Protein AF-A0A352MUI1-F1 (afdb_monomer_lite)

Radius of gyration: 42.66 Å; chains: 1; bounding box: 84×117×115 Å

Sequence (975 aa):
MEYLKHSPKGRHPKQQELLILWANEIKKDPIASTFITQFQQDLDLTISQDIKNIVTSISNDQQNIQTEIQKIQQLVNPFRGDGIKTINEYWNYWATGDNFILHSDLVLAERTEQISNVVKSAFIPGVYNVQASSTSEAIAFVCASLLLRDNDSFINAYVITKESTYERIMATEPSGLIIITDLNVNHNVASHKGNIIFHCELKRGNGLPELSPDAFAKSIEKSLSKNVEAYHLARQGGYDVVSLRRILKIERKNPSWLTHQNVDAITNMCLLGGWNENSSGDKEIIESFTNQKYDDFIGQIYPLLKVDNAPIVKIGPEWKVKSPIDLFSLILNHITDKHIEKLQQQISYLSVDNDPEAIVKLEETIMRFYSNNQMISNALKRGIYSNLAILSNIFDHEDLAKSEKIKKIVADELSSYDLKQYLSNRHFIIYFAAANPKAFLGFIINDIHEGGVLLDALFKGRKKELSLTGWEINYTELIYALECIALDKRFLYEVTYILFYAMKFPKVGNYVDSVRELLGKIYQLGYPQTEASLPERLDILNQLKNTHPKEVFWVLCHMIDSITEHHTFFFSQGFPTQIYRCKKGDETICVGDLNHILSFIPEVYSSTEDDYLKCLNISLRRKLINLTSPLVDFLIKESIKFKKNIKIIDEVEKEIYHHERYKNADWALSETELIPFKDIAKTLCSEDVLMLNRKFFRHESPIQPDSYSHEKFAECQIQSRELRGLKIQEIIESLGIETVWAFAKTVENTRSVFEGLSTLTNPNCPNEIYVALITNKIETSNAEVYFSLLHYRIGETEYLKVIDRLLNLDNSMISVPLYAPSWTHALANKASEVGPEVYVDYWKNVHIWQRPEQSQLESIVLNLLESKREWDILSLIQDEEYIKEIPVELKIRILRGAIFNIHENSAHRDFYNFNKILLSIEDEEIRGTEFEKEVLEIEGLLFHTLNEHLNKGEELHIVRALKWNAYLMIDLVKS

pLDDT: mean 84.72, std 10.84, range [40.75, 98.19]

Structure (mmCIF, N/CA/C/O backbone):
data_AF-A0A352MUI1-F1
#
_entry.id   AF-A0A352MUI1-F1
#
loop_
_atom_site.group_PDB
_atom_site.id
_atom_site.type_symbol
_atom_site.label_atom_id
_atom_site.label_alt_id
_atom_site.label_comp_id
_atom_site.label_asym_id
_atom_site.label_entity_id
_atom_site.label_seq_id
_atom_site.pdbx_PDB_ins_code
_atom_site.Cartn_x
_atom_site.Cartn_y
_atom_site.Cartn_z
_atom_site.occupancy
_atom_site.B_iso_or_equiv
_atom_site.auth_seq_id
_atom_site.auth_comp_id
_atom_site.auth_asym_id
_atom_site.auth_atom_id
_atom_site.pdbx_PDB_model_num
ATOM 1 N N . MET A 1 1 ? -28.007 80.003 11.282 1.00 53.69 1 MET A N 1
ATOM 2 C CA . MET A 1 1 ? -27.949 78.678 11.937 1.00 53.69 1 MET A CA 1
ATOM 3 C C . MET A 1 1 ? -28.007 77.535 10.924 1.00 53.69 1 MET A C 1
ATOM 5 O O . MET A 1 1 ? -27.034 76.801 10.864 1.00 53.69 1 MET A O 1
ATOM 9 N N . GLU A 1 2 ? -29.018 77.423 10.049 1.00 48.84 2 GLU A N 1
ATOM 10 C CA . GLU A 1 2 ? -28.966 76.453 8.924 1.00 48.84 2 GLU A CA 1
ATOM 11 C C . GLU A 1 2 ? -27.830 76.741 7.922 1.00 48.84 2 GLU A C 1
ATOM 13 O O . GLU A 1 2 ? -27.176 75.820 7.440 1.00 48.84 2 GLU A O 1
ATOM 18 N N . TYR A 1 3 ? -27.498 78.019 7.700 1.00 48.56 3 TYR A N 1
ATOM 19 C CA . TYR A 1 3 ? -26.408 78.445 6.807 1.00 48.56 3 TYR A CA 1
ATOM 20 C C . TYR A 1 3 ? -24.988 78.008 7.225 1.00 48.56 3 TYR A C 1
ATOM 22 O O . TYR A 1 3 ? -24.081 78.062 6.404 1.00 48.56 3 TYR A O 1
ATOM 30 N N . LEU A 1 4 ? -24.778 77.590 8.481 1.00 54.19 4 LEU A N 1
ATOM 31 C CA . LEU A 1 4 ? -23.477 77.111 8.981 1.00 54.19 4 LEU A CA 1
ATOM 32 C C . LEU A 1 4 ? -23.374 75.577 9.009 1.00 54.19 4 LEU A C 1
ATOM 34 O O . LEU A 1 4 ? -22.278 75.053 9.187 1.00 54.19 4 LEU A O 1
ATOM 38 N N . LYS A 1 5 ? -24.494 74.860 8.824 1.00 56.47 5 LYS A N 1
ATOM 39 C CA . LYS A 1 5 ? -24.530 73.390 8.736 1.00 56.47 5 LYS A CA 1
ATOM 40 C C . LYS A 1 5 ? -24.660 72.868 7.295 1.00 56.47 5 LYS A C 1
ATOM 42 O O . LYS A 1 5 ? -24.343 71.709 7.056 1.00 56.47 5 LYS A O 1
ATOM 47 N N . HIS A 1 6 ? -25.043 73.702 6.324 1.00 53.00 6 HIS A N 1
ATOM 48 C CA . HIS A 1 6 ? -25.045 73.357 4.896 1.00 53.00 6 HIS A CA 1
ATOM 49 C C . HIS A 1 6 ? -23.899 74.045 4.139 1.00 53.00 6 HIS A C 1
ATOM 51 O O . HIS A 1 6 ? -23.671 75.239 4.315 1.00 53.00 6 HIS A O 1
ATOM 57 N N . SER A 1 7 ? -23.198 73.321 3.255 1.00 54.06 7 SER A N 1
ATOM 58 C CA . SER A 1 7 ? -22.251 73.940 2.315 1.00 54.06 7 SER A CA 1
ATOM 59 C C . SER A 1 7 ? -22.996 74.971 1.456 1.00 54.06 7 SER A C 1
ATOM 61 O O . SER A 1 7 ? -23.956 74.585 0.781 1.00 54.06 7 SER A O 1
ATOM 63 N N . PRO A 1 8 ? -22.606 76.260 1.444 1.00 54.53 8 PRO A N 1
ATOM 64 C CA . PRO A 1 8 ? -23.306 77.249 0.634 1.00 54.53 8 PRO A CA 1
ATOM 65 C C . PRO A 1 8 ? -23.182 76.839 -0.839 1.00 54.53 8 PRO A C 1
ATOM 67 O O . PRO A 1 8 ? -22.085 76.537 -1.290 1.00 54.53 8 PRO A O 1
ATOM 70 N N . LYS A 1 9 ? -24.286 76.758 -1.587 1.00 57.44 9 LYS A N 1
ATOM 71 C CA . LYS A 1 9 ? -24.289 76.544 -3.046 1.00 57.44 9 LYS A CA 1
ATOM 72 C C . LYS A 1 9 ? -25.061 77.688 -3.701 1.00 57.44 9 LYS A C 1
ATOM 74 O O . LYS A 1 9 ? -26.278 77.622 -3.844 1.00 57.44 9 LYS A O 1
ATOM 79 N N . GLY A 1 10 ? -24.361 78.753 -4.072 1.00 56.25 10 GLY A N 1
ATOM 80 C CA . GLY A 1 10 ? -24.882 79.803 -4.942 1.00 56.25 10 GLY A CA 1
ATOM 81 C C . GLY A 1 10 ? -24.825 79.357 -6.404 1.00 56.25 10 GLY A C 1
ATOM 82 O O . GLY A 1 10 ? -23.897 78.663 -6.810 1.00 56.25 10 GLY A O 1
ATOM 83 N N . ARG A 1 11 ? -25.796 79.764 -7.230 1.00 57.66 11 ARG A N 1
ATOM 84 C CA . ARG A 1 11 ? -25.800 79.421 -8.669 1.00 57.66 11 ARG A CA 1
ATOM 85 C C . ARG A 1 11 ? -24.722 80.165 -9.475 1.00 57.66 11 ARG A C 1
ATOM 87 O O . ARG A 1 11 ? -24.507 79.825 -10.632 1.00 57.66 11 ARG A O 1
ATOM 94 N N . HIS A 1 12 ? -24.050 81.160 -8.886 1.00 55.44 12 HIS A N 1
ATOM 95 C CA . HIS A 1 12 ? -23.033 81.978 -9.550 1.00 55.44 12 HIS A CA 1
ATOM 96 C C . HIS A 1 12 ? -21.782 82.155 -8.659 1.00 55.44 12 HIS A C 1
ATOM 98 O O . HIS A 1 12 ? -21.944 82.402 -7.460 1.00 55.44 12 HIS A O 1
ATOM 104 N N . PRO A 1 13 ? -20.548 82.120 -9.209 1.00 62.50 13 PRO A N 1
ATOM 105 C CA . PRO A 1 13 ? -19.305 82.182 -8.424 1.00 62.50 13 PRO A CA 1
ATOM 106 C C . PRO A 1 13 ? -19.216 83.352 -7.429 1.00 62.50 13 PRO A C 1
ATOM 108 O O . PRO A 1 13 ? -18.835 83.157 -6.280 1.00 62.50 13 PRO A O 1
ATOM 111 N N . LYS A 1 14 ? -19.676 84.550 -7.817 1.00 63.56 14 LYS A N 1
ATOM 112 C CA . LYS A 1 14 ? -19.664 85.736 -6.940 1.00 63.56 14 LYS A CA 1
ATOM 113 C C . LYS A 1 14 ? -20.598 85.630 -5.723 1.00 63.56 14 LYS A C 1
ATOM 115 O O . LYS A 1 14 ? -20.320 86.237 -4.696 1.00 63.56 14 LYS A O 1
ATOM 120 N N . GLN A 1 15 ? -21.691 84.864 -5.806 1.00 63.69 15 GLN A N 1
ATOM 121 C CA . GLN A 1 15 ? -22.569 84.612 -4.651 1.00 63.69 15 GLN A CA 1
ATOM 122 C C . GLN A 1 15 ? -21.935 83.628 -3.664 1.00 63.69 15 GLN A C 1
ATOM 124 O O . GLN A 1 15 ? -22.086 83.790 -2.457 1.00 63.69 15 GLN A O 1
ATOM 129 N N . GLN A 1 16 ? -21.213 82.627 -4.173 1.00 66.81 16 GLN A N 1
ATOM 130 C CA . GLN A 1 16 ? -20.483 81.664 -3.351 1.00 66.81 16 GLN A CA 1
ATOM 131 C C . GLN A 1 16 ? -19.387 82.365 -2.535 1.00 66.81 16 GLN A C 1
ATOM 133 O O . GLN A 1 16 ? -19.279 82.137 -1.332 1.00 66.81 16 GLN A O 1
ATOM 138 N N . GLU A 1 17 ? -18.624 83.261 -3.170 1.00 65.69 17 GLU A N 1
ATOM 139 C CA . GLU A 1 17 ? -17.614 84.080 -2.490 1.00 65.69 17 GLU A CA 1
ATOM 140 C C . GLU A 1 17 ? -18.233 84.968 -1.408 1.00 65.69 17 GLU A C 1
ATOM 142 O O . GLU A 1 17 ? -17.717 85.009 -0.296 1.00 65.69 17 GLU A O 1
ATOM 147 N N . LEU A 1 18 ? -19.374 85.612 -1.684 1.00 68.00 18 LEU A N 1
ATOM 148 C CA . LEU A 1 18 ? -20.100 86.425 -0.700 1.00 68.00 18 LEU A CA 1
ATOM 149 C C . LEU A 1 18 ? -20.590 85.608 0.503 1.00 68.00 18 LEU A C 1
ATOM 151 O O . LEU A 1 18 ? -20.469 86.064 1.636 1.00 68.00 18 LEU A O 1
ATOM 155 N N . LEU A 1 19 ? -21.093 84.390 0.284 1.00 69.00 19 LEU A N 1
ATOM 156 C CA . LEU A 1 19 ? -21.547 83.506 1.363 1.00 69.00 19 LEU A CA 1
ATOM 157 C C . LEU A 1 19 ? -20.388 82.959 2.205 1.00 69.00 19 LEU A C 1
ATOM 159 O O . LEU A 1 19 ? -20.522 82.843 3.421 1.00 69.00 19 LEU A O 1
ATOM 163 N N . ILE A 1 20 ? -19.244 82.657 1.585 1.00 68.75 20 ILE A N 1
ATOM 164 C CA . ILE A 1 20 ? -18.021 82.262 2.300 1.00 68.75 20 ILE A CA 1
ATOM 165 C C . ILE A 1 20 ? -17.454 83.453 3.079 1.00 68.75 20 ILE A C 1
ATOM 167 O O . ILE A 1 20 ? -17.037 83.286 4.223 1.00 68.75 20 ILE A O 1
ATOM 171 N N . LEU A 1 21 ? -17.485 84.660 2.506 1.00 69.50 21 LEU A N 1
ATOM 172 C CA . LEU A 1 21 ? -17.103 85.889 3.199 1.00 69.50 21 LEU A CA 1
ATOM 173 C C . LEU A 1 21 ? -18.016 86.161 4.394 1.00 69.50 21 LEU A C 1
ATOM 175 O O . LEU A 1 21 ? -17.500 86.435 5.468 1.00 69.50 21 LEU A O 1
ATOM 179 N N . TRP A 1 22 ? -19.334 85.996 4.259 1.00 67.25 22 TRP A N 1
ATOM 180 C CA . TRP A 1 22 ? -20.279 86.131 5.373 1.00 67.25 22 TRP A CA 1
ATOM 181 C C . TRP A 1 22 ? -20.102 85.045 6.436 1.00 67.25 22 TRP A C 1
ATOM 183 O O . TRP A 1 22 ? -20.128 85.350 7.622 1.00 67.25 22 TRP A O 1
ATOM 193 N N . ALA A 1 23 ? -19.870 83.787 6.057 1.00 66.31 23 ALA A N 1
ATOM 194 C CA . ALA A 1 23 ? -19.575 82.726 7.022 1.00 66.31 23 ALA A CA 1
ATOM 195 C C . ALA A 1 23 ? -18.252 82.982 7.767 1.00 66.31 23 ALA A C 1
ATOM 197 O O . ALA A 1 23 ? -18.157 82.722 8.966 1.00 66.31 23 ALA A O 1
ATOM 198 N N . ASN A 1 24 ? -17.246 83.522 7.074 1.00 67.94 24 ASN A N 1
ATOM 199 C CA . ASN A 1 24 ? -15.978 83.930 7.673 1.00 67.94 24 ASN A CA 1
ATOM 200 C C . ASN A 1 24 ? -16.120 85.185 8.540 1.00 67.94 24 ASN A C 1
ATOM 202 O O . ASN A 1 24 ? -15.479 85.249 9.579 1.00 67.94 24 ASN A O 1
ATOM 206 N N . GLU A 1 25 ? -16.958 86.148 8.162 1.00 69.00 25 GLU A N 1
ATOM 207 C CA . GLU A 1 25 ? -17.316 87.308 8.987 1.00 69.00 25 GLU A CA 1
ATOM 208 C C . GLU A 1 25 ? -18.049 86.867 10.252 1.00 69.00 25 GLU A C 1
ATOM 210 O O . GLU A 1 25 ? -17.651 87.262 11.335 1.00 69.00 25 GLU A O 1
ATOM 215 N N . ILE A 1 26 ? -19.025 85.959 10.157 1.00 68.06 26 ILE A N 1
ATOM 216 C CA . ILE A 1 26 ? -19.733 85.405 11.323 1.00 68.06 26 ILE A CA 1
ATOM 217 C C . ILE A 1 26 ? -18.775 84.612 12.227 1.00 68.06 26 ILE A C 1
ATOM 219 O O . ILE A 1 26 ? -18.902 84.657 13.443 1.00 68.06 26 ILE A O 1
ATOM 223 N N . LYS A 1 27 ? -17.786 83.903 11.668 1.00 63.22 27 LYS A N 1
ATOM 224 C CA . LYS A 1 27 ? -16.732 83.252 12.470 1.00 63.22 27 LYS A CA 1
ATOM 225 C C . LYS A 1 27 ? -15.721 84.237 13.069 1.00 63.22 27 LYS A C 1
ATOM 227 O O . LYS A 1 27 ? -15.102 83.913 14.078 1.00 63.22 27 LYS A O 1
ATOM 232 N N . LYS A 1 28 ? -15.509 85.394 12.437 1.00 68.38 28 LYS A N 1
ATOM 233 C CA . LYS A 1 28 ? -14.627 86.470 12.920 1.00 68.38 28 LYS A CA 1
ATOM 234 C C . LYS A 1 28 ? -15.341 87.428 13.872 1.00 68.38 28 LYS A C 1
ATOM 236 O O . LYS A 1 28 ? -14.662 88.136 14.610 1.00 68.38 28 LYS A O 1
ATOM 241 N N . ASP A 1 29 ? -16.671 87.429 13.875 1.00 75.19 29 ASP A N 1
ATOM 242 C CA . ASP A 1 29 ? -17.481 88.141 14.846 1.00 75.19 29 ASP A CA 1
ATOM 243 C C . ASP A 1 29 ? -17.260 87.505 16.232 1.00 75.19 29 ASP A C 1
ATOM 245 O O . ASP A 1 29 ? -17.523 86.308 16.419 1.00 75.19 29 ASP A O 1
ATOM 249 N N . PRO A 1 30 ? -16.748 88.269 17.213 1.00 72.19 30 PRO A N 1
ATOM 250 C CA . PRO A 1 30 ? -16.393 87.728 18.519 1.00 72.19 30 PRO A CA 1
ATOM 251 C C . PRO A 1 30 ? -17.587 87.100 19.238 1.00 72.19 30 PRO A C 1
ATOM 253 O O . PRO A 1 30 ? -17.426 86.106 19.943 1.00 72.19 30 PRO A O 1
ATOM 256 N N . ILE A 1 31 ? -18.790 87.648 19.055 1.00 75.81 31 ILE A N 1
ATOM 257 C CA . ILE A 1 31 ? -19.997 87.217 19.762 1.00 75.81 31 ILE A CA 1
ATOM 258 C C . ILE A 1 31 ? -20.482 85.892 19.175 1.00 75.81 31 ILE A C 1
ATOM 260 O O . ILE A 1 31 ? -20.746 84.943 19.916 1.00 75.81 31 ILE A O 1
ATOM 264 N N . ALA A 1 32 ? -20.542 85.791 17.847 1.00 66.50 32 ALA A N 1
ATOM 265 C CA . ALA A 1 32 ? -20.966 84.569 17.173 1.00 66.50 32 ALA A CA 1
ATOM 266 C C . ALA A 1 32 ? -19.956 83.421 17.339 1.00 66.50 32 ALA A C 1
ATOM 268 O O . ALA A 1 32 ? -20.364 82.281 17.567 1.00 66.50 32 ALA A O 1
ATOM 269 N N . SER A 1 33 ? -18.650 83.707 17.297 1.00 65.75 33 SER A N 1
ATOM 270 C CA . SER A 1 33 ? -17.601 82.712 17.561 1.00 65.75 33 SER A CA 1
ATOM 271 C C . SER A 1 33 ? -17.660 82.184 18.998 1.00 65.75 33 SER A C 1
ATOM 273 O O . SER A 1 33 ? -17.626 80.970 19.220 1.00 65.75 33 SER A O 1
ATOM 275 N N . THR A 1 34 ? -17.858 83.077 19.975 1.00 72.56 34 THR A N 1
ATOM 276 C CA . THR A 1 34 ? -18.031 82.690 21.384 1.00 72.56 34 THR A CA 1
ATOM 277 C C . THR A 1 34 ? -19.284 81.836 21.564 1.00 72.56 34 THR A C 1
ATOM 279 O O . THR A 1 34 ? -19.219 80.799 22.212 1.00 72.56 34 THR A O 1
ATOM 282 N N . PHE A 1 35 ? -20.402 82.195 20.925 1.00 75.44 35 PHE A N 1
ATOM 283 C CA . PHE A 1 35 ? -21.638 81.412 20.988 1.00 75.44 35 PHE A CA 1
ATOM 284 C C . PHE A 1 35 ? -21.494 80.012 20.368 1.00 75.44 35 PHE A C 1
ATOM 286 O O . PHE A 1 35 ? -21.971 79.038 20.939 1.00 75.44 35 PHE A O 1
ATOM 293 N N . ILE A 1 36 ? -20.822 79.884 19.217 1.00 68.75 36 ILE A N 1
ATOM 294 C CA . ILE A 1 36 ? -20.580 78.578 18.577 1.00 68.75 36 ILE A CA 1
ATOM 295 C C . ILE A 1 36 ? -19.673 77.710 19.453 1.00 68.75 36 ILE A C 1
ATOM 297 O O . ILE A 1 36 ? -19.952 76.525 19.623 1.00 68.75 36 ILE A O 1
ATOM 301 N N . THR A 1 37 ? -18.626 78.302 20.032 1.00 66.56 37 THR A N 1
ATOM 302 C CA . THR A 1 37 ? -17.699 77.598 20.928 1.00 66.56 37 THR A CA 1
ATOM 303 C C . THR A 1 37 ? -18.410 77.148 22.204 1.00 66.56 37 THR A C 1
ATOM 305 O O . THR A 1 37 ? -18.260 75.999 22.605 1.00 66.56 37 THR A O 1
ATOM 308 N N . GLN A 1 38 ? -19.249 78.009 22.789 1.00 73.94 38 GLN A N 1
ATOM 309 C CA . GLN A 1 38 ? -20.086 77.686 23.945 1.00 73.94 38 GLN A CA 1
ATOM 310 C C . GLN A 1 38 ? -21.062 76.549 23.620 1.00 73.94 38 GLN A C 1
ATOM 312 O O . GLN A 1 38 ? -21.157 75.588 24.367 1.00 73.94 38 GLN A O 1
ATOM 317 N N . PHE A 1 39 ? -21.729 76.606 22.466 1.00 72.50 39 PHE A N 1
ATOM 318 C CA . PHE A 1 39 ? -22.671 75.570 22.046 1.00 72.50 39 PHE A CA 1
ATOM 319 C C . PHE A 1 39 ? -21.980 74.224 21.782 1.00 72.50 39 PHE A C 1
ATOM 321 O O . PHE A 1 39 ? -22.537 73.179 22.101 1.00 72.50 39 PHE A O 1
ATOM 328 N N . GLN A 1 40 ? -20.771 74.228 21.208 1.00 64.50 40 GLN A N 1
ATOM 329 C CA . GLN A 1 40 ? -19.965 73.013 21.047 1.00 64.50 40 GLN A CA 1
ATOM 330 C C . GLN A 1 40 ? -19.508 72.456 22.398 1.00 64.50 40 GLN A C 1
ATOM 332 O O . GLN A 1 40 ? -19.632 71.257 22.616 1.00 64.50 40 GLN A O 1
ATOM 337 N N . GLN A 1 41 ? -19.068 73.313 23.323 1.00 68.81 41 GLN A N 1
ATOM 338 C CA . GLN A 1 41 ? -18.710 72.909 24.686 1.00 68.81 41 GLN A CA 1
ATOM 339 C C . GLN A 1 41 ? -19.909 72.342 25.454 1.00 68.81 41 GLN A C 1
ATOM 341 O O . GLN A 1 41 ? -19.767 71.319 26.116 1.00 68.81 41 GLN A O 1
ATOM 346 N N . ASP A 1 42 ? -21.090 72.948 25.330 1.00 71.12 42 ASP A N 1
ATOM 347 C CA . ASP A 1 42 ? -22.323 72.463 25.956 1.00 71.12 42 ASP A CA 1
ATOM 348 C C . ASP A 1 42 ? -22.765 71.116 25.353 1.00 71.12 42 ASP A C 1
ATOM 350 O O . ASP A 1 42 ? -23.190 70.217 26.083 1.00 71.12 42 ASP A O 1
ATOM 354 N N . LEU A 1 43 ? -22.615 70.929 24.035 1.00 66.00 43 LEU A N 1
ATOM 355 C CA . LEU A 1 43 ? -22.897 69.657 23.360 1.00 66.00 43 LEU A CA 1
ATOM 356 C C . LEU A 1 43 ? -21.922 68.553 23.808 1.00 66.00 43 LEU A C 1
ATOM 358 O O . LEU A 1 43 ? -22.362 67.456 24.148 1.00 66.00 43 LEU A O 1
ATOM 362 N N . ASP A 1 44 ? -20.622 68.854 23.868 1.00 63.28 44 ASP A N 1
ATOM 363 C CA . ASP A 1 44 ? -19.578 67.924 24.316 1.00 63.28 44 ASP A CA 1
ATOM 364 C C . ASP A 1 44 ? -19.736 67.565 25.804 1.00 63.28 44 ASP A C 1
ATOM 366 O O . ASP A 1 44 ? -19.554 66.408 26.191 1.00 63.28 44 ASP A O 1
ATOM 370 N N . LEU A 1 45 ? -20.140 68.524 26.647 1.00 70.69 45 LEU A N 1
ATOM 371 C CA . LEU A 1 45 ? -20.479 68.292 28.055 1.00 70.69 45 LEU A CA 1
ATOM 372 C C . LEU A 1 45 ? -21.704 67.386 28.204 1.00 70.69 45 LEU A C 1
ATOM 374 O O . LEU A 1 45 ? -21.689 66.484 29.041 1.00 70.69 45 LEU A O 1
ATOM 378 N N . THR A 1 46 ? -22.734 67.588 27.380 1.00 68.56 46 THR A N 1
ATOM 379 C CA . THR A 1 46 ? -23.956 66.768 27.404 1.00 68.56 46 THR A CA 1
ATOM 380 C C . THR A 1 46 ? -23.657 65.330 26.973 1.00 68.56 46 THR A C 1
ATOM 382 O O . THR A 1 46 ? -23.995 64.396 27.694 1.00 68.56 46 THR A O 1
ATOM 385 N N . ILE A 1 47 ? -22.913 65.142 25.875 1.00 64.56 47 ILE A N 1
ATOM 386 C CA . ILE A 1 47 ? -22.475 63.815 25.404 1.00 64.56 47 ILE A CA 1
ATOM 387 C C . ILE A 1 47 ? -21.587 63.123 26.453 1.00 64.56 47 ILE A C 1
ATOM 389 O O . ILE A 1 47 ? -21.745 61.931 26.717 1.00 64.56 47 ILE A O 1
ATOM 393 N N . SER A 1 48 ? -20.673 63.857 27.094 1.00 69.81 48 SER A N 1
ATOM 394 C CA . SER A 1 48 ? -19.813 63.331 28.165 1.00 69.81 48 SER A CA 1
ATOM 395 C C . SER A 1 48 ? -20.615 62.891 29.395 1.00 69.81 48 SER A C 1
ATOM 397 O O . SER A 1 48 ? -20.317 61.858 30.003 1.00 69.81 48 SER A O 1
ATOM 399 N N . GLN A 1 49 ? -21.665 63.636 29.744 1.00 72.81 49 GLN A N 1
ATOM 400 C CA . GLN A 1 49 ? -22.557 63.298 30.847 1.00 72.81 49 GLN A CA 1
ATOM 401 C C . GLN A 1 49 ? -23.424 62.074 30.525 1.00 72.81 49 GLN A C 1
ATOM 403 O O . GLN A 1 49 ? -23.560 61.193 31.373 1.00 72.81 49 GLN A O 1
ATOM 408 N N . ASP A 1 50 ? -23.935 61.964 29.298 1.00 72.69 50 ASP A N 1
ATOM 409 C CA . ASP A 1 50 ? -24.698 60.798 28.840 1.00 72.69 50 ASP A CA 1
ATOM 410 C C . ASP A 1 50 ? -23.838 59.528 28.836 1.00 72.69 50 ASP A C 1
ATOM 412 O O . ASP A 1 50 ? -24.264 58.488 29.342 1.00 72.69 50 ASP A O 1
ATOM 416 N N . ILE A 1 51 ? -22.585 59.614 28.377 1.00 70.69 51 ILE A N 1
ATOM 417 C CA . ILE A 1 51 ? -21.630 58.498 28.446 1.00 70.69 51 ILE A CA 1
ATOM 418 C C . ILE A 1 51 ? -21.343 58.114 29.903 1.00 70.69 51 ILE A C 1
ATOM 420 O O . ILE A 1 51 ? -21.359 56.929 30.232 1.00 70.69 51 ILE A O 1
ATOM 424 N N . LYS A 1 52 ? -21.128 59.083 30.804 1.00 73.50 52 LYS A N 1
ATOM 425 C CA . LYS A 1 52 ? -20.946 58.797 32.238 1.00 73.50 52 LYS A CA 1
ATOM 426 C C . LYS A 1 52 ? -22.167 58.111 32.843 1.00 73.50 52 LYS A C 1
ATOM 428 O O . LYS A 1 52 ? -21.999 57.162 33.608 1.00 73.50 52 LYS A O 1
ATOM 433 N N . ASN A 1 53 ? -23.374 58.547 32.494 1.00 76.56 53 ASN A N 1
ATOM 434 C CA . ASN A 1 53 ? -24.612 57.934 32.971 1.00 76.56 53 ASN A CA 1
ATOM 435 C C . ASN A 1 53 ? -24.733 56.481 32.485 1.00 76.56 53 ASN A C 1
ATOM 437 O O . ASN A 1 53 ? -25.034 55.597 33.286 1.00 76.56 53 ASN A O 1
ATOM 441 N N . ILE A 1 54 ? -24.410 56.214 31.215 1.00 73.94 54 ILE A N 1
ATOM 442 C CA . ILE A 1 54 ? -24.388 54.858 30.646 1.00 73.94 54 ILE A CA 1
ATOM 443 C C . ILE A 1 54 ? -23.349 53.980 31.357 1.00 73.94 54 ILE A C 1
ATOM 445 O O . ILE A 1 54 ? -23.671 52.874 31.782 1.00 73.94 54 ILE A O 1
ATOM 449 N N . VAL A 1 55 ? -22.122 54.471 31.553 1.00 74.12 55 VAL A N 1
ATOM 450 C CA . VAL A 1 55 ? -21.053 53.727 32.248 1.00 74.12 55 VAL A CA 1
ATOM 451 C C . VAL A 1 55 ? -21.426 53.427 33.702 1.00 74.12 55 VAL A C 1
ATOM 453 O O . VAL A 1 55 ? -21.163 52.329 34.194 1.00 74.12 55 VAL A O 1
ATOM 456 N N . THR A 1 56 ? -22.073 54.375 34.383 1.00 76.19 56 THR A N 1
ATOM 457 C CA . THR A 1 56 ? -22.560 54.182 35.756 1.00 76.19 56 THR A CA 1
ATOM 458 C C . THR A 1 56 ? -23.694 53.152 35.802 1.00 76.19 56 THR A C 1
ATOM 460 O O . THR A 1 56 ? -23.696 52.301 36.687 1.00 76.19 56 THR A O 1
ATOM 463 N N . SER A 1 57 ? -24.614 53.170 34.827 1.00 76.12 57 SER A N 1
ATOM 464 C CA . SER A 1 57 ? -25.664 52.149 34.682 1.00 76.12 57 SER A CA 1
ATOM 465 C C . SER A 1 57 ? -25.064 50.759 34.483 1.00 76.12 57 SER A C 1
ATOM 467 O O . SER A 1 57 ? -25.385 49.851 35.239 1.00 76.12 57 SER A O 1
ATOM 469 N N . ILE A 1 58 ? -24.125 50.610 33.544 1.00 73.94 58 ILE A N 1
ATOM 470 C CA . ILE A 1 58 ? -23.455 49.330 33.265 1.00 73.94 58 ILE A CA 1
ATOM 471 C C . ILE A 1 58 ? -22.710 48.819 34.504 1.00 73.94 58 ILE A C 1
ATOM 473 O O . ILE A 1 58 ? -22.762 47.631 34.807 1.00 73.94 58 ILE A O 1
ATOM 477 N N . SER A 1 59 ? -22.042 49.710 35.241 1.00 71.56 59 SER A N 1
ATOM 478 C CA . SER A 1 59 ? -21.310 49.339 36.460 1.00 71.56 59 SER A CA 1
ATOM 479 C C . SER A 1 59 ? -22.255 48.855 37.567 1.00 71.56 59 SER A C 1
ATOM 481 O O . SER A 1 59 ? -21.977 47.853 38.225 1.00 71.56 59 SER A O 1
ATOM 483 N N . ASN A 1 60 ? -23.403 49.520 37.741 1.00 75.56 60 ASN A N 1
ATOM 484 C CA . ASN A 1 60 ? -24.443 49.084 38.674 1.00 75.56 60 ASN A CA 1
ATOM 485 C C . ASN A 1 60 ? -25.052 47.737 38.256 1.00 75.56 60 ASN A C 1
ATOM 487 O O . ASN A 1 60 ? -25.233 46.860 39.100 1.00 75.56 60 ASN A O 1
ATOM 491 N N . ASP A 1 61 ? -25.322 47.544 36.964 1.00 74.94 61 ASP A N 1
ATOM 492 C CA . ASP A 1 61 ? -25.850 46.286 36.430 1.00 74.94 61 ASP A CA 1
ATOM 493 C C . ASP A 1 61 ? -24.861 45.129 36.647 1.00 74.94 61 ASP A C 1
ATOM 495 O O . ASP A 1 61 ? -25.252 44.057 37.112 1.00 74.94 61 ASP A O 1
ATOM 499 N N . GLN A 1 62 ? -23.562 45.358 36.420 1.00 73.12 62 GLN A N 1
ATOM 500 C CA . GLN A 1 62 ? -22.506 44.385 36.724 1.00 73.12 62 GLN A CA 1
ATOM 501 C C . GLN A 1 62 ? -22.470 44.010 38.210 1.00 73.12 62 GLN A C 1
ATOM 503 O O . GLN A 1 62 ? -22.366 42.830 38.551 1.00 73.12 62 GLN A O 1
ATOM 508 N N . GLN A 1 63 ? -22.583 44.992 39.104 1.00 73.44 63 GLN A N 1
ATOM 509 C CA . GLN A 1 63 ? -22.541 44.757 40.547 1.00 73.44 63 GLN A CA 1
ATOM 510 C C . GLN A 1 63 ? -23.788 44.010 41.054 1.00 73.44 63 GLN A C 1
ATOM 512 O O . GLN A 1 63 ? -23.688 43.136 41.924 1.00 73.44 63 GLN A O 1
ATOM 517 N N . ASN A 1 64 ? -24.953 44.275 40.458 1.00 74.62 64 ASN A N 1
ATOM 518 C CA . ASN A 1 64 ? -26.184 43.527 40.716 1.00 74.62 64 ASN A CA 1
ATOM 519 C C . ASN A 1 64 ? -26.059 42.060 40.272 1.00 74.62 64 ASN A C 1
ATOM 521 O O . ASN A 1 64 ? -26.375 41.160 41.052 1.00 74.62 64 ASN A O 1
ATOM 525 N N . ILE A 1 65 ? -25.528 41.805 39.070 1.00 71.12 65 ILE A N 1
ATOM 526 C CA . ILE A 1 65 ? -25.285 40.445 38.559 1.00 71.12 65 ILE A CA 1
ATOM 527 C C . ILE A 1 65 ? -24.323 39.678 39.479 1.00 71.12 65 ILE A C 1
ATOM 529 O O . ILE A 1 65 ? -24.598 38.532 39.838 1.00 71.12 65 ILE A O 1
ATOM 533 N N . GLN A 1 66 ? -23.228 40.306 39.924 1.00 70.31 66 GLN A N 1
ATOM 534 C CA . GLN A 1 66 ? -22.287 39.676 40.861 1.00 70.31 66 GLN A CA 1
ATOM 535 C C . GLN A 1 66 ? -22.938 39.312 42.202 1.00 70.31 66 GLN A C 1
ATOM 537 O O . GLN A 1 66 ? -22.642 38.257 42.768 1.00 70.31 66 GLN A O 1
ATOM 542 N N . THR A 1 67 ? -23.845 40.154 42.698 1.00 75.75 67 THR A N 1
ATOM 543 C CA . THR A 1 67 ? -24.571 39.893 43.947 1.00 75.75 67 THR A CA 1
ATOM 544 C C . THR A 1 67 ? -25.519 38.698 43.804 1.00 75.75 67 THR A C 1
ATOM 546 O O . THR A 1 67 ? -25.574 37.847 44.693 1.00 75.75 67 THR A O 1
ATOM 549 N N . GLU A 1 68 ? -26.231 38.584 42.679 1.00 72.19 68 GLU A N 1
ATOM 550 C CA . GLU A 1 68 ? -27.093 37.429 42.386 1.00 72.19 68 GLU A CA 1
ATOM 551 C C . GLU A 1 68 ? -26.294 36.129 42.217 1.00 72.19 68 GLU A C 1
ATOM 553 O O . GLU A 1 68 ? -26.658 35.096 42.784 1.00 72.19 68 GLU A O 1
ATOM 558 N N . ILE A 1 69 ? -25.142 36.182 41.543 1.00 71.50 69 ILE A N 1
ATOM 559 C CA . ILE A 1 69 ? -24.224 35.038 41.432 1.00 71.50 69 ILE A CA 1
ATOM 560 C C . ILE A 1 69 ? -23.777 34.553 42.819 1.00 71.50 69 ILE A C 1
ATOM 562 O O . ILE A 1 69 ? -23.785 33.349 43.081 1.00 71.50 69 ILE A O 1
ATOM 566 N N . GLN A 1 70 ? -23.422 35.463 43.732 1.00 74.75 70 GLN A N 1
ATOM 567 C CA . GLN A 1 70 ? -23.033 35.087 45.096 1.00 74.75 70 GLN A CA 1
ATOM 568 C C . GLN A 1 70 ? -24.178 34.428 45.875 1.00 74.75 70 GLN A C 1
ATOM 570 O O . GLN A 1 70 ? -23.938 33.448 46.584 1.00 74.75 70 GLN A O 1
ATOM 575 N N . LYS A 1 71 ? -25.420 34.908 45.726 1.00 76.25 71 LYS A N 1
ATOM 576 C CA . LYS A 1 71 ? -26.601 34.271 46.339 1.00 76.25 71 LYS A CA 1
ATOM 577 C C . LYS A 1 71 ? -26.804 32.854 45.808 1.00 76.25 71 LYS A C 1
ATOM 579 O O . LYS A 1 71 ? -26.962 31.924 46.598 1.00 76.25 71 LYS A O 1
ATOM 584 N N . ILE A 1 72 ? -26.734 32.675 44.488 1.00 76.94 72 ILE A N 1
ATOM 585 C CA . ILE A 1 72 ? -26.814 31.362 43.832 1.00 76.94 72 ILE A CA 1
ATOM 586 C C . ILE A 1 72 ? -25.741 30.416 44.384 1.00 76.94 72 ILE A C 1
ATOM 588 O O . ILE A 1 72 ? -26.041 29.287 44.774 1.00 76.94 72 ILE A O 1
ATOM 592 N N . GLN A 1 73 ? -24.497 30.881 44.491 1.00 77.38 73 GLN A N 1
ATOM 593 C CA . GLN A 1 73 ? -23.406 30.076 45.036 1.00 77.38 73 GLN A CA 1
ATOM 594 C C . GLN A 1 73 ? -23.647 29.696 46.502 1.00 77.38 73 GLN A C 1
ATOM 596 O O . GLN A 1 73 ? -23.420 28.545 46.869 1.00 77.38 73 GLN A O 1
ATOM 601 N N . GLN A 1 74 ? -24.146 30.608 47.341 1.00 75.81 74 GLN A N 1
ATOM 602 C CA . GLN A 1 74 ? -24.501 30.303 48.734 1.00 75.81 74 GLN A CA 1
ATOM 603 C C . GLN A 1 74 ? -25.637 29.274 48.851 1.00 75.81 74 GLN A C 1
ATOM 605 O O . GLN A 1 74 ? -25.619 28.468 49.779 1.00 75.81 74 GLN A O 1
ATOM 610 N N . LEU A 1 75 ? -26.583 29.257 47.905 1.00 73.12 75 LEU A N 1
ATOM 611 C CA . LEU A 1 75 ? -27.670 28.271 47.848 1.00 73.12 75 LEU A CA 1
ATOM 612 C C . LEU A 1 75 ? -27.188 26.881 47.408 1.00 73.12 75 LEU A C 1
ATOM 614 O O . LEU A 1 75 ? -27.654 25.873 47.935 1.00 73.12 75 LEU A O 1
ATOM 618 N N . VAL A 1 76 ? -26.262 26.815 46.447 1.00 75.56 76 VAL A N 1
ATOM 619 C CA . VAL A 1 76 ? -25.833 25.558 45.806 1.00 75.56 76 VAL A CA 1
ATOM 620 C C . VAL A 1 76 ? -24.643 24.904 46.518 1.00 75.56 76 VAL A C 1
ATOM 622 O O . VAL A 1 76 ? -24.575 23.678 46.613 1.00 75.56 76 VAL A O 1
ATOM 625 N N . ASN A 1 77 ? -23.710 25.695 47.060 1.00 76.38 77 ASN A N 1
ATOM 626 C CA . ASN A 1 77 ? -22.489 25.197 47.708 1.00 76.38 77 ASN A CA 1
ATOM 627 C C . ASN A 1 77 ? -22.717 24.189 48.855 1.00 76.38 77 ASN A C 1
ATOM 629 O O . ASN A 1 77 ? -21.938 23.238 48.924 1.00 76.38 77 ASN A O 1
ATOM 633 N N . PRO A 1 78 ? -23.756 24.306 49.709 1.00 77.12 78 PRO A N 1
ATOM 634 C CA . PRO A 1 78 ? -24.050 23.313 50.747 1.00 77.12 78 PRO A CA 1
ATOM 635 C C . PRO A 1 78 ? -24.346 21.907 50.207 1.00 77.12 78 PRO A C 1
ATOM 637 O O . PRO A 1 78 ? -24.204 20.926 50.932 1.00 77.12 78 PRO A O 1
ATOM 640 N N . PHE A 1 79 ? -24.746 21.805 48.937 1.00 72.12 79 PHE A N 1
ATOM 641 C CA . PHE A 1 79 ? -25.075 20.553 48.257 1.00 72.12 79 PHE A CA 1
ATOM 642 C C . PHE A 1 79 ? -23.958 20.076 47.308 1.00 72.12 79 PHE A C 1
ATOM 644 O O . PHE A 1 79 ? -24.114 19.057 46.626 1.00 72.12 79 PHE A O 1
ATOM 651 N N . ARG A 1 80 ? -22.808 20.774 47.253 1.00 74.06 80 ARG A N 1
ATOM 652 C CA . ARG A 1 80 ? -21.631 20.307 46.500 1.00 74.06 80 ARG A CA 1
ATOM 653 C C . ARG A 1 80 ? -21.184 18.945 47.031 1.00 74.06 80 ARG A C 1
ATOM 655 O O . ARG A 1 80 ? -21.034 18.748 48.231 1.00 74.06 80 ARG A O 1
ATOM 662 N N . GLY A 1 81 ? -20.969 17.998 46.119 1.00 66.94 81 GLY A N 1
ATOM 663 C CA . GLY A 1 81 ? -20.644 16.608 46.461 1.00 66.94 81 GLY A CA 1
ATOM 664 C C . GLY A 1 81 ? -21.863 15.689 46.613 1.00 66.94 81 GLY A C 1
ATOM 665 O O . GLY A 1 81 ? -21.720 14.482 46.427 1.00 66.94 81 GLY A O 1
ATOM 666 N N . ASP A 1 82 ? -23.075 16.226 46.807 1.00 80.44 82 ASP A N 1
ATOM 667 C CA . ASP A 1 82 ? -24.324 15.450 46.835 1.00 80.44 82 ASP A CA 1
ATOM 668 C C . ASP A 1 82 ? -25.038 15.455 45.469 1.00 80.44 82 ASP A C 1
ATOM 670 O O . ASP A 1 82 ? -26.210 15.792 45.343 1.00 80.44 82 ASP A O 1
ATOM 674 N N . GLY A 1 83 ? -24.315 15.093 44.404 1.00 80.38 83 GLY A N 1
ATOM 675 C CA . GLY A 1 83 ? -24.877 15.014 43.045 1.00 80.38 83 GLY A CA 1
ATOM 676 C C . GLY A 1 83 ? -24.871 16.320 42.243 1.00 80.38 83 GLY A C 1
ATOM 677 O O . GLY A 1 83 ? -25.466 16.347 41.171 1.00 80.38 83 GLY A O 1
ATOM 678 N N . ILE A 1 84 ? -24.180 17.362 42.723 1.00 89.25 84 ILE A N 1
ATOM 679 C CA . ILE A 1 84 ? -23.969 18.630 42.004 1.00 89.25 84 ILE A CA 1
ATOM 680 C C . ILE A 1 84 ? -22.504 18.786 41.615 1.00 89.25 84 ILE A C 1
ATOM 682 O O . ILE A 1 84 ? -21.615 18.527 42.434 1.00 89.25 84 ILE A O 1
ATOM 686 N N . LYS A 1 85 ? -22.263 19.245 40.385 1.00 91.19 85 LYS A N 1
ATOM 687 C CA . LYS A 1 85 ? -20.953 19.679 39.882 1.00 91.19 85 LYS A CA 1
ATOM 688 C C . LYS A 1 85 ? -21.109 20.956 39.066 1.00 91.19 85 LYS A C 1
ATOM 690 O O . LYS A 1 85 ? -22.123 21.138 38.400 1.00 91.19 85 LYS A O 1
ATOM 695 N N . THR A 1 86 ? -20.108 21.825 39.080 1.00 91.12 86 THR A N 1
ATOM 696 C CA . THR A 1 86 ? -19.989 22.876 38.054 1.00 91.12 86 THR A CA 1
ATOM 697 C C . THR A 1 86 ? -19.693 22.252 36.687 1.00 91.12 86 THR A C 1
ATOM 699 O O . THR A 1 86 ? -19.228 21.111 36.607 1.00 91.12 86 THR A O 1
ATOM 702 N N . ILE A 1 87 ? -19.913 23.001 35.605 1.00 92.62 87 ILE A N 1
ATOM 703 C CA . ILE A 1 87 ? -19.588 22.541 34.244 1.00 92.62 87 ILE A CA 1
ATOM 704 C C . ILE A 1 87 ? -18.103 22.165 34.078 1.00 92.62 87 ILE A C 1
ATOM 706 O O . ILE A 1 87 ? -17.803 21.137 33.474 1.00 92.62 87 ILE A O 1
ATOM 710 N N . ASN A 1 88 ? -17.183 22.919 34.696 1.00 91.12 88 ASN A N 1
ATOM 711 C CA . ASN A 1 88 ? -15.743 22.631 34.684 1.00 91.12 88 ASN A CA 1
ATOM 712 C C . ASN A 1 88 ? -15.395 21.371 35.490 1.00 91.12 88 ASN A C 1
ATOM 714 O O . ASN A 1 88 ? -14.638 20.523 35.024 1.00 91.12 88 ASN A O 1
ATOM 718 N N . GLU A 1 89 ? -15.965 21.212 36.688 1.00 91.69 89 GLU A N 1
ATOM 719 C CA . GLU A 1 89 ? -15.753 20.008 37.505 1.00 91.69 89 GLU A CA 1
ATOM 720 C C . GLU A 1 89 ? -16.287 18.753 36.812 1.00 91.69 89 GLU A C 1
ATOM 722 O O . GLU A 1 89 ? -15.637 17.709 36.854 1.00 91.69 89 GLU A O 1
ATOM 727 N N . TYR A 1 90 ? -17.456 18.846 36.168 1.00 93.00 90 TYR A N 1
ATOM 728 C CA . TYR A 1 90 ? -18.010 17.733 35.404 1.00 93.00 90 TYR A CA 1
ATOM 729 C C . TYR A 1 90 ? -17.126 17.389 34.205 1.00 93.00 90 TYR A C 1
ATOM 731 O O . TYR A 1 90 ? -16.777 16.223 34.044 1.00 93.00 90 TYR A O 1
ATOM 739 N N . TRP A 1 91 ? -16.738 18.381 33.394 1.00 93.88 91 TRP A N 1
ATOM 740 C CA . TRP A 1 91 ? -15.886 18.161 32.224 1.00 93.88 91 TRP A CA 1
ATOM 741 C C . TRP A 1 91 ? -14.549 17.524 32.609 1.00 93.88 91 TRP A C 1
ATOM 743 O O . TRP A 1 91 ? -14.184 16.485 32.064 1.00 93.88 91 TRP A O 1
ATOM 753 N N . ASN A 1 92 ? -13.864 18.078 33.613 1.00 92.31 92 ASN A N 1
ATOM 754 C CA . ASN A 1 92 ? -12.588 17.542 34.085 1.00 92.31 92 ASN A CA 1
ATOM 755 C C . ASN A 1 92 ? -12.734 16.102 34.593 1.00 92.31 92 ASN A C 1
ATOM 757 O O . ASN A 1 92 ? -11.910 15.255 34.256 1.00 92.31 92 ASN A O 1
ATOM 761 N N . TYR A 1 93 ? -13.795 15.799 35.348 1.00 90.62 93 TYR A N 1
ATOM 762 C CA . TYR A 1 93 ? -14.081 14.431 35.789 1.00 90.62 93 TYR A CA 1
ATOM 763 C C . TYR A 1 93 ? -14.373 13.481 34.618 1.00 90.62 93 TYR A C 1
ATOM 765 O O . TYR A 1 93 ? -13.966 12.324 34.636 1.00 90.62 93 TYR A O 1
ATOM 773 N N . TRP A 1 94 ? -15.084 13.958 33.598 1.00 92.31 94 TRP A N 1
ATOM 774 C CA . TRP A 1 94 ? -15.495 13.152 32.454 1.00 92.31 94 TRP A CA 1
ATOM 775 C C . TRP A 1 94 ? -14.345 12.866 31.473 1.00 92.31 94 TRP A C 1
ATOM 777 O O . TRP A 1 94 ? -14.301 11.774 30.897 1.00 92.31 94 TRP A O 1
ATOM 787 N N . ALA A 1 95 ? -13.425 13.823 31.305 1.00 91.94 95 ALA A N 1
ATOM 788 C CA . ALA A 1 95 ? -12.356 13.809 30.306 1.00 91.94 95 ALA A CA 1
ATOM 789 C C . ALA A 1 95 ? -10.994 13.292 30.810 1.00 91.94 95 ALA A C 1
ATOM 791 O O . ALA A 1 95 ? -10.172 12.869 29.996 1.00 91.94 95 ALA A O 1
ATOM 792 N N . THR A 1 96 ? -10.720 13.345 32.118 1.00 90.50 96 THR A N 1
ATOM 793 C CA . THR A 1 96 ? -9.389 13.028 32.672 1.00 90.50 96 THR A CA 1
ATOM 794 C C . THR A 1 96 ? -9.233 11.532 32.947 1.00 90.50 96 THR A C 1
ATOM 796 O O . THR A 1 96 ? -10.012 10.963 33.710 1.00 90.50 96 THR A O 1
ATOM 799 N N . GLY A 1 97 ? -8.203 10.906 32.369 1.00 85.25 97 GLY A N 1
ATOM 800 C CA . GLY A 1 97 ? -7.763 9.545 32.697 1.00 85.25 97 GLY A CA 1
ATOM 801 C C . GLY A 1 97 ? -6.363 9.508 33.317 1.00 85.25 97 GLY A C 1
ATOM 802 O O . GLY A 1 97 ? -5.764 10.549 33.573 1.00 85.25 97 GLY A O 1
ATOM 803 N N . ASP A 1 98 ? -5.824 8.305 33.544 1.00 77.31 98 ASP A N 1
ATOM 804 C CA . ASP A 1 98 ? -4.558 8.122 34.278 1.00 77.31 98 ASP A CA 1
ATOM 805 C C . ASP A 1 98 ? -3.345 8.775 33.574 1.00 77.31 98 ASP A C 1
ATOM 807 O O . ASP A 1 98 ? -2.469 9.312 34.245 1.00 77.31 98 ASP A O 1
ATOM 811 N N . ASN A 1 99 ? -3.294 8.757 32.232 1.00 72.94 99 ASN A N 1
ATOM 812 C CA . ASN A 1 99 ? -2.145 9.235 31.435 1.00 72.94 99 ASN A CA 1
ATOM 813 C C . ASN A 1 99 ? -2.528 10.127 30.234 1.00 72.94 99 ASN A C 1
ATOM 815 O O . ASN A 1 99 ? -1.698 10.370 29.358 1.00 72.94 99 ASN A O 1
ATOM 819 N N . PHE A 1 100 ? -3.779 10.572 30.135 1.00 78.00 100 PHE A N 1
ATOM 820 C CA . PHE A 1 100 ? -4.283 11.342 28.994 1.00 78.00 100 PHE A CA 1
ATOM 821 C C . PHE A 1 100 ? -5.490 12.194 29.421 1.00 78.00 100 PHE A C 1
ATOM 823 O O . PHE A 1 100 ? -6.162 11.896 30.411 1.00 78.00 100 PHE A O 1
ATOM 830 N N . ILE A 1 101 ? -5.776 13.250 28.659 1.00 87.38 101 ILE A N 1
ATOM 831 C CA . ILE A 1 101 ? -6.917 14.148 28.879 1.00 87.38 101 ILE A CA 1
ATOM 832 C C . ILE A 1 101 ? -7.662 14.274 27.553 1.00 87.38 101 ILE A C 1
ATOM 834 O O . ILE A 1 101 ? -7.078 14.695 26.557 1.00 87.38 101 ILE A O 1
ATOM 838 N N . LEU A 1 102 ? -8.941 13.897 27.537 1.00 89.88 102 LEU A N 1
ATOM 839 C CA . LEU A 1 102 ? -9.772 13.978 26.339 1.00 89.88 102 LEU A CA 1
ATOM 840 C C . LEU A 1 102 ? -10.052 15.439 25.958 1.00 89.88 102 LEU A C 1
ATOM 842 O O . LEU A 1 102 ? -10.508 16.240 26.774 1.00 89.88 102 LEU A O 1
ATOM 846 N N . HIS A 1 103 ? -9.803 15.778 24.697 1.00 91.88 103 HIS A N 1
ATOM 847 C CA . HIS A 1 103 ? -10.066 17.094 24.130 1.00 91.88 103 HIS A CA 1
ATOM 848 C C . HIS A 1 103 ? -11.570 17.294 23.874 1.00 91.88 103 HIS A C 1
ATOM 850 O O . HIS A 1 103 ? -12.279 16.360 23.495 1.00 91.88 103 HIS A O 1
ATOM 856 N N . SER A 1 104 ? -12.067 18.524 24.035 1.00 93.12 104 SER A N 1
ATOM 857 C CA . SER A 1 104 ? -13.497 18.853 23.903 1.00 93.12 104 SER A CA 1
ATOM 858 C C . SER A 1 104 ? -14.074 18.596 22.512 1.00 93.12 104 SER A C 1
ATOM 860 O O . SER A 1 104 ? -15.236 18.216 22.384 1.00 93.12 104 SER A O 1
ATOM 862 N N . ASP A 1 105 ? -13.245 18.690 21.474 1.00 92.88 105 ASP A N 1
ATOM 863 C CA . ASP A 1 105 ? -13.601 18.319 20.097 1.00 92.88 105 ASP A CA 1
ATOM 864 C C . ASP A 1 105 ? -14.213 16.918 19.949 1.00 92.88 105 ASP A C 1
ATOM 866 O O . ASP A 1 105 ? -14.993 16.724 19.022 1.00 92.88 105 ASP A O 1
ATOM 870 N N . LEU A 1 106 ? -13.949 15.975 20.864 1.00 91.50 106 LEU A N 1
ATOM 871 C CA . LEU A 1 106 ? -14.577 14.643 20.849 1.00 91.50 106 LEU A CA 1
ATOM 872 C C . LEU A 1 106 ? -16.107 14.691 20.905 1.00 91.50 106 LEU A C 1
ATOM 874 O O . LEU A 1 106 ? -16.769 13.784 20.410 1.00 91.50 106 LEU A O 1
ATOM 878 N N . VAL A 1 107 ? -16.670 15.735 21.518 1.00 94.19 107 VAL A N 1
ATOM 879 C CA . VAL A 1 107 ? -18.121 15.952 21.558 1.00 94.19 107 VAL A CA 1
ATOM 880 C C . VAL A 1 107 ? -18.559 17.145 20.711 1.00 94.19 107 VAL A C 1
ATOM 882 O O . VAL A 1 107 ? -19.747 17.241 20.418 1.00 94.19 107 VAL A O 1
ATOM 885 N N . LEU A 1 108 ? -17.641 18.025 20.291 1.00 94.44 108 LEU A N 1
ATOM 886 C CA . LEU A 1 108 ? -17.945 19.292 19.607 1.00 94.44 108 LEU A CA 1
ATOM 887 C C . LEU A 1 108 ? -17.696 19.296 18.089 1.00 94.44 108 LEU A C 1
ATOM 889 O O . LEU A 1 108 ? -18.289 20.118 17.387 1.00 94.44 108 LEU A O 1
ATOM 893 N N . ALA A 1 109 ? -16.817 18.438 17.565 1.00 91.94 109 ALA A N 1
ATOM 894 C CA . ALA A 1 109 ? -16.451 18.466 16.149 1.00 91.94 109 ALA A CA 1
ATOM 895 C C . ALA A 1 109 ? -17.674 18.246 15.239 1.00 91.94 109 ALA A C 1
ATOM 897 O O . ALA A 1 109 ? -18.575 17.480 15.573 1.00 91.94 109 ALA A O 1
ATOM 898 N N . GLU A 1 110 ? -17.717 18.964 14.109 1.00 91.88 110 GLU A N 1
ATOM 899 C CA . GLU A 1 110 ? -18.810 18.935 13.115 1.00 91.88 110 GLU A CA 1
ATOM 900 C C . GLU A 1 110 ? -20.217 19.287 13.661 1.00 91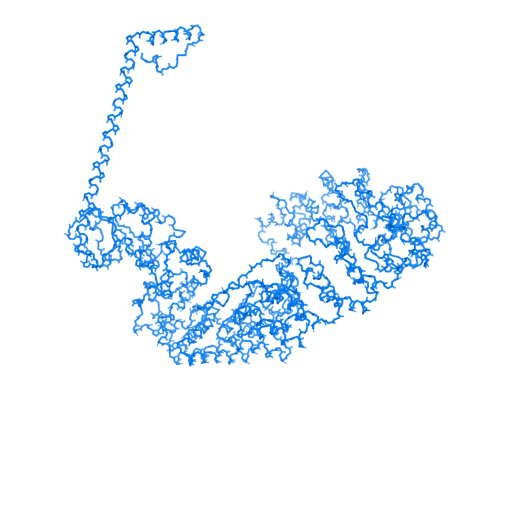.88 110 GLU A C 1
ATOM 902 O O . GLU A 1 110 ? -21.213 19.156 12.955 1.00 91.88 110 GLU A O 1
ATOM 907 N N . ARG A 1 111 ? -20.323 19.799 14.898 1.00 93.50 111 ARG A N 1
ATOM 908 C CA . ARG A 1 111 ? -21.595 20.099 15.590 1.00 93.50 111 ARG A CA 1
ATOM 909 C C . ARG A 1 111 ? -21.852 21.600 15.778 1.00 93.50 111 ARG A C 1
ATOM 911 O O . ARG A 1 111 ? -22.468 22.023 16.756 1.00 93.50 111 ARG A O 1
ATOM 918 N N . THR A 1 112 ? -21.370 22.442 14.862 1.00 92.88 112 THR A N 1
ATOM 919 C CA . THR A 1 112 ? -21.383 23.914 15.005 1.00 92.88 112 THR A CA 1
ATOM 920 C C . THR A 1 112 ? -22.789 24.500 15.182 1.00 92.88 112 THR A C 1
ATOM 922 O O . THR A 1 112 ? -22.976 25.426 15.974 1.00 92.88 112 THR A O 1
ATOM 925 N N . GLU A 1 113 ? -23.793 23.951 14.492 1.00 92.75 113 GLU A N 1
ATOM 926 C CA . GLU A 1 113 ? -25.189 24.385 14.625 1.00 92.75 113 GLU A CA 1
ATOM 927 C C . GLU A 1 113 ? -25.745 24.063 16.020 1.00 92.75 113 GLU A C 1
ATOM 929 O O . GLU A 1 113 ? -26.317 24.928 16.687 1.00 92.75 113 GLU A O 1
ATOM 934 N N . GLN A 1 114 ? -25.512 22.842 16.504 1.00 94.56 114 GLN A N 1
ATOM 935 C CA . GLN A 1 114 ? -25.971 22.376 17.812 1.00 94.56 114 GLN A CA 1
ATOM 936 C C . GLN A 1 114 ? -25.295 23.163 18.942 1.00 94.56 114 GLN A C 1
ATOM 938 O O . GLN A 1 114 ? -25.969 23.553 19.896 1.00 94.56 114 GLN A O 1
ATOM 943 N N . ILE A 1 115 ? -24.002 23.478 18.804 1.00 94.44 115 ILE A N 1
ATOM 944 C CA . ILE A 1 115 ? -23.269 24.349 19.736 1.00 94.44 115 ILE A CA 1
ATOM 945 C C . ILE A 1 115 ? -23.921 25.735 19.784 1.00 94.44 115 ILE A C 1
ATOM 947 O O . ILE A 1 115 ? -24.193 26.260 20.864 1.00 94.44 115 ILE A O 1
ATOM 951 N N . SER A 1 116 ? -24.216 26.326 18.618 1.00 92.38 116 SER A N 1
ATOM 952 C CA . SER A 1 116 ? -24.887 27.629 18.536 1.00 92.38 116 SER A CA 1
ATOM 953 C C . SER A 1 116 ? -26.243 27.610 19.244 1.00 92.38 116 SER A C 1
ATOM 955 O O . SER A 1 116 ? -26.566 28.544 19.979 1.00 92.38 116 SER A O 1
ATOM 957 N N . ASN A 1 117 ? -27.013 26.534 19.070 1.00 92.94 117 ASN A N 1
ATOM 958 C CA . ASN A 1 117 ? -28.321 26.370 19.698 1.00 92.94 117 ASN A CA 1
ATOM 959 C C . ASN A 1 117 ? -28.217 26.254 21.223 1.00 92.94 117 ASN A C 1
ATOM 961 O O . ASN A 1 117 ? -28.965 26.940 21.919 1.00 92.94 117 ASN A O 1
ATOM 965 N N . VAL A 1 118 ? -27.268 25.473 21.752 1.00 93.94 118 VAL A N 1
ATOM 966 C CA . VAL A 1 118 ? -27.025 25.377 23.205 1.00 93.94 118 VAL A CA 1
ATOM 967 C C . VAL A 1 118 ? -26.651 26.742 23.779 1.00 93.94 118 VAL A C 1
ATOM 969 O O . VAL A 1 118 ? -27.277 27.202 24.732 1.00 93.94 118 VAL A O 1
ATOM 972 N N . VAL A 1 119 ? -25.691 27.436 23.164 1.00 92.00 119 VAL A N 1
ATOM 973 C CA . VAL A 1 119 ? -25.221 28.739 23.659 1.00 92.00 119 VAL A CA 1
ATOM 974 C C . VAL A 1 119 ? -26.327 29.796 23.618 1.00 92.00 119 VAL A C 1
ATOM 976 O O . VAL A 1 119 ? -26.461 30.560 24.566 1.00 92.00 119 VAL A O 1
ATOM 979 N N . LYS A 1 120 ? -27.150 29.843 22.562 1.00 90.88 120 LYS A N 1
ATOM 980 C CA . LYS A 1 120 ? -28.298 30.770 22.487 1.00 90.88 120 LYS A CA 1
ATOM 981 C C . LYS A 1 120 ? -29.358 30.454 23.543 1.00 90.88 120 LYS A C 1
ATOM 983 O O . LYS A 1 120 ? -29.897 31.366 24.165 1.00 90.88 120 LYS A O 1
ATOM 988 N N . SER A 1 121 ? -29.631 29.170 23.758 1.00 92.00 121 SER A N 1
ATOM 989 C CA . SER A 1 121 ? -30.630 28.696 24.724 1.00 92.00 121 SER A CA 1
ATOM 990 C C . SER A 1 121 ? -30.223 28.978 26.172 1.00 92.00 121 SER A C 1
ATOM 992 O O . SER A 1 121 ? -31.082 29.179 27.026 1.00 92.00 121 SER A O 1
ATOM 994 N N . ALA A 1 122 ? -28.918 29.087 26.442 1.00 89.62 122 ALA A N 1
ATOM 995 C CA . ALA A 1 122 ? -28.363 29.395 27.760 1.00 89.62 122 ALA A CA 1
ATOM 996 C C . ALA A 1 122 ? -28.691 30.808 28.287 1.00 89.62 122 ALA A C 1
ATOM 998 O O . ALA A 1 122 ? -28.324 31.127 29.415 1.00 89.62 122 ALA A O 1
ATOM 999 N N . PHE A 1 123 ? -29.405 31.635 27.514 1.00 87.31 123 PHE A N 1
ATOM 1000 C CA . PHE A 1 123 ? -29.867 32.967 27.926 1.00 87.31 123 PHE A CA 1
ATOM 1001 C C . PHE A 1 123 ? -31.391 33.092 28.059 1.00 87.31 123 PHE A C 1
ATOM 1003 O O . PHE A 1 123 ? -31.880 34.137 28.483 1.00 87.31 123 PHE A O 1
ATOM 1010 N N . ILE A 1 124 ? -32.158 32.062 27.688 1.00 89.38 124 ILE A N 1
ATOM 1011 C CA . ILE A 1 124 ? -33.621 32.136 27.606 1.00 89.38 124 ILE A CA 1
ATOM 1012 C C . ILE A 1 124 ? -34.223 31.085 28.551 1.00 89.38 124 ILE A C 1
ATOM 1014 O O . ILE A 1 124 ? -34.078 29.895 28.263 1.00 89.38 124 ILE A O 1
ATOM 1018 N N . PRO A 1 125 ? -34.912 31.478 29.646 1.00 89.25 125 PRO A N 1
ATOM 1019 C CA . PRO A 1 125 ? -35.608 30.549 30.539 1.00 89.25 125 PRO A CA 1
ATOM 1020 C C . PRO A 1 125 ? -36.505 29.584 29.766 1.00 89.25 125 PRO A C 1
ATOM 1022 O O . PRO A 1 125 ? -37.322 29.999 28.946 1.00 89.25 125 PRO A O 1
ATOM 1025 N N . GLY A 1 126 ? -36.332 28.289 30.007 1.00 92.19 126 GLY A N 1
ATOM 1026 C CA . GLY A 1 126 ? -36.911 27.258 29.154 1.00 92.19 126 GLY A CA 1
ATOM 1027 C C . GLY A 1 126 ? -36.373 25.871 29.474 1.00 92.19 126 GLY A C 1
ATOM 1028 O O . GLY A 1 126 ? -35.405 25.725 30.223 1.00 92.19 126 GLY A O 1
ATOM 1029 N N . VAL A 1 127 ? -37.012 24.856 28.893 1.00 93.25 127 VAL A N 1
ATOM 1030 C CA . VAL A 1 127 ? -36.535 23.470 28.903 1.00 93.25 127 VAL A CA 1
ATOM 1031 C C . VAL A 1 127 ? -36.071 23.126 27.491 1.00 93.25 127 VAL A C 1
ATOM 1033 O O . VAL A 1 127 ? -36.856 23.186 26.547 1.00 93.25 127 VAL A O 1
ATOM 1036 N N . TYR A 1 128 ? -34.797 22.775 27.356 1.00 94.69 128 TYR A N 1
ATOM 1037 C CA . TYR A 1 128 ? -34.150 22.431 26.097 1.00 94.69 128 TYR A CA 1
ATOM 1038 C C . TYR A 1 128 ? -33.660 20.994 26.161 1.00 94.69 128 TYR A C 1
ATOM 1040 O O . TYR A 1 128 ? -32.881 20.635 27.043 1.00 94.69 128 TYR A O 1
ATOM 1048 N N . ASN A 1 129 ? -34.093 20.177 25.207 1.00 93.19 129 ASN A N 1
ATOM 1049 C CA . ASN A 1 129 ? -33.698 18.778 25.154 1.00 93.19 129 ASN A CA 1
ATOM 1050 C C . ASN A 1 129 ? -32.428 18.620 24.320 1.00 93.19 129 ASN A C 1
ATOM 1052 O O . ASN A 1 129 ? -32.349 19.108 23.190 1.00 93.19 129 ASN A O 1
ATOM 1056 N N . VAL A 1 130 ? -31.450 17.903 24.865 1.00 94.50 130 VAL A N 1
ATOM 1057 C CA . VAL A 1 130 ? -30.219 17.529 24.168 1.00 94.50 130 VAL A CA 1
ATOM 1058 C C . VAL A 1 130 ? -30.149 16.014 24.123 1.00 94.50 130 VAL A C 1
ATOM 1060 O O . VAL A 1 130 ? -30.041 15.350 25.149 1.00 94.50 130 VAL A O 1
ATOM 1063 N N . GLN A 1 131 ? -30.235 15.467 22.915 1.00 93.94 131 GLN A N 1
ATOM 1064 C CA . GLN A 1 131 ? -30.305 14.028 22.693 1.00 93.94 131 GLN A CA 1
ATOM 1065 C C . GLN A 1 131 ? -29.016 13.518 22.064 1.00 93.94 131 GLN A C 1
ATOM 1067 O O . GLN A 1 131 ? -28.628 14.000 21.001 1.00 93.94 131 GLN A O 1
ATOM 1072 N N . ALA A 1 132 ? -28.374 12.528 22.678 1.00 92.19 132 ALA A N 1
ATOM 1073 C CA . ALA A 1 132 ? -27.135 11.933 22.174 1.00 92.19 132 ALA A CA 1
ATOM 1074 C C . ALA A 1 132 ? -27.168 10.399 22.252 1.00 92.19 132 ALA A C 1
ATOM 1076 O O . ALA A 1 132 ? -28.168 9.808 22.667 1.00 92.19 132 ALA A O 1
ATOM 1077 N N . SER A 1 133 ? -26.087 9.743 21.820 1.00 87.12 133 SER A N 1
ATOM 1078 C CA . SER A 1 133 ? -25.996 8.275 21.854 1.00 87.12 133 SER A CA 1
ATOM 1079 C C . SER A 1 133 ? -25.939 7.719 23.283 1.00 87.12 133 SER A C 1
ATOM 1081 O O . SER A 1 133 ? -26.326 6.577 23.527 1.00 87.12 133 SER A O 1
ATOM 1083 N N . SER A 1 134 ? -25.508 8.556 24.230 1.00 90.94 134 SER A N 1
ATOM 1084 C CA . SER A 1 134 ? -25.594 8.317 25.667 1.00 90.94 134 SER A CA 1
ATOM 1085 C C . SER A 1 134 ? -25.961 9.598 26.409 1.00 90.94 134 SER A C 1
ATOM 1087 O O . SER A 1 134 ? -25.646 10.701 25.950 1.00 90.94 134 SER A O 1
ATOM 1089 N N . THR A 1 135 ? -26.572 9.479 27.588 1.00 92.69 135 THR A N 1
ATOM 1090 C CA . THR A 1 135 ? -26.857 10.660 28.428 1.00 92.69 135 THR A CA 1
ATOM 1091 C C . THR A 1 135 ? -25.562 11.335 28.879 1.00 92.69 135 THR A C 1
ATOM 1093 O O . THR A 1 135 ? -25.472 12.562 28.922 1.00 92.69 135 THR A O 1
ATOM 1096 N N . SER A 1 136 ? -24.514 10.543 29.127 1.00 92.06 136 SER A N 1
ATOM 1097 C CA . SER A 1 136 ? -23.184 11.042 29.474 1.00 92.06 136 SER A CA 1
ATOM 1098 C C . SER A 1 136 ? -22.559 11.892 28.360 1.00 92.06 136 SER A C 1
ATOM 1100 O O . SER A 1 136 ? -21.997 12.945 28.658 1.00 92.06 136 SER A O 1
ATOM 1102 N N . GLU A 1 137 ? -22.681 11.484 27.090 1.00 94.06 137 GLU A N 1
ATOM 1103 C CA . GLU A 1 137 ? -22.250 12.295 25.942 1.00 94.06 137 GLU A CA 1
ATOM 1104 C C . GLU A 1 137 ? -23.057 13.596 25.849 1.00 94.06 137 GLU A C 1
ATOM 1106 O O . GLU A 1 137 ? -22.467 14.654 25.643 1.00 94.06 137 GLU A O 1
ATOM 1111 N N . ALA A 1 138 ? -24.381 13.543 26.032 1.00 95.19 138 ALA A N 1
ATOM 1112 C CA . ALA A 1 138 ? -25.240 14.727 25.968 1.00 95.19 138 ALA A CA 1
ATOM 1113 C C . ALA A 1 138 ? -24.852 15.778 27.024 1.00 95.19 138 ALA A C 1
ATOM 1115 O O . ALA A 1 138 ? -24.673 16.949 26.688 1.00 95.19 138 ALA A O 1
ATOM 1116 N N . ILE A 1 139 ? -24.644 15.364 28.280 1.00 96.12 139 ILE A N 1
ATOM 1117 C CA . ILE A 1 139 ? -24.206 16.270 29.355 1.00 96.12 139 ILE A CA 1
ATOM 1118 C C . ILE A 1 139 ? -22.818 16.839 29.036 1.00 96.12 139 ILE A C 1
ATOM 1120 O O . ILE A 1 139 ? -22.606 18.048 29.144 1.00 96.12 139 ILE A O 1
ATOM 1124 N N . ALA A 1 140 ? -21.876 15.987 28.613 1.00 95.69 140 ALA A N 1
ATOM 1125 C CA . ALA A 1 140 ? -20.528 16.413 28.252 1.00 95.69 140 ALA A CA 1
ATOM 1126 C C . ALA A 1 140 ? -20.535 17.419 27.089 1.00 95.69 140 ALA A C 1
ATOM 1128 O O . ALA A 1 140 ? -19.811 18.410 27.146 1.00 95.69 140 ALA A O 1
ATOM 1129 N N . PHE A 1 141 ? -21.393 17.217 26.085 1.00 96.50 141 PHE A N 1
ATOM 1130 C CA . PHE A 1 141 ? -21.587 18.139 24.968 1.00 96.50 141 PHE A CA 1
ATOM 1131 C C . PHE A 1 141 ? -22.082 19.515 25.421 1.00 96.50 141 PHE A C 1
ATOM 1133 O O . PHE A 1 141 ? -21.532 20.528 24.987 1.00 96.50 141 PHE A O 1
ATOM 1140 N N . VAL A 1 142 ? -23.087 19.573 26.304 1.00 96.44 142 VAL A N 1
ATOM 1141 C CA . VAL A 1 142 ? -23.601 20.849 26.831 1.00 96.44 142 VAL A CA 1
ATOM 1142 C C . VAL A 1 142 ? -22.522 21.565 27.637 1.00 96.44 142 VAL A C 1
ATOM 1144 O O . VAL A 1 142 ? -22.253 22.737 27.378 1.00 96.44 142 VAL A O 1
ATOM 1147 N N . CYS A 1 143 ? -21.850 20.861 28.554 1.00 95.38 143 CYS A N 1
ATOM 1148 C CA . CYS A 1 143 ? -20.742 21.418 29.332 1.00 95.38 143 CYS A CA 1
ATOM 1149 C C . CYS A 1 143 ? -19.643 21.972 28.416 1.00 95.38 143 CYS A C 1
ATOM 1151 O O . CYS A 1 143 ? -19.278 23.138 28.539 1.00 95.38 143 CYS A O 1
ATOM 1153 N N . ALA A 1 144 ? -19.166 21.175 27.458 1.00 94.88 144 ALA A N 1
ATOM 1154 C CA . ALA A 1 144 ? -18.124 21.580 26.520 1.00 94.88 144 ALA A CA 1
ATOM 1155 C C . ALA A 1 144 ? -18.552 22.773 25.647 1.00 94.88 144 ALA A C 1
ATOM 1157 O O . ALA A 1 144 ? -17.749 23.669 25.407 1.00 94.88 144 ALA A O 1
ATOM 1158 N N . SER A 1 145 ? -19.820 22.828 25.223 1.00 95.12 145 SER A N 1
ATOM 1159 C CA . SER A 1 145 ? -20.360 23.931 24.414 1.00 95.12 145 SER A CA 1
ATOM 1160 C C . SER A 1 145 ? -20.394 25.252 25.182 1.00 95.12 145 SER A C 1
ATOM 1162 O O . SER A 1 145 ? -20.079 26.299 24.616 1.00 95.12 145 SER A O 1
ATOM 1164 N N . LEU A 1 146 ? -20.763 25.218 26.466 1.00 93.25 146 LEU A N 1
ATOM 1165 C CA . LEU A 1 146 ? -20.776 26.406 27.326 1.00 93.25 146 LEU A CA 1
ATOM 1166 C C . LEU A 1 146 ? -19.354 26.871 27.667 1.00 93.25 146 LEU A C 1
ATOM 1168 O O . LEU A 1 146 ? -19.098 28.073 27.682 1.00 93.25 146 LEU A O 1
ATOM 1172 N N . LEU A 1 147 ? -18.420 25.933 27.855 1.00 91.69 147 LEU A N 1
ATOM 1173 C CA . LEU A 1 147 ? -17.005 26.210 28.134 1.00 91.69 147 LEU A CA 1
ATOM 1174 C C . LEU A 1 147 ? -16.229 26.810 26.947 1.00 91.69 147 LEU A C 1
ATOM 1176 O O . LEU A 1 147 ? -15.114 27.284 27.137 1.00 91.69 147 LEU A O 1
ATOM 1180 N N . LEU A 1 148 ? -16.796 26.830 25.734 1.00 87.31 148 LEU A N 1
ATOM 1181 C CA . LEU A 1 148 ? -16.215 27.562 24.597 1.00 87.31 148 LEU A CA 1
ATOM 1182 C C . LEU A 1 148 ? -16.285 29.091 24.762 1.00 87.31 148 LEU A C 1
ATOM 1184 O O . LEU A 1 148 ? -15.623 29.817 24.020 1.00 87.31 148 LEU A O 1
ATOM 1188 N N . ARG A 1 149 ? -17.132 29.593 25.668 1.00 80.25 149 ARG A N 1
ATOM 1189 C CA . ARG A 1 149 ? -17.246 31.021 26.006 1.00 80.25 149 ARG A CA 1
ATOM 1190 C C . ARG A 1 149 ? -16.417 31.330 27.253 1.00 80.25 149 ARG A C 1
ATOM 1192 O O . ARG A 1 149 ? -16.030 30.419 27.976 1.00 80.25 149 ARG A O 1
ATOM 1199 N N . ASP A 1 150 ? -16.167 32.613 27.519 1.00 68.62 150 ASP A N 1
ATOM 1200 C CA . ASP A 1 150 ? -15.414 33.038 28.705 1.00 68.62 150 ASP A CA 1
ATOM 1201 C C . ASP A 1 150 ? -15.998 32.416 29.983 1.00 68.62 150 ASP A C 1
ATOM 1203 O O . ASP A 1 150 ? -17.207 32.504 30.216 1.00 68.62 150 ASP A O 1
ATOM 1207 N N . ASN A 1 151 ? -15.129 31.808 30.805 1.00 61.25 151 ASN A N 1
ATOM 1208 C CA . ASN A 1 151 ? -15.488 31.027 32.003 1.00 61.25 151 ASN A CA 1
ATOM 1209 C C . ASN A 1 151 ? -16.442 31.762 32.964 1.00 61.25 151 ASN A C 1
ATOM 1211 O O . ASN A 1 151 ? -17.221 31.121 33.670 1.00 61.25 151 ASN A O 1
ATOM 1215 N N . ASP A 1 152 ? -16.409 33.093 32.973 1.00 66.19 152 ASP A N 1
ATOM 1216 C CA . ASP A 1 152 ? -17.230 33.926 33.852 1.00 66.19 152 ASP A CA 1
ATOM 1217 C C . ASP A 1 152 ? -18.701 34.024 33.402 1.00 66.19 152 ASP A C 1
ATOM 1219 O O . ASP A 1 152 ? -19.571 34.359 34.205 1.00 66.19 152 ASP A O 1
ATOM 1223 N N . SER A 1 153 ? -19.010 33.689 32.142 1.00 74.31 153 SER A N 1
ATOM 1224 C CA . SER A 1 153 ? -20.347 33.876 31.550 1.00 74.31 153 SER A CA 1
ATOM 1225 C C . SER A 1 153 ? -21.399 32.885 32.061 1.00 74.31 153 SER A C 1
ATOM 1227 O O . SER A 1 153 ? -22.589 33.186 32.017 1.00 74.31 153 SER A O 1
ATOM 1229 N N . PHE A 1 154 ? -20.982 31.707 32.539 1.00 83.50 154 PHE A N 1
ATOM 1230 C CA . PHE A 1 154 ? -21.881 30.606 32.926 1.00 83.50 154 PHE A CA 1
ATOM 1231 C C . PHE A 1 154 ? -21.568 30.050 34.322 1.00 83.50 154 PHE A C 1
ATOM 1233 O O . PHE A 1 154 ? -21.704 28.857 34.589 1.00 83.50 154 PHE A O 1
ATOM 1240 N N . ILE A 1 155 ? -21.146 30.916 35.245 1.00 82.19 155 ILE A N 1
ATOM 1241 C CA . ILE A 1 155 ? -20.784 30.537 36.622 1.00 82.19 155 ILE A CA 1
ATOM 1242 C C . ILE A 1 155 ? -21.964 29.972 37.444 1.00 82.19 155 ILE A C 1
ATOM 1244 O O . ILE A 1 155 ? -21.763 29.296 38.452 1.00 82.19 155 ILE A O 1
ATOM 1248 N N . ASN A 1 156 ? -23.193 30.238 37.000 1.00 85.94 156 ASN A N 1
ATOM 1249 C CA . ASN A 1 156 ? -24.468 29.732 37.516 1.00 85.94 156 ASN A CA 1
ATOM 1250 C C . ASN A 1 156 ? -24.912 28.402 36.865 1.00 85.94 156 ASN A C 1
ATOM 1252 O O . ASN A 1 156 ? -26.041 27.962 37.106 1.00 85.94 156 ASN A O 1
ATOM 1256 N N . ALA A 1 157 ? -24.067 27.782 36.032 1.00 90.81 157 ALA A N 1
ATOM 1257 C CA . ALA A 1 157 ? -24.350 26.507 35.385 1.00 90.81 157 ALA A CA 1
ATOM 1258 C C . ALA A 1 157 ? -23.874 25.310 36.216 1.00 90.81 157 ALA A C 1
ATOM 1260 O O . ALA A 1 157 ? -22.688 25.165 36.536 1.00 90.81 157 ALA A O 1
ATOM 1261 N N . TYR A 1 158 ? -24.810 24.412 36.517 1.00 92.38 158 TYR A N 1
ATOM 1262 C CA . TYR A 1 158 ? -24.578 23.235 37.344 1.00 92.38 158 TYR A CA 1
ATOM 1263 C C . TYR A 1 158 ? -25.143 21.973 36.698 1.00 92.38 158 TYR A C 1
ATOM 1265 O O . TYR A 1 158 ? -26.270 21.945 36.205 1.00 92.38 158 TYR A O 1
ATOM 1273 N N . VAL A 1 159 ? -24.364 20.898 36.767 1.00 94.44 159 VAL A N 1
ATOM 1274 C CA . VAL A 1 159 ? -24.809 19.545 36.451 1.00 94.44 159 VAL A CA 1
ATOM 1275 C C . VAL A 1 159 ? -25.400 18.924 37.711 1.00 94.44 159 VAL A C 1
ATOM 1277 O O . VAL A 1 159 ? -24.708 18.828 38.729 1.00 94.44 159 VAL A O 1
ATOM 1280 N N . ILE A 1 160 ? -26.660 18.491 37.644 1.00 93.06 160 ILE A N 1
ATOM 1281 C CA . ILE A 1 160 ? -27.381 17.865 38.758 1.00 93.06 160 ILE A CA 1
ATOM 1282 C C . ILE A 1 160 ? -27.803 16.456 38.345 1.00 93.06 160 ILE A C 1
ATOM 1284 O O . ILE A 1 160 ? -28.584 16.291 37.413 1.00 93.06 160 ILE A O 1
ATOM 1288 N N . THR A 1 161 ? -27.312 15.441 39.056 1.00 89.06 161 THR A N 1
ATOM 1289 C CA . THR A 1 161 ? -27.528 14.021 38.707 1.00 89.06 161 THR A CA 1
ATOM 1290 C C . THR A 1 161 ? -28.337 13.245 39.751 1.00 89.06 161 THR A C 1
ATOM 1292 O O . THR A 1 161 ? -28.493 12.035 39.629 1.00 89.06 161 THR A O 1
ATOM 1295 N N . LYS A 1 162 ? -28.785 13.887 40.839 1.00 90.75 162 LYS A N 1
ATOM 1296 C CA . LYS A 1 162 ? -29.579 13.250 41.905 1.00 90.75 162 LYS A CA 1
ATOM 1297 C C . LYS A 1 162 ? -30.929 13.933 42.062 1.00 90.75 162 LYS A C 1
ATOM 1299 O O . LYS A 1 162 ? -30.981 15.136 42.313 1.00 90.75 162 LYS A O 1
ATOM 1304 N N . GLU A 1 163 ? -31.996 13.143 42.010 1.00 90.81 163 GLU A N 1
ATOM 1305 C CA . GLU A 1 163 ? -33.378 13.615 42.152 1.00 90.81 163 GLU A CA 1
ATOM 1306 C C . GLU A 1 163 ? -33.624 14.303 43.500 1.00 90.81 163 GLU A C 1
ATOM 1308 O O . GLU A 1 163 ? -34.065 15.448 43.531 1.00 90.81 163 GLU A O 1
ATOM 1313 N N . SER A 1 164 ? -33.195 13.691 44.610 1.00 88.31 164 SER A N 1
ATOM 1314 C CA . SER A 1 164 ? -33.338 14.272 45.955 1.00 88.31 164 SER A CA 1
ATOM 1315 C C . SER A 1 164 ? -32.685 15.650 46.100 1.00 88.31 164 SER A C 1
ATOM 1317 O O . SER A 1 164 ? -33.143 16.491 46.870 1.00 88.31 164 SER A O 1
ATOM 1319 N N . THR A 1 165 ? -31.581 15.880 45.388 1.00 87.50 165 THR A N 1
ATOM 1320 C CA . THR A 1 165 ? -30.853 17.152 45.426 1.00 87.50 165 THR A CA 1
ATOM 1321 C C . THR A 1 165 ? -31.526 18.186 44.535 1.00 87.50 165 THR A C 1
ATOM 1323 O O . THR A 1 165 ? -31.659 19.341 44.934 1.00 87.50 165 THR A O 1
ATOM 1326 N N . TYR A 1 166 ? -32.008 17.761 43.365 1.00 88.88 166 TYR A N 1
ATOM 1327 C CA . TYR A 1 166 ? -32.812 18.593 42.477 1.00 88.88 166 TYR A CA 1
ATOM 1328 C C . TYR A 1 166 ? -34.058 19.123 43.198 1.00 88.88 166 TYR A C 1
ATOM 1330 O O . TYR A 1 166 ? -34.284 20.330 43.219 1.00 88.88 166 TYR A O 1
ATOM 1338 N N . GLU A 1 167 ? -34.817 18.254 43.869 1.00 87.12 167 GLU A N 1
ATOM 1339 C CA . GLU A 1 167 ? -36.019 18.641 44.621 1.00 87.12 167 GLU A CA 1
ATOM 1340 C C . GLU A 1 167 ? -35.721 19.653 45.733 1.00 87.12 167 GLU A C 1
ATOM 1342 O O . GLU A 1 167 ? -36.424 20.656 45.864 1.00 87.12 167 GLU A O 1
ATOM 1347 N N . ARG A 1 168 ? -34.648 19.437 46.507 1.00 84.56 168 ARG A N 1
ATOM 1348 C CA . ARG A 1 168 ? -34.225 20.363 47.574 1.00 84.56 168 ARG A CA 1
ATOM 1349 C C . ARG A 1 168 ? -33.867 21.743 47.037 1.00 84.56 168 ARG A C 1
ATOM 1351 O O . ARG A 1 168 ? -34.215 22.735 47.667 1.00 84.56 168 ARG A O 1
ATOM 1358 N N . ILE A 1 169 ? -33.206 21.812 45.881 1.00 84.50 169 ILE A N 1
ATOM 1359 C CA . ILE A 1 169 ? -32.889 23.090 45.231 1.00 84.50 169 ILE A CA 1
ATOM 1360 C C . ILE A 1 169 ? -34.161 23.741 44.688 1.00 84.50 169 ILE A C 1
ATOM 1362 O O . ILE A 1 169 ? -34.353 24.938 44.835 1.00 84.50 169 ILE A O 1
ATOM 1366 N N . MET A 1 170 ? -35.076 22.979 44.093 1.00 85.81 170 MET A N 1
ATOM 1367 C CA . MET A 1 170 ? -36.335 23.544 43.586 1.00 85.81 170 MET A CA 1
ATOM 1368 C C . MET A 1 170 ? -37.254 24.059 44.707 1.00 85.81 170 MET A C 1
ATOM 1370 O O . MET A 1 170 ? -38.040 24.986 44.474 1.00 85.81 170 MET A O 1
ATOM 1374 N N . ALA A 1 171 ? -37.136 23.502 45.918 1.00 83.44 171 ALA A N 1
ATOM 1375 C CA . ALA A 1 171 ? -37.849 23.948 47.113 1.00 83.44 171 ALA A CA 1
ATOM 1376 C C . ALA A 1 171 ? -37.370 25.312 47.644 1.00 83.44 171 ALA A C 1
ATOM 1378 O O . ALA A 1 171 ? -38.151 25.999 48.295 1.00 83.44 171 ALA A O 1
ATOM 1379 N N . THR A 1 172 ? -36.132 25.736 47.356 1.00 79.50 172 THR A N 1
ATOM 1380 C CA . THR A 1 172 ? -35.618 27.065 47.752 1.00 79.50 172 THR A CA 1
ATOM 1381 C C . THR A 1 172 ? -35.974 28.178 46.762 1.00 79.50 172 THR A C 1
ATOM 1383 O O . THR A 1 172 ? -35.585 29.323 46.966 1.00 79.50 172 THR A O 1
ATOM 1386 N N . GLU A 1 173 ? -36.728 27.846 45.711 1.00 76.69 173 GLU A N 1
ATOM 1387 C CA . GLU A 1 173 ? -37.208 28.761 44.666 1.00 76.69 173 GLU A CA 1
ATOM 1388 C C . GLU A 1 173 ? -36.126 29.637 43.998 1.00 76.69 173 GLU A C 1
ATOM 1390 O O . GLU A 1 173 ? -36.316 30.845 43.852 1.00 76.69 173 GLU A O 1
ATOM 1395 N N . PRO A 1 174 ? -34.994 29.063 43.552 1.00 77.62 174 PRO A N 1
ATOM 1396 C CA . PRO A 1 174 ? -33.961 29.831 42.872 1.00 77.62 174 PRO A CA 1
ATOM 1397 C C . PRO A 1 174 ? -34.445 30.304 41.494 1.00 77.62 174 PRO A C 1
ATOM 1399 O O . PRO A 1 174 ? -35.222 29.610 40.829 1.00 77.62 174 PRO A O 1
ATOM 1402 N N . SER A 1 175 ? -33.941 31.455 41.052 1.00 81.00 175 SER A N 1
ATOM 1403 C CA . SER A 1 175 ? -34.121 31.985 39.699 1.00 81.00 175 SER A CA 1
ATOM 1404 C C . SER A 1 175 ? -32.762 32.205 39.028 1.00 81.00 175 SER A C 1
ATOM 1406 O O . SER A 1 175 ? -31.754 32.445 39.695 1.00 81.00 175 SER A O 1
ATOM 1408 N N . GLY A 1 176 ? -32.715 32.087 37.698 1.00 82.62 176 GLY A N 1
ATOM 1409 C CA . GLY A 1 176 ? -31.495 32.313 36.923 1.00 82.62 176 GLY A CA 1
ATOM 1410 C C . GLY A 1 176 ? -30.448 31.195 36.992 1.00 82.62 176 GLY A C 1
ATOM 1411 O O . GLY A 1 176 ? -29.307 31.439 36.617 1.00 82.62 176 GLY A O 1
ATOM 1412 N N . LEU A 1 177 ? -30.780 29.981 37.446 1.00 88.81 177 LEU A N 1
ATOM 1413 C CA . LEU A 1 177 ? -29.879 28.824 37.346 1.00 88.81 177 LEU A CA 1
ATOM 1414 C C . LEU A 1 177 ? -29.881 28.233 35.934 1.00 88.81 177 LEU A C 1
ATOM 1416 O O . LEU A 1 177 ? -30.938 28.126 35.310 1.00 88.81 177 LEU A O 1
ATOM 1420 N N . ILE A 1 178 ? -28.720 27.751 35.484 1.00 92.44 178 ILE A N 1
ATOM 1421 C CA . ILE A 1 178 ? -28.615 26.858 34.325 1.00 92.44 178 ILE A CA 1
ATOM 1422 C C . ILE A 1 178 ? -28.398 25.440 34.859 1.00 92.44 178 ILE A C 1
ATOM 1424 O O . ILE A 1 178 ? -27.376 25.148 35.477 1.00 92.44 178 ILE A O 1
ATOM 1428 N N . ILE A 1 179 ? -29.366 24.553 34.650 1.00 93.44 179 ILE A N 1
ATOM 1429 C CA . ILE A 1 179 ? -29.343 23.184 35.164 1.00 93.44 179 ILE A CA 1
ATOM 1430 C C . ILE A 1 179 ? -29.172 22.213 34.003 1.00 93.44 179 ILE A C 1
ATOM 1432 O O . ILE A 1 179 ? -29.994 22.183 33.093 1.00 93.44 179 ILE A O 1
ATOM 1436 N N . ILE A 1 180 ? -28.135 21.386 34.062 1.00 96.38 180 ILE A N 1
ATOM 1437 C CA . ILE A 1 180 ? -27.879 20.309 33.103 1.00 96.38 180 ILE A CA 1
ATOM 1438 C C . ILE A 1 180 ? -28.157 18.986 33.819 1.00 96.38 180 ILE A C 1
ATOM 1440 O O . ILE A 1 180 ? -27.573 18.719 34.872 1.00 96.38 180 ILE A O 1
ATOM 1444 N N . THR A 1 181 ? -29.080 18.175 33.308 1.00 95.56 181 THR A N 1
ATOM 1445 C CA . THR A 1 181 ? -29.544 16.982 34.030 1.00 95.56 181 THR A CA 1
ATOM 1446 C C . THR A 1 181 ? -30.138 15.925 33.105 1.00 95.56 181 THR A C 1
ATOM 1448 O O . THR A 1 181 ? -30.710 16.258 32.074 1.00 95.56 181 THR A O 1
ATOM 1451 N N . ASP A 1 182 ? -30.024 14.657 33.487 1.00 93.50 182 ASP A N 1
ATOM 1452 C CA . ASP A 1 182 ? -30.660 13.485 32.868 1.00 93.50 182 ASP A CA 1
ATOM 1453 C C . ASP A 1 182 ? -31.866 12.963 33.679 1.00 93.50 182 ASP A C 1
ATOM 1455 O O . ASP A 1 182 ? -32.419 11.902 33.390 1.00 93.50 182 ASP A O 1
ATOM 1459 N N . LEU A 1 183 ? -32.280 13.692 34.721 1.00 92.94 183 LEU A N 1
ATOM 1460 C CA . LEU A 1 183 ? -33.369 13.297 35.615 1.00 92.94 183 LEU A CA 1
ATOM 1461 C C . LEU A 1 183 ? -34.739 13.433 34.940 1.00 92.94 183 LEU A C 1
ATOM 1463 O O . LEU A 1 183 ? -35.071 14.488 34.412 1.00 92.94 183 LEU A O 1
ATOM 1467 N N . ASN A 1 184 ? -35.584 12.408 35.056 1.00 88.38 184 ASN A N 1
ATOM 1468 C CA . ASN A 1 184 ? -36.951 12.417 34.524 1.00 88.38 184 ASN A CA 1
ATOM 1469 C C . ASN A 1 184 ? -37.950 13.041 35.514 1.00 88.38 184 ASN A C 1
ATOM 1471 O O . ASN A 1 184 ? -38.789 12.346 36.085 1.00 88.38 184 ASN A O 1
ATOM 1475 N N . VAL A 1 185 ? -37.865 14.358 35.706 1.00 89.75 185 VAL A N 1
ATOM 1476 C CA . VAL A 1 185 ? -38.767 15.135 36.578 1.00 89.75 185 VAL A CA 1
ATOM 1477 C C . VAL A 1 185 ? -39.477 16.245 35.797 1.00 89.75 185 VAL A C 1
ATOM 1479 O O . VAL A 1 185 ? -39.111 16.577 34.671 1.00 89.75 185 VAL A O 1
ATOM 1482 N N . ASN A 1 186 ? -40.514 16.858 36.377 1.00 87.56 186 ASN A N 1
ATOM 1483 C CA . ASN A 1 186 ? -41.233 17.948 35.710 1.00 87.56 186 ASN A CA 1
ATOM 1484 C C . ASN A 1 186 ? -40.425 19.263 35.717 1.00 87.56 186 ASN A C 1
ATOM 1486 O O . ASN A 1 186 ? -40.606 20.124 36.581 1.00 87.56 186 ASN A O 1
ATOM 1490 N N . HIS A 1 187 ? -39.571 19.440 34.709 1.00 91.00 187 HIS A N 1
ATOM 1491 C CA . HIS A 1 187 ? -38.719 20.623 34.548 1.00 91.00 187 HIS A CA 1
ATOM 1492 C C . HIS A 1 187 ? -39.479 21.926 34.255 1.00 91.00 187 HIS A C 1
ATOM 1494 O O . HIS A 1 187 ? -38.918 23.010 34.425 1.00 91.00 187 HIS A O 1
ATOM 1500 N N . ASN A 1 188 ? -40.762 21.862 33.874 1.00 87.12 188 ASN A N 1
ATOM 1501 C CA . ASN A 1 188 ? -41.548 23.068 33.599 1.00 87.12 188 ASN A CA 1
ATOM 1502 C C . ASN A 1 188 ? -41.669 23.953 34.841 1.00 87.12 188 ASN A C 1
ATOM 1504 O O . ASN A 1 188 ? -41.637 25.173 34.719 1.00 87.12 188 ASN A O 1
ATOM 1508 N N . VAL A 1 189 ? -41.757 23.362 36.037 1.00 85.50 189 VAL A N 1
ATOM 1509 C CA . VAL A 1 189 ? -41.830 24.122 37.296 1.00 85.50 189 VAL A CA 1
ATOM 1510 C C . VAL A 1 189 ? -40.566 24.960 37.495 1.00 85.50 189 VAL A C 1
ATOM 1512 O O . VAL A 1 189 ? -40.653 26.138 37.830 1.00 85.50 189 VAL A O 1
ATOM 1515 N N . ALA A 1 190 ? -39.395 24.378 37.226 1.00 85.44 190 ALA A N 1
ATOM 1516 C CA . ALA A 1 190 ? -38.114 25.073 37.304 1.00 85.44 190 ALA A CA 1
ATOM 1517 C C . ALA A 1 190 ? -38.013 26.203 36.266 1.00 85.44 190 ALA A C 1
ATOM 1519 O O . ALA A 1 190 ? -37.543 27.294 36.588 1.00 85.44 190 ALA A O 1
ATOM 1520 N N . SER A 1 191 ? -38.506 25.961 35.047 1.00 87.94 191 SER A N 1
ATOM 1521 C CA . SER A 1 191 ? -38.513 26.945 33.960 1.00 87.94 191 SER A CA 1
ATOM 1522 C C . SER A 1 191 ? -39.423 28.145 34.249 1.00 87.94 191 SER A C 1
ATOM 1524 O O . SER A 1 191 ? -38.994 29.283 34.070 1.00 87.94 191 SER A O 1
ATOM 1526 N N . HIS A 1 192 ? -40.631 27.927 34.790 1.00 85.38 192 HIS A N 1
ATOM 1527 C CA . HIS A 1 192 ? -41.545 29.014 35.181 1.00 85.38 192 HIS A CA 1
ATOM 1528 C C . HIS A 1 192 ? -40.965 29.910 36.288 1.00 85.38 192 HIS A C 1
ATOM 1530 O O . HIS A 1 192 ? -41.329 31.079 36.382 1.00 85.38 192 HIS A O 1
ATOM 1536 N N . LYS A 1 193 ? -40.037 29.384 37.098 1.00 83.88 193 LYS A N 1
ATOM 1537 C CA . LYS A 1 193 ? -39.281 30.144 38.107 1.00 83.88 193 LYS A CA 1
ATOM 1538 C C . LYS A 1 193 ? -38.097 30.934 37.519 1.00 83.88 193 LYS A C 1
ATOM 1540 O O . LYS A 1 193 ? -37.328 31.532 38.263 1.00 83.88 193 LYS A O 1
ATOM 1545 N N . GLY A 1 194 ? -37.941 30.952 36.194 1.00 85.31 194 GLY A N 1
ATOM 1546 C CA . GLY A 1 194 ? -36.887 31.695 35.503 1.00 85.31 194 GLY A CA 1
ATOM 1547 C C . GLY A 1 194 ? -35.557 30.947 35.387 1.00 85.31 194 GLY A C 1
ATOM 1548 O O . GLY A 1 194 ? -34.531 31.586 35.171 1.00 85.31 194 GLY A O 1
ATOM 1549 N N . ASN A 1 195 ? -35.546 29.619 35.547 1.00 90.19 195 ASN A N 1
ATOM 1550 C CA . ASN A 1 195 ? -34.350 28.800 35.331 1.00 90.19 195 ASN A CA 1
ATOM 1551 C C . ASN A 1 195 ? -34.289 28.258 33.895 1.00 90.19 195 ASN A C 1
ATOM 1553 O O . ASN A 1 195 ? -35.303 28.142 33.200 1.00 90.19 195 ASN A O 1
ATOM 1557 N N . ILE A 1 196 ? -33.086 27.896 33.465 1.00 94.25 196 ILE A N 1
ATOM 1558 C CA . ILE A 1 196 ? -32.787 27.299 32.163 1.00 94.25 196 ILE A CA 1
ATOM 1559 C C . ILE A 1 196 ? -32.410 25.845 32.397 1.00 94.25 196 ILE A C 1
ATOM 1561 O O . ILE A 1 196 ? -31.535 25.558 33.211 1.00 94.25 196 ILE A O 1
ATOM 1565 N N . ILE A 1 197 ? -33.070 24.920 31.709 1.00 95.00 197 ILE A N 1
ATOM 1566 C CA . ILE A 1 197 ? -32.862 23.489 31.900 1.00 95.00 197 ILE A CA 1
ATOM 1567 C C . ILE A 1 197 ? -32.410 22.878 30.582 1.00 95.00 197 ILE A C 1
ATOM 1569 O O . ILE A 1 197 ? -33.140 22.927 29.597 1.00 95.00 197 ILE A O 1
ATOM 1573 N N . PHE A 1 198 ? -31.232 22.262 30.584 1.00 96.25 198 PHE A N 1
ATOM 1574 C CA . PHE A 1 198 ? -30.784 21.348 29.542 1.00 96.25 198 PHE A CA 1
ATOM 1575 C C . PHE A 1 198 ? -31.066 19.915 29.994 1.00 96.25 198 PHE A C 1
ATOM 1577 O O . PHE A 1 198 ? -30.315 19.343 30.790 1.00 96.25 198 PHE A O 1
ATOM 1584 N N . HIS A 1 199 ? -32.167 19.352 29.503 1.00 95.06 199 HIS A N 1
ATOM 1585 C CA . HIS A 1 199 ? -32.554 17.974 29.775 1.00 95.06 199 HIS A CA 1
ATOM 1586 C C . HIS A 1 199 ? -31.858 17.040 28.775 1.00 95.06 199 HIS A C 1
ATOM 1588 O O . HIS A 1 199 ? -32.053 17.140 27.563 1.00 95.06 199 HIS A O 1
ATOM 1594 N N . CYS A 1 200 ? -30.978 16.182 29.282 1.00 94.94 200 CYS A N 1
ATOM 1595 C CA . CYS A 1 200 ? -30.104 15.322 28.496 1.00 94.94 200 CYS A CA 1
ATOM 1596 C C . CYS A 1 200 ? -30.696 13.915 28.395 1.00 94.94 200 CYS A C 1
ATOM 1598 O O . CYS A 1 200 ? -30.792 13.203 29.391 1.00 94.94 200 CYS A O 1
ATOM 1600 N N . GLU A 1 201 ? -31.051 13.498 27.184 1.00 92.38 201 GLU A N 1
ATOM 1601 C CA . GLU A 1 201 ? -31.776 12.252 26.932 1.00 92.38 201 GLU A CA 1
ATOM 1602 C C . GLU A 1 201 ? -31.049 11.345 25.931 1.00 92.38 201 GLU A C 1
ATOM 1604 O O . GLU A 1 201 ? -30.183 11.766 25.157 1.00 92.38 201 GLU A O 1
ATOM 1609 N N . LEU A 1 202 ? -31.465 10.079 25.898 1.00 89.69 202 LEU A N 1
ATOM 1610 C CA . LEU A 1 202 ? -31.085 9.155 24.835 1.00 89.69 202 LEU A CA 1
ATOM 1611 C C . LEU A 1 202 ? -31.770 9.526 23.521 1.00 89.69 202 LEU A C 1
ATOM 1613 O O . LEU A 1 202 ? -32.979 9.765 23.466 1.00 89.69 202 LEU A O 1
ATOM 1617 N N . LYS A 1 203 ? -30.999 9.493 22.439 1.00 85.88 203 LYS A N 1
ATOM 1618 C CA . LYS A 1 203 ? -31.481 9.709 21.076 1.00 85.88 203 LYS A CA 1
ATOM 1619 C C . LYS A 1 203 ? -32.517 8.649 20.688 1.00 85.88 203 LYS A C 1
ATOM 1621 O O . LYS A 1 203 ? -32.229 7.457 20.665 1.00 85.88 203 LYS A O 1
ATOM 1626 N N . ARG A 1 204 ? -33.728 9.099 20.335 1.00 76.75 204 ARG A N 1
ATOM 1627 C CA . ARG A 1 204 ? -34.823 8.265 19.785 1.00 76.75 204 ARG A CA 1
ATOM 1628 C C . ARG A 1 204 ? -35.131 8.565 18.308 1.00 76.75 204 ARG A C 1
ATOM 1630 O O . ARG A 1 204 ? -36.101 8.044 17.768 1.00 76.75 204 ARG A O 1
ATOM 1637 N N . GLY A 1 205 ? -34.328 9.421 17.674 1.00 74.69 205 GLY A N 1
ATOM 1638 C CA . GLY A 1 205 ? -34.522 9.936 16.317 1.00 74.69 205 GLY A CA 1
ATOM 1639 C C . GLY A 1 205 ? -33.501 11.031 16.003 1.00 74.69 205 GLY A C 1
ATOM 1640 O O . GLY A 1 205 ? -32.297 10.787 16.080 1.00 74.69 205 GLY A O 1
ATOM 1641 N N . ASN A 1 206 ? -33.967 12.244 15.692 1.00 73.44 206 ASN A N 1
ATOM 1642 C CA . ASN A 1 206 ? -33.093 13.410 15.523 1.00 73.44 206 ASN A CA 1
ATOM 1643 C C . ASN A 1 206 ? -32.433 13.781 16.863 1.00 73.44 206 ASN A C 1
ATOM 1645 O O . ASN A 1 206 ? -33.105 13.885 17.880 1.00 73.44 206 ASN A O 1
ATOM 1649 N N . GLY A 1 207 ? -31.118 13.979 16.858 1.00 85.50 207 GLY A N 1
ATOM 1650 C CA . GLY A 1 207 ? -30.308 14.318 18.029 1.00 85.50 207 GLY A CA 1
ATOM 1651 C C . GLY A 1 207 ? -28.947 14.829 17.570 1.00 85.50 207 GLY A C 1
ATOM 1652 O O . GLY A 1 207 ? -28.818 15.256 16.420 1.00 85.50 207 GLY A O 1
ATOM 1653 N N . LEU A 1 208 ? -27.922 14.748 18.418 1.00 89.88 208 LEU A N 1
ATOM 1654 C CA . LEU A 1 208 ? -26.561 15.066 18.000 1.00 89.88 208 LEU A CA 1
ATOM 1655 C C . LEU A 1 208 ? -26.168 14.197 16.787 1.00 89.88 208 LEU A C 1
ATOM 1657 O O . LEU A 1 208 ? -26.428 12.979 16.788 1.00 89.88 208 LEU A O 1
ATOM 1661 N N . PRO A 1 209 ? -25.597 14.809 15.732 1.00 89.12 209 PRO A N 1
ATOM 1662 C CA . PRO A 1 209 ? -25.081 14.063 14.596 1.00 89.12 209 PRO A CA 1
ATOM 1663 C C . PRO A 1 209 ? -23.880 13.219 15.037 1.00 89.12 209 PRO A C 1
ATOM 1665 O O . PRO A 1 209 ? -23.124 13.605 15.935 1.00 89.12 209 PRO A O 1
ATOM 1668 N N . GLU A 1 210 ? -23.732 12.044 14.431 1.00 85.75 210 GLU A N 1
ATOM 1669 C CA . GLU A 1 210 ? -22.538 11.215 14.614 1.00 85.75 210 GLU A CA 1
ATOM 1670 C C . GLU A 1 210 ? -21.344 11.914 13.959 1.00 85.75 210 GLU A C 1
ATOM 1672 O O . GLU A 1 210 ? -21.500 12.545 12.914 1.00 85.75 210 GLU A O 1
ATOM 1677 N N . LEU A 1 211 ? -20.175 11.845 14.596 1.00 87.69 211 LEU A N 1
ATOM 1678 C CA . LEU A 1 211 ? -18.957 12.423 14.033 1.00 87.69 211 LEU A CA 1
ATOM 1679 C C . LEU A 1 211 ? -18.506 11.584 12.838 1.00 87.69 211 LEU A C 1
ATOM 1681 O O . LEU A 1 211 ? -18.572 10.351 12.880 1.00 87.69 211 LEU A O 1
ATOM 1685 N N . SER A 1 212 ? -17.967 12.239 11.810 1.00 87.00 212 SER A N 1
ATOM 1686 C CA . SER A 1 212 ? -17.235 11.519 10.774 1.00 87.00 212 SER A CA 1
ATOM 1687 C C . SER A 1 212 ? -16.028 10.769 11.377 1.00 87.00 212 SER A C 1
ATOM 1689 O O . SER A 1 212 ? -15.432 11.232 12.360 1.00 87.00 212 SER A O 1
ATOM 1691 N N . PRO A 1 213 ? -15.618 9.619 10.802 1.00 84.38 213 PRO A N 1
ATOM 1692 C CA . PRO A 1 213 ? -14.443 8.881 11.271 1.00 84.38 213 PRO A CA 1
ATOM 1693 C C . PRO A 1 213 ? -13.171 9.736 11.369 1.00 84.38 213 PRO A C 1
ATOM 1695 O O . PRO A 1 213 ? -12.387 9.562 12.301 1.00 84.38 213 PRO A O 1
ATOM 1698 N N . ASP A 1 214 ? -12.992 10.679 10.437 1.00 85.69 214 ASP A N 1
ATOM 1699 C CA . ASP A 1 214 ? -11.856 11.605 10.407 1.00 85.69 214 ASP A CA 1
ATOM 1700 C C . ASP A 1 214 ? -11.932 12.642 11.534 1.00 85.69 214 ASP A C 1
ATOM 1702 O O . ASP A 1 214 ? -10.950 12.835 12.253 1.00 85.69 214 ASP A O 1
ATOM 1706 N N . ALA A 1 215 ? -13.098 13.257 11.762 1.00 87.12 215 ALA A N 1
ATOM 1707 C CA . ALA A 1 215 ? -13.283 14.201 12.863 1.00 87.12 215 ALA A CA 1
ATOM 1708 C C . ALA A 1 215 ? -13.066 13.535 14.232 1.00 87.12 215 ALA A C 1
ATOM 1710 O O . ALA A 1 215 ? -12.389 14.098 15.098 1.00 87.12 215 ALA A O 1
ATOM 1711 N N . PHE A 1 216 ? -13.581 12.314 14.415 1.00 89.81 216 PHE A N 1
ATOM 1712 C CA . PHE A 1 216 ? -13.396 11.551 15.648 1.00 89.81 216 PHE A CA 1
ATOM 1713 C C . PHE A 1 216 ? -11.914 11.222 15.879 1.00 89.81 216 PHE A C 1
ATOM 1715 O O . PHE A 1 216 ? -11.386 11.508 16.953 1.00 89.81 216 PHE A O 1
ATOM 1722 N N . ALA A 1 217 ? -11.202 10.710 14.870 1.00 86.81 217 ALA A N 1
ATOM 1723 C CA . ALA A 1 217 ? -9.769 10.439 14.983 1.00 86.81 217 ALA A CA 1
ATOM 1724 C C . ALA A 1 217 ? -8.962 11.722 15.272 1.00 86.81 217 ALA A C 1
ATOM 1726 O O . ALA A 1 217 ? -8.224 11.789 16.253 1.00 86.81 217 ALA A O 1
ATOM 1727 N N . LYS A 1 218 ? -9.174 12.805 14.520 1.00 86.62 218 LYS A N 1
ATOM 1728 C CA . LYS A 1 218 ? -8.471 14.082 14.754 1.00 86.62 218 LYS A CA 1
ATOM 1729 C C . LYS A 1 218 ? -8.691 14.644 16.161 1.00 86.62 218 LYS A C 1
ATOM 1731 O O . LYS A 1 218 ? -7.792 15.264 16.728 1.00 86.62 218 LYS A O 1
ATOM 1736 N N . SER A 1 219 ? -9.864 14.425 16.753 1.00 88.56 219 SER A N 1
ATOM 1737 C CA . SER A 1 219 ? -10.137 14.846 18.133 1.00 88.56 219 SER A CA 1
ATOM 1738 C C . SER A 1 219 ? -9.332 14.049 19.177 1.00 88.56 219 SER A C 1
ATOM 1740 O O . SER A 1 219 ? -8.841 14.619 20.156 1.00 88.56 219 SER A O 1
ATOM 1742 N N . ILE A 1 220 ? -9.102 12.754 18.934 1.00 87.12 220 ILE A N 1
ATOM 1743 C CA . ILE A 1 220 ? -8.223 11.907 19.754 1.00 87.12 220 ILE A CA 1
ATOM 1744 C C . ILE A 1 220 ? -6.760 12.330 19.586 1.00 87.12 220 ILE A C 1
ATOM 1746 O O . ILE A 1 220 ? -6.037 12.413 20.573 1.00 87.12 220 ILE A O 1
ATOM 1750 N N . GLU A 1 221 ? -6.327 12.645 18.364 1.00 84.94 221 GLU A N 1
ATOM 1751 C CA . GLU A 1 221 ? -4.971 13.138 18.070 1.00 84.94 221 GLU A CA 1
ATOM 1752 C C . GLU A 1 221 ? -4.611 14.385 18.885 1.00 84.94 221 GLU A C 1
ATOM 1754 O O . GLU A 1 221 ? -3.481 14.521 19.338 1.00 84.94 221 GLU A O 1
ATOM 1759 N N . LYS A 1 222 ? -5.579 15.275 19.135 1.00 85.31 222 LYS A N 1
ATOM 1760 C CA . LYS A 1 222 ? -5.390 16.445 20.012 1.00 85.31 222 LYS A CA 1
ATOM 1761 C C . LYS A 1 222 ? -5.251 16.081 21.494 1.00 85.31 222 LYS A C 1
ATOM 1763 O O . LYS A 1 222 ? -4.725 16.875 22.267 1.00 85.31 222 LYS A O 1
ATOM 1768 N N . SER A 1 223 ? -5.752 14.912 21.884 1.00 77.19 223 SER A N 1
ATOM 1769 C CA . SER A 1 223 ? -5.778 14.401 23.261 1.00 77.19 223 SER A CA 1
ATOM 1770 C C . SER A 1 223 ? -4.541 13.560 23.610 1.00 77.19 223 SER A C 1
ATOM 1772 O O . SER A 1 223 ? -4.260 13.324 24.786 1.00 77.19 223 SER A O 1
ATOM 1774 N N . LEU A 1 224 ? -3.817 13.071 22.599 1.00 67.94 224 LEU A N 1
ATOM 1775 C CA . LEU A 1 224 ? -2.678 12.163 22.731 1.00 67.94 224 LEU A CA 1
ATOM 1776 C C . LEU A 1 224 ? -1.398 12.826 22.201 1.00 67.94 224 LEU A C 1
ATOM 1778 O O . LEU A 1 224 ? -1.435 13.651 21.294 1.00 67.94 224 LEU A O 1
ATOM 1782 N N . SER A 1 225 ? -0.235 12.472 22.753 1.00 57.62 225 SER A N 1
ATOM 1783 C CA . SER A 1 225 ? 1.054 12.923 22.208 1.00 57.62 225 SER A CA 1
ATOM 1784 C C . SER A 1 225 ? 1.200 12.512 20.733 1.00 57.62 225 SER A C 1
ATOM 1786 O O . SER A 1 225 ? 0.726 11.441 20.349 1.00 57.62 225 SER A O 1
ATOM 1788 N N . LYS A 1 226 ? 1.900 13.322 19.915 1.00 50.69 226 LYS A N 1
ATOM 1789 C CA . LYS A 1 226 ? 2.260 12.963 18.525 1.00 50.69 226 LYS A CA 1
ATOM 1790 C C . LYS A 1 226 ? 2.799 11.523 18.484 1.00 50.69 226 LYS A C 1
ATOM 1792 O O . LYS A 1 226 ? 3.675 11.194 19.283 1.00 50.69 226 LYS A O 1
ATOM 1797 N N . ASN A 1 227 ? 2.283 10.716 17.552 1.00 49.69 227 ASN A N 1
ATOM 1798 C CA . ASN A 1 227 ? 2.556 9.280 17.331 1.00 49.69 227 ASN A CA 1
ATOM 1799 C C . ASN A 1 227 ? 1.629 8.257 18.022 1.00 49.69 227 ASN A C 1
ATOM 1801 O O . ASN A 1 227 ? 2.008 7.091 18.125 1.00 49.69 227 ASN A O 1
ATOM 1805 N N . VAL A 1 228 ? 0.406 8.617 18.435 1.00 52.31 228 VAL A N 1
ATOM 1806 C CA . VAL A 1 228 ? -0.659 7.608 18.614 1.00 52.31 228 VAL A CA 1
ATOM 1807 C C . VAL A 1 228 ? -1.588 7.637 17.409 1.00 52.31 228 VAL A C 1
ATOM 1809 O O . VAL A 1 228 ? -2.107 8.692 17.056 1.00 52.31 228 VAL A O 1
ATOM 1812 N N . GLU A 1 229 ? -1.816 6.480 16.786 1.00 68.94 229 GLU A N 1
ATOM 1813 C CA . GLU A 1 229 ? -2.805 6.346 15.719 1.00 68.94 229 GLU A CA 1
ATOM 1814 C C . GLU A 1 229 ? -4.217 6.488 16.271 1.00 68.94 229 GLU A C 1
ATOM 1816 O O . GLU A 1 229 ? -4.889 5.520 16.647 1.00 68.94 229 GLU A O 1
ATOM 1821 N N . ALA A 1 230 ? -4.684 7.726 16.294 1.00 77.94 230 ALA A N 1
ATOM 1822 C CA . ALA A 1 230 ? -6.042 8.044 16.672 1.00 77.94 230 ALA A CA 1
ATOM 1823 C C . ALA A 1 230 ? -7.081 7.268 15.860 1.00 77.94 230 ALA A C 1
ATOM 1825 O O . ALA A 1 230 ? -8.102 6.871 16.408 1.00 77.94 230 ALA A O 1
ATOM 1826 N N . TYR A 1 231 ? -6.807 7.004 14.582 1.00 77.94 231 TYR A N 1
ATOM 1827 C CA . TYR A 1 231 ? -7.671 6.210 13.713 1.00 77.94 231 TYR A CA 1
ATOM 1828 C C . TYR A 1 231 ? -7.860 4.776 14.199 1.00 77.94 231 TYR A C 1
ATOM 1830 O O . TYR A 1 231 ? -8.981 4.262 14.211 1.00 77.94 231 TYR A O 1
ATOM 1838 N N . HIS A 1 232 ? -6.779 4.137 14.634 1.00 78.00 232 HIS A N 1
ATOM 1839 C CA . HIS A 1 232 ? -6.834 2.788 15.165 1.00 78.00 232 HIS A CA 1
ATOM 1840 C C . HIS A 1 232 ? -7.626 2.756 16.477 1.00 78.00 232 HIS A C 1
ATOM 1842 O O . HIS A 1 232 ? -8.573 1.982 16.606 1.00 78.00 232 HIS A O 1
ATOM 1848 N N . LEU A 1 233 ? -7.329 3.663 17.412 1.00 80.38 233 LEU A N 1
ATOM 1849 C CA . LEU A 1 233 ? -8.055 3.756 18.683 1.00 80.38 233 LEU A CA 1
ATOM 1850 C C . LEU A 1 233 ? -9.542 4.124 18.491 1.00 80.38 233 LEU A C 1
ATOM 1852 O O . LEU A 1 233 ? -10.412 3.558 19.153 1.00 80.38 233 LEU A O 1
ATOM 1856 N N . ALA A 1 234 ? -9.853 5.012 17.543 1.00 84.62 234 ALA A N 1
ATOM 1857 C CA . ALA A 1 234 ? -11.220 5.357 17.154 1.00 84.62 234 ALA A CA 1
ATOM 1858 C C . ALA A 1 234 ? -11.991 4.130 16.653 1.00 84.62 234 ALA A C 1
ATOM 1860 O O . ALA A 1 234 ? -13.121 3.884 17.081 1.00 84.62 234 ALA A O 1
ATOM 1861 N N . ARG A 1 235 ? -11.358 3.324 15.791 1.00 82.50 235 ARG A N 1
ATOM 1862 C CA . ARG A 1 235 ? -11.931 2.078 15.273 1.00 82.50 235 ARG A CA 1
ATOM 1863 C C . ARG A 1 235 ? -12.178 1.065 16.388 1.00 82.50 235 ARG A C 1
ATOM 1865 O O . ARG A 1 235 ? -13.246 0.457 16.411 1.00 82.50 235 ARG A O 1
ATOM 1872 N N . GLN A 1 236 ? -11.234 0.902 17.317 1.00 83.38 236 GLN A N 1
ATOM 1873 C CA . GLN A 1 236 ? -11.406 0.021 18.476 1.00 83.38 236 GLN A CA 1
ATOM 1874 C C . GLN A 1 236 ? -12.588 0.464 19.346 1.00 83.38 236 GLN A C 1
ATOM 1876 O O . GLN A 1 236 ? -13.403 -0.369 19.735 1.00 83.38 236 GLN A O 1
ATOM 1881 N N . GLY A 1 237 ? -12.733 1.770 19.587 1.00 85.56 237 GLY A N 1
ATOM 1882 C CA . GLY A 1 237 ? -13.871 2.359 20.298 1.00 85.56 237 GLY A CA 1
ATOM 1883 C C . GLY A 1 237 ? -15.187 2.370 19.517 1.00 85.56 237 GLY A C 1
ATOM 1884 O O . GLY A 1 237 ? -16.178 2.873 20.034 1.00 85.56 237 GLY A O 1
ATOM 1885 N N . GLY A 1 238 ? -15.227 1.851 18.285 1.00 85.94 238 GLY A N 1
ATOM 1886 C CA . GLY A 1 238 ? -16.431 1.857 17.450 1.00 85.94 238 GLY A CA 1
ATOM 1887 C C . GLY A 1 238 ? -16.928 3.264 17.101 1.00 85.94 238 GLY A C 1
ATOM 1888 O O . GLY A 1 238 ? -18.124 3.435 16.881 1.00 85.94 238 GLY A O 1
ATOM 1889 N N . TYR A 1 239 ? -16.029 4.258 17.093 1.00 87.56 239 TYR A N 1
ATOM 1890 C CA . TYR A 1 239 ? -16.342 5.687 16.945 1.00 87.56 239 TYR A CA 1
ATOM 1891 C C . TYR A 1 239 ? -17.360 6.204 17.978 1.00 87.56 239 TYR A C 1
ATOM 1893 O O . TYR A 1 239 ? -18.108 7.146 17.727 1.00 87.56 239 TYR A O 1
ATOM 1901 N N . ASP A 1 240 ? -17.382 5.583 19.161 1.00 89.62 240 ASP A N 1
ATOM 1902 C CA . ASP A 1 240 ? -18.234 5.955 20.281 1.00 89.62 240 ASP A CA 1
ATOM 1903 C C . ASP A 1 240 ? -17.400 6.473 21.449 1.00 89.62 240 ASP A C 1
ATOM 1905 O O . ASP A 1 240 ? -16.493 5.802 21.946 1.00 89.62 240 ASP A O 1
ATOM 1909 N N . VAL A 1 241 ? -17.727 7.675 21.920 1.00 90.19 241 VAL A N 1
ATOM 1910 C CA . VAL A 1 241 ? -16.915 8.340 22.941 1.00 90.19 241 VAL A CA 1
ATOM 1911 C C . VAL A 1 241 ? -16.963 7.621 24.285 1.00 90.19 241 VAL A C 1
ATOM 1913 O O . VAL A 1 241 ? -15.966 7.591 24.997 1.00 90.19 241 VAL A O 1
ATOM 1916 N N . VAL A 1 242 ? -18.080 6.993 24.650 1.00 89.62 242 VAL A N 1
ATOM 1917 C CA . VAL A 1 242 ? -18.189 6.335 25.957 1.00 89.62 242 VAL A CA 1
ATOM 1918 C C . VAL A 1 242 ? -17.522 4.956 25.946 1.00 89.62 242 VAL A C 1
ATOM 1920 O O . VAL A 1 242 ? -16.883 4.588 26.930 1.00 89.62 242 VAL A O 1
ATOM 1923 N N . SER A 1 243 ? -17.587 4.233 24.829 1.00 90.25 243 SER A N 1
ATOM 1924 C CA . SER A 1 243 ? -16.819 3.002 24.595 1.00 90.25 243 SER A CA 1
ATOM 1925 C C . SER A 1 243 ? -15.317 3.298 24.606 1.00 90.25 243 SER A C 1
ATOM 1927 O O . SER A 1 243 ? -14.553 2.627 25.296 1.00 90.25 243 SER A O 1
ATOM 1929 N N . LEU A 1 244 ? -14.890 4.386 23.951 1.00 89.19 244 LEU A N 1
ATOM 1930 C CA . LEU A 1 244 ? -13.516 4.885 24.034 1.00 89.19 244 LEU A CA 1
ATOM 1931 C C . LEU A 1 244 ? -13.106 5.194 25.486 1.00 89.19 244 LEU A C 1
ATOM 1933 O O . LEU A 1 244 ? -12.037 4.767 25.920 1.00 89.19 244 LEU A O 1
ATOM 1937 N N . ARG A 1 245 ? -13.955 5.886 26.262 1.00 90.25 245 ARG A N 1
ATOM 1938 C CA . ARG A 1 245 ? -13.700 6.184 27.688 1.00 90.25 245 ARG A CA 1
ATOM 1939 C C . ARG A 1 245 ? -13.495 4.913 28.525 1.00 90.25 245 ARG A C 1
ATOM 1941 O O . ARG A 1 245 ? -12.683 4.947 29.451 1.00 90.25 245 ARG A O 1
ATOM 1948 N N . ARG A 1 246 ? -14.185 3.808 28.218 1.00 88.75 246 ARG A N 1
ATOM 1949 C CA . ARG A 1 246 ? -13.989 2.504 28.884 1.00 88.75 246 ARG A CA 1
ATOM 1950 C C . ARG A 1 246 ? -12.705 1.801 28.450 1.00 88.75 246 ARG A C 1
ATOM 1952 O O . ARG A 1 246 ? -11.942 1.388 29.320 1.00 88.75 246 ARG A O 1
ATOM 1959 N N . ILE A 1 247 ? -12.406 1.748 27.148 1.00 86.06 247 ILE A N 1
ATOM 1960 C CA . ILE A 1 247 ? -11.134 1.203 26.624 1.00 86.06 247 ILE A CA 1
ATOM 1961 C C . ILE A 1 247 ? -9.938 1.918 27.267 1.00 86.06 247 ILE A C 1
ATOM 1963 O O . ILE A 1 247 ? -8.958 1.294 27.671 1.00 86.06 247 ILE A O 1
ATOM 1967 N N . LEU A 1 248 ? -10.055 3.236 27.426 1.00 85.00 248 LEU A N 1
ATOM 1968 C CA . LEU A 1 248 ? -9.063 4.085 28.075 1.00 85.00 248 LEU A CA 1
ATOM 1969 C C . LEU A 1 248 ? -9.080 4.013 29.616 1.00 85.00 248 LEU A C 1
ATOM 1971 O O . LEU A 1 248 ? -8.259 4.656 30.264 1.00 85.00 248 LEU A O 1
ATOM 1975 N N . LYS A 1 249 ? -9.975 3.227 30.227 1.00 86.38 249 LYS A N 1
ATOM 1976 C CA . LYS A 1 249 ? -10.133 3.055 31.686 1.00 86.38 249 LYS A CA 1
ATOM 1977 C C . LYS A 1 249 ? -10.491 4.337 32.461 1.00 86.38 249 LYS A C 1
ATOM 1979 O O . LYS A 1 249 ? -10.284 4.390 33.678 1.00 86.38 249 LYS A O 1
ATOM 1984 N N . ILE A 1 250 ? -11.061 5.342 31.785 1.00 88.06 250 ILE A N 1
ATOM 1985 C CA . ILE A 1 250 ? -11.649 6.543 32.412 1.00 88.06 250 ILE A CA 1
ATOM 1986 C C . ILE A 1 250 ? -12.957 6.168 33.106 1.00 88.06 250 ILE A C 1
ATOM 1988 O O . ILE A 1 250 ? -13.181 6.495 34.269 1.00 88.06 250 ILE A O 1
ATOM 1992 N N . GLU A 1 251 ? -13.824 5.460 32.381 1.00 84.44 251 GLU A N 1
ATOM 1993 C CA . GLU A 1 251 ? -15.061 4.915 32.923 1.00 84.44 251 GLU A CA 1
ATOM 1994 C C . GLU A 1 251 ? -14.802 3.487 33.399 1.00 84.44 251 GLU A C 1
ATOM 1996 O O . GLU A 1 251 ? -14.437 2.621 32.608 1.00 84.44 251 GLU A O 1
ATOM 2001 N N . ARG A 1 252 ? -14.968 3.250 34.703 1.00 78.75 252 ARG A N 1
ATOM 2002 C CA . ARG A 1 252 ? -14.707 1.941 35.330 1.00 78.75 252 ARG A CA 1
ATOM 2003 C C . ARG A 1 252 ? -15.978 1.234 35.785 1.00 78.75 252 ARG A C 1
ATOM 2005 O O . ARG A 1 252 ? -15.909 0.094 36.236 1.00 78.75 252 ARG A O 1
ATOM 2012 N N . LYS A 1 253 ? -17.131 1.906 35.738 1.00 79.56 253 LYS A N 1
ATOM 2013 C CA . LYS A 1 253 ? -18.396 1.289 36.137 1.00 79.56 253 LYS A CA 1
ATOM 2014 C C . LYS A 1 253 ? -18.912 0.389 35.026 1.00 79.56 253 LYS A C 1
ATOM 2016 O O . LYS A 1 253 ? -18.957 0.788 33.863 1.00 79.56 253 LYS A O 1
ATOM 2021 N N . ASN A 1 254 ? -19.375 -0.795 35.417 1.00 84.31 254 ASN A N 1
ATOM 2022 C CA . ASN A 1 254 ? -20.116 -1.655 34.508 1.00 84.31 254 ASN A CA 1
ATOM 2023 C C . ASN A 1 254 ? -21.397 -0.941 34.050 1.00 84.31 254 ASN A C 1
ATOM 2025 O O . ASN A 1 254 ? -22.068 -0.309 34.877 1.00 84.31 254 ASN A O 1
ATOM 2029 N N . PRO A 1 255 ? -21.757 -1.046 32.761 1.00 89.31 255 PRO A N 1
ATOM 2030 C CA . PRO A 1 255 ? -23.024 -0.529 32.269 1.00 89.31 255 PRO A CA 1
ATOM 2031 C C . PRO A 1 255 ? -24.210 -1.151 33.012 1.00 89.31 255 PRO A C 1
ATOM 2033 O O . PRO A 1 255 ? -24.191 -2.332 33.355 1.00 89.31 255 PRO A O 1
ATOM 2036 N N . SER A 1 256 ? -25.272 -0.373 33.224 1.00 88.56 256 SER A N 1
ATOM 2037 C CA . SER A 1 256 ? -26.471 -0.824 33.951 1.00 88.56 256 SER A CA 1
ATOM 2038 C C . SER A 1 256 ? -27.188 -1.992 33.272 1.00 88.56 256 SER A C 1
ATOM 2040 O O . SER A 1 256 ? -27.856 -2.781 33.936 1.00 88.56 256 SER A O 1
ATOM 2042 N N . TRP A 1 257 ? -27.031 -2.118 31.953 1.00 90.81 257 TRP A N 1
ATOM 2043 C CA . TRP A 1 257 ? -27.576 -3.219 31.173 1.00 90.81 257 TRP A CA 1
ATOM 2044 C C . TRP A 1 257 ? -26.781 -4.519 31.315 1.00 90.81 257 TRP A C 1
ATOM 2046 O O . TRP A 1 257 ? -27.283 -5.544 30.877 1.00 90.81 257 TRP A O 1
ATOM 2056 N N . LEU A 1 258 ? -25.586 -4.539 31.914 1.00 91.19 258 LEU A N 1
ATOM 2057 C CA . LEU A 1 258 ? -24.841 -5.780 32.142 1.00 91.19 258 LEU A CA 1
ATOM 2058 C C . LEU A 1 258 ? -25.313 -6.435 33.447 1.00 91.19 258 LEU A C 1
ATOM 2060 O O . LEU A 1 258 ? -24.813 -6.140 34.532 1.00 91.19 258 LEU A O 1
ATOM 2064 N N . THR A 1 259 ? -26.297 -7.324 33.344 1.00 90.88 259 THR A N 1
ATOM 2065 C CA . THR A 1 259 ? -26.924 -7.999 34.490 1.00 90.88 259 THR A CA 1
ATOM 2066 C C . THR A 1 259 ? -26.747 -9.513 34.410 1.00 90.88 259 THR A C 1
ATOM 2068 O O . THR A 1 259 ? -26.496 -10.078 33.348 1.00 90.88 259 THR A O 1
ATOM 2071 N N . HIS A 1 260 ? -26.960 -10.218 35.523 1.00 86.50 260 HIS A N 1
ATOM 2072 C CA . HIS A 1 260 ? -26.921 -11.685 35.531 1.00 86.50 260 HIS A CA 1
ATOM 2073 C C . HIS A 1 260 ? -27.935 -12.345 34.579 1.00 86.50 260 HIS A C 1
ATOM 2075 O O . HIS A 1 260 ? -27.714 -13.480 34.173 1.00 86.50 260 HIS A O 1
ATOM 2081 N N . GLN A 1 261 ? -29.033 -11.667 34.225 1.00 86.75 261 GLN A N 1
ATOM 2082 C CA . GLN A 1 261 ? -30.082 -12.232 33.366 1.00 86.75 261 GLN A CA 1
ATOM 2083 C C . GLN A 1 261 ? -29.721 -12.203 31.880 1.00 86.75 261 GLN A C 1
ATOM 2085 O O . GLN A 1 261 ? -30.163 -13.064 31.131 1.00 86.75 261 GLN A O 1
ATOM 2090 N N . ASN A 1 262 ? -28.931 -11.220 31.450 1.00 89.50 262 ASN A N 1
ATOM 2091 C CA . ASN A 1 262 ? -28.604 -11.003 30.041 1.00 89.50 262 ASN A CA 1
ATOM 2092 C C . ASN A 1 262 ? -27.116 -11.184 29.720 1.00 89.50 262 ASN A C 1
ATOM 2094 O O . ASN A 1 262 ? -26.758 -11.141 28.546 1.00 89.50 262 ASN A O 1
ATOM 2098 N N . VAL A 1 263 ? -26.260 -11.436 30.719 1.00 91.19 263 VAL A N 1
ATOM 2099 C CA . VAL A 1 263 ? -24.822 -11.662 30.510 1.00 91.19 263 VAL A CA 1
ATOM 2100 C C . VAL A 1 263 ? -24.544 -12.782 29.507 1.00 91.19 263 VAL A C 1
ATOM 2102 O O . VAL A 1 263 ? -23.718 -12.586 28.630 1.00 91.19 263 VAL A O 1
ATOM 2105 N N . ASP A 1 264 ? -25.274 -13.901 29.555 1.00 90.62 264 ASP A N 1
ATOM 2106 C CA . ASP A 1 264 ? -25.067 -15.022 28.624 1.00 90.62 264 ASP A CA 1
ATOM 2107 C C . ASP A 1 264 ? -25.435 -14.645 27.179 1.00 90.62 264 ASP A C 1
ATOM 2109 O O . ASP A 1 264 ? -24.666 -14.881 26.248 1.00 90.62 264 ASP A O 1
ATOM 2113 N N . ALA A 1 265 ? -26.567 -13.957 26.986 1.00 92.31 265 ALA A N 1
ATOM 2114 C CA . ALA A 1 265 ? -26.978 -13.456 25.675 1.00 92.31 265 ALA A CA 1
ATOM 2115 C C . ALA A 1 265 ? -25.977 -12.430 25.114 1.00 92.31 265 ALA A C 1
ATOM 2117 O O . ALA A 1 265 ? -25.639 -12.477 23.929 1.00 92.31 265 ALA A O 1
ATOM 2118 N N . ILE A 1 266 ? -25.459 -11.541 25.969 1.00 93.38 266 ILE A N 1
ATOM 2119 C CA . ILE A 1 266 ? -24.425 -10.561 25.611 1.00 93.38 266 ILE A CA 1
ATOM 2120 C C . ILE A 1 266 ? -23.112 -11.266 25.266 1.00 93.38 266 ILE A C 1
ATOM 2122 O O . ILE A 1 266 ? -22.487 -10.907 24.272 1.00 93.38 266 ILE A O 1
ATOM 2126 N N . THR A 1 267 ? -22.706 -12.278 26.036 1.00 93.62 267 THR A N 1
ATOM 2127 C CA . THR A 1 267 ? -21.510 -13.076 25.755 1.00 93.62 267 THR A CA 1
ATOM 2128 C C . THR A 1 267 ? -21.631 -13.778 24.411 1.00 93.62 267 THR A C 1
ATOM 2130 O O . THR A 1 267 ? -20.744 -13.626 23.576 1.00 93.62 267 THR A O 1
ATOM 2133 N N . ASN A 1 268 ? -22.746 -14.460 24.148 1.00 93.06 268 ASN A N 1
ATOM 2134 C CA . ASN A 1 268 ? -22.959 -15.143 22.874 1.00 93.06 268 ASN A CA 1
ATOM 2135 C C . ASN A 1 268 ? -22.939 -14.167 21.689 1.00 93.06 268 ASN A C 1
ATOM 2137 O O . ASN A 1 268 ? -22.246 -14.400 20.701 1.00 93.06 268 ASN A O 1
ATOM 2141 N N . MET A 1 269 ? -23.636 -13.038 21.812 1.00 91.81 269 MET A N 1
ATOM 2142 C CA . MET A 1 269 ? -23.658 -11.997 20.787 1.00 91.81 269 MET A CA 1
ATOM 2143 C C . MET A 1 269 ? -22.276 -11.365 20.567 1.00 91.81 269 MET A C 1
ATOM 2145 O O . MET A 1 269 ? -21.885 -11.134 19.424 1.00 91.81 269 MET A O 1
ATOM 2149 N N . CYS A 1 270 ? -21.510 -11.145 21.637 1.00 93.31 270 CYS A N 1
ATOM 2150 C CA . CYS A 1 270 ? -20.151 -10.629 21.544 1.00 93.31 270 CYS A CA 1
ATOM 2151 C C . CYS A 1 270 ? -19.243 -11.586 20.774 1.00 93.31 270 CYS A C 1
ATOM 2153 O O . CYS A 1 270 ? -18.526 -11.124 19.896 1.00 93.31 270 CYS A O 1
ATOM 2155 N N . LEU A 1 271 ? -19.317 -12.895 21.045 1.00 93.69 271 LEU A N 1
ATOM 2156 C CA . LEU A 1 271 ? -18.519 -13.917 20.358 1.00 93.69 271 LEU A CA 1
ATOM 2157 C C . LEU A 1 271 ? -18.876 -14.023 18.867 1.00 93.69 271 LEU A C 1
ATOM 2159 O O . LEU A 1 271 ? -17.974 -14.101 18.034 1.00 93.69 271 LEU A O 1
ATOM 2163 N N . LEU A 1 272 ? -20.165 -13.946 18.521 1.00 94.25 272 LEU A N 1
ATOM 2164 C CA . LEU A 1 272 ? -20.642 -13.953 17.131 1.00 94.25 272 LEU A CA 1
ATOM 2165 C C . LEU A 1 272 ? -20.283 -12.659 16.374 1.00 94.25 272 LEU A C 1
ATOM 2167 O O . LEU A 1 272 ? -20.020 -12.690 15.174 1.00 94.25 272 LEU A O 1
ATOM 2171 N N . GLY A 1 273 ? -20.253 -11.514 17.061 1.00 93.06 273 GLY A N 1
ATOM 2172 C CA . GLY A 1 273 ? -19.823 -10.213 16.535 1.00 93.06 273 GLY A CA 1
ATOM 2173 C C . GLY A 1 273 ? -20.863 -9.485 15.674 1.00 93.06 273 GLY A C 1
ATOM 2174 O O . GLY A 1 273 ? -21.092 -8.288 15.864 1.00 93.06 273 GLY A O 1
ATOM 2175 N N . GLY A 1 274 ? -21.516 -10.182 14.746 1.00 94.00 274 GLY A N 1
ATOM 2176 C CA . GLY A 1 274 ? -22.593 -9.639 13.914 1.00 94.00 274 GLY A CA 1
ATOM 2177 C C . GLY A 1 274 ? -23.148 -10.661 12.925 1.00 94.00 274 GLY A C 1
ATOM 2178 O O . GLY A 1 274 ? -22.563 -11.721 12.773 1.00 94.00 274 GLY A O 1
ATOM 2179 N N . TRP A 1 275 ? -24.284 -10.380 12.288 1.00 96.25 275 TRP A N 1
ATOM 2180 C CA . TRP A 1 275 ? -24.923 -11.270 11.302 1.00 96.25 275 TRP A CA 1
ATOM 2181 C C . TRP A 1 275 ? -25.987 -10.527 10.486 1.00 96.25 275 TRP A C 1
ATOM 2183 O O . TRP A 1 275 ? -26.359 -9.401 10.818 1.00 96.25 275 TRP A O 1
ATOM 2193 N N . ASN A 1 276 ? -26.505 -11.162 9.435 1.00 95.31 276 ASN A N 1
ATOM 2194 C CA . ASN A 1 276 ? -27.597 -10.649 8.612 1.00 95.31 276 ASN A CA 1
ATOM 2195 C C . ASN A 1 276 ? -28.886 -11.452 8.854 1.00 95.31 276 ASN A C 1
ATOM 2197 O O . ASN A 1 276 ? -28.927 -12.658 8.627 1.00 95.31 276 ASN A O 1
ATOM 2201 N N . GLU A 1 277 ? -29.970 -10.790 9.266 1.00 94.81 277 GLU A N 1
ATOM 2202 C CA . GLU A 1 277 ? -31.239 -11.464 9.595 1.00 94.81 277 GLU A CA 1
ATOM 2203 C C . GLU A 1 277 ? -31.994 -12.048 8.389 1.00 94.81 277 GLU A C 1
ATOM 2205 O O . GLU A 1 277 ? -32.955 -12.800 8.566 1.00 94.81 277 GLU A O 1
ATOM 2210 N N . ASN A 1 278 ? -31.570 -11.726 7.166 1.00 94.31 278 ASN A N 1
ATOM 2211 C CA . ASN A 1 278 ? -32.110 -12.312 5.940 1.00 94.31 278 ASN A CA 1
ATOM 2212 C C . ASN A 1 278 ? -31.347 -13.571 5.498 1.00 94.31 278 ASN A C 1
ATOM 2214 O O . ASN A 1 278 ? -31.843 -14.303 4.646 1.00 94.31 278 ASN A O 1
ATOM 2218 N N . SER A 1 279 ? -30.168 -13.836 6.068 1.00 94.00 279 SER A N 1
ATOM 2219 C CA . SER A 1 279 ? -29.385 -15.037 5.778 1.00 94.00 279 SER A CA 1
ATOM 2220 C C . SER A 1 279 ? -29.935 -16.227 6.565 1.00 94.00 279 SER A C 1
ATOM 2222 O O . SER A 1 279 ? -30.014 -16.187 7.794 1.00 94.00 279 SER A O 1
ATOM 2224 N N . SER A 1 280 ? -30.326 -17.299 5.872 1.00 93.38 280 SER A N 1
ATOM 2225 C CA . SER A 1 280 ? -30.756 -18.538 6.531 1.00 93.38 280 SER A CA 1
ATOM 2226 C C . SER A 1 280 ? -29.593 -19.231 7.239 1.00 93.38 280 SER A C 1
ATOM 2228 O O . SER A 1 280 ? -29.770 -19.685 8.366 1.00 93.38 280 SER A O 1
ATOM 2230 N N . GLY A 1 281 ? -28.399 -19.235 6.632 1.00 94.12 281 GLY A N 1
ATOM 2231 C CA . GLY A 1 281 ? -27.202 -19.827 7.233 1.00 94.12 281 GLY A CA 1
ATOM 2232 C C . GLY A 1 281 ? -26.800 -19.134 8.537 1.00 94.12 281 GLY A C 1
ATOM 2233 O O . GLY A 1 281 ? -26.416 -19.792 9.501 1.00 94.12 281 GLY A O 1
ATOM 2234 N N . ASP A 1 282 ? -26.975 -17.812 8.617 1.00 95.88 282 ASP A N 1
ATOM 2235 C CA . ASP A 1 282 ? -26.694 -17.061 9.844 1.00 95.88 282 ASP A CA 1
ATOM 2236 C C . ASP A 1 282 ? -27.641 -17.463 10.980 1.00 95.88 282 ASP A C 1
ATOM 2238 O O . ASP A 1 282 ? -27.204 -17.626 12.120 1.00 95.88 282 ASP A O 1
ATOM 2242 N N . LYS A 1 283 ? -28.933 -17.652 10.679 1.00 95.81 283 LYS A N 1
ATOM 2243 C CA . LYS A 1 283 ? -29.925 -18.083 11.675 1.00 95.81 283 LYS A CA 1
ATOM 2244 C C . LYS A 1 283 ? -29.576 -19.452 12.243 1.00 95.81 283 LYS A C 1
ATOM 2246 O O . LYS A 1 283 ? -29.572 -19.601 13.459 1.00 95.81 283 LYS A O 1
ATOM 2251 N N . GLU A 1 284 ? -29.219 -20.410 11.392 1.00 95.31 284 GLU A N 1
ATOM 2252 C CA . GLU A 1 284 ? -28.831 -21.763 11.818 1.00 95.31 284 GLU A CA 1
ATOM 2253 C C . GLU A 1 284 ? -27.599 -21.753 12.741 1.00 95.31 284 GLU A C 1
ATOM 2255 O O . GLU A 1 284 ? -27.564 -22.445 13.765 1.00 95.31 284 GLU A O 1
ATOM 2260 N N . ILE A 1 285 ? -26.599 -20.921 12.432 1.00 95.44 285 ILE A N 1
ATOM 2261 C CA . ILE A 1 285 ? -25.416 -20.758 13.288 1.00 95.44 285 ILE A CA 1
ATOM 2262 C C . ILE A 1 285 ? -25.805 -20.156 14.639 1.00 95.44 285 ILE A C 1
ATOM 2264 O O . ILE A 1 285 ? -25.355 -20.636 15.676 1.00 95.44 285 ILE A O 1
ATOM 2268 N N . ILE A 1 286 ? -26.666 -19.141 14.661 1.00 95.69 286 ILE A N 1
ATOM 2269 C CA . ILE A 1 286 ? -27.119 -18.519 15.913 1.00 95.69 286 ILE A CA 1
ATOM 2270 C C . ILE A 1 286 ? -27.893 -19.522 16.766 1.00 95.69 286 ILE A C 1
ATOM 2272 O O . ILE A 1 286 ? -27.652 -19.612 17.972 1.00 95.69 286 ILE A O 1
ATOM 2276 N N . GLU A 1 287 ? -28.784 -20.301 16.158 1.00 95.44 287 GLU A N 1
ATOM 2277 C CA . GLU A 1 287 ? -29.578 -21.303 16.868 1.00 95.44 287 GLU A CA 1
ATOM 2278 C C . GLU A 1 287 ? -28.699 -22.400 17.474 1.00 95.44 287 GLU A C 1
ATOM 2280 O O . GLU A 1 287 ? -28.836 -22.735 18.655 1.00 95.44 287 GLU A O 1
ATOM 2285 N N . SER A 1 288 ? -27.734 -22.906 16.702 1.00 94.19 288 SER A N 1
ATOM 2286 C CA . SER A 1 288 ? -26.788 -23.919 17.180 1.00 94.19 288 SER A CA 1
ATOM 2287 C C . SER A 1 288 ? -25.795 -23.374 18.215 1.00 94.19 288 SER A C 1
ATOM 2289 O O . SER A 1 288 ? -25.448 -24.073 19.166 1.00 94.19 288 SER A O 1
ATOM 2291 N N . PHE A 1 289 ? -25.357 -22.118 18.095 1.00 94.06 289 PHE A N 1
ATOM 2292 C CA . PHE A 1 289 ? -24.425 -21.505 19.041 1.00 94.06 289 PHE A CA 1
ATOM 2293 C C . PHE A 1 289 ? -25.099 -21.182 20.382 1.00 94.06 289 PHE A C 1
ATOM 2295 O O . PHE A 1 289 ? -24.530 -21.430 21.450 1.00 94.06 289 PHE A O 1
ATOM 2302 N N . THR A 1 290 ? -26.331 -20.672 20.348 1.00 93.00 290 THR A N 1
ATOM 2303 C CA . THR A 1 290 ? -27.086 -20.263 21.547 1.00 93.00 290 THR A CA 1
ATOM 2304 C C . THR A 1 290 ? -27.884 -21.402 22.185 1.00 93.00 290 THR A C 1
ATOM 2306 O O . THR A 1 290 ? -28.241 -21.303 23.359 1.00 93.00 290 THR A O 1
ATOM 2309 N N . ASN A 1 291 ? -28.111 -22.510 21.467 1.00 92.56 291 ASN A N 1
ATOM 2310 C CA . ASN A 1 291 ? -29.050 -23.582 21.825 1.00 92.56 291 ASN A CA 1
ATOM 2311 C C . ASN A 1 291 ? -30.494 -23.078 22.029 1.00 92.56 291 ASN A C 1
ATOM 2313 O O . ASN A 1 291 ? -31.222 -23.584 22.886 1.00 92.56 291 ASN A O 1
ATOM 2317 N N . GLN A 1 292 ? -30.901 -22.059 21.276 1.00 94.94 292 GLN A N 1
ATOM 2318 C CA . GLN A 1 292 ? -32.223 -21.434 21.340 1.00 94.94 292 GLN A CA 1
ATOM 2319 C C . GLN A 1 292 ? -32.735 -21.189 19.921 1.00 94.94 292 GLN A C 1
ATOM 2321 O O . GLN A 1 292 ? -31.946 -21.178 18.985 1.00 94.94 292 GLN A O 1
ATOM 2326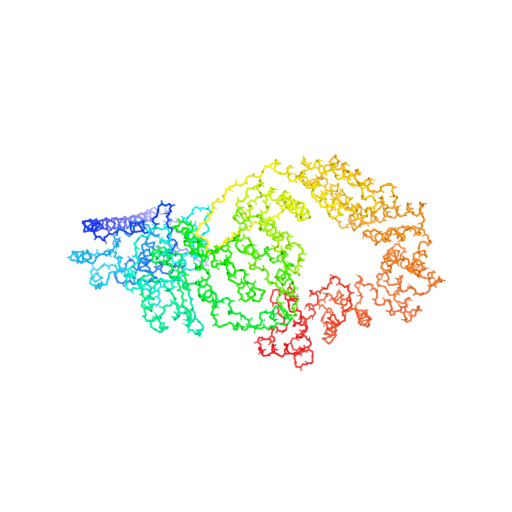 N N . LYS A 1 293 ? -34.043 -20.981 19.740 1.00 96.56 293 LYS A N 1
ATOM 2327 C CA . LYS A 1 293 ? -34.557 -20.541 18.436 1.00 96.56 293 LYS A CA 1
ATOM 2328 C C . LYS A 1 293 ? -34.131 -19.104 18.163 1.00 96.56 293 LYS A C 1
ATOM 2330 O O . LYS A 1 293 ? -34.015 -18.307 19.097 1.00 96.56 293 LYS A O 1
ATOM 2335 N N . TYR A 1 294 ? -33.976 -18.758 16.887 1.00 96.12 294 TYR A N 1
ATOM 2336 C CA . TYR A 1 294 ? -33.514 -17.436 16.478 1.00 96.12 294 TYR A CA 1
ATOM 2337 C C . TYR A 1 294 ? -34.391 -16.325 17.070 1.00 96.12 294 TYR A C 1
ATOM 2339 O O . TYR A 1 294 ? -33.881 -15.411 17.712 1.00 96.12 294 TYR A O 1
ATOM 2347 N N . ASP A 1 295 ? -35.714 -16.444 16.945 1.00 96.00 295 ASP A N 1
ATOM 2348 C CA . ASP A 1 295 ? -36.653 -15.428 17.432 1.00 96.00 295 ASP A CA 1
ATOM 2349 C C . ASP A 1 295 ? -36.620 -15.261 18.963 1.00 96.00 295 ASP A C 1
ATOM 2351 O O . ASP A 1 295 ? -36.752 -14.142 19.465 1.00 96.00 295 ASP A O 1
ATOM 2355 N N . ASP A 1 296 ? -36.374 -16.345 19.710 1.00 95.81 296 ASP A N 1
ATOM 2356 C CA . ASP A 1 296 ? -36.254 -16.309 21.174 1.00 95.81 296 ASP A CA 1
ATOM 2357 C C . ASP A 1 296 ? -34.980 -15.563 21.601 1.00 95.81 296 ASP A C 1
ATOM 2359 O O . ASP A 1 296 ? -34.998 -14.768 22.549 1.00 95.81 296 ASP A O 1
ATOM 2363 N N . PHE A 1 297 ? -33.877 -15.778 20.877 1.00 94.94 297 PHE A N 1
ATOM 2364 C CA . PHE A 1 297 ? -32.623 -15.063 21.096 1.00 94.94 297 PHE A CA 1
ATOM 2365 C C . PHE A 1 297 ? -32.748 -13.578 20.725 1.00 94.94 297 PHE A C 1
ATOM 2367 O O . PHE A 1 297 ? -32.344 -12.707 21.502 1.00 94.94 297 PHE A O 1
ATOM 2374 N N . ILE A 1 298 ? -33.386 -13.263 19.590 1.00 94.62 298 ILE A N 1
ATOM 2375 C CA . ILE A 1 298 ? -33.681 -11.878 19.193 1.00 94.62 298 ILE A CA 1
ATOM 2376 C C . ILE A 1 298 ? -34.539 -11.176 20.249 1.00 94.62 298 ILE A C 1
ATOM 2378 O O . ILE A 1 298 ? -34.248 -10.033 20.605 1.00 94.62 298 ILE A O 1
ATOM 2382 N N . GLY A 1 299 ? -35.541 -11.858 20.811 1.00 93.44 299 GLY A N 1
ATOM 2383 C CA . GLY A 1 299 ? -36.369 -11.330 21.897 1.00 93.44 299 GLY A CA 1
ATOM 2384 C C . GLY A 1 299 ? -35.566 -10.898 23.132 1.00 93.44 299 GLY A C 1
ATOM 2385 O O . GLY A 1 299 ? -35.928 -9.914 23.779 1.00 93.44 299 GLY A O 1
ATOM 2386 N N . GLN A 1 300 ? -34.450 -11.573 23.429 1.00 92.75 300 GLN A N 1
ATOM 2387 C CA . GLN A 1 300 ? -33.567 -11.241 24.554 1.00 92.75 300 GLN A CA 1
ATOM 2388 C C . GLN A 1 300 ? -32.654 -10.046 24.269 1.00 92.75 300 GLN A C 1
ATOM 2390 O O . GLN A 1 300 ? -32.429 -9.223 25.159 1.00 92.75 300 GLN A O 1
ATOM 2395 N N . ILE A 1 301 ? -32.126 -9.930 23.046 1.00 92.62 301 ILE A N 1
ATOM 2396 C CA . ILE A 1 301 ? -31.164 -8.871 22.703 1.00 92.62 301 ILE A CA 1
ATOM 2397 C C . ILE A 1 301 ? -31.830 -7.585 22.208 1.00 92.62 301 ILE A C 1
ATOM 2399 O O . ILE A 1 301 ? -31.259 -6.511 22.365 1.00 92.62 301 ILE A O 1
ATOM 2403 N N . TYR A 1 302 ? -33.040 -7.645 21.643 1.00 93.00 302 TYR A N 1
ATOM 2404 C CA . TYR A 1 302 ? -33.722 -6.473 21.084 1.00 93.00 302 TYR A CA 1
ATOM 2405 C C . TYR A 1 302 ? -33.876 -5.308 22.086 1.00 93.00 302 TYR A C 1
ATOM 2407 O O . TYR A 1 302 ? -33.636 -4.160 21.696 1.00 93.00 302 TYR A O 1
ATOM 2415 N N . PRO A 1 303 ? -34.198 -5.536 23.379 1.00 92.81 303 PRO A N 1
ATOM 2416 C CA . PRO A 1 303 ? -34.228 -4.466 24.379 1.00 92.81 303 PRO A CA 1
ATOM 2417 C C . PRO A 1 303 ? -32.890 -3.727 24.540 1.00 92.81 303 PRO A C 1
ATOM 2419 O O . PRO A 1 303 ? -32.893 -2.534 24.846 1.00 92.81 303 PRO A O 1
ATOM 2422 N N . LEU A 1 304 ? -31.757 -4.392 24.277 1.00 92.12 304 LEU A N 1
ATOM 2423 C CA . LEU A 1 304 ? -30.414 -3.810 24.377 1.00 92.12 304 LEU A CA 1
ATOM 2424 C C . LEU A 1 304 ? -30.127 -2.762 23.294 1.00 92.12 304 LEU A C 1
ATOM 2426 O O . LEU A 1 304 ? -29.160 -2.026 23.429 1.00 92.12 304 LEU A O 1
ATOM 2430 N N . LEU A 1 305 ? -30.957 -2.633 22.252 1.00 90.62 305 LEU A N 1
ATOM 2431 C CA . LEU A 1 305 ? -30.827 -1.550 21.264 1.00 90.62 305 LEU A CA 1
ATOM 2432 C C . LEU A 1 305 ? -31.229 -0.177 21.824 1.00 90.62 305 LEU A C 1
ATOM 2434 O O . LEU A 1 305 ? -30.882 0.847 21.242 1.00 90.62 305 LEU A O 1
ATOM 2438 N N . LYS A 1 306 ? -32.012 -0.144 22.911 1.00 88.94 306 LYS A N 1
ATOM 2439 C CA . LYS A 1 306 ? -32.633 1.083 23.445 1.00 88.94 306 LYS A CA 1
ATOM 2440 C C . LYS A 1 306 ? -32.054 1.534 24.788 1.00 88.94 306 LYS A C 1
ATOM 2442 O O . LYS A 1 306 ? -32.567 2.485 25.374 1.00 88.94 306 LYS A O 1
ATOM 2447 N N . VAL A 1 307 ? -31.040 0.837 25.295 1.00 90.38 307 VAL A N 1
ATOM 2448 C CA . VAL A 1 307 ? -30.388 1.166 26.571 1.00 90.38 307 VAL A CA 1
ATOM 2449 C C . VAL A 1 307 ? -29.339 2.262 26.385 1.00 90.38 307 VAL A C 1
ATOM 2451 O O . VAL A 1 307 ? -28.838 2.474 25.281 1.00 90.38 307 VAL A O 1
ATOM 2454 N N . ASP A 1 308 ? -28.996 2.951 27.475 1.00 88.81 308 ASP A N 1
ATOM 2455 C CA . ASP A 1 308 ? -27.903 3.927 27.477 1.00 88.81 308 ASP A CA 1
ATOM 2456 C C . ASP A 1 308 ? -26.577 3.244 27.130 1.00 88.81 308 ASP A C 1
ATOM 2458 O O . ASP A 1 308 ? -26.222 2.227 27.735 1.00 88.81 308 ASP A O 1
ATOM 2462 N N . ASN A 1 309 ? -25.871 3.794 26.135 1.00 86.69 309 ASN A N 1
ATOM 2463 C CA . ASN A 1 309 ? -24.676 3.194 25.549 1.00 86.69 309 ASN A CA 1
ATOM 2464 C C . ASN A 1 309 ? -24.895 1.714 25.180 1.00 86.69 309 ASN A C 1
ATOM 2466 O O . ASN A 1 309 ? -24.290 0.804 25.754 1.00 86.69 309 ASN A O 1
ATOM 2470 N N . ALA A 1 310 ? -25.831 1.490 24.257 1.00 90.00 310 ALA A N 1
ATOM 2471 C CA . ALA A 1 310 ? -26.170 0.169 23.748 1.00 90.00 310 ALA A CA 1
ATOM 2472 C C . ALA A 1 310 ? -24.923 -0.593 23.244 1.00 90.00 310 ALA A C 1
ATOM 2474 O O . ALA A 1 310 ? -24.163 -0.049 22.436 1.00 90.00 310 ALA A O 1
ATOM 2475 N N . PRO A 1 311 ? -24.732 -1.869 23.643 1.00 91.19 311 PRO A N 1
ATOM 2476 C CA . PRO A 1 311 ? -23.603 -2.681 23.179 1.00 91.19 311 PRO A CA 1
ATOM 2477 C C . PRO A 1 311 ? -23.747 -3.116 21.714 1.00 91.19 311 PRO A C 1
ATOM 2479 O O . PRO A 1 311 ? -22.777 -3.563 21.097 1.00 91.19 311 PRO A O 1
ATOM 2482 N N . ILE A 1 312 ? -24.953 -2.989 21.154 1.00 92.25 312 ILE A N 1
ATOM 2483 C CA . ILE A 1 312 ? -25.301 -3.394 19.794 1.00 92.25 312 ILE A CA 1
ATOM 2484 C C . ILE A 1 312 ? -25.947 -2.283 19.000 1.00 92.25 312 ILE A C 1
ATOM 2486 O O . ILE A 1 312 ? -26.626 -1.408 19.534 1.00 92.25 312 ILE A O 1
ATOM 2490 N N . VAL A 1 313 ? -25.784 -2.404 17.691 1.00 91.06 313 VAL A N 1
ATOM 2491 C CA . VAL A 1 313 ? -26.452 -1.593 16.686 1.00 91.06 313 VAL A CA 1
ATOM 2492 C C . VAL A 1 313 ? -27.097 -2.501 15.643 1.00 91.06 313 VAL A C 1
ATOM 2494 O O . VAL A 1 313 ? -26.636 -3.619 15.397 1.00 91.06 313 VAL A O 1
ATOM 2497 N N . LYS A 1 314 ? -28.166 -2.000 15.023 1.00 91.12 314 LYS A N 1
ATOM 2498 C CA . LYS A 1 314 ? -28.825 -2.645 13.889 1.00 91.12 314 LYS A CA 1
ATOM 2499 C C . LYS A 1 314 ? -28.842 -1.681 12.704 1.00 91.12 314 LYS A C 1
ATOM 2501 O O . LYS A 1 314 ? -29.378 -0.581 12.830 1.00 91.12 314 LYS A O 1
ATOM 2506 N N . ILE A 1 315 ? -28.253 -2.079 11.576 1.00 87.00 315 ILE A N 1
ATOM 2507 C CA . ILE A 1 315 ? -28.156 -1.274 10.349 1.00 87.00 315 ILE A CA 1
ATOM 2508 C C . ILE A 1 315 ? -28.854 -2.039 9.225 1.00 87.00 315 ILE A C 1
ATOM 2510 O O . ILE A 1 315 ? -28.336 -3.031 8.717 1.00 87.00 315 ILE A O 1
ATOM 2514 N N . GLY A 1 316 ? -30.060 -1.604 8.853 1.00 90.69 316 GLY A N 1
ATOM 2515 C CA . GLY A 1 316 ? -30.908 -2.386 7.950 1.00 90.69 316 GLY A CA 1
ATOM 2516 C C . GLY A 1 316 ? -31.156 -3.791 8.530 1.00 90.69 316 GLY A C 1
ATOM 2517 O O . GLY A 1 316 ? -31.619 -3.872 9.669 1.00 90.69 316 GLY A O 1
ATOM 2518 N N . PRO A 1 317 ? -30.852 -4.881 7.798 1.00 91.88 317 PRO A N 1
ATOM 2519 C CA . PRO A 1 317 ? -30.975 -6.253 8.298 1.00 91.88 317 PRO A CA 1
ATOM 2520 C C . PRO A 1 317 ? -29.760 -6.744 9.112 1.00 91.88 317 PRO A C 1
ATOM 2522 O O . PRO A 1 317 ? -29.795 -7.859 9.635 1.00 91.88 317 PRO A O 1
ATOM 2525 N N . GLU A 1 318 ? -28.674 -5.967 9.206 1.00 93.19 318 GLU A N 1
ATOM 2526 C CA . GLU A 1 318 ? -27.450 -6.397 9.888 1.00 93.19 318 GLU A CA 1
ATOM 2527 C C . GLU A 1 318 ? -27.464 -6.054 11.380 1.00 93.19 318 GLU A C 1
ATOM 2529 O O . GLU A 1 318 ? -27.678 -4.905 11.774 1.00 93.19 318 GLU A O 1
ATOM 2534 N N . TRP A 1 319 ? -27.170 -7.055 12.204 1.00 95.25 319 TRP A N 1
ATOM 2535 C CA . TRP A 1 319 ? -26.902 -6.932 13.632 1.00 95.25 319 TRP A CA 1
ATOM 2536 C C . TRP A 1 319 ? -25.397 -6.866 13.864 1.00 95.25 319 TRP A C 1
ATOM 2538 O O . TRP A 1 319 ? -24.641 -7.610 13.237 1.00 95.25 319 TRP A O 1
ATOM 2548 N N . LYS A 1 320 ? -24.942 -5.989 14.764 1.00 93.56 320 LYS A N 1
ATOM 2549 C CA . LYS A 1 320 ? -23.509 -5.813 15.025 1.00 93.56 320 LYS A CA 1
ATOM 2550 C C . LYS A 1 320 ? -23.227 -5.349 16.452 1.00 93.56 320 LYS A C 1
ATOM 2552 O O . LYS A 1 320 ? -23.919 -4.477 16.975 1.00 93.56 320 LYS A O 1
ATOM 2557 N N . VAL A 1 321 ? -22.152 -5.863 17.044 1.00 92.94 321 VAL A N 1
ATOM 2558 C CA . VAL A 1 321 ? -21.534 -5.304 18.255 1.00 92.94 321 VAL A CA 1
ATOM 2559 C C . VAL A 1 321 ? -20.903 -3.944 17.933 1.00 92.94 321 VAL A C 1
ATOM 2561 O O . VAL A 1 321 ? -20.116 -3.829 16.990 1.00 92.94 321 VAL A O 1
ATOM 2564 N N . LYS A 1 322 ? -21.209 -2.911 18.726 1.00 89.25 322 LYS A N 1
ATOM 2565 C CA . LYS A 1 322 ? -20.719 -1.540 18.492 1.00 89.25 322 LYS A CA 1
ATOM 2566 C C . LYS A 1 322 ? -19.191 -1.446 18.607 1.00 89.25 322 LYS A C 1
ATOM 2568 O O . LYS A 1 322 ? -18.532 -0.984 17.678 1.00 89.25 322 LYS A O 1
ATOM 2573 N N . SER A 1 323 ? -18.636 -1.943 19.714 1.00 90.50 323 SER A N 1
ATOM 2574 C CA . SER A 1 323 ? -17.195 -2.066 19.961 1.00 90.50 323 SER A CA 1
ATOM 2575 C C . SER A 1 323 ? -16.892 -3.428 20.606 1.00 90.50 323 SER A C 1
ATOM 2577 O O . SER A 1 323 ? -17.154 -3.615 21.795 1.00 90.50 323 SER A O 1
ATOM 2579 N N . PRO A 1 324 ? -16.364 -4.407 19.844 1.00 89.94 324 PRO A N 1
ATOM 2580 C CA . PRO A 1 324 ? -16.025 -5.720 20.391 1.00 89.94 324 PRO A CA 1
ATOM 2581 C C . PRO A 1 324 ? -14.958 -5.666 21.487 1.00 89.94 324 PRO A C 1
ATOM 2583 O O . PRO A 1 324 ? -15.089 -6.356 22.489 1.00 89.94 324 PRO A O 1
ATOM 2586 N N . ILE A 1 325 ? -13.930 -4.823 21.333 1.00 88.25 325 ILE A N 1
ATOM 2587 C CA . ILE A 1 325 ? -12.830 -4.704 22.307 1.00 88.25 325 ILE A CA 1
ATOM 2588 C C . ILE A 1 325 ? -13.343 -4.168 23.647 1.00 88.25 325 ILE A C 1
ATOM 2590 O O . ILE A 1 325 ? -13.021 -4.727 24.695 1.00 88.25 325 ILE A O 1
ATOM 2594 N N . ASP A 1 326 ? -14.173 -3.123 23.614 1.00 89.25 326 ASP A N 1
ATOM 2595 C CA . ASP A 1 326 ? -14.836 -2.610 24.811 1.00 89.25 326 ASP A CA 1
ATOM 2596 C C . ASP A 1 326 ? -15.720 -3.685 25.454 1.00 89.25 326 ASP A C 1
ATOM 2598 O O . ASP A 1 326 ? -15.609 -3.950 26.650 1.00 89.25 326 ASP A O 1
ATOM 2602 N N . LEU A 1 327 ? -16.542 -4.375 24.658 1.00 90.75 327 LEU A N 1
ATOM 2603 C CA . LEU A 1 327 ? -17.445 -5.390 25.187 1.00 90.75 327 LEU A CA 1
ATOM 2604 C C . LEU A 1 327 ? -16.684 -6.563 25.822 1.00 90.75 327 LEU A C 1
ATOM 2606 O O . LEU A 1 327 ? -17.021 -6.959 26.937 1.00 90.75 327 LEU A O 1
ATOM 2610 N N . PHE A 1 328 ? -15.621 -7.064 25.183 1.00 90.31 328 PHE A N 1
ATOM 2611 C CA . PHE A 1 328 ? -14.763 -8.105 25.754 1.00 90.31 328 PHE A CA 1
ATOM 2612 C C . PHE A 1 328 ? -14.145 -7.681 27.085 1.00 90.31 328 PHE A C 1
ATOM 2614 O O . PHE A 1 328 ? -14.101 -8.505 27.995 1.00 90.31 328 PHE A O 1
ATOM 2621 N N . SER A 1 329 ? -13.757 -6.411 27.250 1.00 85.69 329 SER A N 1
ATOM 2622 C CA . SER A 1 329 ? -13.229 -5.908 28.528 1.00 85.69 329 SER A CA 1
ATOM 2623 C C . SER A 1 329 ? -14.225 -6.047 29.693 1.00 85.69 329 SER A C 1
ATOM 2625 O O . SER A 1 329 ? -13.812 -6.179 30.844 1.00 85.69 329 SER A O 1
ATOM 2627 N N . LEU A 1 330 ? -15.530 -6.084 29.398 1.00 88.56 330 LEU A N 1
ATOM 2628 C CA . LEU A 1 330 ? -16.600 -6.257 30.382 1.00 88.56 330 LEU A CA 1
ATOM 2629 C C . LEU A 1 330 ? -16.955 -7.730 30.624 1.00 88.56 330 LEU A C 1
ATOM 2631 O O . LEU A 1 330 ? -17.313 -8.099 31.742 1.00 88.56 330 LEU A O 1
ATOM 2635 N N . ILE A 1 331 ? -16.885 -8.572 29.585 1.00 90.62 331 ILE A N 1
ATOM 2636 C CA . ILE A 1 331 ? -17.386 -9.955 29.639 1.00 90.62 331 ILE A CA 1
ATOM 2637 C C . ILE A 1 331 ? -16.300 -11.035 29.710 1.00 90.62 331 ILE A C 1
ATOM 2639 O O . ILE A 1 331 ? -16.645 -12.213 29.772 1.00 90.62 331 ILE A O 1
ATOM 2643 N N . LEU A 1 332 ? -15.012 -10.678 29.699 1.00 88.88 332 LEU A N 1
ATOM 2644 C CA . LEU A 1 332 ? -13.900 -11.634 29.580 1.00 88.88 332 LEU A CA 1
ATOM 2645 C C . LEU A 1 332 ? -13.987 -12.790 30.591 1.00 88.88 332 LEU A C 1
ATOM 2647 O O . LEU A 1 332 ? -13.832 -13.956 30.231 1.00 88.88 332 LEU A O 1
ATOM 2651 N N . ASN A 1 333 ? -14.334 -12.474 31.843 1.00 87.62 333 ASN A N 1
ATOM 2652 C CA . ASN A 1 333 ? -14.463 -13.445 32.937 1.00 87.62 333 ASN A CA 1
ATOM 2653 C C . ASN A 1 333 ? -15.662 -14.400 32.790 1.00 87.62 333 ASN A C 1
ATOM 2655 O O . ASN A 1 333 ? -15.727 -15.417 33.479 1.00 87.62 333 ASN A O 1
ATOM 2659 N N . HIS A 1 334 ? -16.609 -14.090 31.904 1.00 90.06 334 HIS A N 1
ATOM 2660 C CA . HIS A 1 334 ? -17.756 -14.942 31.594 1.00 90.06 334 HIS A CA 1
ATOM 2661 C C . HIS A 1 334 ? -17.465 -15.930 30.452 1.00 90.06 334 HIS A C 1
ATOM 2663 O O . HIS A 1 334 ? -18.246 -16.856 30.229 1.00 90.06 334 HIS A O 1
ATOM 2669 N N . ILE A 1 335 ? -16.328 -15.790 29.758 1.00 91.81 335 ILE A N 1
ATOM 2670 C CA . ILE A 1 335 ? -15.933 -16.688 28.669 1.00 91.81 335 ILE A CA 1
ATOM 2671 C C . ILE A 1 335 ? -15.323 -17.972 29.246 1.00 91.81 335 ILE A C 1
ATOM 2673 O O . ILE A 1 335 ? -14.225 -17.998 29.815 1.00 91.81 335 ILE A O 1
ATOM 2677 N N . THR A 1 336 ? -16.065 -19.063 29.071 1.00 90.88 336 THR A N 1
ATOM 2678 C CA . THR A 1 336 ? -15.715 -20.418 29.527 1.00 90.88 336 THR A CA 1
ATOM 2679 C C . THR A 1 336 ? -15.208 -21.300 28.386 1.00 90.88 336 THR A C 1
ATOM 2681 O O . THR A 1 336 ? -15.439 -21.007 27.215 1.00 90.88 336 THR A O 1
ATOM 2684 N N . ASP A 1 337 ? -14.588 -22.434 28.725 1.00 90.00 337 ASP A N 1
ATOM 2685 C CA . ASP A 1 337 ? -14.131 -23.429 27.742 1.00 90.00 337 ASP A CA 1
ATOM 2686 C C . ASP A 1 337 ? -15.250 -23.915 26.809 1.00 90.00 337 ASP A C 1
ATOM 2688 O O . ASP A 1 337 ? -15.024 -24.079 25.615 1.00 90.00 337 ASP A O 1
ATOM 2692 N N . LYS A 1 338 ? -16.485 -24.037 27.316 1.00 90.94 338 LYS A N 1
ATOM 2693 C CA . LYS A 1 338 ? -17.651 -24.417 26.501 1.00 90.94 338 LYS A CA 1
ATOM 2694 C C . LYS A 1 338 ? -17.929 -23.424 25.372 1.00 90.94 338 LYS A C 1
ATOM 2696 O O . LYS A 1 338 ? -18.391 -23.824 24.309 1.00 90.94 338 LYS A O 1
ATOM 2701 N N . HIS A 1 339 ? -17.672 -22.135 25.593 1.00 92.00 339 HIS A N 1
ATOM 2702 C CA . HIS A 1 339 ? -17.834 -21.125 24.548 1.00 92.00 339 HIS A CA 1
ATOM 2703 C C . HIS A 1 339 ? -16.758 -21.267 23.466 1.00 92.00 339 HIS A C 1
ATOM 2705 O O . HIS A 1 339 ? -17.064 -21.132 22.285 1.00 92.00 339 HIS A O 1
ATOM 2711 N N . ILE A 1 340 ? -15.520 -21.587 23.856 1.00 92.19 340 ILE A N 1
ATOM 2712 C CA . ILE A 1 340 ? -14.408 -21.821 22.921 1.00 92.19 340 ILE A CA 1
ATOM 2713 C C . ILE A 1 340 ? -14.667 -23.083 22.084 1.00 92.19 340 ILE A C 1
ATOM 2715 O O . ILE A 1 340 ? -14.491 -23.056 20.870 1.00 92.19 340 ILE A O 1
ATOM 2719 N N . GLU A 1 341 ? -15.159 -24.160 22.702 1.00 91.62 341 GLU A N 1
ATOM 2720 C CA . GLU A 1 341 ? -15.552 -25.392 22.000 1.00 91.62 341 GLU A CA 1
ATOM 2721 C C . GLU A 1 341 ? -16.680 -25.142 20.987 1.00 91.62 341 GLU A C 1
ATOM 2723 O O . GLU A 1 341 ? -16.612 -25.611 19.851 1.00 91.62 341 GLU A O 1
ATOM 2728 N N . LYS A 1 342 ? -17.696 -24.352 21.361 1.00 90.94 342 LYS A N 1
ATOM 2729 C CA . LYS A 1 342 ? -18.755 -23.934 20.430 1.00 90.94 342 LYS A CA 1
ATOM 2730 C C . LYS A 1 342 ? -18.199 -23.113 19.269 1.00 90.94 342 LYS A C 1
ATOM 2732 O O . LYS A 1 342 ? -18.580 -23.355 18.129 1.00 90.94 342 LYS A O 1
ATOM 2737 N N . LEU A 1 343 ? -17.296 -22.166 19.535 1.00 90.88 343 LEU A N 1
ATOM 2738 C CA . LEU A 1 343 ? -16.651 -21.375 18.483 1.00 90.88 343 LEU A CA 1
ATOM 2739 C C . LEU A 1 343 ? -15.875 -22.258 17.505 1.00 90.88 343 LEU A C 1
ATOM 2741 O O . LEU A 1 343 ? -16.015 -22.074 16.299 1.00 90.88 343 LEU A O 1
ATOM 2745 N N . GLN A 1 344 ? -15.117 -23.237 18.008 1.00 91.56 344 GLN A N 1
ATOM 2746 C CA . GLN A 1 344 ? -14.400 -24.198 17.170 1.00 91.56 344 GLN A CA 1
ATOM 2747 C C . GLN A 1 344 ? -15.349 -24.924 16.209 1.00 91.56 344 GLN A C 1
ATOM 2749 O O . GLN A 1 344 ? -15.077 -24.984 15.014 1.00 91.56 344 GLN A O 1
ATOM 2754 N N . GLN A 1 345 ? -16.478 -25.427 16.717 1.00 90.69 345 GLN A N 1
ATOM 2755 C CA . GLN A 1 345 ? -17.474 -26.126 15.898 1.00 90.69 345 GLN A CA 1
ATOM 2756 C C . GLN A 1 345 ? -18.043 -25.234 14.788 1.00 90.69 345 GLN A C 1
ATOM 2758 O O . GLN A 1 345 ? -18.180 -25.688 13.654 1.00 90.69 345 GLN A O 1
ATOM 2763 N N . GLN A 1 346 ? -18.342 -23.967 15.094 1.00 91.81 346 GLN A N 1
ATOM 2764 C CA . GLN A 1 346 ? -18.864 -23.038 14.090 1.00 91.81 346 GLN A CA 1
ATOM 2765 C C . GLN A 1 346 ? -17.812 -22.674 13.042 1.00 91.81 346 GLN A C 1
ATOM 2767 O O . GLN A 1 346 ? -18.136 -22.639 11.861 1.00 91.81 346 GLN A O 1
ATOM 2772 N N . ILE A 1 347 ? -16.555 -22.453 13.438 1.00 90.69 347 ILE A N 1
ATOM 2773 C CA . ILE A 1 347 ? -15.462 -22.128 12.507 1.00 90.69 347 ILE A CA 1
ATOM 2774 C C . ILE A 1 347 ? -15.297 -23.221 11.448 1.00 90.69 347 ILE A C 1
ATOM 2776 O O . ILE A 1 347 ? -15.251 -22.899 10.262 1.00 90.69 347 ILE A O 1
ATOM 2780 N N . SER A 1 348 ? -15.322 -24.494 11.852 1.00 86.31 348 SER A N 1
ATOM 2781 C CA . SER A 1 348 ? -15.254 -25.607 10.901 1.00 86.31 348 SER A CA 1
ATOM 2782 C C . SER A 1 348 ? -16.427 -25.619 9.912 1.00 86.31 348 SER A C 1
ATOM 2784 O O . SER A 1 348 ? -16.259 -26.045 8.775 1.00 86.31 348 SER A O 1
ATOM 2786 N N . TYR A 1 349 ? -17.609 -25.129 10.304 1.00 87.88 349 TYR A N 1
ATOM 2787 C CA . TYR A 1 349 ? -18.745 -24.975 9.388 1.00 87.88 349 TYR A CA 1
ATOM 2788 C C . TYR A 1 349 ? -18.558 -23.789 8.428 1.00 87.88 349 TYR A C 1
ATOM 2790 O O . TYR A 1 349 ? -18.771 -23.929 7.223 1.00 87.88 349 TYR A O 1
ATOM 2798 N N . LEU A 1 350 ? -18.088 -22.641 8.935 1.00 90.00 350 LEU A N 1
ATOM 2799 C CA . LEU A 1 350 ? -17.833 -21.435 8.133 1.00 90.00 350 LEU A CA 1
ATOM 2800 C C . LEU A 1 350 ? -16.848 -21.690 6.985 1.00 90.00 350 LEU A C 1
ATOM 2802 O O . LEU A 1 350 ? -17.030 -21.172 5.882 1.00 90.00 350 LEU A O 1
ATOM 2806 N N . SER A 1 351 ? -15.807 -22.476 7.247 1.00 81.12 351 SER A N 1
ATOM 2807 C CA . SER A 1 351 ? -14.727 -22.722 6.292 1.00 81.12 351 SER A CA 1
ATOM 2808 C C . SER A 1 351 ? -15.075 -23.688 5.165 1.00 81.12 351 SER A C 1
ATOM 2810 O O . SER A 1 351 ? -14.368 -23.748 4.157 1.00 81.12 351 SER A O 1
ATOM 2812 N N . VAL A 1 352 ? -16.157 -24.452 5.314 1.00 85.25 352 VAL A N 1
ATOM 2813 C CA . VAL A 1 352 ? -16.653 -25.358 4.268 1.00 85.25 352 VAL A CA 1
ATOM 2814 C C . VAL A 1 352 ? -17.679 -24.657 3.366 1.00 85.25 352 VAL A C 1
ATOM 2816 O O . VAL A 1 352 ? -17.882 -25.086 2.228 1.00 85.25 352 VAL A O 1
ATOM 2819 N N . ASP A 1 353 ? -18.265 -23.540 3.816 1.00 90.19 353 ASP A N 1
ATOM 2820 C CA . ASP A 1 353 ? -19.135 -22.664 3.019 1.00 90.19 353 ASP A CA 1
ATOM 2821 C C . ASP A 1 353 ? -18.321 -21.875 1.981 1.00 90.19 353 ASP A C 1
ATOM 2823 O O . ASP A 1 353 ? -18.010 -20.689 2.128 1.00 90.19 353 ASP A O 1
ATOM 2827 N N . ASN A 1 354 ? -17.924 -22.586 0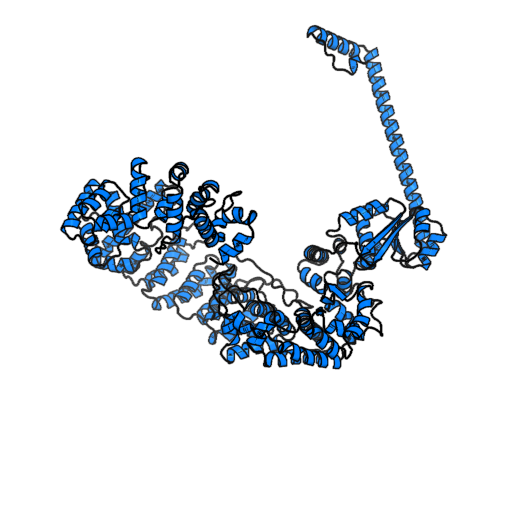.930 1.00 88.44 354 ASN A N 1
ATOM 2828 C CA . ASN A 1 354 ? -17.144 -22.082 -0.188 1.00 88.44 354 ASN A CA 1
ATOM 2829 C C . ASN A 1 354 ? -18.041 -21.578 -1.308 1.00 88.44 354 ASN A C 1
ATOM 2831 O O . ASN A 1 354 ? -19.080 -22.170 -1.595 1.00 88.44 354 ASN A O 1
ATOM 2835 N N . ASP A 1 355 ? -17.573 -20.561 -2.024 1.00 87.94 355 ASP A N 1
ATOM 2836 C CA . ASP A 1 355 ? -18.203 -20.162 -3.273 1.00 87.94 355 ASP A CA 1
ATOM 2837 C C . ASP A 1 355 ? -17.955 -21.257 -4.335 1.00 87.94 355 ASP A C 1
ATOM 2839 O O . ASP A 1 355 ? -16.795 -21.552 -4.665 1.00 87.94 355 ASP A O 1
ATOM 2843 N N . PRO A 1 356 ? -19.007 -21.901 -4.881 1.00 85.56 356 PRO A N 1
ATOM 2844 C CA . PRO A 1 356 ? -18.855 -22.933 -5.902 1.00 85.56 356 PRO A CA 1
ATOM 2845 C C . PRO A 1 356 ? -18.090 -22.449 -7.137 1.00 85.56 356 PRO A C 1
ATOM 2847 O O . PRO A 1 356 ? -17.388 -23.244 -7.763 1.00 85.56 356 PRO A O 1
ATOM 2850 N N . GLU A 1 357 ? -18.191 -21.157 -7.451 1.00 86.94 357 GLU A N 1
ATOM 2851 C CA . GLU A 1 357 ? -17.630 -20.531 -8.647 1.00 86.94 357 GLU A CA 1
ATOM 2852 C C . GLU A 1 357 ? -16.272 -19.860 -8.397 1.00 86.94 357 GLU A C 1
ATOM 2854 O O . GLU A 1 357 ? -15.730 -19.262 -9.320 1.00 86.94 357 GLU A O 1
ATOM 2859 N N . ALA A 1 358 ? -15.675 -19.968 -7.202 1.00 87.06 358 ALA A N 1
ATOM 2860 C CA . ALA A 1 358 ? -14.444 -19.246 -6.846 1.00 87.06 358 ALA A CA 1
ATOM 2861 C C . ALA A 1 358 ? -13.307 -19.400 -7.880 1.00 87.06 358 ALA A C 1
ATOM 2863 O O . ALA A 1 358 ? -12.684 -18.418 -8.280 1.00 87.06 358 ALA A O 1
ATOM 2864 N N . ILE A 1 359 ? -13.067 -20.627 -8.357 1.00 88.19 359 ILE A N 1
ATOM 2865 C CA . ILE A 1 359 ? -12.029 -20.921 -9.363 1.00 88.19 359 ILE A CA 1
ATOM 2866 C C . ILE A 1 359 ? -12.439 -20.404 -10.752 1.00 88.19 359 ILE A C 1
ATOM 2868 O O . ILE A 1 359 ? -11.599 -19.930 -11.512 1.00 88.19 359 ILE A O 1
ATOM 2872 N N . VAL A 1 360 ? -13.731 -20.459 -11.085 1.00 86.56 360 VAL A N 1
ATOM 2873 C CA . VAL A 1 360 ? -14.253 -19.959 -12.368 1.00 86.56 360 VAL A CA 1
ATOM 2874 C C . VAL A 1 360 ? -14.112 -18.440 -12.439 1.00 86.56 360 VAL A C 1
ATOM 2876 O O . VAL A 1 360 ? -13.592 -17.923 -13.423 1.00 86.56 360 VAL A O 1
ATOM 2879 N N . LYS A 1 361 ? -14.493 -17.738 -11.365 1.00 84.69 361 LYS A N 1
ATOM 2880 C CA . LYS A 1 361 ? -14.338 -16.283 -11.211 1.00 84.69 361 LYS A CA 1
ATOM 2881 C C . LYS A 1 361 ? -12.880 -15.859 -11.371 1.00 84.69 361 LYS A C 1
ATOM 2883 O O . LYS A 1 361 ? -12.600 -14.853 -12.020 1.00 84.69 361 LYS A O 1
ATOM 2888 N N . LEU A 1 362 ? -11.961 -16.658 -10.823 1.00 85.38 362 LEU A N 1
ATOM 2889 C CA . LEU A 1 362 ? -10.527 -16.426 -10.937 1.00 85.38 362 LEU A CA 1
ATOM 2890 C C . LEU A 1 362 ? -10.045 -16.474 -12.398 1.00 85.38 362 LEU A C 1
ATOM 2892 O O . LEU A 1 362 ? -9.310 -15.583 -12.803 1.00 85.38 362 LEU A O 1
ATOM 2896 N N . GLU A 1 363 ? -10.440 -17.476 -13.194 1.00 84.44 363 GLU A N 1
ATOM 2897 C CA . GLU A 1 363 ? -9.943 -17.661 -14.576 1.00 84.44 363 GLU A CA 1
ATOM 2898 C C . GLU A 1 363 ? -10.761 -16.939 -15.668 1.00 84.44 363 GLU A C 1
ATOM 2900 O O . GLU A 1 363 ? -10.367 -16.956 -16.833 1.00 84.44 363 GLU A O 1
ATOM 2905 N N . GLU A 1 364 ? -11.886 -16.302 -15.340 1.00 78.94 364 GLU A N 1
ATOM 2906 C CA . GLU A 1 364 ? -12.723 -15.624 -16.340 1.00 78.94 364 GLU A CA 1
ATOM 2907 C C . GLU A 1 364 ? -12.005 -14.439 -17.016 1.00 78.94 364 GLU A C 1
ATOM 2909 O O . GLU A 1 364 ? -11.219 -13.743 -16.385 1.00 78.94 364 GLU A O 1
ATOM 2914 N N . THR A 1 365 ? -12.290 -14.158 -18.290 1.00 69.50 365 THR A N 1
ATOM 2915 C CA . THR A 1 365 ? -11.702 -13.026 -19.038 1.00 69.50 365 THR A CA 1
ATOM 2916 C C . THR A 1 365 ? -12.660 -11.845 -19.250 1.00 69.50 365 THR A C 1
ATOM 2918 O O . THR A 1 365 ? -12.208 -10.717 -19.463 1.00 69.50 365 THR A O 1
ATOM 2921 N N . ILE A 1 366 ? -13.971 -12.089 -19.165 1.00 66.62 366 ILE A N 1
ATOM 2922 C CA . ILE A 1 366 ? -15.054 -11.129 -19.424 1.00 66.62 366 ILE A CA 1
ATOM 2923 C C . ILE A 1 366 ? -15.478 -10.452 -18.111 1.00 66.62 366 ILE A C 1
ATOM 2925 O O . ILE A 1 366 ? -15.488 -11.087 -17.060 1.00 66.62 366 ILE A O 1
ATOM 2929 N N . MET A 1 367 ? -15.858 -9.169 -18.151 1.00 57.22 367 MET A N 1
ATOM 2930 C CA . MET A 1 367 ? -16.429 -8.491 -16.981 1.00 57.22 367 MET A CA 1
ATOM 2931 C C . MET A 1 367 ? -17.813 -9.067 -16.657 1.00 57.22 367 MET A C 1
ATOM 2933 O O . MET A 1 367 ? -18.756 -8.905 -17.433 1.00 57.22 367 MET A O 1
ATOM 2937 N N . ARG A 1 368 ? -17.955 -9.695 -15.486 1.00 63.00 368 ARG A N 1
ATOM 2938 C CA . ARG A 1 368 ? -19.253 -10.089 -14.927 1.00 63.00 368 ARG A CA 1
ATOM 2939 C C . ARG A 1 368 ? -19.408 -9.588 -13.499 1.00 63.00 368 ARG A C 1
ATOM 2941 O O . ARG A 1 368 ? -18.500 -9.692 -12.678 1.00 63.00 368 ARG A O 1
ATOM 2948 N N . PHE A 1 369 ? -20.590 -9.062 -13.196 1.00 64.06 369 PHE A N 1
ATOM 2949 C CA . PHE A 1 369 ? -20.976 -8.754 -11.824 1.00 64.06 369 PHE A CA 1
ATOM 2950 C C . PHE A 1 369 ? -21.452 -10.037 -11.152 1.00 64.06 369 PHE A C 1
ATOM 2952 O O . PHE A 1 369 ? -22.530 -10.545 -11.455 1.00 64.06 369 PHE A O 1
ATOM 2959 N N . TYR A 1 370 ? -20.631 -10.567 -10.254 1.00 64.19 370 TYR A N 1
ATOM 2960 C CA . TYR A 1 370 ? -20.937 -11.794 -9.536 1.00 64.19 370 TYR A CA 1
ATOM 2961 C C . TYR A 1 370 ? -21.678 -11.529 -8.229 1.00 64.19 370 TYR A C 1
ATOM 2963 O O . TYR A 1 370 ? -21.274 -10.680 -7.435 1.00 64.19 370 TYR A O 1
ATOM 2971 N N . SER A 1 371 ? -22.714 -12.324 -7.961 1.00 65.88 371 SER A N 1
ATOM 2972 C CA . SER A 1 371 ? -23.244 -12.493 -6.608 1.00 65.88 371 SER A CA 1
ATOM 2973 C C . SER A 1 371 ? -22.339 -13.427 -5.799 1.00 65.88 371 SER A C 1
ATOM 2975 O O . SER A 1 371 ? -21.726 -14.353 -6.341 1.00 65.88 371 SER A O 1
ATOM 2977 N N . ASN A 1 372 ? -22.240 -13.186 -4.489 1.00 70.56 372 ASN A N 1
ATOM 2978 C CA . ASN A 1 372 ? -21.679 -14.176 -3.575 1.00 70.56 372 ASN A CA 1
ATOM 2979 C C . ASN A 1 372 ? -22.715 -15.292 -3.380 1.00 70.56 372 ASN A C 1
ATOM 2981 O O . ASN A 1 372 ? -23.840 -15.007 -2.972 1.00 70.56 372 ASN A O 1
ATOM 2985 N N . ASN A 1 373 ? -22.333 -16.533 -3.681 1.00 81.88 373 ASN A N 1
ATOM 2986 C CA . ASN A 1 373 ? -23.214 -17.703 -3.617 1.00 81.88 373 ASN A CA 1
ATOM 2987 C C . ASN A 1 373 ? -23.038 -18.513 -2.315 1.00 81.88 373 ASN A C 1
ATOM 2989 O O . ASN A 1 373 ? -23.586 -19.606 -2.195 1.00 81.88 373 ASN A O 1
ATOM 2993 N N . GLN A 1 374 ? -22.267 -17.993 -1.357 1.00 88.56 374 GLN A N 1
ATOM 2994 C CA . GLN A 1 374 ? -22.134 -18.547 -0.009 1.00 88.56 374 GLN A CA 1
ATOM 2995 C C . GLN A 1 374 ? -23.448 -18.425 0.779 1.00 88.56 374 GLN A C 1
ATOM 2997 O O . GLN A 1 374 ? -24.170 -17.432 0.652 1.00 88.56 374 GLN A O 1
ATOM 3002 N N . MET A 1 375 ? -23.755 -19.428 1.608 1.00 90.25 375 MET A N 1
ATOM 3003 C CA . MET A 1 375 ? -24.977 -19.444 2.427 1.00 90.25 375 MET A CA 1
ATOM 3004 C C . MET A 1 375 ? -24.877 -18.532 3.647 1.00 90.25 375 MET A C 1
ATOM 3006 O O . MET A 1 375 ? -25.900 -18.064 4.149 1.00 90.25 375 MET A O 1
ATOM 3010 N N . ILE A 1 376 ? -23.660 -18.314 4.145 1.00 92.94 376 ILE A N 1
ATOM 3011 C CA . ILE A 1 376 ? -23.402 -17.563 5.369 1.00 92.94 376 ILE A CA 1
ATOM 3012 C C . ILE A 1 376 ? -22.925 -16.164 5.001 1.00 92.94 376 ILE A C 1
ATOM 3014 O O . ILE A 1 376 ? -22.089 -15.973 4.115 1.00 92.94 376 ILE A O 1
ATOM 3018 N N . SER A 1 377 ? -23.437 -15.160 5.706 1.00 92.94 377 SER A N 1
ATOM 3019 C CA . SER A 1 377 ? -23.123 -13.773 5.406 1.00 92.94 377 SER A CA 1
ATOM 3020 C C . SER A 1 377 ? -21.676 -13.420 5.757 1.00 92.94 377 SER A C 1
ATOM 3022 O O . SER A 1 377 ? -21.097 -13.865 6.755 1.00 92.94 377 SER A O 1
ATOM 3024 N N . ASN A 1 378 ? -21.111 -12.492 4.983 1.00 92.00 378 ASN A N 1
ATOM 3025 C CA . ASN A 1 378 ? -19.811 -11.898 5.294 1.00 92.00 378 ASN A CA 1
ATOM 3026 C C . ASN A 1 378 ? -19.807 -11.183 6.657 1.00 92.00 378 ASN A C 1
ATOM 3028 O O . ASN A 1 378 ? -18.744 -11.044 7.262 1.00 92.00 378 ASN A O 1
ATOM 3032 N N . ALA A 1 379 ? -20.965 -10.721 7.148 1.00 92.56 379 ALA A N 1
ATOM 3033 C CA . ALA A 1 379 ? -21.079 -10.074 8.451 1.00 92.56 379 ALA A CA 1
ATOM 3034 C C . ALA A 1 379 ? -20.763 -11.052 9.593 1.00 92.56 379 ALA A C 1
ATOM 3036 O O . ALA A 1 379 ? -19.962 -10.703 10.464 1.00 92.56 379 ALA A O 1
ATOM 3037 N N . LEU A 1 380 ? -21.309 -12.272 9.531 1.00 95.06 380 LEU A N 1
ATOM 3038 C CA . LEU A 1 380 ? -21.076 -13.320 10.525 1.00 95.06 380 LEU A CA 1
ATOM 3039 C C . LEU A 1 380 ? -19.671 -13.910 10.449 1.00 95.06 380 LEU A C 1
ATOM 3041 O O . LEU A 1 380 ? -18.997 -13.997 11.477 1.00 95.06 380 LEU A O 1
ATOM 3045 N N . LYS A 1 381 ? -19.174 -14.206 9.239 1.00 94.19 381 LYS A N 1
ATOM 3046 C CA . LYS A 1 381 ? -17.781 -14.656 9.047 1.00 94.19 381 LYS A CA 1
ATOM 3047 C C . LYS A 1 381 ? -16.789 -13.646 9.621 1.00 94.19 381 LYS A C 1
ATOM 3049 O O . LYS A 1 381 ? -15.940 -13.992 10.440 1.00 94.19 381 LYS A O 1
ATOM 3054 N N . ARG A 1 382 ? -16.940 -12.364 9.266 1.00 92.94 382 ARG A N 1
ATOM 3055 C CA . ARG A 1 382 ? -16.108 -11.277 9.803 1.00 92.94 382 ARG A CA 1
ATOM 3056 C C . ARG A 1 382 ? -16.202 -11.178 11.323 1.00 92.94 382 ARG A C 1
ATOM 3058 O O . ARG A 1 382 ? -15.172 -10.988 11.963 1.00 92.94 382 ARG A O 1
ATOM 3065 N N . GLY A 1 383 ? -17.405 -11.269 11.890 1.00 93.00 383 GLY A N 1
ATOM 3066 C CA . GLY A 1 383 ? -17.629 -11.212 13.334 1.00 93.00 383 GLY A CA 1
ATOM 3067 C C . GLY A 1 383 ? -16.843 -12.295 14.067 1.00 93.00 383 GLY A C 1
ATOM 3068 O O . GLY A 1 383 ? -15.944 -11.973 14.842 1.00 93.00 383 GLY A O 1
ATOM 3069 N N . ILE A 1 384 ? -17.093 -13.560 13.729 1.00 94.50 384 ILE A N 1
ATOM 3070 C CA . ILE A 1 384 ? -16.446 -14.716 14.363 1.00 94.50 384 ILE A CA 1
ATOM 3071 C C . ILE A 1 384 ? -14.922 -14.676 14.184 1.00 94.50 384 ILE A C 1
ATOM 3073 O O . ILE A 1 384 ? -14.194 -14.758 15.174 1.00 94.50 384 ILE A O 1
ATOM 3077 N N . TYR A 1 385 ? -14.416 -14.501 12.957 1.00 93.75 385 TYR A N 1
ATOM 3078 C CA . TYR A 1 385 ? -12.969 -14.526 12.710 1.00 93.75 385 TYR A CA 1
ATOM 3079 C C . TYR A 1 385 ? -12.240 -13.346 13.365 1.00 93.75 385 TYR A C 1
ATOM 3081 O O . TYR A 1 385 ? -11.191 -13.535 13.983 1.00 93.75 385 TYR A O 1
ATOM 3089 N N . SER A 1 386 ? -12.794 -12.130 13.301 1.00 91.69 386 SER A N 1
ATOM 3090 C CA . SER A 1 386 ? -12.166 -10.973 13.954 1.00 91.69 386 SER A CA 1
ATOM 3091 C C . SER A 1 386 ? -12.143 -11.102 15.475 1.00 91.69 386 SER A C 1
ATOM 3093 O O . SER A 1 386 ? -11.129 -10.792 16.102 1.00 91.69 386 SER A O 1
ATOM 3095 N N . ASN A 1 387 ? -13.214 -11.627 16.069 1.00 91.31 387 ASN A N 1
ATOM 3096 C CA . ASN A 1 387 ? -13.295 -11.866 17.503 1.00 91.31 387 ASN A CA 1
ATOM 3097 C C . ASN A 1 387 ? -12.363 -12.985 17.962 1.00 91.31 387 ASN A C 1
ATOM 3099 O O . ASN A 1 387 ? -11.792 -12.882 19.044 1.00 91.31 387 ASN A O 1
ATOM 3103 N N . LEU A 1 388 ? -12.149 -14.012 17.137 1.00 92.00 388 LEU A N 1
ATOM 3104 C CA . LEU A 1 388 ? -11.143 -15.042 17.389 1.00 92.00 388 LEU A CA 1
ATOM 3105 C C . LEU A 1 388 ? -9.745 -14.420 17.536 1.00 92.00 388 LEU A C 1
ATOM 3107 O O . LEU A 1 388 ? -9.022 -14.738 18.479 1.00 92.00 388 LEU A O 1
ATOM 3111 N N . ALA A 1 389 ? -9.399 -13.479 16.652 1.00 92.06 389 ALA A N 1
ATOM 3112 C CA . ALA A 1 389 ? -8.141 -12.742 16.732 1.00 92.06 389 ALA A CA 1
ATOM 3113 C C . ALA A 1 389 ? -8.054 -11.848 17.977 1.00 92.06 389 ALA A C 1
ATOM 3115 O O . ALA A 1 389 ? -7.025 -11.834 18.651 1.00 92.06 389 ALA A O 1
ATOM 3116 N N . ILE A 1 390 ? -9.131 -11.129 18.310 1.00 89.56 390 ILE A N 1
ATOM 3117 C CA . ILE A 1 390 ? -9.187 -10.293 19.519 1.00 89.56 390 ILE A CA 1
ATOM 3118 C C . ILE A 1 390 ? -8.996 -11.154 20.776 1.00 89.56 390 ILE A C 1
ATOM 3120 O O . ILE A 1 390 ? -8.185 -10.809 21.631 1.00 89.56 390 ILE A O 1
ATOM 3124 N N . LEU A 1 391 ? -9.697 -12.286 20.879 1.00 90.12 391 LEU A N 1
ATOM 3125 C CA . LEU A 1 391 ? -9.608 -13.183 22.030 1.00 90.12 391 LEU A CA 1
ATOM 3126 C C . LEU A 1 391 ? -8.224 -13.809 22.183 1.00 90.12 391 LEU A C 1
ATOM 3128 O O . LEU A 1 391 ? -7.725 -13.852 23.304 1.00 90.12 391 LEU A O 1
ATOM 3132 N N . SER A 1 392 ? -7.600 -14.252 21.086 1.00 89.81 392 SER A N 1
ATOM 3133 C CA . SER A 1 392 ? -6.218 -14.754 21.106 1.00 89.81 392 SER A CA 1
ATOM 3134 C C . SER A 1 392 ? -5.275 -13.723 21.740 1.00 89.81 392 SER A C 1
ATOM 3136 O O . SER A 1 392 ? -4.568 -14.018 22.703 1.00 89.81 392 SER A O 1
ATOM 3138 N N . ASN A 1 393 ? -5.365 -12.469 21.284 1.00 85.44 393 ASN A N 1
ATOM 3139 C CA . ASN A 1 393 ? -4.527 -11.372 21.768 1.00 85.44 393 ASN A CA 1
ATOM 3140 C C . ASN A 1 393 ? -4.812 -10.981 23.228 1.00 85.44 393 ASN A C 1
ATOM 3142 O O . ASN A 1 393 ? -3.882 -10.686 23.974 1.00 85.44 393 ASN A O 1
ATOM 3146 N N . ILE A 1 394 ? -6.079 -10.955 23.658 1.00 85.38 394 ILE A N 1
ATOM 3147 C CA . ILE A 1 394 ? -6.428 -10.630 25.052 1.00 85.38 394 ILE A CA 1
ATOM 3148 C C . ILE A 1 394 ? -5.960 -11.746 25.995 1.00 85.38 394 ILE A C 1
ATOM 3150 O O . ILE A 1 394 ? -5.341 -11.473 27.025 1.00 85.38 394 ILE A O 1
ATOM 3154 N N . PHE A 1 395 ? -6.230 -13.008 25.652 1.00 88.19 395 PHE A N 1
ATOM 3155 C CA . PHE A 1 395 ? -5.871 -14.142 26.501 1.00 88.19 395 PHE A CA 1
ATOM 3156 C C . PHE A 1 395 ? -4.364 -14.405 26.559 1.00 88.19 395 PHE A C 1
ATOM 3158 O O . PHE A 1 395 ? -3.908 -14.955 27.556 1.00 88.19 395 PHE A O 1
ATOM 3165 N N . ASP A 1 396 ? -3.573 -13.947 25.586 1.00 84.62 396 ASP A N 1
ATOM 3166 C CA . ASP A 1 396 ? -2.105 -13.972 25.683 1.00 84.62 396 ASP A CA 1
ATOM 3167 C C . ASP A 1 396 ? -1.563 -13.240 26.923 1.00 84.62 396 ASP A C 1
ATOM 3169 O O . ASP A 1 396 ? -0.476 -13.563 27.407 1.00 84.62 396 ASP A O 1
ATOM 3173 N N . HIS A 1 397 ? -2.324 -12.290 27.472 1.00 82.31 397 HIS A N 1
ATOM 3174 C CA . HIS A 1 397 ? -1.953 -11.551 28.679 1.00 82.31 397 HIS A CA 1
ATOM 3175 C C . HIS A 1 397 ? -2.676 -12.030 29.948 1.00 82.31 397 HIS A C 1
ATOM 3177 O O . HIS A 1 397 ? -2.119 -11.905 31.037 1.00 82.31 397 HIS A O 1
ATOM 3183 N N . GLU A 1 398 ? -3.888 -12.577 29.818 1.00 83.38 398 GLU A N 1
ATOM 3184 C CA . GLU A 1 398 ? -4.773 -12.895 30.953 1.00 83.38 398 GLU A CA 1
ATOM 3185 C C . GLU A 1 398 ? -4.888 -14.409 31.245 1.00 83.38 398 GLU A C 1
ATOM 3187 O O . GLU A 1 398 ? -4.978 -14.810 32.405 1.00 83.38 398 GLU A O 1
ATOM 3192 N N . ASP A 1 399 ? -4.885 -15.270 30.216 1.00 87.50 399 ASP A N 1
ATOM 3193 C CA . ASP A 1 399 ? -5.076 -16.728 30.332 1.00 87.50 399 ASP A CA 1
ATOM 3194 C C . ASP A 1 399 ? -4.400 -17.483 29.168 1.00 87.50 399 ASP A C 1
ATOM 3196 O O . ASP A 1 399 ? -5.015 -17.806 28.144 1.00 87.50 399 ASP A O 1
ATOM 3200 N N . LEU A 1 400 ? -3.114 -17.805 29.345 1.00 88.50 400 LEU A N 1
ATOM 3201 C CA . LEU A 1 400 ? -2.297 -18.479 28.329 1.00 88.50 400 LEU A CA 1
ATOM 3202 C C . LEU A 1 400 ? -2.902 -19.811 27.851 1.00 88.50 400 LEU A C 1
ATOM 3204 O O . LEU A 1 400 ? -2.765 -20.160 26.681 1.00 88.50 400 LEU A O 1
ATOM 3208 N N . ALA A 1 401 ? -3.598 -20.556 28.718 1.00 90.25 401 ALA A N 1
ATOM 3209 C CA . ALA A 1 401 ? -4.169 -21.849 28.346 1.00 90.25 401 ALA A CA 1
ATOM 3210 C C . ALA A 1 401 ? -5.330 -21.696 27.349 1.00 90.25 401 ALA A C 1
ATOM 3212 O O . ALA A 1 401 ? -5.439 -22.483 26.405 1.00 90.25 401 ALA A O 1
ATOM 3213 N N . LYS A 1 402 ? -6.186 -20.681 27.527 1.00 90.31 402 LYS A N 1
ATOM 3214 C CA . LYS A 1 402 ? -7.255 -20.365 26.563 1.00 90.31 402 LYS A CA 1
ATOM 3215 C C . LYS A 1 402 ? -6.702 -19.801 25.261 1.00 90.31 402 LYS A C 1
ATOM 3217 O O . LYS A 1 402 ? -7.211 -20.164 24.200 1.00 90.31 402 LYS A O 1
ATOM 3222 N N . SER A 1 403 ? -5.656 -18.978 25.330 1.00 90.38 403 SER A N 1
ATOM 3223 C CA . SER A 1 403 ? -4.976 -18.486 24.130 1.00 90.38 403 SER A CA 1
ATOM 3224 C C . SER A 1 403 ? -4.444 -19.636 23.270 1.00 90.38 403 SER A C 1
ATOM 3226 O O . SER A 1 403 ? -4.766 -19.724 22.086 1.00 90.38 403 SER A O 1
ATOM 3228 N N . GLU A 1 404 ? -3.733 -20.598 23.868 1.00 91.69 404 GLU A N 1
ATOM 3229 C CA . GLU A 1 404 ? -3.210 -21.760 23.136 1.00 91.69 404 GLU A CA 1
ATOM 3230 C C . GLU A 1 404 ? -4.323 -22.623 22.516 1.00 91.69 404 GLU A C 1
ATOM 3232 O O . GLU A 1 404 ? -4.170 -23.117 21.398 1.00 91.69 404 GLU A O 1
ATOM 3237 N N . LYS A 1 405 ? -5.485 -22.759 23.175 1.00 93.00 405 LYS A N 1
ATOM 3238 C CA . LYS A 1 405 ? -6.658 -23.424 22.573 1.00 93.00 405 LYS A CA 1
ATOM 3239 C C . LYS A 1 405 ? -7.145 -22.687 21.323 1.00 93.00 405 LYS A C 1
ATOM 3241 O O . LYS A 1 405 ? -7.394 -23.329 20.308 1.00 93.00 405 LYS A O 1
ATOM 3246 N N . ILE A 1 406 ? -7.255 -21.359 21.374 1.00 92.75 406 ILE A N 1
ATOM 3247 C CA . ILE A 1 406 ? -7.667 -20.538 20.224 1.00 92.75 406 ILE A CA 1
ATOM 3248 C C . ILE A 1 406 ? -6.645 -20.634 19.089 1.00 92.75 406 ILE A C 1
ATOM 3250 O O . ILE A 1 406 ? -7.015 -20.867 17.937 1.00 92.75 406 ILE A O 1
ATOM 3254 N N . LYS A 1 407 ? -5.353 -20.525 19.409 1.00 94.00 407 LYS A N 1
ATOM 3255 C CA . LYS A 1 407 ? -4.258 -20.678 18.443 1.00 94.00 407 LYS A CA 1
ATOM 3256 C C . LYS A 1 407 ? -4.278 -22.047 17.775 1.00 94.00 407 LYS A C 1
ATOM 3258 O O . LYS A 1 407 ? -4.022 -22.127 16.573 1.00 94.00 407 LYS A O 1
ATOM 3263 N N . LYS A 1 408 ? -4.624 -23.100 18.520 1.00 94.25 408 LYS A N 1
ATOM 3264 C CA . LYS A 1 408 ? -4.813 -24.445 17.976 1.00 94.25 408 LYS A CA 1
ATOM 3265 C C . LYS A 1 408 ? -5.984 -24.517 16.994 1.00 94.25 408 LYS A C 1
ATOM 3267 O O . LYS A 1 408 ? -5.798 -25.085 15.930 1.00 94.25 408 LYS A O 1
ATOM 3272 N N . ILE A 1 409 ? -7.132 -23.896 17.291 1.00 94.25 409 ILE A N 1
ATOM 3273 C CA . ILE A 1 409 ? -8.272 -23.839 16.351 1.00 94.25 409 ILE A CA 1
ATOM 3274 C C . ILE A 1 409 ? -7.826 -23.257 15.004 1.00 94.25 409 ILE A C 1
ATOM 3276 O O . ILE A 1 409 ? -8.122 -23.824 13.959 1.00 94.25 409 ILE A O 1
ATOM 3280 N N . VAL A 1 410 ? -7.068 -22.156 15.028 1.00 94.56 410 VAL A N 1
ATOM 3281 C CA . VAL A 1 410 ? -6.542 -21.516 13.810 1.00 94.56 410 VAL A CA 1
ATOM 3282 C C . VAL A 1 410 ? -5.553 -22.419 13.071 1.00 94.56 410 VAL A C 1
ATOM 3284 O O . VAL A 1 410 ? -5.582 -22.481 11.846 1.00 94.56 410 VAL A O 1
ATOM 3287 N N . ALA A 1 411 ? -4.676 -23.116 13.798 1.00 94.88 411 ALA A N 1
ATOM 3288 C CA . ALA A 1 411 ? -3.706 -24.030 13.201 1.00 94.88 411 ALA A CA 1
ATOM 3289 C C . ALA A 1 411 ? -4.377 -25.244 12.544 1.00 94.88 411 ALA A C 1
ATOM 3291 O O . ALA A 1 411 ? -4.025 -25.595 11.420 1.00 94.88 411 ALA A O 1
ATOM 3292 N N . ASP A 1 412 ? -5.355 -25.845 13.223 1.00 92.69 412 ASP A N 1
ATOM 3293 C CA . ASP A 1 412 ? -6.132 -26.973 12.710 1.00 92.69 412 ASP A CA 1
ATOM 3294 C C . ASP A 1 412 ? -6.895 -26.551 11.439 1.00 92.69 412 ASP A C 1
ATOM 3296 O O . ASP A 1 412 ? -6.870 -27.264 10.439 1.00 92.69 412 ASP A O 1
ATOM 3300 N N . GLU A 1 413 ? -7.482 -25.353 11.436 1.00 91.62 413 GLU A N 1
ATOM 3301 C CA . GLU A 1 413 ? -8.198 -24.802 10.285 1.00 91.62 413 GLU A CA 1
ATOM 3302 C C . GLU A 1 413 ? -7.282 -24.603 9.065 1.00 91.62 413 GLU A C 1
ATOM 3304 O O . GLU A 1 413 ? -7.523 -25.154 7.988 1.00 91.62 413 GLU A O 1
ATOM 3309 N N . LEU A 1 414 ? -6.170 -23.885 9.253 1.00 92.56 414 LEU A N 1
ATOM 3310 C CA . LEU A 1 414 ? -5.205 -23.598 8.188 1.00 92.56 414 LEU A CA 1
ATOM 3311 C C . LEU A 1 414 ? -4.500 -24.851 7.652 1.00 92.56 414 LEU A C 1
ATOM 3313 O O . LEU A 1 414 ? -4.053 -24.848 6.509 1.00 92.56 414 LEU A O 1
ATOM 3317 N N . SER A 1 415 ? -4.413 -25.927 8.439 1.00 88.94 415 SER A N 1
ATOM 3318 C CA . SER A 1 415 ? -3.795 -27.185 7.998 1.00 88.94 415 SER A CA 1
ATOM 3319 C C . SER A 1 415 ? -4.540 -27.870 6.846 1.00 88.94 415 SER A C 1
ATOM 3321 O O . SER A 1 415 ? -3.954 -28.692 6.146 1.00 88.94 415 SER A O 1
ATOM 3323 N N . SER A 1 416 ? -5.817 -27.529 6.648 1.00 82.12 416 SER A N 1
ATOM 3324 C CA . SER A 1 416 ? -6.683 -28.108 5.616 1.00 82.12 416 SER A CA 1
ATOM 3325 C C . SER A 1 416 ? -7.085 -27.125 4.513 1.00 82.12 416 SER A C 1
ATOM 3327 O O . SER A 1 416 ? -7.844 -27.507 3.628 1.00 82.12 416 SER A O 1
ATOM 3329 N N . TYR A 1 417 ? -6.584 -25.884 4.562 1.00 87.44 417 TYR A N 1
ATOM 3330 C CA . TYR A 1 417 ? -6.992 -24.805 3.662 1.00 87.44 417 TYR A CA 1
ATOM 3331 C C . TYR A 1 417 ? -6.463 -25.021 2.239 1.00 87.44 417 TYR A C 1
ATOM 3333 O O . TYR A 1 417 ? -5.257 -24.999 2.008 1.00 87.44 417 TYR A O 1
ATOM 3341 N N . ASP A 1 418 ? -7.359 -25.171 1.267 1.00 88.81 418 ASP A N 1
ATOM 3342 C CA . ASP A 1 418 ? -7.005 -25.251 -0.152 1.00 88.81 418 ASP A CA 1
ATOM 3343 C C . ASP A 1 418 ? -7.167 -23.902 -0.889 1.00 88.81 418 ASP A C 1
ATOM 3345 O O . ASP A 1 418 ? -7.618 -22.892 -0.337 1.00 88.81 418 ASP A O 1
ATOM 3349 N N . LEU A 1 419 ? -6.807 -23.871 -2.179 1.00 91.06 419 LEU A N 1
ATOM 3350 C CA . LEU A 1 419 ? -6.959 -22.682 -3.028 1.00 91.06 419 LEU A CA 1
ATOM 3351 C C . LEU A 1 419 ? -8.415 -22.188 -3.094 1.00 91.06 419 LEU A C 1
ATOM 3353 O O . LEU A 1 419 ? -8.656 -20.980 -3.103 1.00 91.06 419 LEU A O 1
ATOM 3357 N N . LYS A 1 420 ? -9.402 -23.089 -3.141 1.00 91.06 420 LYS A N 1
ATOM 3358 C CA . LYS A 1 420 ? -10.819 -22.714 -3.255 1.00 91.06 420 LYS A CA 1
ATOM 3359 C C . LYS A 1 420 ? -11.314 -22.062 -1.964 1.00 91.06 420 LYS A C 1
ATOM 3361 O O . LYS A 1 420 ? -12.011 -21.044 -2.027 1.00 91.06 420 LYS A O 1
ATOM 3366 N N . GLN A 1 421 ? -10.933 -22.616 -0.818 1.00 90.19 421 GLN A N 1
ATOM 3367 C CA . GLN A 1 421 ? -11.210 -22.070 0.506 1.00 90.19 421 GLN A CA 1
ATOM 3368 C C . GLN A 1 421 ? -10.528 -20.728 0.701 1.00 90.19 421 GLN A C 1
ATOM 3370 O O . GLN A 1 421 ? -11.176 -19.781 1.154 1.00 90.19 421 GLN A O 1
ATOM 3375 N N . TYR A 1 422 ? -9.265 -20.612 0.283 1.00 91.81 422 TYR A N 1
ATOM 3376 C CA . TYR A 1 422 ? -8.546 -19.347 0.309 1.00 91.81 422 TYR A CA 1
ATOM 3377 C C . TYR A 1 422 ? -9.290 -18.276 -0.489 1.00 91.81 422 TYR A C 1
ATOM 3379 O O . TYR A 1 422 ? -9.618 -17.233 0.062 1.00 91.81 422 TYR A O 1
ATOM 3387 N N . LEU A 1 423 ? -9.631 -18.527 -1.755 1.00 90.75 423 LEU A N 1
ATOM 3388 C CA . LEU A 1 423 ? -10.334 -17.545 -2.592 1.00 90.75 423 LEU A CA 1
ATOM 3389 C C . LEU A 1 423 ? -11.705 -17.162 -2.019 1.00 90.75 423 LEU A C 1
ATOM 3391 O O . LEU A 1 423 ? -12.069 -15.987 -2.041 1.00 90.75 423 LEU A O 1
ATOM 3395 N N . SER A 1 424 ? -12.434 -18.135 -1.465 1.00 90.50 424 SER A N 1
ATOM 3396 C CA . SER A 1 424 ? -13.759 -17.926 -0.864 1.00 90.50 424 SER A CA 1
ATOM 3397 C C . SER A 1 424 ? -13.713 -17.123 0.441 1.00 90.50 424 SER A C 1
ATOM 3399 O O . SER A 1 424 ? -14.706 -16.496 0.806 1.00 90.50 424 SER A O 1
ATOM 3401 N N . ASN A 1 425 ? -12.580 -17.139 1.152 1.00 89.25 425 ASN A N 1
ATOM 3402 C CA . ASN A 1 425 ? -12.428 -16.530 2.477 1.00 89.25 425 ASN A CA 1
ATOM 3403 C C . ASN A 1 425 ? -11.272 -15.516 2.568 1.00 89.25 425 ASN A C 1
ATOM 3405 O O . ASN A 1 425 ? -10.956 -15.049 3.664 1.00 89.25 425 ASN A O 1
ATOM 3409 N N . ARG A 1 426 ? -10.658 -15.122 1.444 1.00 89.25 426 ARG A N 1
ATOM 3410 C CA . ARG A 1 426 ? -9.450 -14.269 1.397 1.00 89.25 426 ARG A CA 1
ATOM 3411 C C . ARG A 1 426 ? -9.598 -12.978 2.198 1.00 89.25 426 ARG A C 1
ATOM 3413 O O . ARG A 1 426 ? -8.675 -12.566 2.888 1.00 89.25 426 ARG A O 1
ATOM 3420 N N . HIS A 1 427 ? -10.790 -12.383 2.197 1.00 88.94 427 HIS A N 1
ATOM 3421 C CA . HIS A 1 427 ? -11.083 -11.138 2.911 1.00 88.94 427 HIS A CA 1
ATOM 3422 C C . HIS A 1 427 ? -11.040 -11.283 4.444 1.00 88.94 427 HIS A C 1
ATOM 3424 O O . HIS A 1 427 ? -11.005 -10.282 5.160 1.00 88.94 427 HIS A O 1
ATOM 3430 N N . PHE A 1 428 ? -11.031 -12.516 4.956 1.00 91.31 428 PHE A N 1
ATOM 3431 C CA . PHE A 1 428 ? -10.953 -12.835 6.380 1.00 91.31 428 PHE A CA 1
ATOM 3432 C C . PHE A 1 428 ? -9.585 -13.386 6.795 1.00 91.31 428 PHE A C 1
ATOM 3434 O O . PHE A 1 428 ? -9.331 -13.519 7.992 1.00 91.31 428 PHE A O 1
ATOM 3441 N N . ILE A 1 429 ? -8.682 -13.653 5.841 1.00 91.12 429 ILE A N 1
ATOM 3442 C CA . ILE A 1 429 ? -7.389 -14.295 6.109 1.00 91.12 429 ILE A CA 1
ATOM 3443 C C . ILE A 1 429 ? -6.529 -13.501 7.100 1.00 91.12 429 ILE A C 1
ATOM 3445 O O . ILE A 1 429 ? -5.822 -14.070 7.932 1.00 91.12 429 ILE A O 1
ATOM 3449 N N . ILE A 1 430 ? -6.674 -12.173 7.076 1.00 92.94 430 ILE A N 1
ATOM 3450 C CA . ILE A 1 430 ? -5.996 -11.247 7.983 1.00 92.94 430 ILE A CA 1
ATOM 3451 C C . ILE A 1 430 ? -6.289 -11.551 9.459 1.00 92.94 430 ILE A C 1
ATOM 3453 O O . ILE A 1 430 ? -5.445 -11.307 10.317 1.00 92.94 430 ILE A O 1
ATOM 3457 N N . TYR A 1 431 ? -7.461 -12.110 9.773 1.00 93.81 431 TYR A N 1
ATOM 3458 C CA . TYR A 1 431 ? -7.833 -12.453 11.142 1.00 93.81 431 TYR A CA 1
ATOM 3459 C C . TYR A 1 431 ? -7.182 -13.755 11.614 1.00 93.81 431 TYR A C 1
ATOM 3461 O O . TYR A 1 431 ? -6.782 -13.834 12.772 1.00 93.81 431 TYR A O 1
ATOM 3469 N N . PHE A 1 432 ? -6.995 -14.743 10.735 1.00 94.12 432 PHE A N 1
ATOM 3470 C CA . PHE A 1 432 ? -6.208 -15.936 11.066 1.00 94.12 432 PHE A CA 1
ATOM 3471 C C . PHE A 1 432 ? -4.739 -15.574 11.297 1.00 94.12 432 PHE A C 1
ATOM 3473 O O . PHE A 1 432 ? -4.153 -15.989 12.298 1.00 94.12 432 PHE A O 1
ATOM 3480 N N . ALA A 1 433 ? -4.185 -14.723 10.428 1.00 94.69 433 ALA A N 1
ATOM 3481 C CA . ALA A 1 433 ? -2.847 -14.165 10.586 1.00 94.69 433 ALA A CA 1
ATOM 3482 C C . ALA A 1 433 ? -2.694 -13.398 11.912 1.00 94.69 433 ALA A C 1
ATOM 3484 O O . ALA A 1 433 ? -1.695 -13.576 12.600 1.00 94.69 433 ALA A O 1
ATOM 3485 N N . ALA A 1 434 ? -3.695 -12.604 12.308 1.00 92.69 434 ALA A N 1
ATOM 3486 C CA . ALA A 1 434 ? -3.692 -11.892 13.586 1.00 92.69 434 ALA A CA 1
ATOM 3487 C C . ALA A 1 434 ? -3.828 -12.827 14.802 1.00 92.69 434 ALA A C 1
ATOM 3489 O O . ALA A 1 434 ? -3.243 -12.559 15.846 1.00 92.69 434 ALA A O 1
ATOM 3490 N N . ALA A 1 435 ? -4.617 -13.900 14.690 1.00 93.50 435 ALA A N 1
ATOM 3491 C CA . ALA A 1 435 ? -4.893 -14.824 15.788 1.00 93.50 435 ALA A CA 1
ATOM 3492 C C . ALA A 1 435 ? -3.728 -15.788 16.067 1.00 93.50 435 ALA A C 1
ATOM 3494 O O . ALA A 1 435 ? -3.430 -16.070 17.229 1.00 93.50 435 ALA A O 1
ATOM 3495 N N . ASN A 1 436 ? -3.084 -16.310 15.019 1.00 94.94 436 ASN A N 1
ATOM 3496 C CA . ASN A 1 436 ? -1.911 -17.176 15.126 1.00 94.94 436 ASN A CA 1
ATOM 3497 C C . ASN A 1 436 ? -0.948 -16.939 13.942 1.00 94.94 436 ASN A C 1
ATOM 3499 O O . ASN A 1 436 ? -0.977 -17.697 12.964 1.00 94.94 436 ASN A O 1
ATOM 3503 N N . PRO A 1 437 ? -0.058 -15.928 14.036 1.00 95.00 437 PRO A N 1
ATOM 3504 C CA . PRO A 1 437 ? 0.894 -15.605 12.972 1.00 95.00 437 PRO A CA 1
ATOM 3505 C C . PRO A 1 437 ? 1.763 -16.800 12.569 1.00 95.00 437 PRO A C 1
ATOM 3507 O O . PRO A 1 437 ? 1.986 -17.041 11.387 1.00 95.00 437 PRO A O 1
ATOM 3510 N N . LYS A 1 438 ? 2.200 -17.603 13.549 1.00 95.81 438 LYS A N 1
ATOM 3511 C CA . LYS A 1 438 ? 3.059 -18.769 13.316 1.00 95.81 438 LYS A CA 1
ATOM 3512 C C . LYS A 1 438 ? 2.378 -19.821 12.440 1.00 95.81 438 LYS A C 1
ATOM 3514 O O . LYS A 1 438 ? 2.997 -20.323 11.507 1.00 95.81 438 LYS A O 1
ATOM 3519 N N . ALA A 1 439 ? 1.123 -20.164 12.738 1.00 96.50 439 ALA A N 1
ATOM 3520 C CA . ALA A 1 439 ? 0.375 -21.131 11.935 1.00 96.50 439 ALA A CA 1
ATOM 3521 C C . ALA A 1 439 ? 0.098 -20.603 10.522 1.00 96.50 439 ALA A C 1
ATOM 3523 O O . ALA A 1 439 ? 0.211 -21.357 9.560 1.00 96.50 439 ALA A O 1
ATOM 3524 N N . PHE A 1 440 ? -0.196 -19.306 10.392 1.00 97.00 440 PHE A N 1
ATOM 3525 C CA . PHE A 1 440 ? -0.397 -18.662 9.096 1.00 97.00 440 PHE A CA 1
ATOM 3526 C C . PHE A 1 440 ? 0.854 -18.696 8.210 1.00 97.00 440 PHE A C 1
ATOM 3528 O O . PHE A 1 440 ? 0.771 -19.095 7.051 1.00 97.00 440 PHE A O 1
ATOM 3535 N N . LEU A 1 441 ? 2.024 -18.348 8.752 1.00 97.81 441 LEU A N 1
ATOM 3536 C CA . LEU A 1 441 ? 3.288 -18.449 8.015 1.00 97.81 441 LEU A CA 1
ATOM 3537 C C . LEU A 1 441 ? 3.614 -19.904 7.668 1.00 97.81 441 LEU A C 1
ATOM 3539 O O . LEU A 1 441 ? 4.007 -20.184 6.541 1.00 97.81 441 LEU A O 1
ATOM 3543 N N . GLY A 1 442 ? 3.400 -20.830 8.610 1.00 97.12 442 GLY A N 1
ATOM 3544 C CA . GLY A 1 442 ? 3.588 -22.264 8.385 1.00 97.12 442 GLY A CA 1
ATOM 3545 C C . GLY A 1 442 ? 2.725 -22.803 7.243 1.00 97.12 442 GLY A C 1
ATOM 3546 O O . GLY A 1 442 ? 3.222 -23.561 6.421 1.00 97.12 442 GLY A O 1
ATOM 3547 N N . PHE A 1 443 ? 1.470 -22.361 7.139 1.00 95.88 443 PHE A N 1
ATOM 3548 C CA . PHE A 1 443 ? 0.574 -22.695 6.028 1.00 95.88 443 PHE A CA 1
ATOM 3549 C C . PHE A 1 443 ? 1.152 -22.276 4.665 1.00 95.88 443 PHE A C 1
ATOM 3551 O O . PHE A 1 443 ? 1.211 -23.092 3.749 1.00 95.88 443 PHE A O 1
ATOM 3558 N N . ILE A 1 444 ? 1.657 -21.045 4.545 1.00 97.06 444 ILE A N 1
ATOM 3559 C CA . ILE A 1 444 ? 2.255 -20.555 3.291 1.00 97.06 444 ILE A CA 1
ATOM 3560 C C . ILE A 1 444 ? 3.595 -21.243 2.992 1.00 97.06 444 ILE A C 1
ATOM 3562 O O . ILE A 1 444 ? 3.877 -21.584 1.847 1.00 97.06 444 ILE A O 1
ATOM 3566 N N . ILE A 1 445 ? 4.425 -21.477 4.011 1.00 96.81 445 ILE A N 1
ATOM 3567 C CA . ILE A 1 445 ? 5.706 -22.184 3.861 1.00 96.81 445 ILE A CA 1
ATOM 3568 C C . ILE A 1 445 ? 5.482 -23.638 3.425 1.00 96.81 445 ILE A C 1
ATOM 3570 O O . ILE A 1 445 ? 6.227 -24.147 2.589 1.00 96.81 445 ILE A O 1
ATOM 3574 N N . ASN A 1 446 ? 4.438 -24.296 3.931 1.00 95.81 446 ASN A N 1
ATOM 3575 C CA . ASN A 1 446 ? 4.066 -25.635 3.482 1.00 95.81 446 ASN A CA 1
ATOM 3576 C C . ASN A 1 446 ? 3.653 -25.633 2.002 1.00 95.81 446 ASN A C 1
ATOM 3578 O O . ASN A 1 446 ? 4.159 -26.471 1.262 1.00 95.81 446 ASN A O 1
ATOM 3582 N N . ASP A 1 447 ? 2.849 -24.662 1.541 1.00 95.69 447 ASP A N 1
ATOM 3583 C CA . ASP A 1 447 ? 2.541 -24.511 0.106 1.00 95.69 447 ASP A CA 1
ATOM 3584 C C . ASP A 1 447 ? 3.823 -24.351 -0.725 1.00 95.69 447 ASP A C 1
ATOM 3586 O O . ASP A 1 447 ? 3.998 -25.044 -1.724 1.00 95.69 447 ASP A O 1
ATOM 3590 N N . ILE A 1 448 ? 4.775 -23.523 -0.275 1.00 95.50 448 ILE A N 1
ATOM 3591 C CA . ILE A 1 448 ? 6.087 -23.355 -0.926 1.00 95.50 448 ILE A CA 1
ATOM 3592 C C . ILE A 1 448 ? 6.831 -24.696 -1.045 1.00 95.50 448 ILE A C 1
ATOM 3594 O O . ILE A 1 448 ? 7.369 -25.007 -2.112 1.00 95.50 448 ILE A O 1
ATOM 3598 N N . HIS A 1 449 ? 6.857 -25.500 0.022 1.00 94.75 449 HIS A N 1
ATOM 3599 C CA . HIS A 1 449 ? 7.499 -26.817 0.027 1.00 94.75 449 HIS A CA 1
ATOM 3600 C C . HIS A 1 449 ? 6.773 -27.853 -0.846 1.00 94.75 449 HIS A C 1
ATOM 3602 O O . HIS A 1 449 ? 7.427 -28.737 -1.400 1.00 94.75 449 HIS A O 1
ATOM 3608 N N . GLU A 1 450 ? 5.456 -27.726 -1.014 1.00 92.44 450 GLU A N 1
ATOM 3609 C CA . GLU A 1 450 ? 4.621 -28.586 -1.864 1.00 92.44 450 GLU A CA 1
ATOM 3610 C C . GLU A 1 450 ? 4.578 -28.145 -3.341 1.00 92.44 450 GLU A C 1
ATOM 3612 O O . GLU A 1 450 ? 3.930 -28.788 -4.167 1.00 92.44 450 GLU A O 1
ATOM 3617 N N . GLY A 1 451 ? 5.316 -27.092 -3.708 1.00 90.38 451 GLY A N 1
ATOM 3618 C CA . GLY A 1 451 ? 5.475 -26.631 -5.091 1.00 90.38 451 GLY A CA 1
ATOM 3619 C C . GLY A 1 451 ? 4.861 -25.264 -5.397 1.00 90.38 451 GLY A C 1
ATOM 3620 O O . GLY A 1 451 ? 5.029 -24.778 -6.512 1.00 90.38 451 GLY A O 1
ATOM 3621 N N . GLY A 1 452 ? 4.222 -24.616 -4.423 1.00 90.62 452 GLY A N 1
ATOM 3622 C CA . GLY A 1 452 ? 3.715 -23.246 -4.514 1.00 90.62 452 GLY A CA 1
ATOM 3623 C C . GLY A 1 452 ? 2.396 -23.112 -5.270 1.00 90.62 452 GLY A C 1
ATOM 3624 O O . GLY A 1 452 ? 2.209 -22.121 -5.971 1.00 90.62 452 GLY A O 1
ATOM 3625 N N . VAL A 1 453 ? 1.502 -24.103 -5.193 1.00 92.19 453 VAL A N 1
ATOM 3626 C CA . VAL A 1 453 ? 0.265 -24.153 -5.996 1.00 92.19 453 VAL A CA 1
ATOM 3627 C C . VAL A 1 453 ? -0.659 -22.976 -5.674 1.00 92.19 453 VAL A C 1
ATOM 3629 O O . VAL A 1 453 ? -1.211 -22.354 -6.589 1.00 92.19 453 VAL A O 1
ATOM 3632 N N . LEU A 1 454 ? -0.818 -22.648 -4.389 1.00 93.56 454 LEU A N 1
ATOM 3633 C CA . LEU A 1 454 ? -1.601 -21.498 -3.948 1.00 93.56 454 LEU A CA 1
ATOM 3634 C C . LEU A 1 454 ? -0.951 -20.202 -4.435 1.00 93.56 454 LEU A C 1
ATOM 3636 O O . LEU A 1 454 ? -1.615 -19.390 -5.084 1.00 93.56 454 LEU A O 1
ATOM 3640 N N . LEU A 1 455 ? 0.341 -20.006 -4.155 1.00 94.25 455 LEU A N 1
ATOM 3641 C CA . LEU A 1 455 ? 1.040 -18.776 -4.532 1.00 94.25 455 LEU A CA 1
ATOM 3642 C C . LEU A 1 455 ? 1.053 -18.562 -6.051 1.00 94.25 455 LEU A C 1
ATOM 3644 O O . LEU A 1 455 ? 0.748 -17.459 -6.506 1.00 94.25 455 LEU A O 1
ATOM 3648 N N . ASP A 1 456 ? 1.311 -19.601 -6.843 1.00 93.31 456 ASP A N 1
ATOM 3649 C CA . ASP A 1 456 ? 1.287 -19.528 -8.305 1.00 93.31 456 ASP A CA 1
ATOM 3650 C C . ASP A 1 456 ? -0.096 -19.086 -8.820 1.00 93.31 456 ASP A C 1
ATOM 3652 O O . ASP A 1 456 ? -0.192 -18.236 -9.710 1.00 93.31 456 ASP A O 1
ATOM 3656 N N . ALA A 1 457 ? -1.185 -19.593 -8.231 1.00 92.88 457 ALA A N 1
ATOM 3657 C CA . ALA A 1 457 ? -2.541 -19.209 -8.615 1.00 92.88 457 ALA A CA 1
ATOM 3658 C C . ALA A 1 457 ? -2.889 -17.751 -8.253 1.00 92.88 457 ALA A C 1
ATOM 3660 O O . ALA A 1 457 ? -3.579 -17.080 -9.037 1.00 92.88 457 ALA A O 1
ATOM 3661 N N . LEU A 1 458 ? -2.421 -17.265 -7.096 1.00 92.56 458 LEU A N 1
ATOM 3662 C CA . LEU A 1 458 ? -2.681 -15.906 -6.602 1.00 92.56 458 LEU A CA 1
ATOM 3663 C C . LEU A 1 458 ? -1.862 -14.845 -7.345 1.00 92.56 458 LEU A C 1
ATOM 3665 O O . LEU A 1 458 ? -2.412 -13.802 -7.708 1.00 92.56 458 LEU A O 1
ATOM 3669 N N . PHE A 1 459 ? -0.573 -15.108 -7.585 1.00 92.25 459 PHE A N 1
ATOM 3670 C CA . PHE A 1 459 ? 0.358 -14.179 -8.238 1.00 92.25 459 PHE A CA 1
ATOM 3671 C C . PHE A 1 459 ? 0.258 -14.167 -9.767 1.00 92.25 459 PHE A C 1
ATOM 3673 O O . PHE A 1 459 ? 0.763 -13.243 -10.408 1.00 92.25 459 PHE A O 1
ATOM 3680 N N . LYS A 1 460 ? -0.440 -15.133 -10.376 1.00 90.12 460 LYS A N 1
ATOM 3681 C CA . LYS A 1 460 ? -0.759 -15.100 -11.807 1.00 90.12 460 LYS A CA 1
ATOM 3682 C C . LYS A 1 460 ? -1.672 -13.910 -12.126 1.00 90.12 460 LYS A C 1
ATOM 3684 O O . LYS A 1 460 ? -2.883 -13.953 -11.904 1.00 90.12 460 LYS A O 1
ATOM 3689 N N . GLY A 1 461 ? -1.087 -12.863 -12.703 1.00 84.38 461 GLY A N 1
ATOM 3690 C CA . GLY A 1 461 ? -1.829 -11.746 -13.278 1.00 84.38 461 GLY A CA 1
ATOM 3691 C C . GLY A 1 461 ? -2.703 -12.208 -14.439 1.00 84.38 461 GLY A C 1
ATOM 3692 O O . GLY A 1 461 ? -2.223 -12.886 -15.350 1.00 84.38 461 GLY A O 1
ATOM 3693 N N . ARG A 1 462 ? -3.988 -11.848 -14.417 1.00 84.44 462 ARG A N 1
ATOM 3694 C CA . ARG A 1 462 ? -4.943 -12.229 -15.467 1.00 84.44 462 ARG A CA 1
ATOM 3695 C C . ARG A 1 462 ? -5.451 -10.985 -16.177 1.00 84.44 462 ARG A C 1
ATOM 3697 O O . ARG A 1 462 ? -5.967 -10.072 -15.535 1.00 84.44 462 ARG A O 1
ATOM 3704 N N . LYS A 1 463 ? -5.268 -10.943 -17.498 1.00 77.75 463 LYS A N 1
ATOM 3705 C CA . LYS A 1 463 ? -5.752 -9.852 -18.346 1.00 77.75 463 LYS A CA 1
ATOM 3706 C C . LYS A 1 463 ? -7.262 -10.001 -18.532 1.00 77.75 463 LYS A C 1
ATOM 3708 O O . LYS A 1 463 ? -7.728 -11.092 -18.859 1.00 77.75 463 LYS A O 1
ATOM 3713 N N . LYS A 1 464 ? -8.009 -8.919 -18.332 1.00 69.25 464 LYS A N 1
ATOM 3714 C CA . LYS A 1 464 ? -9.463 -8.868 -18.545 1.00 69.25 464 LYS A CA 1
ATOM 3715 C C . LYS A 1 464 ? -9.745 -7.931 -19.715 1.00 69.25 464 LYS A C 1
ATOM 3717 O O . LYS A 1 464 ? -9.111 -6.884 -19.818 1.00 69.25 464 LYS A O 1
ATOM 3722 N N . GLU A 1 465 ? -10.670 -8.305 -20.594 1.00 56.28 465 GLU A N 1
ATOM 3723 C CA . GLU A 1 465 ? -11.002 -7.508 -21.791 1.00 56.28 465 GLU A CA 1
ATOM 3724 C C . GLU A 1 465 ? -11.668 -6.174 -21.425 1.00 56.28 465 GLU A C 1
ATOM 3726 O O . GLU A 1 465 ? -11.441 -5.162 -22.078 1.00 56.28 465 GLU A O 1
ATOM 3731 N N . LEU A 1 466 ? -12.434 -6.166 -20.331 1.00 51.22 466 LEU A N 1
ATOM 3732 C CA . LEU A 1 466 ? -13.172 -5.019 -19.808 1.00 51.22 466 LEU A CA 1
ATOM 3733 C C . LEU A 1 466 ? -12.866 -4.866 -18.311 1.00 51.22 466 LEU A C 1
ATOM 3735 O O . LEU A 1 466 ? -13.653 -5.267 -17.461 1.00 51.22 466 LEU A O 1
ATOM 3739 N N . SER A 1 467 ? -11.709 -4.322 -17.943 1.00 49.94 467 SER A N 1
ATOM 3740 C CA . SER A 1 467 ? -11.466 -3.892 -16.558 1.00 49.94 467 SER A CA 1
ATOM 3741 C C . SER A 1 467 ? -10.863 -2.496 -16.516 1.00 49.94 467 SER A C 1
ATOM 3743 O O . SER A 1 467 ? -10.148 -2.094 -17.429 1.00 49.94 467 SER A O 1
ATOM 3745 N N . LEU A 1 468 ? -11.139 -1.764 -15.430 1.00 50.31 468 LEU A N 1
ATOM 3746 C CA . LEU A 1 468 ? -10.658 -0.390 -15.221 1.00 50.31 468 LEU A CA 1
ATOM 3747 C C . LEU A 1 468 ? -9.124 -0.269 -15.313 1.00 50.31 468 LEU A C 1
ATOM 3749 O O . LEU A 1 468 ? -8.610 0.805 -15.597 1.00 50.31 468 LEU A O 1
ATOM 3753 N N . THR A 1 469 ? -8.395 -1.361 -15.068 1.00 57.16 469 THR A N 1
ATOM 3754 C CA . THR A 1 469 ? -6.923 -1.423 -15.043 1.00 57.16 469 THR A CA 1
ATOM 3755 C C . THR A 1 469 ? -6.330 -2.374 -16.096 1.00 57.16 469 THR A C 1
ATOM 3757 O O . THR A 1 469 ? -5.109 -2.507 -16.187 1.00 57.16 469 THR A O 1
ATOM 3760 N N . GLY A 1 470 ? -7.165 -3.085 -16.861 1.00 63.47 470 GLY A N 1
ATOM 3761 C CA . GLY A 1 470 ? -6.781 -4.151 -17.802 1.00 63.47 470 GLY A CA 1
ATOM 3762 C C . GLY A 1 470 ? -6.330 -5.482 -17.169 1.00 63.47 470 GLY A C 1
ATOM 3763 O O . GLY A 1 470 ? -6.238 -6.489 -17.874 1.00 63.47 470 GLY A O 1
ATOM 3764 N N . TRP A 1 471 ? -6.069 -5.528 -15.856 1.00 75.88 471 TRP A N 1
ATOM 3765 C CA . TRP A 1 471 ? -5.525 -6.695 -15.144 1.00 75.88 471 TRP A CA 1
ATOM 3766 C C . TRP A 1 471 ? -6.220 -6.927 -13.796 1.00 75.88 471 TRP A C 1
ATOM 3768 O O . TRP A 1 471 ? -6.646 -5.978 -13.149 1.00 75.88 471 TRP A O 1
ATOM 3778 N N . GLU A 1 472 ? -6.294 -8.179 -13.345 1.00 80.69 472 GLU A N 1
ATOM 3779 C CA . GLU A 1 472 ? -6.785 -8.554 -12.011 1.00 80.69 472 GLU A CA 1
ATOM 3780 C C . GLU A 1 472 ? -5.679 -9.236 -11.183 1.00 80.69 472 GLU A C 1
ATOM 3782 O O . GLU A 1 472 ? -4.924 -10.065 -11.705 1.00 80.69 472 GLU A O 1
ATOM 3787 N N . ILE A 1 473 ? -5.600 -8.891 -9.889 1.00 86.62 473 ILE A N 1
ATOM 3788 C CA . ILE A 1 473 ? -4.657 -9.445 -8.901 1.00 86.62 473 ILE A CA 1
ATOM 3789 C C . ILE A 1 473 ? -5.412 -10.046 -7.708 1.00 86.62 473 ILE A C 1
ATOM 3791 O O . ILE A 1 473 ? -6.476 -9.554 -7.343 1.00 86.62 473 ILE A O 1
ATOM 3795 N N . ASN A 1 474 ? -4.862 -11.100 -7.093 1.00 88.69 474 ASN A N 1
ATOM 3796 C CA . ASN A 1 474 ? -5.519 -11.840 -5.998 1.00 88.69 474 ASN A CA 1
ATOM 3797 C C . ASN A 1 474 ? -4.627 -12.045 -4.757 1.00 88.69 474 ASN A C 1
ATOM 3799 O O . ASN A 1 474 ? -4.985 -12.795 -3.856 1.00 88.69 474 ASN A O 1
ATOM 3803 N N . TYR A 1 475 ? -3.461 -11.398 -4.703 1.00 91.12 475 TYR A N 1
ATOM 3804 C CA . TYR A 1 475 ? -2.489 -11.544 -3.612 1.00 91.12 475 TYR A CA 1
ATOM 3805 C C . TYR A 1 475 ? -2.492 -10.368 -2.617 1.00 91.12 475 TYR A C 1
ATOM 3807 O O . TYR A 1 475 ? -1.666 -10.334 -1.707 1.00 91.12 475 TYR A O 1
ATOM 3815 N N . THR A 1 476 ? -3.391 -9.388 -2.764 1.00 90.50 476 THR A N 1
ATOM 3816 C CA . THR A 1 476 ? -3.399 -8.162 -1.946 1.00 90.50 476 THR A CA 1
ATOM 3817 C C . THR A 1 476 ? -3.593 -8.455 -0.459 1.00 90.50 476 THR A C 1
ATOM 3819 O O . THR A 1 476 ? -2.854 -7.929 0.372 1.00 90.50 476 THR A O 1
ATOM 3822 N N . GLU A 1 477 ? -4.537 -9.329 -0.109 1.00 92.12 477 GLU A N 1
ATOM 3823 C CA . GLU A 1 477 ? -4.803 -9.713 1.279 1.00 92.12 477 GLU A CA 1
ATOM 3824 C C . GLU A 1 477 ? -3.635 -10.486 1.903 1.00 92.12 477 GLU A C 1
ATOM 3826 O O . GLU A 1 477 ? -3.328 -10.279 3.078 1.00 92.12 477 GLU A O 1
ATOM 3831 N N . LEU A 1 478 ? -2.947 -11.327 1.119 1.00 94.75 478 LEU A N 1
ATOM 3832 C CA . LEU A 1 478 ? -1.740 -12.030 1.560 1.00 94.75 478 LEU A CA 1
ATOM 3833 C C . LEU A 1 478 ? -0.613 -11.045 1.881 1.00 94.75 478 LEU A C 1
ATOM 3835 O O . LEU A 1 478 ? -0.029 -11.117 2.960 1.00 94.75 478 LEU A O 1
ATOM 3839 N N . ILE A 1 479 ? -0.323 -10.115 0.965 1.00 94.25 479 ILE A N 1
ATOM 3840 C CA . ILE A 1 479 ? 0.729 -9.110 1.162 1.00 94.25 479 ILE A CA 1
ATOM 3841 C C . ILE A 1 479 ? 0.420 -8.240 2.380 1.00 94.25 479 ILE A C 1
ATOM 3843 O O . ILE A 1 479 ? 1.310 -8.009 3.194 1.00 94.25 479 ILE A O 1
ATOM 3847 N N . TYR A 1 480 ? -0.835 -7.821 2.559 1.00 92.38 480 TYR A N 1
ATOM 3848 C CA . TYR A 1 480 ? -1.225 -7.039 3.731 1.00 92.38 480 TYR A CA 1
ATOM 3849 C C . TYR A 1 480 ? -1.072 -7.833 5.041 1.00 92.38 480 TYR A C 1
ATOM 3851 O O . TYR A 1 480 ? -0.598 -7.290 6.039 1.00 92.38 480 TYR A O 1
ATOM 3859 N N . ALA A 1 481 ? -1.403 -9.130 5.048 1.00 94.38 481 ALA A N 1
ATOM 3860 C CA . ALA A 1 481 ? -1.161 -9.993 6.204 1.00 94.38 481 ALA A CA 1
ATOM 3861 C C . ALA A 1 481 ? 0.333 -10.121 6.533 1.00 94.38 481 ALA A C 1
ATOM 3863 O O . ALA A 1 481 ? 0.708 -9.968 7.694 1.00 94.38 481 ALA A O 1
ATOM 3864 N N . LEU A 1 482 ? 1.193 -10.328 5.531 1.00 96.00 482 LEU A N 1
ATOM 3865 C CA . LEU A 1 482 ? 2.646 -10.377 5.722 1.00 96.00 482 LEU A CA 1
ATOM 3866 C C . LEU A 1 482 ? 3.210 -9.037 6.212 1.00 96.00 482 LEU A C 1
ATOM 3868 O O . LEU A 1 482 ? 4.055 -9.034 7.102 1.00 96.00 482 LEU A O 1
ATOM 3872 N N . GLU A 1 483 ? 2.708 -7.907 5.703 1.00 93.06 483 GLU A N 1
ATOM 3873 C CA . GLU A 1 483 ? 3.083 -6.565 6.171 1.00 93.06 483 GLU A CA 1
ATOM 3874 C C . GLU A 1 483 ? 2.733 -6.360 7.650 1.00 93.06 483 GLU A C 1
ATOM 3876 O O . GLU A 1 483 ? 3.515 -5.771 8.395 1.00 93.06 483 GLU A O 1
ATOM 3881 N N . CYS A 1 484 ? 1.592 -6.884 8.106 1.00 90.94 484 CYS A N 1
ATOM 3882 C CA . CYS A 1 484 ? 1.214 -6.831 9.517 1.00 90.94 484 CYS A CA 1
ATOM 3883 C C . CYS A 1 484 ? 2.093 -7.732 10.396 1.00 90.94 484 CYS A C 1
ATOM 3885 O O . CYS A 1 484 ? 2.478 -7.320 11.488 1.00 90.94 484 CYS A O 1
ATOM 3887 N N . ILE A 1 485 ? 2.419 -8.946 9.935 1.00 93.88 485 ILE A N 1
ATOM 3888 C CA . ILE A 1 485 ? 3.269 -9.894 10.676 1.00 93.88 485 ILE A CA 1
ATOM 3889 C C . ILE A 1 485 ? 4.713 -9.391 10.762 1.00 93.88 485 ILE A C 1
ATOM 3891 O O . ILE A 1 485 ? 5.335 -9.538 11.810 1.00 93.88 485 ILE A O 1
ATOM 3895 N N . ALA A 1 486 ? 5.230 -8.765 9.699 1.00 93.19 486 ALA A N 1
ATOM 3896 C CA . ALA A 1 486 ? 6.596 -8.243 9.638 1.00 93.19 486 ALA A CA 1
ATOM 3897 C C . ALA A 1 486 ? 6.910 -7.223 10.744 1.00 93.19 486 ALA A C 1
ATOM 3899 O O . ALA A 1 486 ? 8.076 -7.052 11.108 1.00 93.19 486 ALA A O 1
ATOM 3900 N N . LEU A 1 487 ? 5.880 -6.566 11.295 1.00 88.81 487 LEU A N 1
ATOM 3901 C CA . LEU A 1 487 ? 6.023 -5.671 12.440 1.00 88.81 487 LEU A CA 1
ATOM 3902 C C . LEU A 1 487 ? 6.637 -6.386 13.650 1.00 88.81 487 LEU A C 1
ATOM 3904 O O . LEU A 1 487 ? 7.453 -5.791 14.344 1.00 88.81 487 LEU A O 1
ATOM 3908 N N . ASP A 1 488 ? 6.316 -7.662 13.865 1.00 88.62 488 ASP A N 1
ATOM 3909 C CA . ASP A 1 488 ? 6.860 -8.467 14.953 1.00 88.62 488 ASP A CA 1
ATOM 3910 C C . ASP A 1 488 ? 8.154 -9.170 14.527 1.00 88.62 488 ASP A C 1
ATOM 3912 O O . ASP A 1 488 ? 8.162 -10.105 13.720 1.00 88.62 488 ASP A O 1
ATOM 3916 N N . LYS A 1 489 ? 9.270 -8.756 15.135 1.00 91.69 489 LYS A N 1
ATOM 3917 C CA . LYS A 1 489 ? 10.604 -9.270 14.800 1.00 91.69 489 LYS A CA 1
ATOM 3918 C C . LYS A 1 489 ? 10.764 -10.784 14.968 1.00 91.69 489 LYS A C 1
ATOM 3920 O O . LYS A 1 489 ? 11.668 -11.358 14.366 1.00 91.69 489 LYS A O 1
ATOM 3925 N N . ARG A 1 490 ? 9.903 -11.443 15.758 1.00 93.81 490 ARG A N 1
ATOM 3926 C CA . ARG A 1 490 ? 9.934 -12.903 15.973 1.00 93.81 490 ARG A CA 1
ATOM 3927 C C . ARG A 1 490 ? 9.639 -13.702 14.706 1.00 93.81 490 ARG A C 1
ATOM 3929 O O . ARG A 1 490 ? 10.051 -14.852 14.636 1.00 93.81 490 ARG A O 1
ATOM 3936 N N . PHE A 1 491 ? 8.923 -13.107 13.755 1.00 95.75 491 PHE A N 1
ATOM 3937 C CA . PHE A 1 491 ? 8.452 -13.759 12.530 1.00 95.75 491 PHE A CA 1
ATOM 3938 C C . PHE A 1 491 ? 9.124 -13.217 11.266 1.00 95.75 491 PHE A C 1
ATOM 3940 O O . PHE A 1 491 ? 8.760 -13.584 10.148 1.00 95.75 491 PHE A O 1
ATOM 3947 N N . LEU A 1 492 ? 10.078 -12.297 11.427 1.00 96.19 492 LEU A N 1
ATOM 3948 C CA . LEU A 1 492 ? 10.656 -11.578 10.303 1.00 96.19 492 LEU A CA 1
ATOM 3949 C C . LEU A 1 492 ? 11.416 -12.508 9.350 1.00 96.19 492 LEU A C 1
ATOM 3951 O O . LEU A 1 492 ? 11.367 -12.305 8.141 1.00 96.19 492 LEU A O 1
ATOM 3955 N N . TYR A 1 493 ? 12.077 -13.542 9.877 1.00 97.69 493 TYR A N 1
ATOM 3956 C CA . TYR A 1 493 ? 12.783 -14.523 9.056 1.00 97.69 493 TYR A CA 1
ATOM 3957 C C . TYR A 1 493 ? 11.825 -15.233 8.088 1.00 97.69 493 TYR A C 1
ATOM 3959 O O . TYR A 1 493 ? 12.061 -15.242 6.880 1.00 97.69 493 TYR A O 1
ATOM 3967 N N . GLU A 1 494 ? 10.721 -15.779 8.602 1.00 98.19 494 GLU A N 1
ATOM 3968 C CA . GLU A 1 494 ? 9.710 -16.486 7.817 1.00 98.19 494 GLU A CA 1
ATOM 3969 C C . GLU A 1 494 ? 9.027 -15.566 6.801 1.00 98.19 494 GLU A C 1
ATOM 3971 O O . GLU A 1 494 ? 8.812 -15.967 5.657 1.00 98.19 494 GLU A O 1
ATOM 3976 N N . VAL A 1 495 ? 8.727 -14.318 7.182 1.00 98.00 495 VAL A N 1
ATOM 3977 C CA . VAL A 1 495 ? 8.161 -13.329 6.253 1.00 98.00 495 VAL A CA 1
ATOM 3978 C C . VAL A 1 495 ? 9.139 -13.025 5.118 1.00 98.00 495 VAL A C 1
ATOM 3980 O O . VAL A 1 495 ? 8.745 -13.085 3.953 1.00 98.00 495 VAL A O 1
ATOM 3983 N N . THR A 1 496 ? 10.412 -12.752 5.422 1.00 98.12 496 THR A N 1
ATOM 3984 C CA . THR A 1 496 ? 11.436 -12.512 4.394 1.00 98.12 496 THR A CA 1
ATOM 3985 C C . THR A 1 496 ? 11.596 -13.725 3.482 1.00 98.12 496 THR A C 1
ATOM 3987 O O . THR A 1 496 ? 11.660 -13.559 2.267 1.00 98.12 496 THR A O 1
ATOM 3990 N N . TYR A 1 497 ? 11.591 -14.941 4.035 1.00 98.00 497 TYR A N 1
ATOM 3991 C CA . TYR A 1 497 ? 11.665 -16.177 3.256 1.00 98.00 497 TYR A CA 1
ATOM 3992 C C . TYR A 1 497 ? 10.500 -16.316 2.259 1.00 98.00 497 TYR A C 1
ATOM 3994 O O . TYR A 1 497 ? 10.728 -16.564 1.073 1.00 98.00 497 TYR A O 1
ATOM 4002 N N . ILE A 1 498 ? 9.258 -16.084 2.703 1.00 97.88 498 ILE A N 1
ATOM 4003 C CA . ILE A 1 498 ? 8.069 -16.114 1.833 1.00 97.88 498 ILE A CA 1
ATOM 4004 C C . ILE A 1 498 ? 8.162 -15.039 0.741 1.00 97.88 498 ILE A C 1
ATOM 4006 O O . ILE A 1 498 ? 7.872 -15.312 -0.425 1.00 97.88 498 ILE A O 1
ATOM 4010 N N . LEU A 1 499 ? 8.583 -13.819 1.090 1.00 97.69 499 LEU A N 1
ATOM 4011 C CA . LEU A 1 499 ? 8.710 -12.724 0.126 1.00 97.69 499 LEU A CA 1
ATOM 4012 C C . LEU A 1 499 ? 9.819 -12.983 -0.900 1.00 97.69 499 LEU A C 1
ATOM 4014 O O . LEU A 1 499 ? 9.618 -12.703 -2.078 1.00 97.69 499 LEU A O 1
ATOM 4018 N N . PHE A 1 500 ? 10.946 -13.574 -0.495 1.00 97.12 500 PHE A N 1
ATOM 4019 C CA . PHE A 1 500 ? 12.008 -13.995 -1.416 1.00 97.12 500 PHE A CA 1
ATOM 4020 C C . PHE A 1 500 ? 11.513 -15.051 -2.397 1.00 97.12 500 PHE A C 1
ATOM 4022 O O . PHE A 1 500 ? 11.761 -14.931 -3.595 1.00 97.12 500 PHE A O 1
ATOM 4029 N N . TYR A 1 501 ? 10.738 -16.034 -1.933 1.00 95.69 501 TYR A N 1
ATOM 4030 C CA . TYR A 1 501 ? 10.082 -16.970 -2.843 1.00 95.69 501 TYR A CA 1
ATOM 4031 C C . TYR A 1 501 ? 9.141 -16.246 -3.818 1.00 95.69 501 TYR A C 1
ATOM 4033 O O . TYR A 1 501 ? 9.160 -16.520 -5.018 1.00 95.69 501 TYR A O 1
ATOM 4041 N N . ALA A 1 502 ? 8.353 -15.283 -3.332 1.00 95.56 502 ALA A N 1
ATOM 4042 C CA . ALA A 1 502 ? 7.411 -14.525 -4.152 1.00 95.56 502 ALA A CA 1
ATOM 4043 C C . ALA A 1 502 ? 8.082 -13.573 -5.168 1.00 95.56 502 ALA A C 1
ATOM 4045 O O . ALA A 1 502 ? 7.453 -13.210 -6.160 1.00 95.56 502 ALA A O 1
ATOM 4046 N N . MET A 1 503 ? 9.363 -13.211 -5.004 1.00 94.44 503 MET A N 1
ATOM 4047 C CA . MET A 1 503 ? 10.097 -12.385 -5.981 1.00 94.44 503 MET A CA 1
ATOM 4048 C C . MET A 1 503 ? 10.261 -13.053 -7.355 1.00 94.44 503 MET A C 1
ATOM 4050 O O . MET A 1 503 ? 10.551 -12.351 -8.333 1.00 94.44 503 MET A O 1
ATOM 4054 N N . LYS A 1 504 ? 10.051 -14.378 -7.444 1.00 92.12 504 LYS A N 1
ATOM 4055 C CA . LYS A 1 504 ? 10.021 -15.128 -8.711 1.00 92.12 504 LYS A CA 1
ATOM 4056 C C . LYS A 1 504 ? 8.868 -14.690 -9.624 1.00 92.12 504 LYS A C 1
ATOM 4058 O O . LYS A 1 504 ? 8.944 -14.885 -10.836 1.00 92.12 504 LYS A O 1
ATOM 4063 N N . PHE A 1 505 ? 7.799 -14.128 -9.055 1.00 91.56 505 PHE A N 1
ATOM 4064 C CA . PHE A 1 505 ? 6.638 -13.684 -9.812 1.00 91.56 505 PHE A CA 1
ATOM 4065 C C . PHE A 1 505 ? 6.884 -12.298 -10.425 1.00 91.56 505 PHE A C 1
ATOM 4067 O O . PHE A 1 505 ? 7.339 -11.384 -9.730 1.00 91.56 505 PHE A O 1
ATOM 4074 N N . PRO A 1 506 ? 6.602 -12.110 -11.726 1.00 87.94 506 PRO A N 1
ATOM 4075 C CA . PRO A 1 506 ? 6.780 -10.821 -12.375 1.00 87.94 506 PRO A CA 1
ATOM 4076 C C . PRO A 1 506 ? 5.695 -9.826 -11.950 1.00 87.94 506 PRO A C 1
ATOM 4078 O O . PRO A 1 506 ? 4.578 -10.196 -11.586 1.00 87.94 506 PRO A O 1
ATOM 4081 N N . LYS A 1 507 ? 6.011 -8.536 -12.083 1.00 88.25 507 LYS A N 1
ATOM 4082 C CA . LYS A 1 507 ? 5.044 -7.443 -11.945 1.00 88.25 507 LYS A CA 1
ATOM 4083 C C . LYS A 1 507 ? 3.875 -7.632 -12.923 1.00 88.25 507 LYS A C 1
ATOM 4085 O O . LYS A 1 507 ? 4.082 -7.878 -14.111 1.00 88.25 507 LYS A O 1
ATOM 4090 N N . VAL A 1 508 ? 2.647 -7.452 -12.436 1.00 85.44 508 VAL A N 1
ATOM 4091 C CA . VAL A 1 508 ? 1.424 -7.573 -13.242 1.00 85.44 508 VAL A CA 1
ATOM 4092 C C . VAL A 1 508 ? 1.032 -6.216 -13.832 1.00 85.44 508 VAL A C 1
ATOM 4094 O O . VAL A 1 508 ? 0.497 -5.359 -13.132 1.00 85.44 508 VAL A O 1
ATOM 4097 N N . GLY A 1 509 ? 1.263 -6.021 -15.133 1.00 81.25 509 GLY A N 1
ATOM 4098 C CA . GLY A 1 509 ? 0.824 -4.825 -15.864 1.00 81.25 509 GLY A CA 1
ATOM 4099 C C . GLY A 1 509 ? 1.215 -3.508 -15.177 1.00 81.25 509 GLY A C 1
ATOM 4100 O O . GLY A 1 509 ? 2.387 -3.269 -14.872 1.00 81.25 509 GLY A O 1
ATOM 4101 N N . ASN A 1 510 ? 0.215 -2.661 -14.914 1.00 77.06 510 ASN A N 1
ATOM 4102 C CA . ASN A 1 510 ? 0.394 -1.346 -14.286 1.00 77.06 510 ASN A CA 1
ATOM 4103 C C . ASN A 1 510 ? 0.416 -1.383 -12.746 1.00 77.06 510 ASN A C 1
ATOM 4105 O O . ASN A 1 510 ? 0.664 -0.350 -12.126 1.00 77.06 510 ASN A O 1
ATOM 4109 N N . TYR A 1 511 ? 0.179 -2.537 -12.110 1.00 80.31 511 TYR A N 1
ATOM 4110 C CA . TYR A 1 511 ? 0.206 -2.642 -10.649 1.00 80.31 511 TYR A CA 1
ATOM 4111 C C . TYR A 1 511 ? 1.624 -2.491 -10.108 1.00 80.31 511 TYR A C 1
ATOM 4113 O O . TYR A 1 511 ? 2.571 -3.006 -10.692 1.00 80.31 511 TYR A O 1
ATOM 4121 N N . VAL A 1 512 ? 1.776 -1.819 -8.966 1.00 81.94 512 VAL A N 1
ATOM 4122 C CA . VAL A 1 512 ? 3.057 -1.757 -8.247 1.00 81.94 512 VAL A CA 1
ATOM 4123 C C . VAL A 1 512 ? 3.491 -3.171 -7.853 1.00 81.94 512 VAL A C 1
ATOM 4125 O O . VAL A 1 512 ? 2.664 -3.996 -7.458 1.00 81.94 512 VAL A O 1
ATOM 4128 N N . ASP A 1 513 ? 4.791 -3.445 -7.941 1.00 87.00 513 ASP A N 1
ATOM 4129 C CA . ASP A 1 513 ? 5.370 -4.695 -7.453 1.00 87.00 513 ASP A CA 1
ATOM 4130 C C . ASP A 1 513 ? 5.301 -4.741 -5.921 1.00 87.00 513 ASP A C 1
ATOM 4132 O O . ASP A 1 513 ? 6.192 -4.269 -5.217 1.00 87.00 513 ASP A O 1
ATOM 4136 N N . SER A 1 514 ? 4.197 -5.278 -5.402 1.00 88.69 514 SER A N 1
ATOM 4137 C CA . SER A 1 514 ? 3.885 -5.235 -3.972 1.00 88.69 514 SER A CA 1
ATOM 4138 C C . SER A 1 514 ? 4.848 -6.068 -3.120 1.00 88.69 514 SER A C 1
ATOM 4140 O O . SER A 1 514 ? 4.994 -5.787 -1.934 1.00 88.69 514 SER A O 1
ATOM 4142 N N . VAL A 1 515 ? 5.514 -7.073 -3.706 1.00 93.94 515 VAL A N 1
ATOM 4143 C CA . VAL A 1 515 ? 6.491 -7.922 -3.003 1.00 93.94 515 VAL A CA 1
ATOM 4144 C C . VAL A 1 515 ? 7.773 -7.140 -2.765 1.00 93.94 515 VAL A C 1
ATOM 4146 O O . VAL A 1 515 ? 8.226 -7.025 -1.625 1.00 93.94 515 VAL A O 1
ATOM 4149 N N . ARG A 1 516 ? 8.338 -6.568 -3.836 1.00 92.81 516 ARG A N 1
ATOM 4150 C CA . ARG A 1 516 ? 9.545 -5.739 -3.746 1.00 92.81 516 ARG A CA 1
ATOM 4151 C C . ARG A 1 516 ? 9.290 -4.493 -2.904 1.00 92.81 516 ARG A C 1
ATOM 4153 O O . ARG A 1 516 ? 10.119 -4.156 -2.068 1.00 92.81 516 ARG A O 1
ATOM 4160 N N . GLU A 1 517 ? 8.123 -3.874 -3.042 1.00 90.25 517 GLU A N 1
ATOM 4161 C CA . GLU A 1 517 ? 7.727 -2.732 -2.215 1.00 90.25 517 GLU A CA 1
ATOM 4162 C C . GLU A 1 517 ? 7.695 -3.085 -0.719 1.00 90.25 517 GLU A C 1
ATOM 4164 O O . GLU A 1 517 ? 8.237 -2.354 0.110 1.00 90.25 517 GLU A O 1
ATOM 4169 N N . LEU A 1 518 ? 7.112 -4.233 -0.353 1.00 92.38 518 LEU A N 1
ATOM 4170 C CA . LEU A 1 518 ? 7.074 -4.672 1.041 1.00 92.38 518 LEU A CA 1
ATOM 4171 C C . LEU A 1 518 ? 8.474 -5.001 1.583 1.00 92.38 518 LEU A C 1
ATOM 4173 O O . LEU A 1 518 ? 8.813 -4.580 2.688 1.00 92.38 518 LEU A O 1
ATOM 4177 N N . LEU A 1 519 ? 9.316 -5.694 0.812 1.00 94.75 519 LEU A N 1
ATOM 4178 C CA . LEU A 1 519 ? 10.713 -5.923 1.199 1.00 94.75 519 LEU A CA 1
ATOM 4179 C C . LEU A 1 519 ? 11.468 -4.603 1.386 1.00 94.75 519 LEU A C 1
ATOM 4181 O O . LEU A 1 519 ? 12.192 -4.452 2.370 1.00 94.75 519 LEU A O 1
ATOM 4185 N N . GLY A 1 520 ? 11.259 -3.636 0.492 1.00 90.88 520 GLY A N 1
ATOM 4186 C CA . GLY A 1 520 ? 11.842 -2.303 0.593 1.00 90.88 520 GLY A CA 1
ATOM 4187 C C . GLY A 1 520 ? 11.444 -1.595 1.884 1.00 90.88 520 GLY A C 1
ATOM 4188 O O . GLY A 1 520 ? 12.307 -1.109 2.613 1.00 90.88 520 GLY A O 1
ATOM 4189 N N . LYS A 1 521 ? 10.156 -1.640 2.241 1.00 88.44 521 LYS A N 1
ATOM 4190 C CA . LYS A 1 521 ? 9.629 -1.118 3.512 1.00 88.44 521 LYS A CA 1
ATOM 4191 C C . LYS A 1 521 ? 10.235 -1.799 4.744 1.00 88.44 521 LYS A C 1
ATOM 4193 O O . LYS A 1 521 ? 10.544 -1.122 5.723 1.00 88.44 521 LYS A O 1
ATOM 4198 N N . ILE A 1 522 ? 10.385 -3.123 4.726 1.00 92.06 522 ILE A N 1
ATOM 4199 C CA . ILE A 1 522 ? 10.941 -3.907 5.843 1.00 92.06 522 ILE A CA 1
ATOM 4200 C C . ILE A 1 522 ? 12.432 -3.604 6.035 1.00 92.06 522 ILE A C 1
ATOM 4202 O O . ILE A 1 522 ? 12.897 -3.404 7.159 1.00 92.06 522 ILE A O 1
ATOM 4206 N N . TYR A 1 523 ? 13.189 -3.565 4.939 1.00 92.19 523 TYR A N 1
ATOM 4207 C CA . TYR A 1 523 ? 14.641 -3.411 4.964 1.00 92.19 523 TYR A CA 1
ATOM 4208 C C . TYR A 1 523 ? 15.113 -1.960 4.854 1.00 92.19 523 TYR A C 1
ATOM 4210 O O . TYR A 1 523 ? 16.314 -1.714 4.911 1.00 92.19 523 TYR A O 1
ATOM 4218 N N . GLN A 1 524 ? 14.207 -0.985 4.807 1.00 86.81 524 GLN A N 1
ATOM 4219 C CA . GLN A 1 524 ? 14.555 0.431 4.767 1.00 86.81 524 GLN A CA 1
ATOM 4220 C C . GLN A 1 524 ? 15.507 0.830 5.906 1.00 86.81 524 GLN A C 1
ATOM 4222 O O . GLN A 1 524 ? 15.396 0.355 7.039 1.00 86.81 524 GLN A O 1
ATOM 4227 N N . LEU A 1 525 ? 16.473 1.702 5.617 1.00 84.94 525 LEU A N 1
ATOM 4228 C CA . LEU A 1 525 ? 17.443 2.131 6.629 1.00 84.94 525 LEU A CA 1
ATOM 4229 C C . LEU A 1 525 ? 16.841 3.117 7.632 1.00 84.94 525 LEU A C 1
ATOM 4231 O O . LEU A 1 525 ? 17.184 3.073 8.807 1.00 84.94 525 LEU A O 1
ATOM 4235 N N . GLY A 1 526 ? 15.919 3.966 7.180 1.00 77.56 526 GLY A N 1
ATOM 4236 C CA . GLY A 1 526 ? 15.144 4.857 8.038 1.00 77.56 526 GLY A CA 1
ATOM 4237 C C . GLY A 1 526 ? 13.721 4.344 8.212 1.00 77.56 526 GLY A C 1
ATOM 4238 O O . GLY A 1 526 ? 13.077 3.989 7.232 1.00 77.56 526 GLY A O 1
ATOM 4239 N N . TYR A 1 527 ? 13.221 4.345 9.449 1.00 77.50 527 TYR A N 1
ATOM 4240 C CA . TYR A 1 527 ? 11.849 3.951 9.790 1.00 77.50 527 TYR A CA 1
ATOM 4241 C C . TYR A 1 527 ? 11.383 2.605 9.176 1.00 77.50 527 TYR A C 1
ATOM 4243 O O . TYR A 1 527 ? 10.255 2.542 8.678 1.00 77.50 527 TYR A O 1
ATOM 4251 N N . PRO A 1 528 ? 12.136 1.495 9.318 1.00 85.62 528 PRO A N 1
ATOM 4252 C CA . PRO A 1 528 ? 11.764 0.191 8.747 1.00 85.62 528 PRO A CA 1
ATOM 4253 C C . PRO A 1 528 ? 10.390 -0.285 9.234 1.00 85.62 528 PRO A C 1
ATOM 4255 O O . PRO A 1 528 ? 10.072 -0.117 10.408 1.00 85.62 528 PRO A O 1
ATOM 4258 N N . GLN A 1 529 ? 9.551 -0.887 8.392 1.00 86.00 529 GLN A N 1
ATOM 4259 C CA . GLN A 1 529 ? 8.232 -1.416 8.798 1.00 86.00 529 GLN A CA 1
ATOM 4260 C C . GLN A 1 529 ? 8.349 -2.743 9.580 1.00 86.00 529 GLN A C 1
ATOM 4262 O O . GLN A 1 529 ? 7.672 -3.721 9.283 1.00 86.00 529 GLN A O 1
ATOM 4267 N N . THR A 1 530 ? 9.237 -2.778 10.574 1.00 87.94 530 THR A N 1
ATOM 4268 C CA . THR A 1 530 ? 9.466 -3.887 11.503 1.00 87.94 530 THR A CA 1
ATOM 4269 C C . THR A 1 530 ? 10.038 -3.373 12.830 1.00 87.94 530 THR A C 1
ATOM 4271 O O . THR A 1 530 ? 10.638 -2.298 12.876 1.00 87.94 530 THR A O 1
ATOM 4274 N N . GLU A 1 531 ? 9.845 -4.123 13.917 1.00 87.06 531 GLU A N 1
ATOM 4275 C CA . GLU A 1 531 ? 10.522 -3.912 15.206 1.00 87.06 531 GLU A CA 1
ATOM 4276 C C . GLU A 1 531 ? 11.972 -4.428 15.222 1.00 87.06 531 GLU A C 1
ATOM 4278 O O . GLU A 1 531 ? 12.692 -4.204 16.198 1.00 87.06 531 GLU A O 1
ATOM 4283 N N . ALA A 1 532 ? 12.406 -5.146 14.182 1.00 89.81 532 ALA A N 1
ATOM 4284 C CA . ALA A 1 532 ? 13.762 -5.673 14.104 1.00 89.81 532 ALA A CA 1
ATOM 4285 C C . ALA A 1 532 ? 14.788 -4.561 13.849 1.00 89.81 532 ALA A C 1
ATOM 4287 O O . ALA A 1 532 ? 14.708 -3.817 12.866 1.00 89.81 532 ALA A O 1
ATOM 4288 N N . SER A 1 533 ? 15.805 -4.517 14.705 1.00 89.50 533 SER A N 1
ATOM 4289 C CA . SER A 1 533 ? 16.953 -3.626 14.553 1.00 89.50 533 SER A CA 1
ATOM 4290 C C . SER A 1 533 ? 17.743 -3.946 13.283 1.00 89.50 533 SER A C 1
ATOM 4292 O O . SER A 1 533 ? 17.702 -5.064 12.764 1.00 89.50 533 SER A O 1
ATOM 4294 N N . LEU A 1 534 ? 18.509 -2.977 12.775 1.00 90.31 534 LEU A N 1
ATOM 4295 C CA . LEU A 1 534 ? 19.341 -3.195 11.590 1.00 90.31 534 LEU A CA 1
ATOM 4296 C C . LEU A 1 534 ? 20.271 -4.428 11.701 1.00 90.31 534 LEU A C 1
ATOM 4298 O O . LEU A 1 534 ? 20.303 -5.202 10.743 1.00 90.31 534 LEU A O 1
ATOM 4302 N N . PRO A 1 535 ? 20.972 -4.693 12.825 1.00 91.31 535 PRO A N 1
ATOM 4303 C CA . PRO A 1 535 ? 21.771 -5.912 12.965 1.00 91.31 535 PRO A CA 1
ATOM 4304 C C . PRO A 1 535 ? 20.950 -7.203 12.850 1.00 91.31 535 PRO A C 1
ATOM 4306 O O . PRO A 1 535 ? 21.389 -8.131 12.179 1.00 91.31 535 PRO A O 1
ATOM 4309 N N . GLU A 1 536 ? 19.752 -7.258 13.447 1.00 93.31 536 GLU A N 1
ATOM 4310 C CA . GLU A 1 536 ? 18.845 -8.414 13.331 1.00 93.31 536 GLU A CA 1
ATOM 4311 C C . GLU A 1 536 ? 18.397 -8.613 11.871 1.00 93.31 536 GLU A C 1
ATOM 4313 O O . GLU A 1 536 ? 18.394 -9.734 11.363 1.00 93.31 536 GLU A O 1
ATOM 4318 N N . ARG A 1 537 ? 18.088 -7.522 11.155 1.00 94.94 537 ARG A N 1
ATOM 4319 C CA . ARG A 1 537 ? 17.726 -7.563 9.728 1.00 94.94 537 ARG A CA 1
ATOM 4320 C C . ARG A 1 537 ? 18.873 -8.082 8.858 1.00 94.94 537 ARG A C 1
ATOM 4322 O O . ARG A 1 537 ? 18.645 -8.925 7.992 1.00 94.94 537 ARG A O 1
ATOM 4329 N N . LEU A 1 538 ? 20.097 -7.605 9.085 1.00 94.50 538 LEU A N 1
ATOM 4330 C CA . LEU A 1 538 ? 21.277 -8.054 8.341 1.00 94.50 538 LEU A CA 1
ATOM 4331 C C . LEU A 1 538 ? 21.643 -9.510 8.653 1.00 94.50 538 LEU A C 1
ATOM 4333 O O . LEU A 1 538 ? 22.067 -10.224 7.748 1.00 94.50 538 LEU A O 1
ATOM 4337 N N . ASP A 1 539 ? 21.434 -9.973 9.888 1.00 96.00 539 ASP A N 1
ATOM 4338 C CA . ASP A 1 539 ? 21.638 -11.380 10.242 1.00 96.00 539 ASP A CA 1
ATOM 4339 C C . ASP A 1 539 ? 20.683 -12.303 9.469 1.00 96.00 539 ASP A C 1
ATOM 4341 O O . ASP A 1 539 ? 21.120 -13.306 8.908 1.00 96.00 539 ASP A O 1
ATOM 4345 N N . ILE A 1 540 ? 19.409 -11.918 9.316 1.00 97.38 540 ILE A N 1
ATOM 4346 C CA . ILE A 1 540 ? 18.445 -12.659 8.482 1.00 97.38 540 ILE A CA 1
ATOM 4347 C C . ILE A 1 540 ? 18.930 -12.749 7.027 1.00 97.38 540 ILE A C 1
ATOM 4349 O O . ILE A 1 540 ? 18.909 -13.830 6.437 1.00 97.38 540 ILE A O 1
ATOM 4353 N N . LEU A 1 541 ? 19.415 -11.641 6.452 1.00 97.56 541 LEU A N 1
ATOM 4354 C CA . LEU A 1 541 ? 19.989 -11.650 5.099 1.00 97.56 541 LEU A CA 1
ATOM 4355 C C . LEU A 1 541 ? 21.224 -12.555 5.012 1.00 97.56 541 LEU A C 1
ATOM 4357 O O . LEU A 1 541 ? 21.372 -13.305 4.050 1.00 97.56 541 LEU A O 1
ATOM 4361 N N . ASN A 1 542 ? 22.086 -12.539 6.030 1.00 96.19 542 ASN A N 1
ATOM 4362 C CA . ASN A 1 542 ? 23.259 -13.406 6.106 1.00 96.19 542 ASN A CA 1
ATOM 4363 C C . ASN A 1 542 ? 22.889 -14.896 6.200 1.00 96.19 542 ASN A C 1
ATOM 4365 O O . ASN A 1 542 ? 23.562 -15.724 5.589 1.00 96.19 542 ASN A O 1
ATOM 4369 N N . GLN A 1 543 ? 21.806 -15.247 6.895 1.00 96.62 543 GLN A N 1
ATOM 4370 C CA . GLN A 1 543 ? 21.298 -16.621 6.945 1.00 96.62 543 GLN A CA 1
ATOM 4371 C C . GLN A 1 543 ? 20.712 -17.079 5.597 1.00 96.62 543 GLN A C 1
ATOM 4373 O O . GLN A 1 543 ? 20.884 -18.237 5.216 1.00 96.62 543 GLN A O 1
ATOM 4378 N N . LEU A 1 544 ? 20.054 -16.180 4.855 1.00 96.56 544 LEU A N 1
ATOM 4379 C CA . LEU A 1 544 ? 19.403 -16.483 3.571 1.00 96.56 544 LEU A CA 1
ATOM 4380 C C . LEU A 1 544 ? 20.328 -16.353 2.350 1.00 96.56 544 LEU A C 1
ATOM 4382 O O . LEU A 1 544 ? 19.957 -16.769 1.254 1.00 96.56 544 LEU A O 1
ATOM 4386 N N . LYS A 1 545 ? 21.548 -15.829 2.509 1.00 95.19 545 LYS A N 1
ATOM 4387 C CA . LYS A 1 545 ? 22.448 -15.518 1.385 1.00 95.19 545 LYS A CA 1
ATOM 4388 C C . LYS A 1 545 ? 22.813 -16.709 0.502 1.00 95.19 545 LYS A C 1
ATOM 4390 O O . LYS A 1 545 ? 22.992 -16.551 -0.698 1.00 95.19 545 LYS A O 1
ATOM 4395 N N . ASN A 1 546 ? 22.917 -17.903 1.087 1.00 93.75 546 ASN A N 1
ATOM 4396 C CA . ASN A 1 546 ? 23.302 -19.107 0.347 1.00 93.75 546 ASN A CA 1
ATOM 4397 C C . ASN A 1 546 ? 22.118 -19.738 -0.400 1.00 93.75 546 ASN A C 1
ATOM 4399 O O . ASN A 1 546 ? 22.324 -20.409 -1.407 1.00 93.75 546 ASN A O 1
ATOM 4403 N N . THR A 1 547 ? 20.892 -19.555 0.098 1.00 94.12 547 THR A N 1
ATOM 4404 C CA . THR A 1 547 ? 19.671 -20.109 -0.505 1.00 94.12 547 THR A CA 1
ATOM 4405 C C . THR A 1 547 ? 19.033 -19.145 -1.505 1.00 94.12 547 THR A C 1
ATOM 4407 O O . THR A 1 547 ? 18.518 -19.597 -2.524 1.00 94.12 547 THR A O 1
ATOM 4410 N N . HIS A 1 548 ? 19.119 -17.835 -1.252 1.00 95.00 548 HIS A N 1
ATOM 4411 C CA . HIS A 1 548 ? 18.509 -16.759 -2.043 1.00 95.00 548 HIS A CA 1
ATOM 4412 C C . HIS A 1 548 ? 19.499 -15.607 -2.333 1.00 95.00 548 HIS A C 1
ATOM 4414 O O . HIS A 1 548 ? 19.256 -14.460 -1.947 1.00 95.00 548 HIS A O 1
ATOM 4420 N N . PRO A 1 549 ? 20.653 -15.869 -2.984 1.00 94.69 549 PRO A N 1
ATOM 4421 C CA . PRO A 1 549 ? 21.694 -14.854 -3.176 1.00 94.69 549 PRO A CA 1
ATOM 4422 C C . PRO A 1 549 ? 21.218 -13.648 -3.997 1.00 94.69 549 PRO A C 1
ATOM 4424 O O . PRO A 1 549 ? 21.564 -12.513 -3.680 1.00 94.69 549 PRO A O 1
ATOM 4427 N N . LYS A 1 550 ? 20.387 -13.872 -5.024 1.00 94.50 550 LYS A N 1
ATOM 4428 C CA . LYS A 1 550 ? 19.892 -12.808 -5.914 1.00 94.50 550 LYS A CA 1
ATOM 4429 C C . LYS A 1 550 ? 18.931 -11.865 -5.197 1.00 94.50 550 LYS A C 1
ATOM 4431 O O . LYS A 1 550 ? 19.000 -10.651 -5.371 1.00 94.50 550 LYS A O 1
ATOM 4436 N N . GLU A 1 551 ? 18.041 -12.420 -4.384 1.00 95.94 551 GLU A N 1
ATOM 4437 C CA . GLU A 1 551 ? 17.072 -11.663 -3.600 1.00 95.94 551 GLU A CA 1
ATOM 4438 C C . GLU A 1 551 ? 17.779 -10.864 -2.498 1.00 95.94 551 GLU A C 1
ATOM 4440 O O . GLU A 1 551 ? 17.492 -9.680 -2.323 1.00 95.94 551 GLU A O 1
ATOM 4445 N N . VAL A 1 552 ? 18.775 -11.460 -1.825 1.00 97.00 552 VAL A N 1
ATOM 4446 C CA . VAL A 1 552 ? 19.617 -10.744 -0.851 1.00 97.00 552 VAL A CA 1
ATOM 4447 C C . VAL A 1 552 ? 20.387 -9.604 -1.519 1.00 97.00 552 VAL A C 1
ATOM 4449 O O . VAL A 1 552 ? 20.380 -8.489 -0.997 1.00 97.00 552 VAL A O 1
ATOM 4452 N N . PHE A 1 553 ? 21.001 -9.842 -2.682 1.00 96.06 553 PHE A N 1
ATOM 4453 C CA . PHE A 1 553 ? 21.677 -8.797 -3.456 1.00 96.06 553 PHE A CA 1
ATOM 4454 C C . PHE A 1 553 ? 20.730 -7.632 -3.772 1.00 96.06 553 PHE A C 1
ATOM 4456 O O . PHE A 1 553 ? 21.062 -6.474 -3.514 1.00 96.06 553 PHE A O 1
ATOM 4463 N N . TRP A 1 554 ? 19.516 -7.937 -4.244 1.00 95.38 554 TRP A N 1
ATOM 4464 C CA . TRP A 1 554 ? 18.495 -6.928 -4.523 1.00 95.38 554 TRP A CA 1
ATOM 4465 C C . TRP A 1 554 ? 18.143 -6.098 -3.280 1.00 95.38 554 TRP A C 1
ATOM 4467 O O . TRP A 1 554 ? 18.120 -4.868 -3.366 1.00 95.38 554 TRP A O 1
ATOM 4477 N N . VAL A 1 555 ? 17.932 -6.741 -2.122 1.00 96.06 555 VAL A N 1
ATOM 4478 C CA . VAL A 1 555 ? 17.636 -6.038 -0.861 1.00 96.06 555 VAL A CA 1
ATOM 4479 C C . VAL A 1 555 ? 18.784 -5.109 -0.469 1.00 96.06 555 VAL A C 1
ATOM 4481 O O . VAL A 1 555 ? 18.534 -3.938 -0.195 1.00 96.06 555 VAL A O 1
ATOM 4484 N N . LEU A 1 556 ? 20.036 -5.579 -0.484 1.00 94.94 556 LEU A N 1
ATOM 4485 C CA . LEU A 1 556 ? 21.197 -4.756 -0.116 1.00 94.94 556 LEU A CA 1
ATOM 4486 C C . LEU A 1 556 ? 21.331 -3.528 -1.027 1.00 94.94 556 LEU A C 1
ATOM 4488 O O . LEU A 1 556 ? 21.542 -2.417 -0.539 1.00 94.94 556 LEU A O 1
ATOM 4492 N N . CYS A 1 557 ? 21.157 -3.696 -2.340 1.00 92.88 557 CYS A N 1
ATOM 4493 C CA . CYS A 1 557 ? 21.154 -2.575 -3.277 1.00 92.88 557 CYS A CA 1
ATOM 4494 C C . CYS A 1 557 ? 20.007 -1.595 -2.996 1.00 92.88 557 CYS A C 1
ATOM 4496 O O . CYS A 1 557 ? 20.231 -0.385 -2.967 1.00 92.88 557 CYS A O 1
ATOM 4498 N N . HIS A 1 558 ? 18.801 -2.104 -2.732 1.00 91.12 558 HIS A N 1
ATOM 4499 C CA . HIS A 1 558 ? 17.640 -1.275 -2.418 1.00 91.12 558 HIS A CA 1
ATOM 4500 C C . HIS A 1 558 ? 17.828 -0.478 -1.116 1.00 91.12 558 HIS A C 1
ATOM 4502 O O . HIS A 1 558 ? 17.467 0.698 -1.049 1.00 91.12 558 HIS A O 1
ATOM 4508 N N . MET A 1 559 ? 18.455 -1.070 -0.094 1.00 91.19 559 MET A N 1
ATOM 4509 C CA . MET A 1 559 ? 18.814 -0.366 1.143 1.00 91.19 559 MET A CA 1
ATOM 4510 C C . MET A 1 559 ? 19.675 0.866 0.845 1.00 91.19 559 MET A C 1
ATOM 4512 O O . MET A 1 559 ? 19.402 1.945 1.371 1.00 91.19 559 MET A O 1
ATOM 4516 N N . ILE A 1 560 ? 20.659 0.736 -0.048 1.00 89.56 560 ILE A N 1
ATOM 4517 C CA . ILE A 1 560 ? 21.514 1.850 -0.474 1.00 89.56 560 ILE A CA 1
ATOM 4518 C C . ILE A 1 560 ? 20.735 2.885 -1.303 1.00 89.56 560 ILE A C 1
ATOM 4520 O O . ILE A 1 560 ? 20.858 4.088 -1.055 1.00 89.56 560 ILE A O 1
ATOM 4524 N N . ASP A 1 561 ? 19.901 2.439 -2.246 1.00 86.62 561 ASP A N 1
ATOM 4525 C CA . ASP A 1 561 ? 19.043 3.311 -3.063 1.00 86.62 561 ASP A CA 1
ATOM 4526 C C . ASP A 1 561 ? 18.116 4.179 -2.205 1.00 86.62 561 ASP A C 1
ATOM 4528 O O . ASP A 1 561 ? 17.973 5.377 -2.468 1.00 86.62 561 ASP A O 1
ATOM 4532 N N . SER A 1 562 ? 17.559 3.599 -1.136 1.00 80.38 562 SER A N 1
ATOM 4533 C CA . SER A 1 562 ? 16.598 4.255 -0.243 1.00 80.38 562 SER A CA 1
ATOM 4534 C C . SER A 1 562 ? 17.125 5.527 0.438 1.00 80.38 562 SER A C 1
ATOM 4536 O O . SER A 1 562 ? 16.339 6.384 0.835 1.00 80.38 562 SER A O 1
ATOM 4538 N N . ILE A 1 563 ? 18.449 5.679 0.553 1.00 78.81 563 ILE A N 1
ATOM 4539 C CA . ILE A 1 563 ? 19.099 6.871 1.128 1.00 78.81 563 ILE A CA 1
ATOM 4540 C C . ILE A 1 563 ? 19.411 7.919 0.063 1.00 78.81 563 ILE A C 1
ATOM 4542 O O . ILE A 1 563 ? 19.443 9.124 0.332 1.00 78.81 563 ILE A O 1
ATOM 4546 N N . THR A 1 564 ? 19.740 7.466 -1.140 1.00 72.62 564 THR A N 1
ATOM 4547 C CA . THR A 1 564 ? 20.261 8.345 -2.184 1.00 72.62 564 THR A CA 1
ATOM 4548 C C . THR A 1 564 ? 19.161 8.962 -3.037 1.00 72.62 564 THR A C 1
ATOM 4550 O O . THR A 1 564 ? 19.380 10.046 -3.579 1.00 72.62 564 THR A O 1
ATOM 4553 N N . GLU A 1 565 ? 17.999 8.314 -3.106 1.00 70.12 565 GLU A N 1
ATOM 4554 C CA . GLU A 1 565 ? 16.848 8.699 -3.924 1.00 70.12 565 GLU A CA 1
ATOM 4555 C C . GLU A 1 565 ? 15.687 9.236 -3.068 1.00 70.12 565 GLU A C 1
ATOM 4557 O O . GLU A 1 565 ? 15.619 9.016 -1.858 1.00 70.12 565 GLU A O 1
ATOM 4562 N N . HIS A 1 566 ? 14.778 9.993 -3.688 1.00 63.22 566 HIS A N 1
ATOM 4563 C CA . HIS A 1 566 ? 13.602 10.529 -3.004 1.00 63.22 566 HIS A CA 1
ATOM 4564 C C . HIS A 1 566 ? 12.542 9.439 -2.836 1.00 63.22 566 HIS A C 1
ATOM 4566 O O . HIS A 1 566 ? 11.944 9.008 -3.818 1.00 63.22 566 HIS A O 1
ATOM 4572 N N . HIS A 1 567 ? 12.266 9.055 -1.590 1.00 60.50 567 HIS A N 1
ATOM 4573 C CA . HIS A 1 567 ? 11.228 8.080 -1.254 1.00 60.50 567 HIS A CA 1
ATOM 4574 C C . HIS A 1 567 ? 10.157 8.705 -0.364 1.00 60.50 567 HIS A C 1
ATOM 4576 O O . HIS A 1 567 ? 10.444 9.555 0.481 1.00 60.50 567 HIS A O 1
ATOM 4582 N N . THR A 1 568 ? 8.907 8.285 -0.559 1.00 55.28 568 THR A N 1
ATOM 4583 C CA . THR A 1 568 ? 7.797 8.636 0.335 1.00 55.28 568 THR A CA 1
ATOM 4584 C C . THR A 1 568 ? 7.629 7.539 1.379 1.00 55.28 568 THR A C 1
ATOM 4586 O O . THR A 1 568 ? 7.656 6.354 1.064 1.00 55.28 568 THR A O 1
ATOM 4589 N N . PHE A 1 569 ? 7.494 7.935 2.644 1.00 61.44 569 PHE A N 1
ATOM 4590 C CA . PHE A 1 569 ? 7.328 6.997 3.750 1.00 61.44 569 PHE A CA 1
ATOM 4591 C C . PHE A 1 569 ? 5.841 6.753 3.997 1.00 61.44 569 PHE A C 1
ATOM 4593 O O . PHE A 1 569 ? 5.084 7.698 4.220 1.00 61.44 569 PHE A O 1
ATOM 4600 N N . PHE A 1 570 ? 5.438 5.485 4.013 1.00 58.03 570 PHE A N 1
ATOM 4601 C CA . PHE A 1 570 ? 4.081 5.077 4.367 1.00 58.03 570 PHE A CA 1
ATOM 4602 C C . PHE A 1 570 ? 4.090 4.265 5.657 1.00 58.03 570 PHE A C 1
ATOM 4604 O O . PHE A 1 570 ? 4.993 3.467 5.899 1.00 58.03 570 PHE A O 1
ATOM 4611 N N . PHE A 1 571 ? 3.078 4.485 6.493 1.00 62.06 571 PHE A N 1
ATOM 4612 C CA . PHE A 1 571 ? 2.933 3.800 7.770 1.00 62.06 571 PHE A CA 1
ATOM 4613 C C . PHE A 1 571 ? 2.016 2.579 7.619 1.00 62.06 571 PHE A C 1
ATOM 4615 O O . PHE A 1 571 ? 0.842 2.735 7.269 1.00 62.06 571 PHE A O 1
ATOM 4622 N N . SER A 1 572 ? 2.525 1.382 7.927 1.00 68.50 572 SER A N 1
ATOM 4623 C CA . SER A 1 572 ? 1.694 0.179 8.012 1.00 68.50 572 SER A CA 1
ATOM 4624 C C . SER A 1 572 ? 0.807 0.229 9.252 1.00 68.50 572 SER A C 1
ATOM 4626 O O . SER A 1 572 ? 1.291 0.185 10.378 1.00 68.50 572 SER A O 1
ATOM 4628 N N . GLN A 1 573 ? -0.510 0.249 9.048 1.00 65.00 573 GLN A N 1
ATOM 4629 C CA . GLN A 1 573 ? -1.525 0.299 10.109 1.00 65.00 573 GLN A CA 1
ATOM 4630 C C . GLN A 1 573 ? -1.661 -1.026 10.897 1.00 65.00 573 GLN A C 1
ATOM 4632 O O . GLN A 1 573 ? -2.653 -1.214 11.602 1.00 65.00 573 GLN A O 1
ATOM 4637 N N . GLY A 1 574 ? -0.706 -1.959 10.786 1.00 75.81 574 GLY A N 1
ATOM 4638 C CA . GLY A 1 574 ? -0.709 -3.248 11.486 1.00 75.81 574 GLY A CA 1
ATOM 4639 C C . GLY A 1 574 ? -2.024 -4.027 11.373 1.00 75.81 574 GLY A C 1
ATOM 4640 O O . GLY A 1 574 ? -2.856 -3.776 10.493 1.00 75.81 574 GLY A O 1
ATOM 4641 N N . PHE A 1 575 ? -2.228 -4.984 12.282 1.00 79.75 575 PHE A N 1
ATOM 4642 C CA . PHE A 1 575 ? -3.463 -5.762 12.282 1.00 79.75 575 PHE A CA 1
ATOM 4643 C C . PHE A 1 575 ? -4.656 -4.923 12.760 1.00 79.75 575 PHE A C 1
ATOM 4645 O O . PHE A 1 575 ? -4.578 -4.309 13.825 1.00 79.75 575 PHE A O 1
ATOM 4652 N N . PRO A 1 576 ? -5.816 -4.989 12.076 1.00 72.81 576 PRO A N 1
ATOM 4653 C CA . PRO A 1 576 ? -7.037 -4.295 12.496 1.00 72.81 576 PRO A CA 1
ATOM 4654 C C . PRO A 1 576 ? -7.529 -4.603 13.919 1.00 72.81 576 PRO A C 1
ATOM 4656 O O . PRO A 1 576 ? -8.319 -3.838 14.468 1.00 72.81 576 PRO A O 1
ATOM 4659 N N . THR A 1 577 ? -7.145 -5.759 14.467 1.00 70.94 577 THR A N 1
ATOM 4660 C CA . THR A 1 577 ? -7.573 -6.294 15.770 1.00 70.94 577 THR A CA 1
ATOM 4661 C C . THR A 1 577 ? -6.487 -6.205 16.843 1.00 70.94 577 THR A C 1
ATOM 4663 O O . THR A 1 577 ? -6.696 -6.676 17.963 1.00 70.94 577 THR A O 1
ATOM 4666 N N . GLN A 1 578 ? -5.320 -5.638 16.527 1.00 72.06 578 GLN A N 1
ATOM 4667 C CA . GLN A 1 578 ? -4.236 -5.480 17.491 1.00 72.06 578 GLN A CA 1
ATOM 4668 C C . GLN A 1 578 ? -4.672 -4.514 18.596 1.00 72.06 578 GLN A C 1
ATOM 4670 O O . GLN A 1 578 ? -5.307 -3.507 18.311 1.00 72.06 578 GLN A O 1
ATOM 4675 N N . ILE A 1 579 ? -4.370 -4.809 19.863 1.00 58.94 579 ILE A N 1
ATOM 4676 C CA . ILE A 1 579 ? -4.767 -3.951 20.999 1.00 58.94 579 ILE A CA 1
ATOM 4677 C C . ILE A 1 579 ? -3.619 -3.033 21.423 1.00 58.94 579 ILE A C 1
ATOM 4679 O O . ILE A 1 579 ? -3.834 -1.850 21.683 1.00 58.94 579 ILE A O 1
ATOM 4683 N N . TYR A 1 580 ? -2.394 -3.559 21.416 1.00 54.34 580 TYR A N 1
ATOM 4684 C CA . TYR A 1 580 ? -1.182 -2.858 21.824 1.00 54.34 580 TYR A CA 1
ATOM 4685 C C . TYR A 1 580 ? -0.189 -2.814 20.667 1.00 54.34 580 TYR A C 1
ATOM 4687 O O . TYR A 1 580 ? 0.117 -3.847 20.073 1.00 54.34 580 TYR A O 1
ATOM 4695 N N . ARG A 1 581 ? 0.342 -1.625 20.370 1.00 58.38 581 ARG A N 1
ATOM 4696 C CA . ARG A 1 581 ? 1.513 -1.482 19.503 1.00 58.38 581 ARG A CA 1
ATOM 4697 C C . ARG A 1 581 ? 2.724 -1.050 20.300 1.00 58.38 581 ARG A C 1
ATOM 4699 O O . ARG A 1 581 ? 2.620 -0.192 21.180 1.00 58.38 581 ARG A O 1
ATOM 4706 N N . CYS A 1 582 ? 3.875 -1.606 19.947 1.00 48.97 582 CYS A N 1
ATOM 4707 C CA . CYS A 1 582 ? 5.146 -1.124 20.449 1.00 48.97 582 CYS A CA 1
ATOM 4708 C C . CYS A 1 582 ? 5.418 0.280 19.908 1.00 48.97 582 CYS A C 1
ATOM 4710 O O . CYS A 1 582 ? 5.223 0.576 18.727 1.00 48.97 582 CYS A O 1
ATOM 4712 N N . LYS A 1 583 ? 5.879 1.163 20.795 1.00 51.88 583 LYS A N 1
ATOM 4713 C CA . LYS A 1 583 ? 6.412 2.460 20.386 1.00 51.88 583 LYS A CA 1
ATOM 4714 C C . LYS A 1 583 ? 7.715 2.222 19.637 1.00 51.88 583 LYS A C 1
ATOM 4716 O O . LYS A 1 583 ? 8.642 1.637 20.192 1.00 51.88 583 LYS A O 1
ATOM 4721 N N . LYS A 1 584 ? 7.781 2.702 18.401 1.00 56.81 584 LYS A N 1
ATOM 4722 C CA . LYS A 1 584 ? 9.005 2.677 17.605 1.00 56.81 584 LYS A CA 1
ATOM 4723 C C . LYS A 1 584 ? 10.006 3.673 18.191 1.00 56.81 584 LYS A C 1
ATOM 4725 O O . LYS A 1 584 ? 9.636 4.813 18.475 1.00 56.81 584 LYS A O 1
ATOM 4730 N N . GLY A 1 585 ? 11.240 3.229 18.412 1.00 53.44 585 GLY A N 1
ATOM 4731 C CA . GLY A 1 585 ? 12.350 4.126 18.727 1.00 53.44 585 GLY A CA 1
ATOM 4732 C C . GLY A 1 585 ? 12.819 4.859 17.471 1.00 53.44 585 GLY A C 1
ATOM 4733 O O . GLY A 1 585 ? 12.660 4.347 16.363 1.00 53.44 585 GLY A O 1
ATOM 4734 N N . ASP A 1 586 ? 13.395 6.047 17.637 1.00 57.91 586 ASP A N 1
ATOM 4735 C CA . ASP A 1 586 ? 14.080 6.732 16.542 1.00 57.91 586 ASP A CA 1
ATOM 4736 C C . ASP A 1 586 ? 15.370 5.961 16.205 1.00 57.91 586 ASP A C 1
ATOM 4738 O O . ASP A 1 586 ? 16.314 5.937 16.997 1.00 57.91 586 ASP A O 1
ATOM 4742 N N . GLU A 1 587 ? 15.415 5.299 15.044 1.00 64.50 587 GLU A N 1
ATOM 4743 C CA . GLU A 1 587 ? 16.644 4.676 14.542 1.00 64.50 587 GLU A CA 1
ATOM 4744 C C . GLU A 1 587 ? 17.528 5.743 13.881 1.00 64.50 587 GLU A C 1
ATOM 4746 O O . GLU A 1 587 ? 17.112 6.428 12.946 1.00 64.50 587 GLU A O 1
ATOM 4751 N N . THR A 1 588 ? 18.764 5.892 14.368 1.00 71.12 588 THR A N 1
ATOM 4752 C CA . THR A 1 588 ? 19.779 6.747 13.734 1.00 71.12 588 THR A CA 1
ATOM 4753 C C . THR A 1 588 ? 20.655 5.895 12.826 1.00 71.12 588 THR A C 1
ATOM 4755 O O . THR A 1 588 ? 21.292 4.957 13.297 1.00 71.12 588 THR A O 1
ATOM 4758 N N . ILE A 1 589 ? 20.718 6.239 11.540 1.00 73.38 589 ILE A N 1
ATOM 4759 C CA . ILE A 1 589 ? 21.573 5.553 10.563 1.00 73.38 589 ILE A CA 1
ATOM 4760 C C . ILE A 1 589 ? 23.011 6.049 10.728 1.00 73.38 589 ILE A C 1
ATOM 4762 O O . ILE A 1 589 ? 23.268 7.251 10.615 1.00 73.38 589 ILE A O 1
ATOM 4766 N N . CYS A 1 590 ? 23.957 5.140 10.962 1.00 81.56 590 CYS A N 1
ATOM 4767 C CA . CYS A 1 590 ? 25.370 5.476 11.101 1.00 81.56 590 CYS A CA 1
ATOM 4768 C C . CYS A 1 590 ? 26.156 5.162 9.819 1.00 81.56 590 CYS A C 1
ATOM 4770 O O . CYS A 1 590 ? 25.832 4.254 9.060 1.00 81.56 590 CYS A O 1
ATOM 4772 N N . VAL A 1 591 ? 27.273 5.864 9.597 1.00 83.25 591 VAL A N 1
ATOM 4773 C CA . VAL A 1 591 ? 28.179 5.580 8.462 1.00 83.25 591 VAL A CA 1
ATOM 4774 C C . VAL A 1 591 ? 28.733 4.146 8.518 1.00 83.25 591 VAL A C 1
ATOM 4776 O O . VAL A 1 591 ? 28.934 3.517 7.482 1.00 83.25 591 VAL A O 1
ATOM 4779 N N . GLY A 1 592 ? 28.940 3.605 9.726 1.00 84.50 592 GLY A N 1
ATOM 4780 C CA . GLY A 1 592 ? 29.379 2.220 9.923 1.00 84.50 592 GLY A CA 1
ATOM 4781 C C . GLY A 1 592 ? 28.398 1.182 9.367 1.00 84.50 592 GLY A C 1
ATOM 4782 O O . GLY A 1 592 ? 28.836 0.176 8.814 1.00 84.50 592 GLY A O 1
ATOM 4783 N N . ASP A 1 593 ? 27.096 1.464 9.431 1.00 85.75 593 ASP A N 1
ATOM 4784 C CA . ASP A 1 593 ? 26.048 0.583 8.910 1.00 85.75 593 ASP A CA 1
ATOM 4785 C C . ASP A 1 593 ? 26.119 0.474 7.381 1.00 85.75 593 ASP A C 1
ATOM 4787 O O . ASP A 1 593 ? 26.029 -0.616 6.816 1.00 85.75 593 ASP A O 1
ATOM 4791 N N . LEU A 1 594 ? 26.364 1.603 6.709 1.00 87.75 594 LEU A N 1
ATOM 4792 C CA . LEU A 1 594 ? 26.534 1.657 5.255 1.00 87.75 594 LEU A CA 1
ATOM 4793 C C . LEU A 1 594 ? 27.774 0.890 4.800 1.00 87.75 594 LEU A C 1
ATOM 4795 O O . LEU A 1 594 ? 27.708 0.155 3.818 1.00 87.75 594 LEU A O 1
ATOM 4799 N N . ASN A 1 595 ? 28.885 1.018 5.529 1.00 87.06 595 ASN A N 1
ATOM 4800 C CA . ASN A 1 595 ? 30.101 0.257 5.239 1.00 87.06 595 ASN A CA 1
ATOM 4801 C C . ASN A 1 595 ? 29.859 -1.250 5.336 1.00 87.06 595 ASN A C 1
ATOM 4803 O O . ASN A 1 595 ? 30.330 -1.998 4.481 1.00 87.06 595 ASN A O 1
ATOM 4807 N N . HIS A 1 596 ? 29.104 -1.693 6.344 1.00 87.69 596 HIS A N 1
ATOM 4808 C CA . HIS A 1 596 ? 28.774 -3.104 6.502 1.00 87.69 596 HIS A CA 1
ATOM 4809 C C . HIS A 1 596 ? 27.939 -3.622 5.318 1.00 87.69 596 HIS A C 1
ATOM 4811 O O . HIS A 1 596 ? 28.295 -4.636 4.721 1.00 87.69 596 HIS A O 1
ATOM 4817 N N . ILE A 1 597 ? 26.909 -2.880 4.896 1.00 91.06 597 ILE A N 1
ATOM 4818 C CA . ILE A 1 597 ? 26.074 -3.233 3.732 1.00 91.06 597 ILE A CA 1
ATOM 4819 C C . ILE A 1 597 ? 26.906 -3.286 2.445 1.00 91.06 597 ILE A C 1
ATOM 4821 O O . ILE A 1 597 ? 26.848 -4.275 1.718 1.00 91.06 597 ILE A O 1
ATOM 4825 N N . LEU A 1 598 ? 27.720 -2.258 2.180 1.00 90.69 598 LEU A N 1
ATOM 4826 C CA . LEU A 1 598 ? 28.580 -2.203 0.992 1.00 90.69 598 LEU A CA 1
ATOM 4827 C C . LEU A 1 598 ? 29.601 -3.347 0.964 1.00 90.69 598 LEU A C 1
ATOM 4829 O O . LEU A 1 598 ? 29.890 -3.875 -0.107 1.00 90.69 598 LEU A O 1
ATOM 4833 N N . SER A 1 599 ? 30.119 -3.756 2.126 1.00 89.88 599 SER A N 1
ATOM 4834 C CA . SER A 1 599 ? 31.027 -4.904 2.231 1.00 89.88 599 SER A CA 1
ATOM 4835 C C . SER A 1 599 ? 30.337 -6.252 2.016 1.00 89.88 599 SER A C 1
ATOM 4837 O O . SER A 1 599 ? 30.994 -7.204 1.604 1.00 89.88 599 SER A O 1
ATOM 4839 N N . PHE A 1 600 ? 29.021 -6.324 2.240 1.00 92.12 600 PHE A N 1
ATOM 4840 C CA . PHE A 1 600 ? 28.234 -7.544 2.081 1.00 92.12 600 PHE A CA 1
ATOM 4841 C C . PHE A 1 600 ? 27.816 -7.783 0.615 1.00 92.12 600 PHE A C 1
ATOM 4843 O O . PHE A 1 600 ? 27.730 -8.926 0.173 1.00 92.12 600 PHE A O 1
ATOM 4850 N N . ILE A 1 601 ? 27.633 -6.722 -0.182 1.00 93.38 601 ILE A N 1
ATOM 4851 C CA . ILE A 1 601 ? 27.239 -6.819 -1.602 1.00 93.38 601 ILE A CA 1
ATOM 4852 C C . ILE A 1 601 ? 28.128 -7.794 -2.414 1.00 93.38 601 ILE A C 1
ATOM 4854 O O . ILE A 1 601 ? 27.570 -8.665 -3.088 1.00 93.38 601 ILE A O 1
ATOM 4858 N N . PRO A 1 602 ? 29.476 -7.734 -2.345 1.00 92.25 602 PRO A N 1
ATOM 4859 C CA . PRO A 1 602 ? 30.339 -8.673 -3.065 1.00 92.25 602 PRO A CA 1
ATOM 4860 C C . PRO A 1 602 ? 30.165 -10.150 -2.682 1.00 92.25 602 PRO A C 1
ATOM 4862 O O . PRO A 1 602 ? 30.498 -11.013 -3.490 1.00 92.25 602 PRO A O 1
ATOM 4865 N N . GLU A 1 603 ? 29.660 -10.471 -1.484 1.00 92.00 603 GLU A N 1
ATOM 4866 C CA . GLU A 1 603 ? 29.488 -11.865 -1.042 1.00 92.00 603 GLU A CA 1
ATOM 4867 C C . GLU A 1 603 ? 28.312 -12.575 -1.725 1.00 92.00 603 GLU A C 1
ATOM 4869 O O . GLU A 1 603 ? 28.310 -13.801 -1.822 1.00 92.00 603 GLU A O 1
ATOM 4874 N N . VAL A 1 604 ? 27.312 -11.816 -2.181 1.00 93.06 604 VAL A N 1
ATOM 4875 C CA . VAL A 1 604 ? 26.075 -12.330 -2.805 1.00 93.06 604 VAL A CA 1
ATOM 4876 C C . VAL A 1 604 ? 25.969 -12.005 -4.295 1.00 93.06 604 VAL A C 1
ATOM 4878 O O . VAL A 1 604 ? 24.997 -12.358 -4.963 1.00 93.06 604 VAL A O 1
ATOM 4881 N N . TYR A 1 605 ? 26.989 -11.342 -4.826 1.00 91.88 605 TYR A N 1
ATOM 4882 C CA . TYR A 1 605 ? 27.107 -10.979 -6.227 1.00 91.88 605 TYR A CA 1
ATOM 4883 C C . TYR A 1 605 ? 27.190 -12.221 -7.131 1.00 91.88 605 TYR A C 1
ATOM 4885 O O . TYR A 1 605 ? 28.037 -13.093 -6.936 1.00 91.88 605 TYR A O 1
ATOM 4893 N N . SER A 1 606 ? 26.336 -12.288 -8.160 1.00 88.25 606 SER A N 1
ATOM 4894 C CA . SER A 1 606 ? 26.208 -13.470 -9.031 1.00 88.25 606 SER A CA 1
ATOM 4895 C C . SER A 1 606 ? 27.000 -13.382 -10.347 1.00 88.25 606 SER A C 1
ATOM 4897 O O . SER A 1 606 ? 26.798 -14.212 -11.234 1.00 88.25 606 SER A O 1
ATOM 4899 N N . SER A 1 607 ? 27.899 -12.400 -10.510 1.00 86.06 607 SER A N 1
ATOM 4900 C CA . SER A 1 607 ? 28.666 -12.174 -11.754 1.00 86.06 607 SER A CA 1
ATOM 4901 C C . SER A 1 607 ? 27.802 -12.031 -13.015 1.00 86.06 607 SER A C 1
ATOM 4903 O O . SER A 1 607 ? 28.234 -12.406 -14.105 1.00 86.06 607 SER A O 1
ATOM 4905 N N . THR A 1 608 ? 26.593 -11.476 -12.891 1.00 90.75 608 THR A N 1
ATOM 4906 C CA . THR A 1 608 ? 25.746 -11.144 -14.047 1.00 90.75 608 THR A CA 1
ATOM 4907 C C . THR A 1 608 ? 26.003 -9.714 -14.530 1.00 90.75 608 THR A C 1
ATOM 4909 O O . THR A 1 608 ? 26.531 -8.884 -13.789 1.00 90.75 608 THR A O 1
ATOM 4912 N N . GLU A 1 609 ? 25.636 -9.414 -15.780 1.00 90.69 609 GLU A N 1
ATOM 4913 C CA . GLU A 1 609 ? 25.778 -8.059 -16.332 1.00 90.69 609 GLU A CA 1
ATOM 4914 C C . GLU A 1 609 ? 24.977 -7.025 -15.531 1.00 90.69 609 GLU A C 1
ATOM 4916 O O . GLU A 1 609 ? 25.495 -5.955 -15.219 1.00 90.69 609 GLU A O 1
ATOM 4921 N N . ASP A 1 610 ? 23.735 -7.353 -15.167 1.00 90.88 610 ASP A N 1
ATOM 4922 C CA . ASP A 1 610 ? 22.846 -6.440 -14.442 1.00 90.88 610 ASP A CA 1
ATOM 4923 C C . ASP A 1 610 ? 23.351 -6.164 -13.019 1.00 90.88 610 ASP A C 1
ATOM 4925 O O . ASP A 1 610 ? 23.326 -5.015 -12.574 1.00 90.88 610 ASP A O 1
ATOM 4929 N N . ASP A 1 611 ? 23.891 -7.177 -12.332 1.00 91.06 611 ASP A N 1
ATOM 4930 C CA . ASP A 1 611 ? 24.496 -6.992 -11.009 1.00 91.06 611 ASP A CA 1
ATOM 4931 C C . ASP A 1 611 ? 25.733 -6.088 -11.090 1.00 91.06 611 ASP A C 1
ATOM 4933 O O . ASP A 1 611 ? 25.928 -5.217 -10.238 1.00 91.06 611 ASP A O 1
ATOM 4937 N N . TYR A 1 612 ? 26.572 -6.266 -12.122 1.00 93.50 612 TYR A N 1
ATOM 4938 C CA . TYR A 1 612 ? 27.770 -5.445 -12.318 1.00 93.50 612 TYR A CA 1
ATOM 4939 C C . TYR A 1 612 ? 27.392 -3.979 -12.533 1.00 93.50 612 TYR A C 1
ATOM 4941 O O . TYR A 1 612 ? 27.945 -3.094 -11.877 1.00 93.50 612 TYR A O 1
ATOM 4949 N N . LEU A 1 613 ? 26.409 -3.726 -13.403 1.00 93.06 613 LEU A N 1
ATOM 4950 C CA . LEU A 1 613 ? 25.882 -2.386 -13.660 1.00 93.06 613 LEU A CA 1
ATOM 4951 C C . LEU A 1 613 ? 25.258 -1.766 -12.407 1.00 93.06 613 LEU A C 1
ATOM 4953 O O . LEU A 1 613 ? 25.488 -0.593 -12.116 1.00 93.06 613 LEU A O 1
ATOM 4957 N N . LYS A 1 614 ? 24.516 -2.546 -11.615 1.00 93.06 614 LYS A N 1
ATOM 4958 C CA . LYS A 1 614 ? 23.920 -2.046 -10.373 1.00 93.06 614 LYS A CA 1
ATOM 4959 C C . LYS A 1 614 ? 24.988 -1.626 -9.360 1.00 93.06 614 LYS A C 1
ATOM 4961 O O . LYS A 1 614 ? 24.891 -0.536 -8.793 1.00 93.06 614 LYS A O 1
ATOM 4966 N N . CYS A 1 615 ? 26.022 -2.445 -9.166 1.00 93.06 615 CYS A N 1
ATOM 4967 C CA . CYS A 1 615 ? 27.164 -2.121 -8.307 1.00 93.06 615 CYS A CA 1
ATOM 4968 C C . CYS A 1 615 ? 27.945 -0.901 -8.811 1.00 93.06 615 CYS A C 1
ATOM 4970 O O . CYS A 1 615 ? 28.333 -0.049 -8.012 1.00 93.06 615 CYS A O 1
ATOM 4972 N N . LEU A 1 616 ? 28.160 -0.799 -10.125 1.00 92.88 616 LEU A N 1
ATOM 4973 C CA . LEU A 1 616 ? 28.805 0.349 -10.760 1.00 92.88 616 LEU A CA 1
ATOM 4974 C C . LEU A 1 616 ? 28.037 1.645 -10.467 1.00 92.88 616 LEU A C 1
ATOM 4976 O O . LEU A 1 616 ? 28.630 2.608 -9.980 1.00 92.88 616 LEU A O 1
ATOM 4980 N N . ASN A 1 617 ? 26.720 1.641 -10.683 1.00 91.25 617 ASN A N 1
ATOM 4981 C CA . ASN A 1 617 ? 25.864 2.802 -10.451 1.00 91.25 617 ASN A CA 1
ATOM 4982 C C . ASN A 1 617 ? 25.862 3.225 -8.978 1.00 91.25 617 ASN A C 1
ATOM 4984 O O . ASN A 1 617 ? 25.926 4.416 -8.687 1.00 91.25 617 ASN A O 1
ATOM 4988 N N . ILE A 1 618 ? 25.859 2.274 -8.036 1.00 90.88 618 ILE A N 1
ATOM 4989 C CA . ILE A 1 618 ? 26.016 2.572 -6.602 1.00 90.88 618 ILE A CA 1
ATOM 4990 C C . ILE A 1 618 ? 27.376 3.233 -6.324 1.00 90.88 618 ILE A C 1
ATOM 4992 O O . ILE A 1 618 ? 27.433 4.241 -5.615 1.00 90.88 618 ILE A O 1
ATOM 4996 N N . SER A 1 619 ? 28.458 2.701 -6.901 1.00 90.75 619 SER A N 1
ATOM 4997 C CA . SER A 1 619 ? 29.824 3.207 -6.715 1.00 90.75 619 SER A CA 1
ATOM 4998 C C . SER A 1 619 ? 30.041 4.628 -7.241 1.00 90.75 619 SER A C 1
ATOM 5000 O O . SER A 1 619 ? 30.873 5.349 -6.689 1.00 90.75 619 SER A O 1
ATOM 5002 N N . LEU A 1 620 ? 29.292 5.037 -8.268 1.00 90.19 620 LEU A N 1
ATOM 5003 C CA . LEU A 1 620 ? 29.368 6.362 -8.897 1.00 90.19 620 LEU A CA 1
ATOM 5004 C C . LEU A 1 620 ? 28.584 7.456 -8.146 1.00 90.19 620 LEU A C 1
ATOM 5006 O O . LEU A 1 620 ? 28.714 8.646 -8.437 1.00 90.19 620 LEU A O 1
ATOM 5010 N N . ARG A 1 621 ? 27.787 7.102 -7.129 1.00 88.31 621 ARG A N 1
ATOM 5011 C CA . ARG A 1 621 ? 27.012 8.089 -6.364 1.00 88.31 621 ARG A CA 1
ATOM 5012 C C . ARG A 1 621 ? 27.917 8.942 -5.479 1.00 88.31 621 ARG A C 1
ATOM 5014 O O . ARG A 1 621 ? 28.453 8.475 -4.475 1.00 88.31 621 ARG A O 1
ATOM 5021 N N . ARG A 1 622 ? 27.967 10.248 -5.756 1.00 86.19 622 ARG A N 1
ATOM 5022 C CA . ARG A 1 622 ? 28.763 11.241 -5.007 1.00 86.19 622 ARG A CA 1
ATOM 5023 C C . ARG A 1 622 ? 28.593 11.184 -3.490 1.00 86.19 622 ARG A C 1
ATOM 5025 O O . ARG A 1 622 ? 29.579 11.289 -2.770 1.00 86.19 622 ARG A O 1
ATOM 5032 N N . LYS A 1 623 ? 27.369 10.975 -2.990 1.00 83.69 623 LYS A N 1
ATOM 5033 C CA . LYS A 1 623 ? 27.089 10.875 -1.543 1.00 83.69 623 LYS A CA 1
ATOM 5034 C C . LYS A 1 623 ? 27.792 9.689 -0.863 1.00 83.69 623 LYS A C 1
ATOM 5036 O O . LYS A 1 623 ? 27.973 9.720 0.349 1.00 83.69 623 LYS A O 1
ATOM 5041 N N . LEU A 1 624 ? 28.169 8.660 -1.624 1.00 85.12 624 LEU A N 1
ATOM 5042 C CA . LEU A 1 624 ? 28.750 7.410 -1.130 1.00 85.12 624 LEU A CA 1
ATOM 5043 C C . LEU A 1 624 ? 30.221 7.227 -1.525 1.00 85.12 624 LEU A C 1
ATOM 5045 O O . LEU A 1 624 ? 30.830 6.255 -1.093 1.00 85.12 624 LEU A O 1
ATOM 5049 N N . ILE A 1 625 ? 30.811 8.151 -2.293 1.00 84.81 625 ILE A N 1
ATOM 5050 C CA . ILE A 1 625 ? 32.135 7.975 -2.916 1.00 84.81 625 ILE A CA 1
ATOM 5051 C C . ILE A 1 625 ? 33.258 7.647 -1.915 1.00 84.81 625 ILE A C 1
ATOM 5053 O O . ILE A 1 625 ? 34.170 6.885 -2.216 1.00 84.81 625 ILE A O 1
ATOM 5057 N N . ASN A 1 626 ? 33.163 8.164 -0.685 1.00 83.06 626 ASN A N 1
ATOM 5058 C CA . ASN A 1 626 ? 34.142 7.903 0.376 1.00 83.06 626 ASN A CA 1
ATOM 5059 C C . ASN A 1 626 ? 33.994 6.512 1.020 1.00 83.06 626 ASN A C 1
ATOM 5061 O O . ASN A 1 626 ? 34.874 6.089 1.765 1.00 83.06 626 ASN A O 1
ATOM 5065 N N . LEU A 1 627 ? 32.879 5.822 0.772 1.00 85.50 627 LEU A N 1
ATOM 5066 C CA . LEU A 1 627 ? 32.544 4.511 1.336 1.00 85.50 627 LEU A CA 1
ATOM 5067 C C . LEU A 1 627 ? 32.662 3.390 0.292 1.00 85.50 627 LEU A C 1
ATOM 5069 O O . LEU A 1 627 ? 32.849 2.231 0.650 1.00 85.50 627 LEU A O 1
ATOM 5073 N N . THR A 1 628 ? 32.577 3.716 -1.001 1.00 86.38 628 THR A N 1
ATOM 5074 C CA . THR A 1 628 ? 32.523 2.735 -2.099 1.00 86.38 628 THR A CA 1
ATOM 5075 C C . THR A 1 628 ? 33.892 2.242 -2.563 1.00 86.38 628 THR A C 1
ATOM 5077 O O . THR A 1 628 ? 33.948 1.344 -3.396 1.00 86.38 628 THR A O 1
ATOM 5080 N N . SER A 1 629 ? 34.999 2.743 -2.003 1.00 86.31 629 SER A N 1
ATOM 5081 C CA . SER A 1 629 ? 36.364 2.329 -2.375 1.00 86.31 629 SER A CA 1
ATOM 5082 C C . SER A 1 629 ? 36.571 0.797 -2.420 1.00 86.31 629 SER A C 1
ATOM 5084 O O . SER A 1 629 ? 37.050 0.315 -3.448 1.00 86.31 629 SER A O 1
ATOM 5086 N N . PRO A 1 630 ? 36.125 -0.007 -1.428 1.00 87.25 630 PRO A N 1
ATOM 5087 C CA . PRO A 1 630 ? 36.231 -1.469 -1.505 1.00 87.25 630 PRO A CA 1
ATOM 5088 C C . PRO A 1 630 ? 35.406 -2.094 -2.641 1.00 87.25 630 PRO A C 1
ATOM 5090 O O . PRO A 1 630 ? 35.828 -3.075 -3.254 1.00 87.25 630 PRO A O 1
ATOM 5093 N N . LEU A 1 631 ? 34.230 -1.527 -2.934 1.00 90.00 631 LEU A N 1
ATOM 5094 C CA . LEU A 1 631 ? 33.360 -1.988 -4.016 1.00 90.00 631 LEU A CA 1
ATOM 5095 C C . LEU A 1 631 ? 33.958 -1.641 -5.388 1.00 90.00 631 LEU A C 1
ATOM 5097 O O . LEU A 1 631 ? 33.887 -2.448 -6.310 1.00 90.00 631 LEU A O 1
ATOM 5101 N N . VAL A 1 632 ? 34.610 -0.483 -5.517 1.00 91.12 632 VAL A N 1
ATOM 5102 C CA . VAL A 1 632 ? 35.344 -0.088 -6.729 1.00 91.12 632 VAL A CA 1
ATOM 5103 C C . VAL A 1 632 ? 36.529 -1.024 -6.976 1.00 91.12 632 VAL A C 1
ATOM 5105 O O . VAL A 1 632 ? 36.673 -1.534 -8.086 1.00 91.12 632 VAL A O 1
ATOM 5108 N N . ASP A 1 633 ? 37.325 -1.335 -5.950 1.00 90.44 633 ASP A N 1
ATOM 5109 C CA . ASP A 1 633 ? 38.433 -2.297 -6.057 1.00 90.44 633 ASP A CA 1
ATOM 5110 C C . ASP A 1 633 ? 37.957 -3.691 -6.494 1.00 90.44 633 ASP A C 1
ATOM 5112 O O . ASP A 1 633 ? 38.643 -4.395 -7.245 1.00 90.44 633 ASP A O 1
ATOM 5116 N N . PHE A 1 634 ? 36.777 -4.103 -6.025 1.00 92.00 634 PHE A N 1
ATOM 5117 C CA . PHE A 1 634 ? 36.116 -5.327 -6.465 1.00 92.00 634 PHE A CA 1
ATOM 5118 C C . PHE A 1 634 ? 35.710 -5.257 -7.947 1.00 92.00 634 PHE A C 1
ATOM 5120 O O . PHE A 1 634 ? 36.060 -6.158 -8.714 1.00 92.00 634 PHE A O 1
ATOM 5127 N N . LEU A 1 635 ? 35.056 -4.172 -8.377 1.00 93.31 635 LEU A N 1
ATOM 5128 C CA . LEU A 1 635 ? 34.637 -3.968 -9.770 1.00 93.31 635 LEU A CA 1
ATOM 5129 C C . LEU A 1 635 ? 35.825 -3.937 -10.741 1.00 93.31 635 LEU A C 1
ATOM 5131 O O . LEU A 1 635 ? 35.752 -4.548 -11.805 1.00 93.31 635 LEU A O 1
ATOM 5135 N N . ILE A 1 636 ? 36.947 -3.313 -10.367 1.00 92.38 636 ILE A N 1
ATOM 5136 C CA . ILE A 1 636 ? 38.175 -3.311 -11.179 1.00 92.38 636 ILE A CA 1
ATOM 5137 C C . ILE A 1 636 ? 38.639 -4.744 -11.460 1.00 92.38 636 ILE A C 1
ATOM 5139 O O . ILE A 1 636 ? 38.941 -5.083 -12.606 1.00 92.38 636 ILE A O 1
ATOM 5143 N N . LYS A 1 637 ? 38.662 -5.611 -10.441 1.00 91.50 637 LYS A N 1
ATOM 5144 C CA . LYS A 1 637 ? 39.062 -7.019 -10.599 1.00 91.50 637 LYS A CA 1
ATOM 5145 C C . LYS A 1 637 ? 38.063 -7.801 -11.454 1.00 91.50 637 LYS A C 1
ATOM 5147 O O . LYS A 1 637 ? 38.478 -8.572 -12.319 1.00 91.50 637 LYS A O 1
ATOM 5152 N N . GLU A 1 638 ? 36.766 -7.585 -11.243 1.00 92.62 638 GLU A N 1
ATOM 5153 C CA . GLU A 1 638 ? 35.704 -8.262 -11.996 1.00 92.62 638 GLU A CA 1
ATOM 5154 C C . GLU A 1 638 ? 35.609 -7.803 -13.457 1.00 92.62 638 GLU A C 1
ATOM 5156 O O . GLU A 1 638 ? 35.233 -8.605 -14.313 1.00 92.62 638 GLU A O 1
ATOM 5161 N N . SER A 1 639 ? 36.019 -6.571 -13.782 1.00 90.81 639 SER A N 1
ATOM 5162 C CA . SER A 1 639 ? 35.980 -6.023 -15.150 1.00 90.81 639 SER A CA 1
ATOM 5163 C C . SER A 1 639 ? 36.692 -6.912 -16.181 1.00 90.81 639 SER A C 1
ATOM 5165 O O . SER A 1 639 ? 36.299 -6.971 -17.346 1.00 90.81 639 SER A O 1
ATOM 5167 N N . ILE A 1 640 ? 37.693 -7.688 -15.747 1.00 90.56 640 ILE A N 1
ATOM 5168 C CA . ILE A 1 640 ? 38.445 -8.633 -16.581 1.00 90.56 640 ILE A CA 1
ATOM 5169 C C . ILE A 1 640 ? 37.530 -9.706 -17.194 1.00 90.56 640 ILE A C 1
ATOM 5171 O O . ILE A 1 640 ? 37.781 -10.145 -18.318 1.00 90.56 640 ILE A O 1
ATOM 5175 N N . LYS A 1 641 ? 36.470 -10.120 -16.488 1.00 89.94 641 LYS A N 1
ATOM 5176 C CA . LYS A 1 641 ? 35.509 -11.128 -16.967 1.00 89.94 641 LYS A CA 1
ATOM 5177 C C . LYS A 1 641 ? 34.576 -10.585 -18.051 1.00 89.94 641 LYS A C 1
ATOM 5179 O O . LYS A 1 641 ? 34.080 -11.361 -18.860 1.00 89.94 641 LYS A O 1
ATOM 5184 N N . PHE A 1 642 ? 34.378 -9.269 -18.094 1.00 91.12 642 PHE A N 1
ATOM 5185 C CA . PHE A 1 642 ? 33.457 -8.589 -19.007 1.00 91.12 642 PHE A CA 1
ATOM 5186 C C . PHE A 1 642 ? 34.175 -7.856 -20.150 1.00 91.12 642 PHE A C 1
ATOM 5188 O O . PHE A 1 642 ? 33.636 -6.917 -20.736 1.00 91.12 642 PHE A O 1
ATOM 5195 N N . LYS A 1 643 ? 35.399 -8.270 -20.503 1.00 89.75 643 LYS A N 1
ATOM 5196 C CA . LYS A 1 643 ? 36.126 -7.695 -21.645 1.00 89.75 643 LYS A CA 1
ATOM 5197 C C . LYS A 1 643 ? 35.286 -7.754 -22.920 1.00 89.75 643 LYS A C 1
ATOM 5199 O O . LYS A 1 643 ? 34.755 -8.805 -23.269 1.00 89.75 643 LYS A O 1
ATOM 5204 N N . LYS A 1 644 ? 35.224 -6.625 -23.629 1.00 87.31 644 LYS A N 1
ATOM 5205 C CA . LYS A 1 644 ? 34.420 -6.414 -24.843 1.00 87.31 644 LYS A CA 1
ATOM 5206 C C . LYS A 1 644 ? 32.906 -6.588 -24.644 1.00 87.31 644 LYS A C 1
ATOM 5208 O O . LYS A 1 644 ? 32.182 -6.721 -25.629 1.00 87.31 644 LYS A O 1
ATOM 5213 N N . ASN A 1 645 ? 32.411 -6.574 -23.403 1.00 89.75 645 ASN A N 1
ATOM 5214 C CA . ASN A 1 645 ? 30.977 -6.566 -23.136 1.00 89.75 645 ASN A CA 1
ATOM 5215 C C . ASN A 1 645 ? 30.393 -5.187 -23.471 1.00 89.75 645 ASN A C 1
ATOM 5217 O O . ASN A 1 645 ? 30.605 -4.217 -22.745 1.00 89.75 645 ASN A O 1
ATOM 5221 N N . ILE A 1 646 ? 29.663 -5.117 -24.584 1.00 88.38 646 ILE A N 1
ATOM 5222 C CA . ILE A 1 646 ? 29.140 -3.871 -25.153 1.00 88.38 646 ILE A CA 1
ATOM 5223 C C . ILE A 1 646 ? 28.244 -3.118 -24.161 1.00 88.38 646 ILE A C 1
ATOM 5225 O O . ILE A 1 646 ? 28.444 -1.925 -23.952 1.00 88.38 646 ILE A O 1
ATOM 5229 N N . LYS A 1 647 ? 27.301 -3.816 -23.517 1.00 89.62 647 LYS A N 1
ATOM 5230 C CA . LYS A 1 647 ? 26.315 -3.209 -22.611 1.00 89.62 647 LYS A CA 1
ATOM 5231 C C . LYS A 1 647 ? 26.993 -2.520 -21.424 1.00 89.62 647 LYS A C 1
ATOM 5233 O O . LYS A 1 647 ? 26.653 -1.391 -21.090 1.00 89.62 647 LYS A O 1
ATOM 5238 N N . ILE A 1 648 ? 27.981 -3.181 -20.817 1.00 90.88 648 ILE A N 1
ATOM 5239 C CA . ILE A 1 648 ? 28.717 -2.629 -19.671 1.00 90.88 648 ILE A CA 1
ATOM 5240 C C . ILE A 1 648 ? 29.614 -1.464 -20.097 1.00 90.88 648 ILE A C 1
ATOM 5242 O O . ILE A 1 648 ? 29.660 -0.451 -19.404 1.00 90.88 648 ILE A O 1
ATOM 5246 N N . ILE A 1 649 ? 30.314 -1.589 -21.228 1.00 89.94 649 ILE A N 1
ATOM 5247 C CA . ILE A 1 649 ? 31.166 -0.516 -21.762 1.00 89.94 649 ILE A CA 1
ATOM 5248 C C . ILE A 1 649 ? 30.348 0.753 -21.986 1.00 89.94 649 ILE A C 1
ATOM 5250 O O . ILE A 1 649 ? 30.750 1.832 -21.544 1.00 89.94 649 ILE A O 1
ATOM 5254 N N . ASP A 1 650 ? 29.207 0.616 -22.662 1.00 87.88 650 ASP A N 1
ATOM 5255 C CA . ASP A 1 650 ? 28.376 1.753 -23.023 1.00 87.88 650 ASP A CA 1
ATOM 5256 C C . ASP A 1 650 ? 27.845 2.472 -21.781 1.00 87.88 650 ASP A C 1
ATOM 5258 O O . ASP A 1 650 ? 27.931 3.698 -21.740 1.00 87.88 650 ASP A O 1
ATOM 5262 N N . GLU A 1 651 ? 27.393 1.742 -20.757 1.00 89.81 651 GLU A N 1
ATOM 5263 C CA . GLU A 1 651 ? 26.892 2.338 -19.511 1.00 89.81 651 GLU A CA 1
ATOM 5264 C C . GLU A 1 651 ? 28.013 3.001 -18.689 1.00 89.81 651 GLU A C 1
ATOM 5266 O O . GLU A 1 651 ? 27.869 4.147 -18.269 1.00 89.81 651 GLU A O 1
ATOM 5271 N N . VAL A 1 652 ? 29.176 2.350 -18.524 1.00 91.69 652 VAL A N 1
ATOM 5272 C CA . VAL A 1 652 ? 30.327 2.932 -17.797 1.00 91.69 652 VAL A CA 1
ATOM 5273 C C . VAL A 1 652 ? 30.754 4.255 -18.427 1.00 91.69 652 VAL A C 1
ATOM 5275 O O . VAL A 1 652 ? 30.898 5.268 -17.745 1.00 91.69 652 VAL A O 1
ATOM 5278 N N . GLU A 1 653 ? 30.960 4.269 -19.741 1.00 89.81 653 GLU A N 1
ATOM 5279 C CA . GLU A 1 653 ? 31.397 5.473 -20.446 1.00 89.81 653 GLU A CA 1
ATOM 5280 C C . GLU A 1 653 ? 30.275 6.532 -20.510 1.00 89.81 653 GLU A C 1
ATOM 5282 O O . GLU A 1 653 ? 30.558 7.703 -20.759 1.00 89.81 653 GLU A O 1
ATOM 5287 N N . LYS A 1 654 ? 28.999 6.154 -20.344 1.00 88.75 654 LYS A N 1
ATOM 5288 C CA . LYS A 1 654 ? 27.865 7.091 -20.278 1.00 88.75 654 LYS A CA 1
ATOM 5289 C C . LYS A 1 654 ? 27.852 7.812 -18.939 1.00 88.75 654 LYS A C 1
ATOM 5291 O O . LYS A 1 654 ? 27.814 9.039 -18.919 1.00 88.75 654 LYS A O 1
ATOM 5296 N N . GLU A 1 655 ? 27.990 7.077 -17.844 1.00 90.06 655 GLU A N 1
ATOM 5297 C CA . GLU A 1 655 ? 28.068 7.674 -16.512 1.00 90.06 655 GLU A CA 1
ATOM 5298 C C . GLU A 1 655 ? 29.322 8.547 -16.338 1.00 90.06 655 GLU A C 1
ATOM 5300 O O . GLU A 1 655 ? 29.237 9.652 -15.797 1.00 90.06 655 GLU A O 1
ATOM 5305 N N . ILE A 1 656 ? 30.480 8.121 -16.867 1.00 91.00 656 ILE A N 1
ATOM 5306 C CA . ILE A 1 656 ? 31.696 8.958 -16.882 1.00 91.00 656 ILE A CA 1
ATOM 5307 C C . ILE A 1 656 ? 31.422 10.278 -17.611 1.00 91.00 656 ILE A C 1
ATOM 5309 O O . ILE A 1 656 ? 31.696 11.346 -17.062 1.00 91.00 656 ILE A O 1
ATOM 5313 N N . TYR A 1 657 ? 30.844 10.214 -18.815 1.00 88.06 657 TYR A N 1
ATOM 5314 C CA . TYR A 1 657 ? 30.505 11.406 -19.591 1.00 88.06 657 TYR A CA 1
ATOM 5315 C C . TYR A 1 657 ? 29.523 12.319 -18.845 1.00 88.06 657 TYR A C 1
ATOM 5317 O O . TYR A 1 657 ? 29.703 13.537 -18.829 1.00 88.06 657 TYR A O 1
ATOM 5325 N N . HIS A 1 658 ? 28.515 11.745 -18.184 1.00 88.25 658 HIS A N 1
ATOM 5326 C CA . HIS A 1 658 ? 27.533 12.488 -17.399 1.00 88.25 658 HIS A CA 1
ATOM 5327 C C . HIS A 1 658 ? 28.202 13.294 -16.270 1.00 88.25 658 HIS A C 1
ATOM 5329 O O . HIS A 1 658 ? 27.944 14.493 -16.129 1.00 88.25 658 HIS A O 1
ATOM 5335 N N . HIS A 1 659 ? 29.132 12.690 -15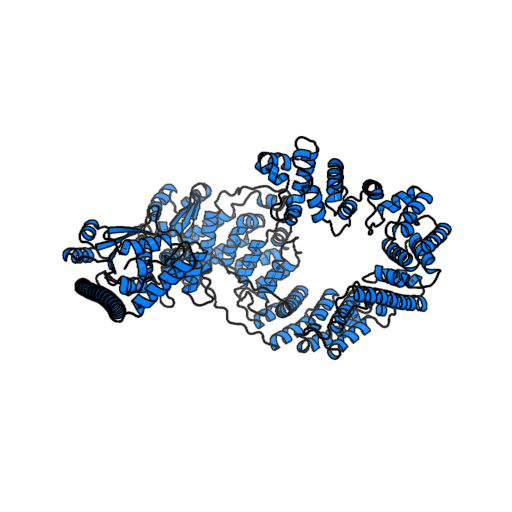.524 1.00 90.25 659 HIS A N 1
ATOM 5336 C CA . HIS A 1 659 ? 29.903 13.396 -14.497 1.00 90.25 659 HIS A CA 1
ATOM 5337 C C . HIS A 1 659 ? 30.854 14.461 -15.069 1.00 90.25 659 HIS A C 1
ATOM 5339 O O . HIS A 1 659 ? 30.931 15.559 -14.519 1.00 90.25 659 HIS A O 1
ATOM 5345 N N . GLU A 1 660 ? 31.554 14.179 -16.173 1.00 89.06 660 GLU A N 1
ATOM 5346 C CA . GLU A 1 660 ? 32.469 15.140 -16.812 1.00 89.06 660 GLU A CA 1
ATOM 5347 C C . GLU A 1 660 ? 31.729 16.367 -17.355 1.00 89.06 660 GLU A C 1
ATOM 5349 O O . GLU A 1 660 ? 32.176 17.507 -17.193 1.00 89.06 660 GLU A O 1
ATOM 5354 N N . ARG A 1 661 ? 30.569 16.139 -17.972 1.00 83.69 661 ARG A N 1
ATOM 5355 C CA . ARG A 1 661 ? 29.724 17.192 -18.531 1.00 83.69 661 ARG A CA 1
ATOM 5356 C C . ARG A 1 661 ? 29.236 18.145 -17.452 1.00 83.69 661 ARG A C 1
ATOM 5358 O O . ARG A 1 661 ? 29.351 19.362 -17.588 1.00 83.69 661 ARG A O 1
ATOM 5365 N N . TYR A 1 662 ? 28.686 17.594 -16.378 1.00 85.88 662 TYR A N 1
ATOM 5366 C CA . TYR A 1 662 ? 28.125 18.372 -15.283 1.00 85.88 662 TYR A CA 1
ATOM 5367 C C . TYR A 1 662 ? 29.124 18.529 -14.135 1.00 85.88 662 TYR A C 1
ATOM 5369 O O . TYR A 1 662 ? 28.719 18.565 -12.980 1.00 85.88 662 TYR A O 1
ATOM 5377 N N . LYS A 1 663 ? 30.422 18.695 -14.433 1.00 87.38 663 LYS A N 1
ATOM 5378 C CA . LYS A 1 663 ? 31.514 18.784 -13.439 1.00 87.38 663 LYS A CA 1
ATOM 5379 C C . LYS A 1 663 ? 31.321 19.809 -12.313 1.00 87.38 663 LYS A C 1
ATOM 5381 O O . LYS A 1 663 ? 31.974 19.715 -11.282 1.00 87.38 663 LYS A O 1
ATOM 5386 N N . ASN A 1 664 ? 30.457 20.805 -12.524 1.00 85.25 664 ASN A N 1
ATOM 5387 C CA . ASN A 1 664 ? 30.140 21.849 -11.546 1.00 85.25 664 ASN A CA 1
ATOM 5388 C C . ASN A 1 664 ? 28.883 21.543 -10.705 1.00 85.25 664 ASN A C 1
ATOM 5390 O O . ASN A 1 664 ? 28.529 22.351 -9.852 1.00 85.25 664 ASN A O 1
ATOM 5394 N N . ALA A 1 665 ? 28.169 20.447 -10.971 1.00 86.88 665 ALA A N 1
ATOM 5395 C CA . ALA A 1 665 ? 26.978 20.062 -10.225 1.00 86.88 665 ALA A CA 1
ATOM 5396 C C . ALA A 1 665 ? 27.350 19.367 -8.908 1.00 86.88 665 ALA A C 1
ATOM 5398 O O . ALA A 1 665 ? 28.310 18.604 -8.849 1.00 86.88 665 ALA A O 1
ATOM 5399 N N . ASP A 1 666 ? 26.538 19.558 -7.866 1.00 86.19 666 ASP A N 1
ATOM 5400 C CA . ASP A 1 666 ? 26.810 19.022 -6.521 1.00 86.19 666 ASP A CA 1
ATOM 5401 C C . ASP A 1 666 ? 26.904 17.487 -6.469 1.00 86.19 666 ASP A C 1
ATOM 5403 O O . ASP A 1 666 ? 27.539 16.922 -5.577 1.00 86.19 666 ASP A O 1
ATOM 5407 N N . TRP A 1 667 ? 26.260 16.799 -7.414 1.00 87.81 667 TRP A N 1
ATOM 5408 C CA . TRP A 1 667 ? 26.267 15.341 -7.530 1.00 87.81 667 TRP A CA 1
ATOM 5409 C C . TRP A 1 667 ? 27.409 14.804 -8.407 1.00 87.81 667 TRP A C 1
ATOM 5411 O O . TRP A 1 667 ? 27.582 13.588 -8.474 1.00 87.81 667 TRP A O 1
ATOM 5421 N N . ALA A 1 668 ? 28.179 15.660 -9.086 1.00 90.69 668 ALA A N 1
ATOM 5422 C CA . ALA A 1 668 ? 29.224 15.216 -9.999 1.00 90.69 668 ALA A CA 1
ATOM 5423 C C . ALA A 1 668 ? 30.501 14.790 -9.261 1.00 90.69 668 ALA A C 1
ATOM 5425 O O . ALA A 1 668 ? 30.912 15.408 -8.276 1.00 90.69 668 ALA A O 1
ATOM 5426 N N . LEU A 1 669 ? 31.131 13.715 -9.740 1.00 91.75 669 LEU A N 1
ATOM 5427 C CA . LEU A 1 669 ? 32.443 13.282 -9.269 1.00 91.75 669 LEU A CA 1
ATOM 5428 C C . LEU A 1 669 ? 33.544 14.165 -9.868 1.00 91.75 669 LEU A C 1
ATOM 5430 O O . LEU A 1 669 ? 33.450 14.610 -11.012 1.00 91.75 669 LEU A O 1
ATOM 5434 N N . SER A 1 670 ? 34.604 14.396 -9.096 1.00 91.25 670 SER A N 1
ATOM 5435 C CA . SER A 1 670 ? 35.795 15.105 -9.573 1.00 91.25 670 SER A CA 1
ATOM 5436 C C . SER A 1 670 ? 36.593 14.275 -10.582 1.00 91.25 670 SER A C 1
ATOM 5438 O O . SER A 1 670 ? 36.517 13.046 -10.603 1.00 91.25 670 SER A O 1
ATOM 5440 N N . GLU A 1 671 ? 37.449 14.933 -11.371 1.00 89.12 671 GLU A N 1
ATOM 5441 C CA . GLU A 1 671 ? 38.337 14.237 -12.314 1.00 89.12 671 GLU A CA 1
ATOM 5442 C C . GLU A 1 671 ? 39.207 13.171 -11.635 1.00 89.12 671 GLU A C 1
ATOM 5444 O O . GLU A 1 671 ? 39.430 12.115 -12.221 1.00 89.12 671 GLU A O 1
ATOM 5449 N N . THR A 1 672 ? 39.652 13.409 -10.396 1.00 90.50 672 THR A N 1
ATOM 5450 C CA . THR A 1 672 ? 40.444 12.448 -9.613 1.00 90.50 672 THR A CA 1
ATOM 5451 C C . THR A 1 672 ? 39.636 11.235 -9.160 1.00 90.50 672 THR A C 1
ATOM 5453 O O . THR A 1 672 ? 40.168 10.131 -9.114 1.00 90.50 672 THR A O 1
ATOM 5456 N N . GLU A 1 673 ? 38.352 11.419 -8.854 1.00 91.00 673 GLU A N 1
ATOM 5457 C CA . GLU A 1 673 ? 37.452 10.338 -8.427 1.00 91.00 673 GLU A CA 1
ATOM 5458 C C . GLU A 1 673 ? 36.968 9.486 -9.605 1.00 91.00 673 GLU A C 1
ATOM 5460 O O . GLU A 1 673 ? 36.605 8.329 -9.412 1.00 91.00 673 GLU A O 1
ATOM 5465 N N . LEU A 1 674 ? 37.002 10.024 -10.828 1.00 92.69 674 LEU A N 1
ATOM 5466 C CA . LEU A 1 674 ? 36.639 9.298 -12.047 1.00 92.69 674 LEU A CA 1
ATOM 5467 C C . LEU A 1 674 ? 37.755 8.389 -12.585 1.00 92.69 674 LEU A C 1
ATOM 5469 O O . LEU A 1 674 ? 37.475 7.526 -13.417 1.00 92.69 674 LEU A O 1
ATOM 5473 N N . ILE A 1 675 ? 39.004 8.545 -12.125 1.00 92.81 675 ILE A N 1
ATOM 5474 C CA . ILE A 1 675 ? 40.159 7.758 -12.605 1.00 92.81 675 ILE A CA 1
ATOM 5475 C C . ILE A 1 675 ? 39.904 6.240 -12.532 1.00 92.81 675 ILE A C 1
ATOM 5477 O O . ILE A 1 675 ? 40.059 5.584 -13.564 1.00 92.81 675 ILE A O 1
ATOM 5481 N N . PRO A 1 676 ? 39.438 5.664 -11.403 1.00 92.44 676 PRO A N 1
ATOM 5482 C CA . PRO A 1 676 ? 39.206 4.221 -11.309 1.00 92.44 676 PRO A CA 1
ATOM 5483 C C . PRO A 1 676 ? 38.179 3.706 -12.329 1.00 92.44 676 PRO A C 1
ATOM 5485 O O . PRO A 1 676 ? 38.327 2.616 -12.875 1.00 92.44 676 PRO A O 1
ATOM 5488 N N . PHE A 1 677 ? 37.153 4.503 -12.641 1.00 93.56 677 PHE A N 1
ATOM 5489 C CA . PHE A 1 677 ? 36.129 4.141 -13.623 1.00 93.56 677 PHE A CA 1
ATOM 5490 C C . PHE A 1 677 ? 36.647 4.252 -15.063 1.00 93.56 677 PHE A C 1
ATOM 5492 O O . PHE A 1 677 ? 36.310 3.417 -15.904 1.00 93.56 677 PHE A O 1
ATOM 5499 N N . LYS A 1 678 ? 37.530 5.219 -15.344 1.00 91.75 678 LYS A N 1
ATOM 5500 C CA . LYS A 1 678 ? 38.254 5.305 -16.625 1.00 91.75 678 LYS A CA 1
ATOM 5501 C C . LYS A 1 678 ? 39.174 4.098 -16.832 1.00 91.75 678 LYS A C 1
ATOM 5503 O O . LYS A 1 678 ? 39.261 3.585 -17.948 1.00 91.75 678 LYS A O 1
ATOM 5508 N N . ASP A 1 679 ? 39.800 3.600 -15.768 1.00 91.25 679 ASP A N 1
ATOM 5509 C CA . ASP A 1 679 ? 40.612 2.379 -15.814 1.00 91.25 679 ASP A CA 1
ATOM 5510 C C . ASP A 1 679 ? 39.756 1.125 -16.070 1.00 91.25 679 ASP A C 1
ATOM 5512 O O . ASP A 1 679 ? 40.148 0.260 -16.864 1.00 91.25 679 ASP A O 1
ATOM 5516 N N . ILE A 1 680 ? 38.557 1.050 -15.475 1.00 92.94 680 ILE A N 1
ATOM 5517 C CA . ILE A 1 680 ? 37.553 0.019 -15.793 1.00 92.94 680 ILE A CA 1
ATOM 5518 C C . ILE A 1 680 ? 37.184 0.090 -17.280 1.00 92.94 680 ILE A C 1
ATOM 5520 O O . ILE A 1 680 ? 37.306 -0.916 -17.980 1.00 92.94 680 ILE A O 1
ATOM 5524 N N . ALA A 1 681 ? 36.802 1.266 -17.791 1.00 91.31 681 ALA A N 1
ATOM 5525 C CA . ALA A 1 681 ? 36.443 1.455 -19.199 1.00 91.31 681 ALA A CA 1
ATOM 5526 C C . ALA A 1 681 ? 37.576 1.018 -20.144 1.00 91.31 681 ALA A C 1
ATOM 5528 O O . ALA A 1 681 ? 37.355 0.255 -21.087 1.00 91.31 681 ALA A O 1
ATOM 5529 N N . LYS A 1 682 ? 38.821 1.414 -19.847 1.00 89.69 682 LYS A N 1
ATOM 5530 C CA . LYS A 1 682 ? 40.004 1.011 -20.619 1.00 89.69 682 LYS A CA 1
ATOM 5531 C C . LYS A 1 682 ? 40.202 -0.508 -20.619 1.00 89.69 682 LYS A C 1
ATOM 5533 O O . LYS A 1 682 ? 40.480 -1.093 -21.668 1.00 89.69 682 LYS A O 1
ATOM 5538 N N . THR A 1 683 ? 40.040 -1.147 -19.461 1.00 90.44 683 THR A N 1
ATOM 5539 C CA . THR A 1 683 ? 40.172 -2.604 -19.309 1.00 90.44 683 THR A CA 1
ATOM 5540 C C . THR A 1 683 ? 39.102 -3.351 -20.103 1.00 90.44 683 THR A C 1
ATOM 5542 O O . THR A 1 683 ? 39.418 -4.341 -20.767 1.00 90.44 683 THR A O 1
ATOM 5545 N N . LEU A 1 684 ? 37.861 -2.856 -20.086 1.00 90.69 684 LEU A N 1
ATOM 5546 C CA . LEU A 1 684 ? 36.740 -3.433 -20.825 1.00 90.69 684 LEU A CA 1
ATOM 5547 C C . LEU A 1 684 ? 36.924 -3.303 -22.346 1.00 90.69 684 LEU A C 1
ATOM 5549 O O . LEU A 1 684 ? 36.700 -4.277 -23.066 1.00 90.69 684 LEU A O 1
ATOM 5553 N N . CYS A 1 685 ? 37.387 -2.148 -22.836 1.00 87.44 685 CYS A N 1
ATOM 5554 C CA . CYS A 1 685 ? 37.610 -1.897 -24.266 1.00 87.44 685 CYS A CA 1
ATOM 5555 C C . CYS A 1 685 ? 38.785 -2.694 -24.856 1.00 87.44 685 CYS A C 1
ATOM 5557 O O . CYS A 1 685 ? 38.807 -2.942 -26.059 1.00 87.44 685 CYS A O 1
ATOM 5559 N N . SER A 1 686 ? 39.753 -3.122 -24.033 1.00 84.94 686 SER A N 1
ATOM 5560 C CA . SER A 1 686 ? 40.888 -3.965 -24.446 1.00 84.94 686 SER A CA 1
ATOM 5561 C C . SER A 1 686 ? 41.650 -3.446 -25.685 1.00 84.94 686 SER A C 1
ATOM 5563 O O . SER A 1 686 ? 42.109 -4.248 -26.497 1.00 84.94 686 SER A O 1
ATOM 5565 N N . GLU A 1 687 ? 41.766 -2.121 -25.833 1.00 79.19 687 GLU A N 1
ATOM 5566 C CA . GLU A 1 687 ? 42.428 -1.430 -26.963 1.00 79.19 687 GLU A CA 1
ATOM 5567 C C . GLU A 1 687 ? 41.805 -1.688 -28.353 1.00 79.19 687 GLU A C 1
ATOM 5569 O O . GLU A 1 687 ? 42.408 -1.392 -29.381 1.00 79.19 687 GLU A O 1
ATOM 5574 N N . ASP A 1 688 ? 40.576 -2.206 -28.405 1.00 84.31 688 ASP A N 1
ATOM 5575 C CA . ASP A 1 688 ? 39.845 -2.442 -29.649 1.00 84.31 688 ASP A CA 1
ATOM 5576 C C . ASP A 1 688 ? 39.332 -1.117 -30.249 1.00 84.31 688 ASP A C 1
ATOM 5578 O O . ASP A 1 688 ? 38.556 -0.397 -29.616 1.00 84.31 688 ASP A O 1
ATOM 5582 N N . VAL A 1 689 ? 39.755 -0.800 -31.481 1.00 84.44 689 VAL A N 1
ATOM 5583 C CA . VAL A 1 689 ? 39.414 0.447 -32.198 1.00 84.44 689 VAL A CA 1
ATOM 5584 C C . VAL A 1 689 ? 37.903 0.641 -32.327 1.00 84.44 689 VAL A C 1
ATOM 5586 O O . VAL A 1 689 ? 37.419 1.771 -32.221 1.00 84.44 689 VAL A O 1
ATOM 5589 N N . LEU A 1 690 ? 37.145 -0.444 -32.516 1.00 87.06 690 LEU A N 1
ATOM 5590 C CA . LEU A 1 690 ? 35.690 -0.359 -32.602 1.00 87.06 690 LEU A CA 1
ATOM 5591 C C . LEU A 1 690 ? 35.111 0.022 -31.241 1.00 87.06 690 LEU A C 1
ATOM 5593 O O . LEU A 1 690 ? 34.325 0.960 -31.166 1.00 87.06 690 LEU A O 1
ATOM 5597 N N . MET A 1 691 ? 35.551 -0.638 -30.164 1.00 86.44 691 MET A N 1
ATOM 5598 C CA . MET A 1 691 ? 35.063 -0.378 -28.801 1.00 86.44 691 MET A CA 1
ATOM 5599 C C . MET A 1 691 ? 35.377 1.049 -28.336 1.00 86.44 691 MET A C 1
ATOM 5601 O O . MET A 1 691 ? 34.507 1.719 -27.785 1.00 86.44 691 MET A O 1
ATOM 5605 N N . LEU A 1 692 ? 36.581 1.548 -28.626 1.00 85.75 692 LEU A N 1
ATOM 5606 C CA . LEU A 1 692 ? 37.017 2.900 -28.257 1.00 85.75 692 LEU A CA 1
ATOM 5607 C C . LEU A 1 692 ? 36.184 4.007 -28.919 1.00 85.75 692 LEU A C 1
ATOM 5609 O O . LEU A 1 692 ? 35.979 5.065 -28.320 1.00 85.75 692 LEU A O 1
ATOM 5613 N N . ASN A 1 693 ? 35.705 3.775 -30.144 1.00 88.69 693 ASN A N 1
ATOM 5614 C CA . ASN A 1 693 ? 34.949 4.770 -30.901 1.00 88.69 693 ASN A CA 1
ATOM 5615 C C . ASN A 1 693 ? 33.436 4.745 -30.620 1.00 88.69 693 ASN A C 1
ATOM 5617 O O . ASN A 1 693 ? 32.749 5.706 -30.966 1.00 88.69 693 ASN A O 1
ATOM 5621 N N . ARG A 1 694 ? 32.903 3.715 -29.944 1.00 89.38 694 ARG A N 1
ATOM 5622 C CA . ARG A 1 694 ? 31.455 3.567 -29.669 1.00 89.38 694 ARG A CA 1
ATOM 5623 C C . ARG A 1 694 ? 30.826 4.777 -28.987 1.00 89.38 694 ARG A C 1
ATOM 5625 O O . ARG A 1 694 ? 29.746 5.207 -29.379 1.00 89.38 694 ARG A O 1
ATOM 5632 N N . LYS A 1 695 ? 31.514 5.354 -28.001 1.00 87.56 695 LYS A N 1
ATOM 5633 C CA . LYS A 1 695 ? 30.992 6.452 -27.172 1.00 87.56 695 LYS A CA 1
ATOM 5634 C C . LYS A 1 695 ? 30.597 7.714 -27.940 1.00 87.56 695 LYS A C 1
ATOM 5636 O O . LYS A 1 695 ? 29.811 8.506 -27.434 1.00 87.56 695 LYS A O 1
ATOM 5641 N N . PHE A 1 696 ? 31.104 7.904 -29.160 1.00 89.94 696 PHE A N 1
ATOM 5642 C CA . PHE A 1 696 ? 30.735 9.039 -30.011 1.00 89.94 696 PHE A CA 1
ATOM 5643 C C . PHE A 1 696 ? 29.396 8.837 -30.745 1.00 89.94 696 PHE A C 1
ATOM 5645 O O . PHE A 1 696 ? 28.827 9.808 -31.248 1.00 89.94 696 PHE A O 1
ATOM 5652 N N . PHE A 1 697 ? 28.876 7.606 -30.788 1.00 91.31 697 PHE A N 1
ATOM 5653 C CA . PHE A 1 697 ? 27.674 7.196 -31.532 1.00 91.31 697 PHE A CA 1
ATOM 5654 C C . PHE A 1 697 ? 26.500 6.839 -30.607 1.00 91.31 697 PHE A C 1
ATOM 5656 O O . PHE A 1 697 ? 25.738 5.912 -30.877 1.00 91.31 697 PHE A O 1
ATOM 5663 N N . ARG A 1 698 ? 26.362 7.573 -29.499 1.00 86.75 698 ARG A N 1
ATOM 5664 C CA . ARG A 1 698 ? 25.211 7.500 -28.586 1.00 86.75 698 ARG A CA 1
ATOM 5665 C C . ARG A 1 698 ? 24.050 8.372 -29.058 1.00 86.75 698 ARG A C 1
ATOM 5667 O O . ARG A 1 698 ? 24.194 9.172 -29.992 1.00 86.75 698 ARG A O 1
ATOM 5674 N N . HIS A 1 699 ? 22.890 8.244 -28.413 1.00 84.88 699 HIS A N 1
ATOM 5675 C CA . HIS A 1 699 ? 21.779 9.179 -28.633 1.00 84.88 699 HIS A CA 1
ATOM 5676 C C . HIS A 1 699 ? 22.166 10.613 -28.262 1.00 84.88 699 HIS A C 1
ATOM 5678 O O . HIS A 1 699 ? 21.836 11.557 -28.979 1.00 84.88 699 HIS A O 1
ATOM 5684 N N . GLU A 1 700 ? 22.942 10.768 -27.194 1.00 81.38 700 GLU A N 1
ATOM 5685 C CA . GLU A 1 700 ? 23.536 12.039 -26.808 1.00 81.38 700 GLU A CA 1
ATOM 5686 C C . GLU A 1 700 ? 24.598 12.473 -27.826 1.00 81.38 700 GLU A C 1
ATOM 5688 O O . GLU A 1 700 ? 25.497 11.716 -28.204 1.00 81.38 700 GLU A O 1
ATOM 5693 N N . SER A 1 701 ? 24.504 13.722 -28.282 1.00 82.19 701 SER A N 1
ATOM 5694 C CA . SER A 1 701 ? 25.531 14.313 -29.138 1.00 82.19 701 SER A CA 1
ATOM 5695 C C . SER A 1 701 ? 26.856 14.422 -28.373 1.00 82.19 701 SER A C 1
ATOM 5697 O O . SER A 1 701 ? 26.833 14.889 -27.233 1.00 82.19 701 SER A O 1
ATOM 5699 N N . PRO A 1 702 ? 28.004 14.039 -28.969 1.00 84.12 702 PRO A N 1
ATOM 5700 C CA . PRO A 1 702 ? 29.307 14.120 -28.307 1.00 84.12 702 PRO A CA 1
ATOM 5701 C C . PRO A 1 702 ? 29.710 15.564 -27.981 1.00 84.12 702 PRO A C 1
ATOM 5703 O O . PRO A 1 702 ? 30.431 15.796 -27.014 1.00 84.12 702 PRO A O 1
ATOM 5706 N N . ILE A 1 703 ? 29.222 16.532 -28.762 1.00 85.06 703 ILE A N 1
ATOM 5707 C CA . ILE A 1 703 ? 29.393 17.964 -28.517 1.00 85.06 703 ILE A CA 1
ATOM 5708 C C . ILE A 1 703 ? 28.011 18.556 -28.235 1.00 85.06 703 ILE A C 1
ATOM 5710 O O . ILE A 1 703 ? 27.091 18.425 -29.045 1.00 85.06 703 ILE A O 1
ATOM 5714 N N . GLN A 1 704 ? 27.859 19.205 -27.082 1.00 76.06 704 GLN A N 1
ATOM 5715 C CA . GLN A 1 704 ? 26.614 19.853 -26.664 1.00 76.06 704 GLN A CA 1
ATOM 5716 C C . GLN A 1 704 ? 26.892 21.276 -26.181 1.00 76.06 704 GLN A C 1
ATOM 5718 O O . GLN A 1 704 ? 27.987 21.543 -25.691 1.00 76.06 704 GLN A O 1
ATOM 5723 N N . PRO A 1 705 ? 25.923 22.196 -26.317 1.00 77.50 705 PRO A N 1
ATOM 5724 C CA . PRO A 1 705 ? 26.139 23.586 -25.952 1.00 77.50 705 PRO A CA 1
ATOM 5725 C C . PRO A 1 705 ? 26.153 23.776 -24.428 1.00 77.50 705 PRO A C 1
ATOM 5727 O O . PRO A 1 705 ? 25.288 23.260 -23.721 1.00 77.50 705 PRO A O 1
ATOM 5730 N N . ASP A 1 706 ? 27.070 24.614 -23.939 1.00 69.94 706 ASP A N 1
ATOM 5731 C CA . ASP A 1 706 ? 27.166 25.008 -22.519 1.00 69.94 706 ASP A CA 1
ATOM 5732 C C . ASP A 1 706 ? 26.026 25.945 -22.064 1.00 69.94 706 ASP A C 1
ATOM 5734 O O . ASP A 1 706 ? 25.879 26.251 -20.882 1.00 69.94 706 ASP A O 1
ATOM 5738 N N . SER A 1 707 ? 25.224 26.453 -23.005 1.00 70.06 707 SER A N 1
ATOM 5739 C CA . SER A 1 707 ? 24.133 27.399 -22.751 1.00 70.06 707 SER A CA 1
ATOM 5740 C C . SER A 1 707 ? 22.990 27.196 -23.741 1.00 70.06 707 SER A C 1
ATOM 5742 O O . SER A 1 707 ? 23.247 26.975 -24.924 1.00 70.06 707 SER A O 1
ATOM 5744 N N . TYR A 1 708 ? 21.745 27.364 -23.296 1.00 68.06 708 TYR A N 1
ATOM 5745 C CA . TYR A 1 708 ? 20.566 27.175 -24.140 1.00 68.06 708 TYR A CA 1
ATOM 5746 C C . TYR A 1 708 ? 20.395 28.322 -25.154 1.00 68.06 708 TYR A C 1
ATOM 5748 O O . TYR A 1 708 ? 19.927 29.408 -24.813 1.00 68.06 708 TYR A O 1
ATOM 5756 N N . SER A 1 709 ? 20.771 28.086 -26.411 1.00 77.12 709 SER A N 1
ATOM 5757 C CA . SER A 1 709 ? 20.335 28.889 -27.557 1.00 77.12 709 SER A CA 1
ATOM 5758 C C . SER A 1 709 ? 20.158 27.997 -28.785 1.00 77.12 709 SER A C 1
ATOM 5760 O O . SER A 1 709 ? 20.917 27.047 -28.987 1.00 77.12 709 SER A O 1
ATOM 5762 N N . HIS A 1 710 ? 19.155 28.305 -29.611 1.00 74.50 710 HIS A N 1
ATOM 5763 C CA . HIS A 1 710 ? 18.863 27.534 -30.823 1.00 74.50 710 HIS A CA 1
ATOM 5764 C C . HIS A 1 710 ? 20.059 27.514 -31.790 1.00 74.50 710 HIS A C 1
ATOM 5766 O O . HIS A 1 710 ? 20.389 26.466 -32.336 1.00 74.50 710 HIS A O 1
ATOM 5772 N N . GLU A 1 711 ? 20.754 28.645 -31.938 1.00 78.50 711 GLU A N 1
ATOM 5773 C CA . GLU A 1 711 ? 21.935 28.772 -32.802 1.00 78.50 711 GLU A CA 1
ATOM 5774 C C . GLU A 1 711 ? 23.106 27.906 -32.320 1.00 78.50 711 GLU A C 1
ATOM 5776 O O . GLU A 1 711 ? 23.663 27.140 -33.104 1.00 78.50 711 GLU A O 1
ATOM 5781 N N . LYS A 1 712 ? 23.436 27.947 -31.020 1.00 81.69 712 LYS A N 1
ATOM 5782 C CA . LYS A 1 712 ? 24.523 27.124 -30.462 1.00 81.69 712 LYS A CA 1
ATOM 5783 C C . LYS A 1 712 ? 24.198 25.637 -30.524 1.00 81.69 712 LYS A C 1
ATOM 5785 O O . LYS A 1 712 ? 25.084 24.822 -30.744 1.00 81.69 712 LYS A O 1
ATOM 5790 N N . PHE A 1 713 ? 22.933 25.268 -30.337 1.00 81.00 713 PHE A N 1
ATOM 5791 C CA . PHE A 1 713 ? 22.510 23.877 -30.465 1.00 81.00 713 PHE A CA 1
ATOM 5792 C C . PHE A 1 713 ? 22.688 23.361 -31.899 1.00 81.00 713 PHE A C 1
ATOM 5794 O O . PHE A 1 713 ? 23.212 22.263 -32.091 1.00 81.00 713 PHE A O 1
ATOM 5801 N N . ALA A 1 714 ? 22.314 24.164 -32.899 1.00 82.19 714 ALA A N 1
ATOM 5802 C CA . ALA A 1 714 ? 22.536 23.835 -34.304 1.00 82.19 714 ALA A CA 1
ATOM 5803 C C . ALA A 1 714 ? 24.035 23.711 -34.634 1.00 82.19 714 ALA A C 1
ATOM 5805 O O . ALA A 1 714 ? 24.441 22.746 -35.283 1.00 82.19 714 ALA A O 1
ATOM 5806 N N . GLU A 1 715 ? 24.865 24.627 -34.130 1.00 85.38 715 GLU A N 1
ATOM 5807 C CA . GLU A 1 715 ? 26.322 24.585 -34.295 1.00 85.38 715 GLU A CA 1
ATOM 5808 C C . GLU A 1 715 ? 26.938 23.315 -33.681 1.00 85.38 715 GLU A C 1
ATOM 5810 O O . GLU A 1 715 ? 27.658 22.581 -34.359 1.00 85.38 715 GLU A O 1
ATOM 5815 N N . CYS A 1 716 ? 26.597 22.985 -32.431 1.00 86.12 716 CYS A N 1
ATOM 5816 C CA . CYS A 1 716 ? 27.079 21.773 -31.765 1.00 86.12 716 CYS A CA 1
ATOM 5817 C C . CYS A 1 716 ? 26.614 20.485 -32.460 1.00 86.12 716 CYS A C 1
ATOM 5819 O O . CYS A 1 716 ? 27.345 19.490 -32.461 1.00 86.12 716 CYS A O 1
ATOM 5821 N N . GLN A 1 717 ? 25.422 20.478 -33.069 1.00 85.44 717 GLN A N 1
ATOM 5822 C CA . GLN A 1 717 ? 24.983 19.348 -33.888 1.00 85.44 717 GLN A CA 1
ATOM 5823 C C . GLN A 1 717 ? 25.856 19.168 -35.129 1.00 85.44 717 GLN A C 1
ATOM 5825 O O . GLN A 1 717 ? 26.239 18.038 -35.430 1.00 85.44 717 GLN A O 1
ATOM 5830 N N . ILE A 1 718 ? 26.195 20.252 -35.830 1.00 86.44 718 ILE A N 1
ATOM 5831 C CA . ILE A 1 718 ? 27.088 20.195 -36.994 1.00 86.44 718 ILE A CA 1
ATOM 5832 C C . ILE A 1 718 ? 28.459 19.659 -36.567 1.00 86.44 718 ILE A C 1
ATOM 5834 O O . ILE A 1 718 ? 28.909 18.647 -37.104 1.00 86.44 718 ILE A O 1
ATOM 5838 N N . GLN A 1 719 ? 29.058 20.244 -35.527 1.00 90.00 719 GLN A N 1
ATOM 5839 C CA . GLN A 1 719 ? 30.353 19.809 -34.992 1.00 90.00 719 GLN A CA 1
ATOM 5840 C C . GLN A 1 719 ? 30.330 18.341 -34.535 1.00 90.00 719 GLN A C 1
ATOM 5842 O O . GLN A 1 719 ? 31.281 17.594 -34.759 1.00 90.00 719 GLN A O 1
ATOM 5847 N N . SER A 1 720 ? 29.229 17.887 -33.928 1.00 90.81 720 SER A N 1
ATOM 5848 C CA . SER A 1 720 ? 29.051 16.485 -33.534 1.00 90.81 720 SER A CA 1
ATOM 5849 C C . SER A 1 720 ? 29.039 15.536 -34.731 1.00 90.81 720 SER A C 1
ATOM 5851 O O . SER A 1 720 ? 29.638 14.462 -34.666 1.00 90.81 720 SER A O 1
ATOM 5853 N N . ARG A 1 721 ? 28.371 15.913 -35.830 1.00 91.00 721 ARG A N 1
ATOM 5854 C CA . ARG A 1 721 ? 28.347 15.119 -37.070 1.00 91.00 721 ARG A CA 1
ATOM 5855 C C . ARG A 1 721 ? 29.721 15.082 -37.733 1.00 91.00 721 ARG A C 1
ATOM 5857 O O . ARG A 1 721 ? 30.129 14.029 -38.213 1.00 91.00 721 ARG A O 1
ATOM 5864 N N . GLU A 1 722 ? 30.451 16.194 -37.720 1.00 91.31 722 GLU A N 1
ATOM 5865 C CA . GLU A 1 722 ? 31.825 16.267 -38.230 1.00 91.31 722 GLU A CA 1
ATOM 5866 C C . GLU A 1 722 ? 32.779 15.390 -37.410 1.00 91.31 722 GLU A C 1
ATOM 5868 O O . GLU A 1 722 ? 33.512 14.583 -37.980 1.00 91.31 722 GLU A O 1
ATOM 5873 N N . LEU A 1 723 ? 32.711 15.460 -36.075 1.00 93.06 723 LEU A N 1
ATOM 5874 C CA . LEU A 1 723 ? 33.495 14.601 -35.185 1.00 93.06 723 LEU A CA 1
ATOM 5875 C C . LEU A 1 723 ? 33.198 13.115 -35.427 1.00 93.06 723 LEU A C 1
ATOM 5877 O O . LEU A 1 723 ? 34.121 12.310 -35.544 1.00 93.06 723 LEU A O 1
ATOM 5881 N N . ARG A 1 724 ? 31.916 12.746 -35.539 1.00 93.88 724 ARG A N 1
ATOM 5882 C CA . ARG A 1 724 ? 31.499 11.381 -35.896 1.00 93.88 724 ARG A CA 1
ATOM 5883 C C . ARG A 1 724 ? 32.049 10.972 -37.263 1.00 93.88 724 ARG A C 1
ATOM 5885 O O . ARG A 1 724 ? 32.557 9.864 -37.388 1.00 93.88 724 ARG A O 1
ATOM 5892 N N . GLY A 1 725 ? 32.020 11.864 -38.254 1.00 92.44 725 GLY A N 1
ATOM 5893 C CA . GLY A 1 725 ? 32.623 11.645 -39.572 1.00 92.44 725 GLY A CA 1
ATOM 5894 C C . GLY A 1 725 ? 34.120 11.336 -39.495 1.00 92.44 725 GLY A C 1
ATOM 5895 O O . GLY A 1 725 ? 34.560 10.340 -40.065 1.00 92.44 725 GLY A O 1
ATOM 5896 N N . LEU A 1 726 ? 34.884 12.105 -38.709 1.00 93.31 726 LEU A N 1
ATOM 5897 C CA . LEU A 1 726 ? 36.311 11.846 -38.465 1.00 93.31 726 LEU A CA 1
ATOM 5898 C C . LEU A 1 726 ? 36.550 10.469 -37.830 1.00 93.31 726 LEU A C 1
ATOM 5900 O O . LEU A 1 726 ? 37.473 9.757 -38.219 1.00 93.31 726 LEU A O 1
ATOM 5904 N N . LYS A 1 727 ? 35.704 10.062 -36.876 1.00 94.06 727 LYS A N 1
ATOM 5905 C CA . LYS A 1 727 ? 35.811 8.743 -36.230 1.00 94.06 727 LYS A CA 1
ATOM 5906 C C . LYS A 1 727 ? 35.444 7.586 -37.147 1.00 94.06 727 LYS A C 1
ATOM 5908 O O . LYS A 1 727 ? 36.075 6.537 -37.086 1.00 94.06 727 LYS A O 1
ATOM 5913 N N . ILE A 1 728 ? 34.480 7.777 -38.040 1.00 93.44 728 ILE A N 1
ATOM 5914 C CA . ILE A 1 728 ? 34.182 6.787 -39.079 1.00 93.44 728 ILE A CA 1
ATOM 5915 C C . ILE A 1 728 ? 35.328 6.708 -40.083 1.00 93.44 728 ILE A C 1
ATOM 5917 O O . ILE A 1 728 ? 35.689 5.610 -40.492 1.00 93.44 728 ILE A O 1
ATOM 5921 N N . GLN A 1 729 ? 35.935 7.839 -40.445 1.00 91.44 729 GLN A N 1
ATOM 5922 C CA . GLN A 1 729 ? 37.102 7.854 -41.319 1.00 91.44 729 GLN A CA 1
ATOM 5923 C C . GLN A 1 729 ? 38.272 7.065 -40.709 1.00 91.44 729 GLN A C 1
ATOM 5925 O O . GLN A 1 729 ? 38.871 6.254 -41.407 1.00 91.44 729 GLN A O 1
ATOM 5930 N N . GLU A 1 730 ? 38.524 7.201 -39.403 1.00 90.81 730 GLU A N 1
ATOM 5931 C CA . GLU A 1 730 ? 39.516 6.399 -38.665 1.00 90.81 730 GLU A CA 1
ATOM 5932 C C . GLU A 1 730 ? 39.236 4.882 -38.771 1.00 90.81 730 GLU A C 1
ATOM 5934 O O . GLU A 1 730 ? 40.149 4.081 -38.988 1.00 90.81 730 GLU A O 1
ATOM 5939 N N . ILE A 1 731 ? 37.964 4.473 -38.686 1.00 91.31 731 ILE A N 1
ATOM 5940 C CA . ILE A 1 731 ? 37.541 3.071 -38.863 1.00 91.31 731 ILE A CA 1
ATOM 5941 C C . ILE A 1 731 ? 37.729 2.617 -40.320 1.00 91.31 731 ILE A C 1
ATOM 5943 O O . ILE A 1 731 ? 38.238 1.524 -40.563 1.00 91.31 731 ILE A O 1
ATOM 5947 N N . ILE A 1 732 ? 37.371 3.449 -41.302 1.00 90.44 732 ILE A N 1
ATOM 5948 C CA . ILE A 1 732 ? 37.533 3.133 -42.730 1.00 90.44 732 ILE A CA 1
ATOM 5949 C C . ILE A 1 732 ? 39.015 2.973 -43.089 1.00 90.44 732 ILE A C 1
ATOM 5951 O O . ILE A 1 732 ? 39.368 2.033 -43.797 1.00 90.44 732 ILE A O 1
ATOM 5955 N N . GLU A 1 733 ? 39.883 3.857 -42.600 1.00 89.19 733 GLU A N 1
ATOM 5956 C CA . GLU A 1 733 ? 41.323 3.825 -42.879 1.00 89.19 733 GLU A CA 1
ATOM 5957 C C . GLU A 1 733 ? 42.016 2.615 -42.237 1.00 89.19 733 GLU A C 1
ATOM 5959 O O . GLU A 1 733 ? 42.932 2.045 -42.829 1.00 89.19 733 GLU A O 1
ATOM 5964 N N . SER A 1 734 ? 41.571 2.201 -41.046 1.00 87.88 734 SER A N 1
ATOM 5965 C CA . SER A 1 734 ? 42.172 1.082 -40.311 1.00 87.88 734 SER A CA 1
ATOM 5966 C C . SER A 1 734 ? 41.616 -0.291 -40.702 1.00 87.88 734 SER A C 1
ATOM 5968 O O . SER A 1 734 ? 42.369 -1.266 -40.729 1.00 87.88 734 SER A O 1
ATOM 5970 N N . LEU A 1 735 ? 40.315 -0.387 -40.992 1.00 90.06 735 LEU A N 1
ATOM 5971 C CA . LEU A 1 735 ? 39.590 -1.658 -41.117 1.00 90.06 735 LEU A CA 1
ATOM 5972 C C . LEU A 1 735 ? 38.730 -1.767 -42.392 1.00 90.06 735 LEU A C 1
ATOM 5974 O O . LEU A 1 735 ? 38.223 -2.847 -42.698 1.00 90.06 735 LEU A O 1
ATOM 5978 N N . GLY A 1 736 ? 38.598 -0.692 -43.174 1.00 89.06 736 GLY A N 1
ATOM 5979 C CA . GLY A 1 736 ? 37.837 -0.657 -44.425 1.00 89.06 736 GLY A CA 1
ATOM 5980 C C . GLY A 1 736 ? 36.339 -0.392 -44.237 1.00 89.06 736 GLY A C 1
ATOM 5981 O O . GLY A 1 736 ? 35.759 -0.668 -43.187 1.00 89.06 736 GLY A O 1
ATOM 5982 N N . ILE A 1 737 ? 35.681 0.121 -45.283 1.00 88.50 737 ILE A N 1
ATOM 5983 C CA . ILE A 1 737 ? 34.276 0.563 -45.209 1.00 88.50 737 ILE A CA 1
ATOM 5984 C C . ILE A 1 737 ? 33.278 -0.559 -44.893 1.00 88.50 737 ILE A C 1
ATOM 5986 O O . ILE A 1 737 ? 32.282 -0.327 -44.218 1.00 88.50 737 ILE A O 1
ATOM 5990 N N . GLU A 1 738 ? 33.574 -1.800 -45.280 1.00 89.12 738 GLU A N 1
ATOM 5991 C CA . GLU A 1 738 ? 32.728 -2.958 -44.955 1.00 89.12 738 GLU A CA 1
ATOM 5992 C C . GLU A 1 738 ? 32.569 -3.170 -43.439 1.00 89.12 738 GLU A C 1
ATOM 5994 O O . GLU A 1 738 ? 31.524 -3.630 -42.975 1.00 89.12 738 GLU A O 1
ATOM 5999 N N . THR A 1 739 ? 33.571 -2.784 -42.643 1.00 90.31 739 THR A N 1
ATOM 6000 C CA . THR A 1 739 ? 33.490 -2.885 -41.177 1.00 90.31 739 THR A CA 1
ATOM 6001 C C . THR A 1 739 ? 32.599 -1.822 -40.547 1.00 90.31 739 THR A C 1
ATOM 6003 O O . THR A 1 739 ? 32.062 -2.058 -39.465 1.00 90.31 739 THR A O 1
ATOM 6006 N N . VAL A 1 740 ? 32.340 -0.709 -41.242 1.00 92.00 740 VAL A N 1
ATOM 6007 C CA . VAL A 1 740 ? 31.411 0.338 -40.785 1.00 92.00 740 VAL A CA 1
ATOM 6008 C C . VAL A 1 740 ? 29.987 -0.207 -40.698 1.00 92.00 740 VAL A C 1
ATOM 6010 O O . VAL A 1 740 ? 29.276 0.104 -39.747 1.00 92.00 740 VAL A O 1
ATOM 6013 N N . TRP A 1 741 ? 29.583 -1.089 -41.618 1.00 91.38 741 TRP A N 1
ATOM 6014 C CA . TRP A 1 741 ? 28.259 -1.721 -41.591 1.00 91.38 741 TRP A CA 1
ATOM 6015 C C . TRP A 1 741 ? 28.094 -2.645 -40.385 1.00 91.38 741 TRP A C 1
ATOM 6017 O O . TRP A 1 741 ? 27.055 -2.633 -39.726 1.00 91.38 741 TRP A O 1
ATOM 6027 N N . ALA A 1 742 ? 29.130 -3.427 -40.069 1.00 89.44 742 ALA A N 1
ATOM 6028 C CA . ALA A 1 742 ? 29.142 -4.271 -38.880 1.00 89.44 742 ALA A CA 1
ATOM 6029 C C . ALA A 1 742 ? 29.145 -3.420 -37.600 1.00 89.44 742 ALA A C 1
ATOM 6031 O O . ALA A 1 742 ? 28.381 -3.697 -36.681 1.00 89.44 742 ALA A O 1
ATOM 6032 N N . PHE A 1 743 ? 29.941 -2.349 -37.563 1.00 91.19 743 PHE A N 1
ATOM 6033 C CA . PHE A 1 743 ? 30.010 -1.415 -36.442 1.00 91.19 743 PHE A CA 1
ATOM 6034 C C . PHE A 1 743 ? 28.669 -0.717 -36.180 1.00 91.19 743 PHE A C 1
ATOM 6036 O O . PHE A 1 743 ? 28.221 -0.667 -35.034 1.00 91.19 743 PHE A O 1
ATOM 6043 N N . ALA A 1 744 ? 27.984 -0.273 -37.235 1.00 90.44 744 ALA A N 1
ATOM 6044 C CA . ALA A 1 744 ? 26.680 0.379 -37.162 1.00 90.44 744 ALA A CA 1
ATOM 6045 C C . ALA A 1 744 ? 25.617 -0.485 -36.453 1.00 90.44 744 ALA A C 1
ATOM 6047 O O . ALA A 1 744 ? 24.798 0.042 -35.703 1.00 90.44 744 ALA A O 1
ATOM 6048 N N . LYS A 1 745 ? 25.680 -1.815 -36.613 1.00 88.56 745 LYS A N 1
ATOM 6049 C CA . LYS A 1 745 ? 24.786 -2.776 -35.935 1.00 88.56 745 LYS A CA 1
ATOM 6050 C C . LYS A 1 745 ? 25.089 -2.961 -34.453 1.00 88.56 745 LYS A C 1
ATOM 6052 O O . LYS A 1 745 ? 24.298 -3.565 -33.739 1.00 88.56 745 LYS A O 1
ATOM 6057 N N . THR A 1 746 ? 26.253 -2.504 -34.000 1.00 86.75 746 THR A N 1
ATOM 6058 C CA . THR A 1 746 ? 26.661 -2.663 -32.607 1.00 86.75 746 THR A CA 1
ATOM 6059 C C . THR A 1 746 ? 26.399 -1.419 -31.773 1.00 86.75 746 THR A C 1
ATOM 6061 O O . THR A 1 746 ? 26.309 -1.567 -30.563 1.00 86.75 746 THR A O 1
ATOM 6064 N N . VAL A 1 747 ? 26.376 -0.210 -32.344 1.00 89.06 747 VAL A N 1
ATOM 6065 C CA . VAL A 1 747 ? 26.288 1.063 -31.591 1.00 89.06 747 VAL A CA 1
ATOM 6066 C C . VAL A 1 747 ? 24.863 1.385 -31.135 1.00 89.06 747 VAL A C 1
ATOM 6068 O O . VAL A 1 747 ? 23.906 0.965 -31.773 1.00 89.06 747 VAL A O 1
ATOM 6071 N N . GLU A 1 748 ? 24.732 2.163 -30.057 1.00 86.94 748 GLU A N 1
ATOM 6072 C CA . GLU A 1 748 ? 23.438 2.587 -29.495 1.00 86.94 748 GLU A CA 1
ATOM 6073 C C . GLU A 1 748 ? 22.600 3.394 -30.501 1.00 86.94 748 GLU A C 1
ATOM 6075 O O . GLU A 1 748 ? 21.423 3.113 -30.704 1.00 86.94 748 GLU A O 1
ATOM 6080 N N . ASN A 1 749 ? 23.210 4.374 -31.176 1.00 89.06 749 ASN A N 1
ATOM 6081 C CA . ASN A 1 749 ? 22.539 5.204 -32.169 1.00 89.06 749 ASN A CA 1
ATOM 6082 C C . ASN A 1 749 ? 23.108 4.937 -33.566 1.00 89.06 749 ASN A C 1
ATOM 6084 O O . ASN A 1 749 ? 23.969 5.675 -34.055 1.00 89.06 749 ASN A O 1
ATOM 6088 N N . THR A 1 750 ? 22.597 3.902 -34.234 1.00 91.56 750 THR A N 1
ATOM 6089 C CA . THR A 1 750 ? 22.994 3.536 -35.604 1.00 91.56 750 THR A CA 1
ATOM 6090 C C . THR A 1 750 ? 22.873 4.710 -36.572 1.00 91.56 750 THR A C 1
ATOM 6092 O O . THR A 1 750 ? 23.799 4.966 -37.343 1.00 91.56 750 THR A O 1
ATOM 6095 N N . ARG A 1 751 ? 21.798 5.501 -36.462 1.00 91.12 751 ARG A N 1
ATOM 6096 C CA . ARG A 1 751 ? 21.562 6.699 -37.278 1.00 91.12 751 ARG A CA 1
ATOM 6097 C C . ARG A 1 751 ? 22.752 7.660 -37.250 1.00 91.12 751 ARG A C 1
ATOM 6099 O O . ARG A 1 751 ? 23.149 8.167 -38.295 1.00 91.12 751 ARG A O 1
ATOM 6106 N N . SER A 1 752 ? 23.369 7.866 -36.087 1.00 91.81 752 SER A N 1
ATOM 6107 C CA . SER A 1 752 ? 24.506 8.784 -35.939 1.00 91.81 752 SER A CA 1
ATOM 6108 C C . SER A 1 752 ? 25.745 8.397 -36.761 1.00 91.81 752 SER A C 1
ATOM 6110 O O . SER A 1 752 ? 26.534 9.272 -37.127 1.00 91.81 752 SER A O 1
ATOM 6112 N N . VAL A 1 753 ? 25.901 7.112 -37.106 1.00 93.56 753 VAL A N 1
ATOM 6113 C CA . VAL A 1 753 ? 26.950 6.640 -38.024 1.00 93.56 753 VAL A CA 1
ATOM 6114 C C . VAL A 1 753 ? 26.690 7.189 -39.427 1.00 93.56 753 VAL A C 1
ATOM 6116 O O . VAL A 1 753 ? 27.579 7.743 -40.064 1.00 93.56 753 VAL A O 1
ATOM 6119 N N . PHE A 1 754 ? 25.448 7.121 -39.894 1.00 93.62 754 PHE A N 1
ATOM 6120 C CA . PHE A 1 754 ? 25.062 7.606 -41.220 1.00 93.62 754 PHE A CA 1
ATOM 6121 C C . PHE A 1 754 ? 25.038 9.136 -41.299 1.00 93.62 754 PHE A C 1
ATOM 6123 O O . PHE A 1 754 ? 25.411 9.705 -42.327 1.00 93.62 754 PHE A O 1
ATOM 6130 N N . GLU A 1 755 ? 24.728 9.816 -40.192 1.00 92.19 755 GLU A N 1
ATOM 6131 C CA . GLU A 1 755 ? 24.939 11.262 -40.065 1.00 92.19 755 GLU A CA 1
ATOM 6132 C C . GLU A 1 755 ? 26.421 11.627 -40.218 1.00 92.19 755 GLU A C 1
ATOM 6134 O O . GLU A 1 755 ? 26.746 12.554 -40.959 1.00 92.19 755 GLU A O 1
ATOM 6139 N N . GLY A 1 756 ? 27.325 10.877 -39.579 1.00 92.19 756 GLY A N 1
ATOM 6140 C CA . GLY A 1 756 ? 28.770 11.054 -39.735 1.00 92.19 756 GLY A CA 1
ATOM 6141 C C . GLY A 1 756 ? 29.253 10.763 -41.159 1.00 92.19 756 GLY A C 1
ATOM 6142 O O . GLY A 1 756 ? 29.990 11.564 -41.724 1.00 92.19 756 GLY A O 1
ATOM 6143 N N . LEU A 1 757 ? 28.791 9.676 -41.787 1.00 92.25 757 LEU A N 1
ATOM 6144 C CA . LEU A 1 757 ? 29.120 9.347 -43.183 1.00 92.25 757 LEU A CA 1
ATOM 6145 C C . LEU A 1 757 ? 28.684 10.451 -44.151 1.00 92.25 757 LEU A C 1
ATOM 6147 O O . LEU A 1 757 ? 29.384 10.718 -45.130 1.00 92.25 757 LEU A O 1
ATOM 6151 N N . SER A 1 758 ? 27.559 11.116 -43.872 1.00 90.81 758 SER A N 1
ATOM 6152 C CA . SER A 1 758 ? 27.051 12.213 -44.701 1.00 90.81 758 SER A CA 1
ATOM 6153 C C . SER A 1 758 ? 27.965 13.441 -44.709 1.00 90.81 758 SER A C 1
ATOM 6155 O O . SER A 1 758 ? 27.866 14.243 -45.634 1.00 90.81 758 SER A O 1
ATOM 6157 N N . THR A 1 759 ? 28.879 13.590 -43.737 1.00 90.56 759 THR A N 1
ATOM 6158 C CA . THR A 1 759 ? 29.846 14.702 -43.704 1.00 90.56 759 THR A CA 1
ATOM 6159 C C . THR A 1 759 ? 31.084 14.432 -44.557 1.00 90.56 759 THR A C 1
ATOM 6161 O O . THR A 1 759 ? 31.735 15.379 -45.002 1.00 90.56 759 THR A O 1
ATOM 6164 N N . LEU A 1 760 ? 31.363 13.169 -44.898 1.00 89.19 760 LEU A N 1
ATOM 6165 C CA . LEU A 1 760 ? 32.494 12.800 -45.747 1.00 89.19 760 LEU A CA 1
ATOM 6166 C C . LEU A 1 760 ? 32.324 13.363 -47.166 1.00 89.19 760 LEU A C 1
ATOM 6168 O O . LEU A 1 760 ? 31.233 13.349 -47.748 1.00 89.19 760 LEU A O 1
ATOM 6172 N N . THR A 1 761 ? 33.412 13.875 -47.738 1.00 83.31 761 THR A N 1
ATOM 6173 C CA . THR A 1 761 ? 33.439 14.501 -49.074 1.00 83.31 761 THR A CA 1
ATOM 6174 C C . THR A 1 761 ? 33.789 13.521 -50.194 1.00 83.31 761 THR A C 1
ATOM 6176 O O . THR A 1 761 ? 33.862 13.919 -51.355 1.00 83.31 761 THR A O 1
ATOM 6179 N N . ASN A 1 762 ? 33.982 12.236 -49.875 1.00 82.88 762 ASN A N 1
ATOM 6180 C CA . ASN A 1 762 ? 34.294 11.205 -50.860 1.00 82.88 762 ASN A CA 1
ATOM 6181 C C . ASN A 1 762 ? 33.125 11.037 -51.862 1.00 82.88 762 ASN A C 1
ATOM 6183 O O . ASN A 1 762 ? 32.039 10.609 -51.458 1.00 82.88 762 ASN A O 1
ATOM 6187 N N . PRO A 1 763 ? 33.329 11.313 -53.167 1.00 76.69 763 PRO A N 1
ATOM 6188 C CA . PRO A 1 763 ? 32.270 11.252 -54.175 1.00 76.69 763 PRO A CA 1
ATOM 6189 C C . PRO A 1 763 ? 31.741 9.836 -54.456 1.00 76.69 763 PRO A C 1
ATOM 6191 O O . PRO A 1 763 ? 30.682 9.721 -55.074 1.00 76.69 763 PRO A O 1
ATOM 6194 N N . ASN A 1 764 ? 32.437 8.782 -54.008 1.00 85.12 764 ASN A N 1
ATOM 6195 C CA . ASN A 1 764 ? 31.993 7.388 -54.135 1.00 85.12 764 ASN A CA 1
ATOM 6196 C C . ASN A 1 764 ? 31.113 6.915 -52.965 1.00 85.12 764 ASN A C 1
ATOM 6198 O O . ASN A 1 764 ? 30.415 5.915 -53.111 1.00 85.12 764 ASN A O 1
ATOM 6202 N N . CYS A 1 765 ? 31.086 7.644 -51.845 1.00 87.00 765 CYS A N 1
ATOM 6203 C CA . CYS A 1 765 ? 30.328 7.269 -50.647 1.00 87.00 765 CYS A CA 1
ATOM 6204 C C . CYS A 1 765 ? 28.815 7.060 -50.917 1.00 87.00 765 CYS A C 1
ATOM 6206 O O . CYS A 1 765 ? 28.280 6.049 -50.464 1.00 87.00 765 CYS A O 1
ATOM 6208 N N . PRO A 1 766 ? 28.117 7.890 -51.731 1.00 91.00 766 PRO A N 1
ATOM 6209 C CA . PRO A 1 766 ? 26.711 7.635 -52.067 1.00 91.00 766 PRO A CA 1
ATOM 6210 C C . PRO A 1 766 ? 26.484 6.300 -52.790 1.00 91.00 766 PRO A C 1
ATOM 6212 O O . PRO A 1 766 ? 25.480 5.635 -52.545 1.00 91.00 766 PRO A O 1
ATOM 6215 N N . ASN A 1 767 ? 27.426 5.886 -53.645 1.00 91.88 767 ASN A N 1
ATOM 6216 C CA . ASN A 1 767 ? 27.345 4.608 -54.353 1.00 91.88 767 ASN A CA 1
ATOM 6217 C C . ASN A 1 767 ? 27.581 3.441 -53.390 1.00 91.88 767 ASN A C 1
ATOM 6219 O O . ASN A 1 767 ? 26.883 2.440 -53.474 1.00 91.88 767 ASN A O 1
ATOM 6223 N N . GLU A 1 768 ? 28.536 3.565 -52.467 1.00 91.00 768 GLU A N 1
ATOM 6224 C CA . GLU A 1 768 ? 28.826 2.534 -51.462 1.00 91.00 768 GLU A CA 1
ATOM 6225 C C . GLU A 1 768 ? 27.641 2.325 -50.505 1.00 91.00 768 GLU A C 1
ATOM 6227 O O . GLU A 1 768 ? 27.286 1.182 -50.221 1.00 91.00 768 GLU A O 1
ATOM 6232 N N . ILE A 1 769 ? 26.973 3.406 -50.085 1.00 92.31 769 ILE A N 1
ATOM 6233 C CA . ILE A 1 769 ? 25.735 3.353 -49.287 1.00 92.31 769 ILE A CA 1
ATOM 6234 C C . ILE A 1 769 ? 24.608 2.686 -50.075 1.00 92.31 769 ILE A C 1
ATOM 6236 O O . ILE A 1 769 ? 23.932 1.801 -49.554 1.00 92.31 769 ILE A O 1
ATOM 6240 N N . TYR A 1 770 ? 24.418 3.072 -51.339 1.00 93.00 770 TYR A N 1
ATOM 6241 C CA . TYR A 1 770 ? 23.378 2.484 -52.180 1.00 93.00 770 TYR A CA 1
ATOM 6242 C C . TYR A 1 770 ? 23.631 0.995 -52.451 1.00 93.00 770 TYR A C 1
ATOM 6244 O O . TYR A 1 770 ? 22.718 0.182 -52.336 1.00 93.00 770 TYR A O 1
ATOM 6252 N N . VAL A 1 771 ? 24.884 0.604 -52.707 1.00 91.94 771 VAL A N 1
ATOM 6253 C CA . VAL A 1 771 ? 25.285 -0.803 -52.854 1.00 91.94 771 VAL A CA 1
ATOM 6254 C C . VAL A 1 771 ? 25.059 -1.580 -51.551 1.00 91.94 771 VAL A C 1
ATOM 6256 O O . VAL A 1 771 ? 24.592 -2.720 -51.576 1.00 91.94 771 VAL A O 1
ATOM 6259 N N . ALA A 1 772 ? 25.350 -0.982 -50.396 1.00 91.12 772 ALA A N 1
ATOM 6260 C CA . ALA A 1 772 ? 25.067 -1.598 -49.104 1.00 91.12 772 ALA A CA 1
ATOM 6261 C C . ALA A 1 772 ? 23.555 -1.769 -48.861 1.00 91.12 772 ALA A C 1
ATOM 6263 O O . ALA A 1 772 ? 23.153 -2.766 -48.261 1.00 91.12 772 ALA A O 1
ATOM 6264 N N . LEU A 1 773 ? 22.723 -0.846 -49.355 1.00 92.38 773 LEU A N 1
ATOM 6265 C CA . LEU A 1 773 ? 21.263 -0.924 -49.274 1.00 92.38 773 LEU A CA 1
ATOM 6266 C C . LEU A 1 773 ? 20.706 -2.049 -50.160 1.00 92.38 773 LEU A C 1
ATOM 6268 O O . LEU A 1 773 ? 20.019 -2.927 -49.652 1.00 92.38 773 LEU A O 1
ATOM 6272 N N . ILE A 1 774 ? 21.062 -2.095 -51.451 1.00 92.25 774 ILE A N 1
ATOM 6273 C CA . ILE A 1 774 ? 20.578 -3.145 -52.378 1.00 92.25 774 ILE A CA 1
ATOM 6274 C C . ILE A 1 774 ? 21.050 -4.550 -51.972 1.00 92.25 774 ILE A C 1
ATOM 6276 O O . ILE A 1 774 ? 20.391 -5.545 -52.260 1.00 92.25 774 ILE A O 1
ATOM 6280 N N . THR A 1 775 ? 22.197 -4.648 -51.288 1.00 90.44 775 THR A N 1
ATOM 6281 C CA . THR A 1 775 ? 22.723 -5.921 -50.768 1.00 90.44 775 THR A CA 1
ATOM 6282 C C . THR A 1 775 ? 22.223 -6.256 -49.359 1.00 90.44 775 THR A C 1
ATOM 6284 O O . THR A 1 775 ? 22.692 -7.232 -48.772 1.00 90.44 775 THR A O 1
ATOM 6287 N N . ASN A 1 776 ? 21.275 -5.483 -48.810 1.00 88.44 776 ASN A N 1
ATOM 6288 C CA . ASN A 1 776 ? 20.706 -5.647 -47.465 1.00 88.44 776 ASN A CA 1
ATOM 6289 C C . ASN A 1 776 ? 21.761 -5.672 -46.338 1.00 88.44 776 ASN A C 1
ATOM 6291 O O . ASN A 1 776 ? 21.589 -6.332 -45.308 1.00 88.44 776 ASN A O 1
ATOM 6295 N N . LYS A 1 777 ? 22.885 -4.967 -46.515 1.00 88.25 777 LYS A N 1
ATOM 6296 C CA . LYS A 1 777 ? 23.918 -4.818 -45.477 1.00 88.25 777 LYS A CA 1
ATOM 6297 C C . LYS A 1 777 ? 23.536 -3.767 -44.436 1.00 88.25 777 LYS A C 1
ATOM 6299 O O . LYS A 1 777 ? 23.908 -3.930 -43.269 1.00 88.25 777 LYS A O 1
ATOM 6304 N N . ILE A 1 778 ? 22.794 -2.740 -44.852 1.00 91.75 778 ILE A N 1
ATOM 6305 C CA . ILE A 1 778 ? 22.271 -1.653 -44.015 1.00 91.75 778 ILE A CA 1
ATOM 6306 C C . ILE A 1 778 ? 20.742 -1.613 -44.081 1.00 91.75 778 ILE A C 1
ATOM 6308 O O . ILE A 1 778 ? 20.146 -2.077 -45.048 1.00 91.75 778 ILE A O 1
ATOM 6312 N N . GLU A 1 779 ? 20.119 -1.052 -43.050 1.00 90.19 779 GLU A N 1
ATOM 6313 C CA . GLU A 1 779 ? 18.670 -0.831 -43.021 1.00 90.19 779 GLU A CA 1
ATOM 6314 C C . GLU A 1 779 ? 18.275 0.407 -43.833 1.00 90.19 779 GLU A C 1
ATOM 6316 O O . GLU A 1 779 ? 19.040 1.370 -43.941 1.00 90.19 779 GLU A O 1
ATOM 6321 N N . THR A 1 780 ? 17.046 0.406 -44.344 1.00 90.75 780 THR A N 1
ATOM 6322 C CA . THR A 1 780 ? 16.488 1.494 -45.153 1.00 90.75 780 THR A CA 1
ATOM 6323 C C . THR A 1 780 ? 16.483 2.834 -44.416 1.00 90.75 780 THR A C 1
ATOM 6325 O O . THR A 1 780 ? 16.989 3.821 -44.944 1.00 90.75 780 THR A O 1
ATOM 6328 N N . SER A 1 781 ? 16.054 2.847 -43.151 1.00 89.25 781 SER A N 1
ATOM 6329 C CA . SER A 1 781 ? 16.021 4.034 -42.277 1.00 89.25 781 SER A CA 1
ATOM 6330 C C . SER A 1 781 ? 17.385 4.725 -42.129 1.00 89.25 781 SER A C 1
ATOM 6332 O O . SER A 1 781 ? 17.490 5.945 -42.011 1.00 89.25 781 SER A O 1
ATOM 6334 N N . ASN A 1 782 ? 18.466 3.949 -42.164 1.00 92.19 782 ASN A N 1
ATOM 6335 C CA . ASN A 1 782 ? 19.827 4.458 -42.065 1.00 92.19 782 ASN A CA 1
ATOM 6336 C C . ASN A 1 782 ? 20.301 5.091 -43.379 1.00 92.19 782 ASN A C 1
ATOM 6338 O O . ASN A 1 782 ? 20.942 6.148 -43.371 1.00 92.19 782 ASN A O 1
ATOM 6342 N N . ALA A 1 783 ? 19.952 4.470 -44.509 1.00 92.12 783 ALA A N 1
ATOM 6343 C CA . ALA A 1 783 ? 20.187 5.047 -45.825 1.00 92.12 783 ALA A CA 1
ATOM 6344 C C . ALA A 1 783 ? 19.399 6.355 -46.000 1.00 92.12 783 ALA A C 1
ATOM 6346 O O . ALA A 1 783 ? 19.950 7.333 -46.507 1.00 92.12 783 ALA A O 1
ATOM 6347 N N . GLU A 1 784 ? 18.156 6.409 -45.515 1.00 92.56 784 GLU A N 1
ATOM 6348 C CA . GLU A 1 784 ? 17.323 7.614 -45.547 1.00 92.56 784 GLU A CA 1
ATOM 6349 C C . GLU A 1 784 ? 18.001 8.795 -44.858 1.00 92.56 784 GLU A C 1
ATOM 6351 O O . GLU A 1 784 ? 18.103 9.881 -45.428 1.00 92.56 784 GLU A O 1
ATOM 6356 N N . VAL A 1 785 ? 18.552 8.587 -43.660 1.00 92.25 785 VAL A N 1
ATOM 6357 C CA . VAL A 1 785 ? 19.243 9.658 -42.931 1.00 92.25 785 VAL A CA 1
ATOM 6358 C C . VAL A 1 785 ? 20.440 10.183 -43.719 1.00 92.25 785 VAL A C 1
ATOM 6360 O O . VAL A 1 785 ? 20.604 11.400 -43.845 1.00 92.25 785 VAL A O 1
ATOM 6363 N N . TYR A 1 786 ? 21.259 9.284 -44.270 1.00 94.56 786 TYR A N 1
ATOM 6364 C CA . TYR A 1 786 ? 22.401 9.670 -45.096 1.00 94.56 786 TYR A CA 1
ATOM 6365 C C . TYR A 1 786 ? 21.960 10.505 -46.303 1.00 94.56 786 TYR A C 1
ATOM 6367 O O . TYR A 1 786 ? 22.493 11.590 -46.539 1.00 94.56 786 TYR A O 1
ATOM 6375 N N . PHE A 1 787 ? 20.973 10.016 -47.055 1.00 94.38 787 PHE A N 1
ATOM 6376 C CA . PHE A 1 787 ? 20.499 10.640 -48.286 1.00 94.38 787 PHE A CA 1
ATOM 6377 C C . PHE A 1 787 ? 19.788 11.974 -48.041 1.00 94.38 787 PHE A C 1
ATOM 6379 O O . PHE A 1 787 ? 20.014 12.923 -48.793 1.00 94.38 787 PHE A O 1
ATOM 6386 N N . SER A 1 788 ? 19.023 12.082 -46.957 1.00 92.50 788 SER A N 1
ATOM 6387 C CA . SER A 1 788 ? 18.387 13.324 -46.516 1.00 92.50 788 SER A CA 1
ATOM 6388 C C . SER A 1 788 ? 19.431 14.398 -46.193 1.00 92.50 788 SER A C 1
ATOM 6390 O O . SER A 1 788 ? 19.397 15.501 -46.741 1.00 92.50 788 SER A O 1
ATOM 6392 N N . LEU A 1 789 ? 20.431 14.070 -45.367 1.00 91.75 789 LEU A N 1
ATOM 6393 C CA . LEU A 1 789 ? 21.505 15.005 -45.011 1.00 91.75 789 LEU A CA 1
ATOM 6394 C C . LEU A 1 789 ? 22.408 15.346 -46.198 1.00 91.75 789 LEU A C 1
ATOM 6396 O O . LEU A 1 789 ? 22.850 16.490 -46.327 1.00 91.75 789 LEU A O 1
ATOM 6400 N N . LEU A 1 790 ? 22.643 14.384 -47.093 1.00 92.88 790 LEU A N 1
ATOM 6401 C CA . LEU A 1 790 ? 23.359 14.623 -48.337 1.00 92.88 790 LEU A CA 1
ATOM 6402 C C . LEU A 1 790 ? 22.623 15.657 -49.196 1.00 92.88 790 LEU A C 1
ATOM 6404 O O . LEU A 1 790 ? 23.268 16.607 -49.639 1.00 92.88 790 LEU A O 1
ATOM 6408 N N . HIS A 1 791 ? 21.304 15.513 -49.376 1.00 93.44 791 HIS A N 1
ATOM 6409 C CA . HIS A 1 791 ? 20.460 16.473 -50.094 1.00 93.44 791 HIS A CA 1
ATOM 6410 C C . HIS A 1 791 ? 20.576 17.884 -49.504 1.00 93.44 791 HIS A C 1
ATOM 6412 O O . HIS A 1 791 ? 20.863 18.828 -50.239 1.00 93.44 791 HIS A O 1
ATOM 6418 N N . TYR A 1 792 ? 20.449 18.033 -48.179 1.00 88.88 792 TYR A N 1
ATOM 6419 C CA . TYR A 1 792 ? 20.596 19.339 -47.522 1.00 88.88 792 TYR A CA 1
ATOM 6420 C C . TYR A 1 792 ? 21.986 19.962 -47.718 1.00 88.88 792 TYR A C 1
ATOM 6422 O O . TYR A 1 792 ? 22.097 21.181 -47.835 1.00 88.88 792 TYR A O 1
ATOM 6430 N N . ARG A 1 793 ? 23.046 19.147 -47.767 1.00 88.38 793 ARG A N 1
ATOM 6431 C CA . ARG A 1 793 ? 24.429 19.621 -47.918 1.00 88.38 793 ARG A CA 1
ATOM 6432 C C . ARG A 1 793 ? 24.759 20.074 -49.342 1.00 88.38 793 ARG A C 1
ATOM 6434 O O . ARG A 1 793 ? 25.468 21.063 -49.502 1.00 88.38 793 ARG A O 1
ATOM 6441 N N . ILE A 1 794 ? 24.318 19.329 -50.359 1.00 90.44 794 ILE A N 1
ATOM 6442 C CA . ILE A 1 794 ? 24.706 19.578 -51.764 1.00 90.44 794 ILE A CA 1
ATOM 6443 C C . ILE A 1 794 ? 23.638 20.329 -52.572 1.00 90.44 794 ILE A C 1
ATOM 6445 O O . ILE A 1 794 ? 23.938 20.816 -53.660 1.00 90.44 794 ILE A O 1
ATOM 6449 N N . GLY A 1 795 ? 22.420 20.451 -52.037 1.00 90.75 795 GLY A N 1
ATOM 6450 C CA . GLY A 1 795 ? 21.278 21.091 -52.687 1.00 90.75 795 GLY A CA 1
ATOM 6451 C C . GLY A 1 795 ? 20.557 20.189 -53.696 1.00 90.75 795 GLY A C 1
ATOM 6452 O O . GLY A 1 795 ? 21.136 19.253 -54.250 1.00 90.75 795 GLY A O 1
ATOM 6453 N N . GLU A 1 796 ? 19.284 20.499 -53.962 1.00 90.44 796 GLU A N 1
ATOM 6454 C CA . GLU A 1 796 ? 18.372 19.680 -54.781 1.00 90.44 796 GLU A CA 1
ATOM 6455 C C . GLU A 1 796 ? 18.917 19.400 -56.196 1.00 90.44 796 GLU A C 1
ATOM 6457 O O . GLU A 1 796 ? 18.898 18.260 -56.658 1.00 90.44 796 GLU A O 1
ATOM 6462 N N . THR A 1 797 ? 19.497 20.405 -56.862 1.00 91.69 797 THR A N 1
ATOM 6463 C CA . THR A 1 797 ? 20.016 20.273 -58.236 1.00 91.69 797 THR A CA 1
ATOM 6464 C C . THR A 1 797 ? 21.174 19.278 -58.353 1.00 91.69 797 THR A C 1
ATOM 6466 O O . THR A 1 797 ? 21.201 18.462 -59.273 1.00 91.69 797 THR A O 1
ATOM 6469 N N . GLU A 1 798 ? 22.151 19.330 -57.443 1.00 91.19 798 GLU A N 1
ATOM 6470 C CA . GLU A 1 798 ? 23.272 18.378 -57.452 1.00 91.19 798 GLU A CA 1
ATOM 6471 C C . GLU A 1 798 ? 22.840 17.008 -56.921 1.00 91.19 798 GLU A C 1
ATOM 6473 O O . GLU A 1 798 ? 23.360 15.980 -57.360 1.00 91.19 798 GLU A O 1
ATOM 6478 N N . TYR A 1 799 ? 21.847 16.976 -56.030 1.00 93.69 799 TYR A N 1
ATOM 6479 C CA . TYR A 1 799 ? 21.268 15.742 -55.521 1.00 93.69 799 TYR A CA 1
ATOM 6480 C C . TYR A 1 799 ? 20.543 14.941 -56.606 1.00 93.69 799 TYR A C 1
ATOM 6482 O O . TYR A 1 799 ? 20.768 13.738 -56.718 1.00 93.69 799 TYR A O 1
ATOM 6490 N N . LEU A 1 800 ? 19.783 15.585 -57.495 1.00 92.06 800 LEU A N 1
ATOM 6491 C CA . LEU A 1 800 ? 19.166 14.904 -58.642 1.00 92.06 800 LEU A CA 1
ATOM 6492 C C . LEU A 1 800 ? 20.208 14.237 -59.560 1.00 92.06 800 LEU A C 1
ATOM 6494 O O . LEU A 1 800 ? 19.974 13.135 -60.050 1.00 92.06 800 LEU A O 1
ATOM 6498 N N . LYS A 1 801 ? 21.410 14.815 -59.707 1.00 92.38 801 LYS A N 1
ATOM 6499 C CA . LYS A 1 801 ? 22.520 14.158 -60.428 1.00 92.38 801 LYS A CA 1
ATOM 6500 C C . LYS A 1 801 ? 23.074 12.940 -59.684 1.00 92.38 801 LYS A C 1
ATOM 6502 O O . LYS A 1 801 ? 23.616 12.030 -60.308 1.00 92.38 801 LYS A O 1
ATOM 6507 N N . VAL A 1 802 ? 23.008 12.918 -58.350 1.00 91.75 802 VAL A N 1
ATOM 6508 C CA . VAL A 1 802 ? 23.312 11.712 -57.561 1.00 91.75 802 VAL A CA 1
ATOM 6509 C C . VAL A 1 802 ? 22.265 10.644 -57.863 1.00 91.75 802 VAL A C 1
ATOM 6511 O O . VAL A 1 802 ? 22.655 9.533 -58.200 1.00 91.75 802 VAL A O 1
ATOM 6514 N N . ILE A 1 803 ? 20.975 10.991 -57.843 1.00 92.75 803 ILE A N 1
ATOM 6515 C CA . ILE A 1 803 ? 19.878 10.072 -58.183 1.00 92.75 803 ILE A CA 1
ATOM 6516 C C . ILE A 1 803 ? 20.063 9.476 -59.581 1.00 92.75 803 ILE A C 1
ATOM 6518 O O . ILE A 1 803 ? 20.003 8.259 -59.731 1.00 92.75 803 ILE A O 1
ATOM 6522 N N . ASP A 1 804 ? 20.382 10.293 -60.588 1.00 91.38 804 ASP A N 1
ATOM 6523 C CA . ASP A 1 804 ? 20.643 9.804 -61.947 1.00 91.38 804 ASP A CA 1
ATOM 6524 C C . ASP A 1 804 ? 21.840 8.838 -62.003 1.00 91.38 804 ASP A C 1
ATOM 6526 O O . ASP A 1 804 ? 21.837 7.875 -62.770 1.00 91.38 804 ASP A O 1
ATOM 6530 N N . ARG A 1 805 ? 22.874 9.044 -61.175 1.00 91.00 805 ARG A N 1
ATOM 6531 C CA . ARG A 1 805 ? 23.992 8.091 -61.058 1.00 91.00 805 ARG A CA 1
ATOM 6532 C C . ARG A 1 805 ? 23.572 6.784 -60.388 1.00 91.00 805 ARG A C 1
ATOM 6534 O O . ARG A 1 805 ? 24.008 5.734 -60.849 1.00 91.00 805 ARG A O 1
ATOM 6541 N N . LEU A 1 806 ? 22.738 6.837 -59.350 1.00 92.62 806 LEU A N 1
ATOM 6542 C CA . LEU A 1 806 ? 22.231 5.644 -58.662 1.00 92.62 806 LEU A CA 1
ATOM 6543 C C . LEU A 1 806 ? 21.303 4.822 -59.565 1.00 92.62 806 LEU A C 1
ATOM 6545 O O . LEU A 1 806 ? 21.482 3.613 -59.653 1.00 92.62 806 LEU A O 1
ATOM 6549 N N . LEU A 1 807 ? 20.422 5.482 -60.325 1.00 89.31 807 LEU A N 1
ATOM 6550 C CA . LEU A 1 807 ? 19.559 4.858 -61.338 1.00 89.31 807 LEU A CA 1
ATOM 6551 C C . LEU A 1 807 ? 20.349 4.070 -62.395 1.00 89.31 807 LEU A C 1
ATOM 6553 O O . LEU A 1 807 ? 19.878 3.048 -62.887 1.00 89.31 807 LEU A O 1
ATOM 6557 N N . ASN A 1 808 ? 21.552 4.537 -62.746 1.00 87.25 808 ASN A N 1
ATOM 6558 C CA . ASN A 1 808 ? 22.442 3.838 -63.676 1.00 87.25 808 ASN A CA 1
ATOM 6559 C C . ASN A 1 808 ? 23.159 2.629 -63.045 1.00 87.25 808 ASN A C 1
ATOM 6561 O O . ASN A 1 808 ? 23.692 1.801 -63.784 1.00 87.25 808 ASN A O 1
ATOM 6565 N N . LEU A 1 809 ? 23.219 2.538 -61.712 1.00 88.69 809 LEU A N 1
ATOM 6566 C CA . LEU A 1 809 ? 23.796 1.396 -60.998 1.00 88.69 809 LEU A CA 1
ATOM 6567 C C . LEU A 1 809 ? 22.767 0.279 -60.830 1.00 88.69 809 LEU A C 1
ATOM 6569 O O . LEU A 1 809 ? 23.048 -0.861 -61.192 1.00 88.69 809 LEU A O 1
ATOM 6573 N N . ASP A 1 810 ? 21.606 0.611 -60.266 1.00 88.50 810 ASP A N 1
ATOM 6574 C CA . ASP A 1 810 ? 20.504 -0.311 -60.007 1.00 88.50 810 ASP A CA 1
ATOM 6575 C C . ASP A 1 810 ? 19.202 0.473 -59.745 1.00 88.50 810 ASP A C 1
ATOM 6577 O O . ASP A 1 810 ? 19.244 1.610 -59.279 1.00 88.50 810 ASP A O 1
ATOM 6581 N N . ASN A 1 811 ? 18.042 -0.115 -60.056 1.00 86.62 811 ASN A N 1
ATOM 6582 C CA . ASN A 1 811 ? 16.730 0.537 -59.900 1.00 86.62 811 ASN A CA 1
ATOM 6583 C C . ASN A 1 811 ? 15.880 -0.060 -58.757 1.00 86.62 811 ASN A C 1
ATOM 6585 O O . ASN A 1 811 ? 14.800 0.446 -58.466 1.00 86.62 811 ASN A O 1
ATOM 6589 N N . SER A 1 812 ? 16.320 -1.144 -58.110 1.00 86.06 812 SER A N 1
ATOM 6590 C CA . SER A 1 812 ? 15.467 -1.932 -57.204 1.00 86.06 812 SER A CA 1
ATOM 6591 C C . SER A 1 812 ? 15.064 -1.192 -55.926 1.00 86.06 812 SER A C 1
ATOM 6593 O O . SER A 1 812 ? 13.973 -1.422 -55.416 1.00 86.06 812 SER A O 1
ATOM 6595 N N . MET A 1 813 ? 15.920 -0.292 -55.430 1.00 90.12 813 MET A N 1
ATOM 6596 C CA . MET A 1 813 ? 15.720 0.451 -54.173 1.00 90.12 813 MET A CA 1
ATOM 6597 C C . MET A 1 813 ? 15.807 1.972 -54.369 1.00 90.12 813 MET A C 1
ATOM 6599 O O . MET A 1 813 ? 16.163 2.708 -53.450 1.00 90.12 813 MET A O 1
ATOM 6603 N N . ILE A 1 814 ? 15.569 2.478 -55.587 1.00 93.19 814 ILE A N 1
ATOM 6604 C CA . ILE A 1 814 ? 15.742 3.913 -55.884 1.00 93.19 814 ILE A CA 1
ATOM 6605 C C . ILE A 1 814 ? 14.711 4.811 -55.185 1.00 93.19 814 ILE A C 1
ATOM 6607 O O . ILE A 1 814 ? 14.976 5.994 -54.968 1.00 93.19 814 ILE A O 1
ATOM 6611 N N . SER A 1 815 ? 13.557 4.260 -54.802 1.00 92.06 815 SER A N 1
ATOM 6612 C CA . SER A 1 815 ? 12.550 4.976 -54.019 1.00 92.06 815 SER A CA 1
ATOM 6613 C C . SER A 1 815 ? 13.151 5.554 -52.735 1.00 92.06 815 SER A C 1
ATOM 6615 O O . SER A 1 815 ? 12.852 6.696 -52.402 1.00 92.06 815 SER A O 1
ATOM 6617 N N . VAL A 1 816 ? 14.080 4.839 -52.090 1.00 92.81 816 VAL A N 1
ATOM 6618 C CA . VAL A 1 816 ? 14.698 5.218 -50.810 1.00 92.81 816 VAL A CA 1
ATOM 6619 C C . VAL A 1 816 ? 15.444 6.559 -50.890 1.00 92.81 816 VAL A C 1
ATOM 6621 O O . VAL A 1 816 ? 15.052 7.487 -50.183 1.00 92.81 816 VAL A O 1
ATOM 6624 N N . PRO A 1 817 ? 16.450 6.758 -51.769 1.00 93.88 817 PRO A N 1
ATOM 6625 C CA . PRO A 1 817 ? 17.013 8.088 -52.007 1.00 93.88 817 PRO A CA 1
ATOM 6626 C C . PRO A 1 817 ? 15.988 9.154 -52.429 1.00 93.88 817 PRO A C 1
ATOM 6628 O O . PRO A 1 817 ? 16.180 10.329 -52.135 1.00 93.88 817 PRO A O 1
ATOM 6631 N N . LEU A 1 818 ? 14.912 8.782 -53.131 1.00 92.69 818 LEU A N 1
ATOM 6632 C CA . LEU A 1 818 ? 13.911 9.743 -53.601 1.00 92.69 818 LEU A CA 1
ATOM 6633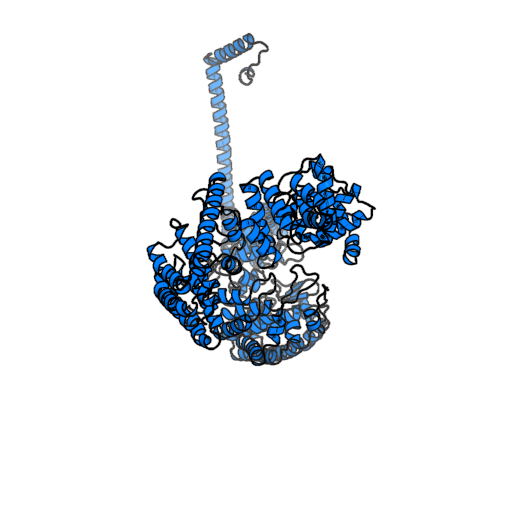 C C . LEU A 1 818 ? 13.028 10.278 -52.467 1.00 92.69 818 LEU A C 1
ATOM 6635 O O . LEU A 1 818 ? 12.782 11.482 -52.432 1.00 92.69 818 LEU A O 1
ATOM 6639 N N . TYR A 1 819 ? 12.561 9.420 -51.554 1.00 92.88 819 TYR A N 1
ATOM 6640 C CA . TYR A 1 819 ? 11.667 9.815 -50.457 1.00 92.88 819 TYR A CA 1
ATOM 6641 C C . TYR A 1 819 ? 12.403 10.218 -49.168 1.00 92.88 819 TYR A C 1
ATOM 6643 O O . TYR A 1 819 ? 11.778 10.768 -48.264 1.00 92.88 819 TYR A O 1
ATOM 6651 N N . ALA A 1 820 ? 13.706 9.935 -49.061 1.00 91.94 820 ALA A N 1
ATOM 6652 C CA . ALA A 1 820 ? 14.520 10.245 -47.885 1.00 91.94 820 ALA A CA 1
ATOM 6653 C C . ALA A 1 820 ? 14.626 11.752 -47.550 1.00 91.94 820 ALA A C 1
ATOM 6655 O O . ALA A 1 820 ? 14.595 12.117 -46.366 1.00 91.94 820 ALA A O 1
ATOM 6656 N N . PRO A 1 821 ? 14.777 12.666 -48.529 1.00 91.81 821 PRO A N 1
ATOM 6657 C CA . PRO A 1 821 ? 14.595 14.095 -48.289 1.00 91.81 821 PRO A CA 1
ATOM 6658 C C . PRO A 1 821 ? 13.130 14.437 -47.964 1.00 91.81 821 PRO A C 1
ATOM 6660 O O . PRO A 1 821 ? 12.216 13.682 -48.277 1.00 91.81 821 PRO A O 1
ATOM 6663 N N . SER A 1 822 ? 12.886 15.612 -47.371 1.00 87.38 822 SER A N 1
ATOM 6664 C CA . SER A 1 822 ? 11.508 16.115 -47.239 1.00 87.38 822 SER A CA 1
ATOM 6665 C C . SER A 1 822 ? 10.867 16.258 -48.621 1.00 87.38 822 SER A C 1
ATOM 6667 O O . SER A 1 822 ? 11.561 16.549 -49.595 1.00 87.38 822 SER A O 1
ATOM 6669 N N . TRP A 1 823 ? 9.542 16.110 -48.683 1.00 89.62 823 TRP A N 1
ATOM 6670 C CA . TRP A 1 823 ? 8.766 16.287 -49.905 1.00 89.62 823 TRP A CA 1
ATOM 6671 C C . TRP A 1 823 ? 9.154 17.575 -50.644 1.00 89.62 823 TRP A C 1
ATOM 6673 O O . TRP A 1 823 ? 9.146 18.663 -50.062 1.00 89.62 823 TRP A O 1
ATOM 6683 N N . THR A 1 824 ? 9.455 17.433 -51.933 1.00 87.88 824 THR A N 1
ATOM 6684 C CA . THR A 1 824 ? 9.568 18.532 -52.890 1.00 87.88 824 THR A CA 1
ATOM 6685 C C . THR A 1 824 ? 8.906 18.122 -54.199 1.00 87.88 824 THR A C 1
ATOM 6687 O O . THR A 1 824 ? 8.871 16.944 -54.569 1.00 87.88 824 THR A O 1
ATOM 6690 N N . HIS A 1 825 ? 8.407 19.108 -54.942 1.00 85.69 825 HIS A N 1
ATOM 6691 C CA . HIS A 1 825 ? 7.769 18.862 -56.233 1.00 85.69 825 HIS A CA 1
ATOM 6692 C C . HIS A 1 825 ? 8.729 18.199 -57.240 1.00 85.69 825 HIS A C 1
ATOM 6694 O O . HIS A 1 825 ? 8.310 17.366 -58.041 1.00 85.69 825 HIS A O 1
ATOM 6700 N N . ALA A 1 826 ? 10.025 18.528 -57.198 1.00 89.06 826 ALA A N 1
ATOM 6701 C CA . ALA A 1 826 ? 11.017 17.947 -58.099 1.00 89.06 826 ALA A CA 1
ATOM 6702 C C . ALA A 1 826 ? 11.269 16.457 -57.810 1.00 89.06 826 ALA A C 1
ATOM 6704 O O . ALA A 1 826 ? 11.338 15.662 -58.748 1.00 89.06 826 ALA A O 1
ATOM 6705 N N . LEU A 1 827 ? 11.351 16.060 -56.534 1.00 90.69 827 LEU A N 1
ATOM 6706 C CA . LEU A 1 827 ? 11.546 14.660 -56.140 1.00 90.69 827 LEU A CA 1
ATOM 6707 C C . LEU A 1 827 ? 10.298 13.808 -56.397 1.00 90.69 827 LEU A C 1
ATOM 6709 O O . LEU A 1 827 ? 10.420 12.699 -56.915 1.00 90.69 827 LEU A O 1
ATOM 6713 N N . ALA A 1 828 ? 9.103 14.341 -56.120 1.00 88.62 828 ALA A N 1
ATOM 6714 C CA . ALA A 1 828 ? 7.841 13.660 -56.419 1.00 88.62 828 ALA A CA 1
ATOM 6715 C C . ALA A 1 828 ? 7.650 13.446 -57.933 1.00 88.62 828 ALA A C 1
ATOM 6717 O O . ALA A 1 828 ? 7.268 12.357 -58.369 1.00 88.62 828 ALA A O 1
ATOM 6718 N N . ASN A 1 829 ? 7.991 14.450 -58.750 1.00 89.94 829 ASN A N 1
ATOM 6719 C CA . ASN A 1 829 ? 7.994 14.315 -60.207 1.00 89.94 829 ASN A CA 1
ATOM 6720 C C . ASN A 1 829 ? 9.012 13.279 -60.675 1.00 89.94 829 ASN A C 1
ATOM 6722 O O . ASN A 1 829 ? 8.676 12.428 -61.493 1.00 89.94 829 ASN A O 1
ATOM 6726 N N . LYS A 1 830 ? 10.230 13.303 -60.125 1.00 91.25 830 LYS A N 1
ATOM 6727 C CA . LYS A 1 830 ? 11.259 12.323 -60.471 1.00 91.25 830 LYS A CA 1
ATOM 6728 C C . LYS A 1 830 ? 10.820 10.897 -60.123 1.00 91.25 830 LYS A C 1
ATOM 6730 O O . LYS A 1 830 ? 11.032 9.997 -60.926 1.00 91.25 830 LYS A O 1
ATOM 6735 N N . ALA A 1 831 ? 10.162 10.686 -58.981 1.00 90.81 831 ALA A N 1
ATOM 6736 C CA . ALA A 1 831 ? 9.595 9.386 -58.616 1.00 90.81 831 ALA A CA 1
ATOM 6737 C C . ALA A 1 831 ? 8.512 8.923 -59.609 1.00 90.81 831 ALA A C 1
ATOM 6739 O O . ALA A 1 831 ? 8.494 7.755 -59.995 1.00 90.81 831 ALA A O 1
ATOM 6740 N N . SER A 1 832 ? 7.663 9.846 -60.073 1.00 89.94 832 SER A N 1
ATOM 6741 C CA . SER A 1 832 ? 6.651 9.584 -61.107 1.00 89.94 832 SER A CA 1
ATOM 6742 C C . SER A 1 832 ? 7.274 9.236 -62.469 1.00 89.94 832 SER A C 1
ATOM 6744 O O . SER A 1 832 ? 6.838 8.293 -63.128 1.00 89.94 832 SER A O 1
ATOM 6746 N N . GLU A 1 833 ? 8.339 9.942 -62.869 1.00 91.31 833 GLU A N 1
ATOM 6747 C CA . GLU A 1 833 ? 9.084 9.696 -64.115 1.00 91.31 833 GLU A CA 1
ATOM 6748 C C . GLU A 1 833 ? 9.783 8.330 -64.140 1.00 91.31 833 GLU A C 1
ATOM 6750 O O . GLU A 1 833 ? 9.887 7.715 -65.202 1.00 91.31 833 GLU A O 1
ATOM 6755 N N . VAL A 1 834 ? 10.273 7.855 -62.989 1.00 90.31 834 VAL A N 1
ATOM 6756 C CA . VAL A 1 834 ? 10.970 6.563 -62.875 1.00 90.31 834 VAL A CA 1
ATOM 6757 C C . VAL A 1 834 ? 10.001 5.389 -63.043 1.00 90.31 834 VAL A C 1
ATOM 6759 O O . VAL A 1 834 ? 10.340 4.411 -63.714 1.00 90.31 834 VAL A O 1
ATOM 6762 N N . GLY A 1 835 ? 8.798 5.469 -62.467 1.00 89.75 835 GLY A N 1
ATOM 6763 C CA . GLY A 1 835 ? 7.748 4.479 -62.698 1.00 89.75 835 GLY A CA 1
ATOM 6764 C C . GLY A 1 835 ? 6.666 4.418 -61.612 1.00 89.75 835 GLY A C 1
ATOM 6765 O O . GLY A 1 835 ? 6.867 4.892 -60.494 1.00 89.75 835 GLY A O 1
ATOM 6766 N N . PRO A 1 836 ? 5.517 3.780 -61.909 1.00 86.50 836 PRO A N 1
ATOM 6767 C CA . PRO A 1 836 ? 4.360 3.749 -61.010 1.00 86.50 836 PRO A CA 1
ATOM 6768 C C . PRO A 1 836 ? 4.631 3.023 -59.684 1.00 86.50 836 PRO A C 1
ATOM 6770 O O . PRO A 1 836 ? 4.120 3.441 -58.650 1.00 86.50 836 PRO A O 1
ATOM 6773 N N . GLU A 1 837 ? 5.456 1.972 -59.682 1.00 87.88 837 GLU A N 1
ATOM 6774 C CA . GLU A 1 837 ? 5.820 1.249 -58.453 1.00 87.88 837 GLU A CA 1
ATOM 6775 C C . GLU A 1 837 ? 6.665 2.119 -57.507 1.00 87.88 837 GLU A C 1
ATOM 6777 O O . GLU A 1 837 ? 6.389 2.173 -56.310 1.00 87.88 837 GLU A O 1
ATOM 6782 N N . VAL A 1 838 ? 7.628 2.872 -58.055 1.00 89.56 838 VAL A N 1
ATOM 6783 C CA . VAL A 1 838 ? 8.477 3.813 -57.301 1.00 89.56 838 VAL A CA 1
ATOM 6784 C C . VAL A 1 838 ? 7.658 4.990 -56.774 1.00 89.56 838 VAL A C 1
ATOM 6786 O O . VAL A 1 838 ? 7.875 5.427 -55.648 1.00 89.56 838 VAL A O 1
ATOM 6789 N N . TYR A 1 839 ? 6.685 5.474 -57.549 1.00 90.56 839 TYR A N 1
ATOM 6790 C CA . TYR A 1 839 ? 5.780 6.543 -57.129 1.00 90.56 839 TYR A CA 1
ATOM 6791 C C . TYR A 1 839 ? 4.884 6.133 -55.948 1.00 90.56 839 TYR A C 1
ATOM 6793 O O . TYR A 1 839 ? 4.742 6.890 -54.989 1.00 90.56 839 TYR A O 1
ATOM 6801 N N . VAL A 1 840 ? 4.316 4.921 -55.978 1.00 89.44 840 VAL A N 1
ATOM 6802 C CA . VAL A 1 840 ? 3.522 4.389 -54.855 1.00 89.44 840 VAL A CA 1
ATOM 6803 C C . VAL A 1 840 ? 4.392 4.200 -53.610 1.00 89.44 840 VAL A C 1
ATOM 6805 O O . VAL A 1 840 ? 3.972 4.554 -52.510 1.00 89.44 840 VAL A O 1
ATOM 6808 N N . ASP A 1 841 ? 5.602 3.659 -53.763 1.00 88.69 841 ASP A N 1
ATOM 6809 C CA . ASP A 1 841 ? 6.524 3.456 -52.640 1.00 88.69 841 ASP A CA 1
ATOM 6810 C C . ASP A 1 841 ? 7.052 4.779 -52.055 1.00 88.69 841 ASP A C 1
ATOM 6812 O O . ASP A 1 841 ? 7.207 4.911 -50.842 1.00 88.69 841 ASP A O 1
ATOM 6816 N N . TYR A 1 842 ? 7.236 5.803 -52.892 1.00 92.06 842 TYR A N 1
ATOM 6817 C CA . TYR A 1 842 ? 7.583 7.155 -52.457 1.00 92.06 842 TYR A CA 1
ATOM 6818 C C . TYR A 1 842 ? 6.533 7.732 -51.498 1.00 92.06 842 TYR A C 1
ATOM 6820 O O . TYR A 1 842 ? 6.875 8.148 -50.392 1.00 92.06 842 TYR A O 1
ATOM 6828 N N . TRP A 1 843 ? 5.249 7.717 -51.872 1.00 89.94 843 TRP A N 1
ATOM 6829 C CA . TRP A 1 843 ? 4.180 8.298 -51.043 1.00 89.94 843 TRP A CA 1
ATOM 6830 C C . TRP A 1 843 ? 3.918 7.526 -49.746 1.00 89.94 843 TRP A C 1
ATOM 6832 O O . TRP A 1 843 ? 3.554 8.125 -48.727 1.00 89.94 843 TRP A O 1
ATOM 6842 N N . LYS A 1 844 ? 4.203 6.220 -49.736 1.00 89.19 844 LYS A N 1
ATOM 6843 C CA . LYS A 1 844 ? 4.180 5.410 -48.513 1.00 89.19 844 LYS A CA 1
ATOM 6844 C C . LYS A 1 844 ? 5.210 5.847 -47.472 1.00 89.19 844 LYS A C 1
ATOM 6846 O O . LYS A 1 844 ? 4.945 5.662 -46.291 1.00 89.19 844 LYS A O 1
ATOM 6851 N N . ASN A 1 845 ? 6.334 6.443 -47.876 1.00 87.94 845 ASN A N 1
ATOM 6852 C CA . ASN A 1 845 ? 7.465 6.674 -46.969 1.00 87.94 845 ASN A CA 1
ATOM 6853 C C . ASN A 1 845 ? 7.909 8.146 -46.843 1.00 87.94 845 ASN A C 1
ATOM 6855 O O . ASN A 1 845 ? 8.537 8.505 -45.851 1.00 87.94 845 ASN A O 1
ATOM 6859 N N . VAL A 1 846 ? 7.567 9.028 -47.789 1.00 89.81 846 VAL A N 1
ATOM 6860 C CA . VAL A 1 846 ? 8.032 10.429 -47.792 1.00 89.81 846 VAL A CA 1
ATOM 6861 C C . VAL A 1 846 ? 7.586 11.205 -46.551 1.00 89.81 846 VAL A C 1
ATOM 6863 O O . VAL A 1 846 ? 6.439 11.111 -46.110 1.00 89.81 846 VAL A O 1
ATOM 6866 N N . HIS A 1 847 ? 8.471 12.028 -45.997 1.00 86.00 847 HIS A N 1
ATOM 6867 C CA . HIS A 1 847 ? 8.111 12.952 -44.927 1.00 86.00 847 HIS A CA 1
ATOM 6868 C C . HIS A 1 847 ? 7.751 14.347 -45.455 1.00 86.00 847 HIS A C 1
ATOM 6870 O O . HIS A 1 847 ? 8.387 14.862 -46.374 1.00 86.00 847 HIS A O 1
ATOM 6876 N N . ILE A 1 848 ? 6.773 15.002 -44.823 1.00 82.44 848 ILE A N 1
ATOM 6877 C CA . ILE A 1 848 ? 6.302 16.343 -45.202 1.00 82.44 848 ILE A CA 1
ATOM 6878 C C . ILE A 1 848 ? 6.576 17.303 -44.046 1.00 82.44 848 ILE A C 1
ATOM 6880 O O . ILE A 1 848 ? 5.783 17.414 -43.119 1.00 82.44 848 ILE A O 1
ATOM 6884 N N . TRP A 1 849 ? 7.750 17.940 -44.050 1.00 71.69 849 TRP A N 1
ATOM 6885 C CA . TRP A 1 849 ? 8.170 18.828 -42.951 1.00 71.69 849 TRP A CA 1
ATOM 6886 C C . TRP A 1 849 ? 7.894 20.304 -43.247 1.00 71.69 849 TRP A C 1
ATOM 6888 O O . TRP A 1 849 ? 7.823 21.122 -42.333 1.00 71.69 849 TRP A O 1
ATOM 6898 N N . GLN A 1 850 ? 7.757 20.656 -44.525 1.00 69.44 850 GLN A N 1
ATOM 6899 C CA . GLN A 1 850 ? 7.409 22.004 -44.964 1.00 69.44 850 GLN A CA 1
ATOM 6900 C C . GLN A 1 850 ? 5.901 22.101 -45.184 1.00 69.44 850 GLN A C 1
ATOM 6902 O O . GLN A 1 850 ? 5.302 21.183 -45.741 1.00 69.44 850 GLN A O 1
ATOM 6907 N N . ARG A 1 851 ? 5.291 23.220 -44.764 1.00 67.69 851 ARG A N 1
ATOM 6908 C CA . ARG A 1 851 ? 3.866 23.489 -45.001 1.00 67.69 851 ARG A CA 1
ATOM 6909 C C . ARG A 1 851 ? 3.641 23.589 -46.516 1.00 67.69 851 ARG A C 1
ATOM 6911 O O . ARG A 1 851 ? 4.199 24.508 -47.120 1.00 67.69 851 ARG A O 1
ATOM 6918 N N . PRO A 1 852 ? 2.858 22.682 -47.127 1.00 70.56 852 PRO A N 1
ATOM 6919 C CA . PRO A 1 852 ? 2.549 22.792 -48.541 1.00 70.56 852 PRO A CA 1
ATOM 6920 C C . PRO A 1 852 ? 1.690 24.032 -48.794 1.00 70.56 852 PRO A C 1
ATOM 6922 O O . PRO A 1 852 ? 0.927 24.472 -47.925 1.00 70.56 852 PRO A O 1
ATOM 6925 N N . GLU A 1 853 ? 1.814 24.602 -49.990 1.00 73.25 853 GLU A N 1
ATOM 6926 C CA . GLU A 1 853 ? 0.910 25.662 -50.428 1.00 73.25 853 GLU A CA 1
ATOM 6927 C C . GLU A 1 853 ? -0.529 25.130 -50.503 1.00 73.25 853 GLU A C 1
ATOM 6929 O O . GLU A 1 853 ? -0.762 23.957 -50.806 1.00 73.25 853 GLU A O 1
ATOM 6934 N N . GLN A 1 854 ? -1.516 25.998 -50.258 1.00 68.38 854 GLN A N 1
ATOM 6935 C CA . GLN A 1 854 ? -2.936 25.619 -50.216 1.00 68.38 854 GLN A CA 1
ATOM 6936 C C . GLN A 1 854 ? -3.409 24.940 -51.516 1.00 68.38 854 GLN A C 1
ATOM 6938 O O . GLN A 1 854 ? -4.230 24.031 -51.479 1.00 68.38 854 GLN A O 1
ATOM 6943 N N . SER A 1 855 ? -2.826 25.310 -52.660 1.00 73.50 855 SER A N 1
ATOM 6944 C CA . SER A 1 855 ? -3.099 24.719 -53.979 1.00 73.50 855 SER A CA 1
ATOM 6945 C C . SER A 1 855 ? -2.629 23.263 -54.136 1.00 73.50 855 SER A C 1
ATOM 6947 O O . SER A 1 855 ? -3.042 22.589 -55.077 1.00 73.50 855 SER A O 1
ATOM 6949 N N . GLN A 1 856 ? -1.763 22.773 -53.244 1.00 74.81 856 GLN A N 1
ATOM 6950 C CA . GLN A 1 856 ? -1.135 21.447 -53.307 1.00 74.81 856 GLN A CA 1
ATOM 6951 C C . GLN A 1 856 ? -1.629 20.501 -52.203 1.00 74.81 856 GLN A C 1
ATOM 6953 O O . GLN A 1 856 ? -1.429 19.288 -52.300 1.00 74.81 856 GLN A O 1
ATOM 6958 N N . LEU A 1 857 ? -2.295 21.039 -51.175 1.00 76.75 857 LEU A N 1
ATOM 6959 C CA . LEU A 1 857 ? -2.723 20.302 -49.986 1.00 76.75 857 LEU A CA 1
ATOM 6960 C C . LEU A 1 857 ? -3.692 19.158 -50.315 1.00 76.75 857 LEU A C 1
ATOM 6962 O O . LEU A 1 857 ? -3.501 18.046 -49.832 1.00 76.75 857 LEU A O 1
ATOM 6966 N N . GLU A 1 858 ? -4.685 19.398 -51.174 1.00 76.00 858 GLU A N 1
ATOM 6967 C CA . GLU A 1 858 ? -5.680 18.385 -51.555 1.00 76.00 858 GLU A CA 1
ATOM 6968 C C . GLU A 1 858 ? -5.026 17.169 -52.233 1.00 76.00 858 GLU A C 1
ATOM 6970 O O . GLU A 1 858 ? -5.286 16.025 -51.862 1.00 76.00 858 GLU A O 1
ATOM 6975 N N . SER A 1 859 ? -4.098 17.412 -53.165 1.00 79.62 859 SER A N 1
ATOM 6976 C CA . SER A 1 859 ? -3.342 16.354 -53.847 1.00 79.62 859 SER A CA 1
ATOM 6977 C C . SER A 1 859 ? -2.478 15.550 -52.869 1.00 79.62 859 SER A C 1
ATOM 6979 O O . SER A 1 859 ? -2.432 14.322 -52.933 1.00 79.62 859 SER A O 1
ATOM 6981 N N . ILE A 1 860 ? -1.827 16.218 -51.914 1.00 84.25 860 ILE A N 1
ATOM 6982 C CA . ILE A 1 860 ? -1.014 15.563 -50.881 1.00 84.25 860 ILE A CA 1
ATOM 6983 C C . ILE A 1 860 ? -1.884 14.692 -49.963 1.00 84.25 860 ILE A C 1
ATOM 6985 O O . ILE A 1 860 ? -1.544 13.535 -49.722 1.00 84.25 860 ILE A O 1
ATOM 6989 N N . VAL A 1 861 ? -3.020 15.214 -49.486 1.00 81.88 861 VAL A N 1
ATOM 6990 C CA . VAL A 1 861 ? -3.950 14.481 -48.610 1.00 81.88 861 VAL A CA 1
ATOM 6991 C C . VAL A 1 861 ? -4.494 13.237 -49.310 1.00 81.88 861 VAL A C 1
ATOM 6993 O O . VAL A 1 861 ? -4.528 12.169 -48.702 1.00 81.88 861 VAL A O 1
ATOM 6996 N N . LEU A 1 862 ? -4.860 13.333 -50.591 1.00 82.38 862 LEU A N 1
ATOM 6997 C CA . LEU A 1 862 ? -5.333 12.182 -51.364 1.00 82.38 862 LEU A CA 1
ATOM 6998 C C . LEU A 1 862 ? -4.246 11.108 -51.529 1.00 82.38 862 LEU A C 1
ATOM 7000 O O . LEU A 1 862 ? -4.513 9.941 -51.247 1.00 82.38 862 LEU A O 1
ATOM 7004 N N . ASN A 1 863 ? -3.014 11.487 -51.888 1.00 86.31 863 ASN A N 1
ATOM 7005 C CA . ASN A 1 863 ? -1.905 10.529 -52.019 1.00 86.31 863 ASN A CA 1
ATOM 7006 C C . ASN A 1 863 ? -1.538 9.862 -50.670 1.00 86.31 863 ASN A C 1
ATOM 7008 O O . ASN A 1 863 ? -1.210 8.672 -50.631 1.00 86.31 863 ASN A O 1
ATOM 7012 N N . LEU A 1 864 ? -1.630 10.588 -49.546 1.00 86.12 864 LEU A N 1
ATOM 7013 C CA . LEU A 1 864 ? -1.422 10.031 -48.200 1.00 86.12 864 LEU A CA 1
ATOM 7014 C C . LEU A 1 864 ? -2.562 9.094 -47.770 1.00 86.12 864 LEU A C 1
ATOM 7016 O O . LEU A 1 864 ? -2.301 8.052 -47.167 1.00 86.12 864 LEU A O 1
ATOM 7020 N N . LEU A 1 865 ? -3.815 9.421 -48.109 1.00 84.12 865 LEU A N 1
ATOM 7021 C CA . LEU A 1 865 ? -4.976 8.562 -47.851 1.00 84.12 865 LEU A CA 1
ATOM 7022 C C . LEU A 1 865 ? -4.894 7.252 -48.635 1.00 84.12 865 LEU A C 1
ATOM 7024 O O . LEU A 1 865 ? -5.137 6.183 -48.079 1.00 84.12 865 LEU A O 1
ATOM 7028 N N . GLU A 1 866 ? -4.523 7.316 -49.914 1.00 84.75 866 GLU A N 1
ATOM 7029 C CA . GLU A 1 866 ? -4.292 6.125 -50.743 1.00 84.75 866 GLU A CA 1
ATOM 7030 C C . GLU A 1 866 ? -3.147 5.258 -50.198 1.00 84.75 866 GLU A C 1
ATOM 7032 O O . GLU A 1 866 ? -3.174 4.032 -50.325 1.00 84.75 866 GLU A O 1
ATOM 7037 N N . SER A 1 867 ? -2.191 5.887 -49.512 1.00 85.12 867 SER A N 1
ATOM 7038 C CA . SER A 1 867 ? -1.071 5.226 -48.838 1.00 85.12 867 SER A CA 1
ATOM 7039 C C . SER A 1 867 ? -1.381 4.759 -47.408 1.00 85.12 867 SER A C 1
ATOM 7041 O O . SER A 1 867 ? -0.495 4.191 -46.773 1.00 85.12 867 SER A O 1
ATOM 7043 N N . LYS A 1 868 ? -2.615 4.951 -46.906 1.00 84.12 868 LYS A N 1
ATOM 7044 C CA . LYS A 1 868 ? -3.044 4.624 -45.527 1.00 84.12 868 LYS A CA 1
ATOM 7045 C C . LYS A 1 868 ? -2.210 5.320 -44.440 1.00 84.12 868 LYS A C 1
ATOM 7047 O O . LYS A 1 868 ? -1.730 4.685 -43.500 1.00 84.12 868 LYS A O 1
ATOM 7052 N N . ARG A 1 869 ? -1.975 6.624 -44.613 1.00 82.12 869 ARG A N 1
ATOM 7053 C CA . ARG A 1 869 ? -1.180 7.472 -43.706 1.00 82.12 869 ARG A CA 1
ATOM 7054 C C . ARG A 1 869 ? -2.030 8.532 -43.008 1.00 82.12 869 ARG A C 1
ATOM 7056 O O . ARG A 1 869 ? -1.716 9.721 -43.012 1.00 82.12 869 ARG A O 1
ATOM 7063 N N . GLU A 1 870 ? -3.128 8.102 -42.398 1.00 85.19 870 GLU A N 1
ATOM 7064 C CA . GLU A 1 870 ? -4.109 8.982 -41.756 1.00 85.19 870 GLU A CA 1
ATOM 7065 C C . GLU A 1 870 ? -3.514 9.798 -40.598 1.00 85.19 870 GLU A C 1
ATOM 7067 O O . GLU A 1 870 ? -3.829 10.976 -40.461 1.00 85.19 870 GLU A O 1
ATOM 7072 N N . TRP A 1 871 ? -2.592 9.235 -39.811 1.00 79.62 871 TRP A N 1
ATOM 7073 C CA . TRP A 1 871 ? -1.926 9.968 -38.722 1.00 79.62 871 TRP A CA 1
ATOM 7074 C C . TRP A 1 871 ? -0.997 11.088 -39.216 1.00 79.62 871 TRP A C 1
ATOM 7076 O O . TRP A 1 871 ? -0.893 12.131 -38.569 1.00 79.62 871 TRP A O 1
ATOM 7086 N N . ASP A 1 872 ? -0.367 10.920 -40.381 1.00 79.94 872 ASP A N 1
ATOM 7087 C CA . ASP A 1 872 ? 0.437 11.982 -40.992 1.00 79.94 872 ASP A CA 1
ATOM 7088 C C . ASP A 1 872 ? -0.457 13.118 -41.506 1.00 79.94 872 ASP A C 1
ATOM 7090 O O . ASP A 1 872 ? -0.104 14.287 -41.377 1.00 79.94 872 ASP A O 1
ATOM 7094 N N . ILE A 1 873 ? -1.659 12.792 -41.990 1.00 81.94 873 ILE A N 1
ATOM 7095 C CA . ILE A 1 873 ? -2.674 13.779 -42.380 1.00 81.94 873 ILE A CA 1
ATOM 7096 C C . ILE A 1 873 ? -3.146 14.584 -41.158 1.00 81.94 873 ILE A C 1
ATOM 7098 O O . ILE A 1 873 ? -3.210 15.810 -41.226 1.00 81.94 873 ILE A O 1
ATOM 7102 N N . LEU A 1 874 ? -3.399 13.925 -40.021 1.00 81.00 874 LEU A N 1
ATOM 7103 C CA . LEU A 1 874 ? -3.771 14.597 -38.766 1.00 81.00 874 LEU A CA 1
ATOM 7104 C C . LEU A 1 874 ? -2.682 15.569 -38.284 1.00 81.00 874 LEU A C 1
ATOM 7106 O O . LEU A 1 874 ? -2.997 16.665 -37.830 1.00 81.00 874 LEU A O 1
ATOM 7110 N N . SER A 1 875 ? -1.404 15.197 -38.416 1.00 76.69 875 SER A N 1
ATOM 7111 C CA . SER A 1 875 ? -0.291 16.082 -38.044 1.00 76.69 875 SER A CA 1
ATOM 7112 C C . SER A 1 875 ? -0.044 17.215 -39.047 1.00 76.69 875 SER A C 1
ATOM 7114 O O . SER A 1 875 ? 0.544 18.225 -38.668 1.00 76.69 875 SER A O 1
ATOM 7116 N N . LEU A 1 876 ? -0.510 17.089 -40.294 1.00 77.19 876 LEU A N 1
ATOM 7117 C CA . LEU A 1 876 ? -0.447 18.135 -41.320 1.00 77.19 876 LEU A CA 1
ATOM 7118 C C . LEU A 1 876 ? -1.551 19.196 -41.136 1.00 77.19 876 LEU A C 1
ATOM 7120 O O . LEU A 1 876 ? -1.318 20.383 -41.374 1.00 77.19 876 LEU A O 1
ATOM 7124 N N . ILE A 1 877 ? -2.744 18.786 -40.692 1.00 74.00 877 ILE A N 1
ATOM 7125 C CA . ILE A 1 877 ? -3.933 19.642 -40.534 1.00 74.00 877 ILE A CA 1
ATOM 7126 C C . ILE A 1 877 ? -4.023 20.163 -39.087 1.00 74.00 877 ILE A C 1
ATOM 7128 O O . ILE A 1 877 ? -4.894 19.779 -38.312 1.00 74.00 877 ILE A O 1
ATOM 7132 N N . GLN A 1 878 ? -3.098 21.044 -38.704 1.00 70.31 878 GLN A N 1
ATOM 7133 C CA . GLN A 1 878 ? -3.059 21.624 -37.346 1.00 70.31 878 GLN A CA 1
ATOM 7134 C C . GLN A 1 878 ? -3.814 22.959 -37.221 1.00 70.31 878 GLN A C 1
ATOM 7136 O O . GLN A 1 878 ? -4.073 23.430 -36.114 1.00 70.31 878 GLN A O 1
ATOM 7141 N N . ASP A 1 879 ? -4.124 23.587 -38.356 1.00 70.25 879 ASP A N 1
ATOM 7142 C CA . ASP A 1 879 ? -4.721 24.920 -38.452 1.00 70.25 879 ASP A CA 1
ATOM 7143 C C . ASP A 1 879 ? -6.256 24.825 -38.462 1.00 70.25 879 ASP A C 1
ATOM 7145 O O . ASP A 1 879 ? -6.826 24.061 -39.245 1.00 70.25 879 ASP A O 1
ATOM 7149 N N . GLU A 1 880 ? -6.940 25.610 -37.624 1.00 68.25 880 GLU A N 1
ATOM 7150 C CA . GLU A 1 880 ? -8.410 25.606 -37.546 1.00 68.25 880 GLU A CA 1
ATOM 7151 C C . GLU A 1 880 ? -9.069 26.035 -38.862 1.00 68.25 880 GLU A C 1
ATOM 7153 O O . GLU A 1 880 ? -10.188 25.605 -39.155 1.00 68.25 880 GLU A O 1
ATOM 7158 N N . GLU A 1 881 ? -8.385 26.855 -39.667 1.00 69.31 881 GLU A N 1
ATOM 7159 C CA . GLU A 1 881 ? -8.864 27.242 -40.997 1.00 69.31 881 GLU A CA 1
ATOM 7160 C C . GLU A 1 881 ? -8.921 26.029 -41.935 1.00 69.31 881 GLU A C 1
ATOM 7162 O O . GLU A 1 881 ? -9.938 25.811 -42.589 1.00 69.31 881 GLU A O 1
ATOM 7167 N N . TYR A 1 882 ? -7.908 25.158 -41.909 1.00 72.06 882 TYR A N 1
ATOM 7168 C CA . TYR A 1 882 ? -7.907 23.942 -42.724 1.00 72.06 882 TYR A CA 1
ATOM 7169 C C . TYR A 1 882 ? -8.909 22.895 -42.237 1.00 72.06 882 TYR A C 1
ATOM 7171 O O . TYR A 1 882 ? -9.538 22.228 -43.056 1.00 72.06 882 TYR A O 1
ATOM 7179 N N . ILE A 1 883 ? -9.108 22.757 -40.921 1.00 75.56 883 ILE A N 1
ATOM 7180 C CA . ILE A 1 883 ? -10.097 21.813 -40.373 1.00 75.56 883 ILE A CA 1
ATOM 7181 C C . ILE A 1 883 ? -11.514 22.170 -40.850 1.00 75.56 883 ILE A C 1
ATOM 7183 O O . ILE A 1 883 ? -12.321 21.275 -41.095 1.00 75.56 883 ILE A O 1
ATOM 7187 N N . LYS A 1 884 ? -11.835 23.459 -41.009 1.00 73.75 884 LYS A N 1
ATOM 7188 C CA . LYS A 1 884 ? -13.151 23.911 -41.495 1.00 73.75 884 LYS A CA 1
ATOM 7189 C C . LYS A 1 884 ? -13.358 23.691 -42.994 1.00 73.75 884 LYS A C 1
ATOM 7191 O O . LYS A 1 884 ? -14.495 23.538 -43.423 1.00 73.75 884 LYS A O 1
ATOM 7196 N N . GLU A 1 885 ? -12.283 23.672 -43.777 1.00 72.88 885 GLU A N 1
ATOM 7197 C CA . GLU A 1 885 ? -12.333 23.484 -45.234 1.00 72.88 885 GLU A CA 1
ATOM 7198 C C . GLU A 1 885 ? -12.467 22.009 -45.652 1.00 72.88 885 GLU A C 1
ATOM 7200 O O . GLU A 1 885 ? -12.846 21.719 -46.787 1.00 72.88 885 GLU A O 1
ATOM 7205 N N . ILE A 1 886 ? -12.190 21.066 -44.745 1.00 78.50 886 ILE A N 1
ATOM 7206 C CA . ILE A 1 886 ? -12.293 19.628 -45.015 1.00 78.50 886 ILE A CA 1
ATOM 7207 C C . ILE A 1 886 ? -13.744 19.149 -44.820 1.00 78.50 886 ILE A C 1
ATOM 7209 O O . ILE A 1 886 ? -14.300 19.351 -43.739 1.00 78.50 886 ILE A O 1
ATOM 7213 N N . PRO A 1 887 ? -14.350 18.451 -45.803 1.00 83.75 887 PRO A N 1
ATOM 7214 C CA . PRO A 1 887 ? -15.691 17.881 -45.663 1.00 83.75 887 PRO A CA 1
ATOM 7215 C C . PRO A 1 887 ?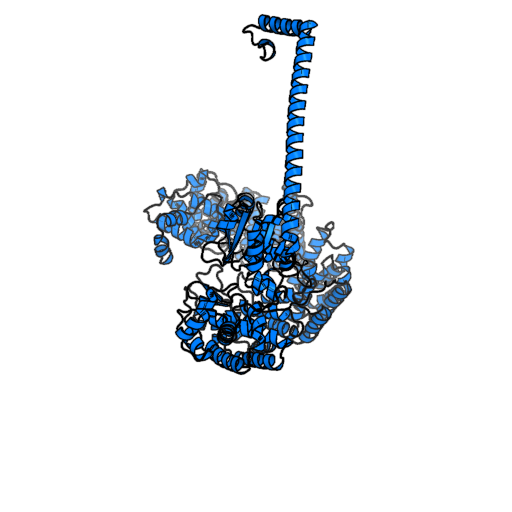 -15.802 16.897 -44.491 1.00 83.75 887 PRO A C 1
ATOM 7217 O O . PRO A 1 887 ? -14.871 16.127 -44.232 1.00 83.75 887 PRO A O 1
ATOM 7220 N N . VAL A 1 888 ? -16.955 16.876 -43.815 1.00 82.81 888 VAL A N 1
ATOM 7221 C CA . VAL A 1 888 ? -17.229 16.010 -42.650 1.00 82.81 888 VAL A CA 1
ATOM 7222 C C . VAL A 1 888 ? -16.980 14.537 -42.978 1.00 82.81 888 VAL A C 1
ATOM 7224 O O . VAL A 1 888 ? -16.346 13.825 -42.201 1.00 82.81 888 VAL A O 1
ATOM 7227 N N . GLU A 1 889 ? -17.367 14.086 -44.170 1.00 82.56 889 GLU A N 1
ATOM 7228 C CA . GLU A 1 889 ? -17.161 12.709 -44.625 1.00 82.56 889 GLU A CA 1
ATOM 7229 C C . GLU A 1 889 ? -15.671 12.354 -44.710 1.00 82.56 889 GLU A C 1
ATOM 7231 O O . GLU A 1 889 ? -15.265 11.234 -44.390 1.00 82.56 889 GLU A O 1
ATOM 7236 N N . LEU A 1 890 ? -14.835 13.314 -45.117 1.00 82.94 890 LEU A N 1
ATOM 7237 C CA . LEU A 1 890 ? -13.392 13.123 -45.204 1.00 82.94 890 LEU A CA 1
ATOM 7238 C C . LEU A 1 890 ? -12.749 13.133 -43.811 1.00 82.94 890 LEU A C 1
ATOM 7240 O O . LEU A 1 890 ? -11.876 12.302 -43.560 1.00 82.94 890 LEU A O 1
ATOM 7244 N N . LYS A 1 891 ? -13.222 13.983 -42.884 1.00 87.00 891 LYS A N 1
ATOM 7245 C CA . LYS A 1 891 ? -12.799 13.962 -41.468 1.00 87.00 891 LYS A CA 1
ATOM 7246 C C . LYS A 1 891 ? -13.072 12.601 -40.837 1.00 87.00 891 LYS A C 1
ATOM 7248 O O . LYS A 1 891 ? -12.169 11.998 -40.264 1.00 87.00 891 LYS A O 1
ATOM 7253 N N . ILE A 1 892 ? -14.291 12.088 -40.994 1.00 85.44 892 ILE A N 1
ATOM 7254 C CA . ILE A 1 892 ? -14.703 10.802 -40.419 1.00 85.44 892 ILE A CA 1
ATOM 7255 C C . ILE A 1 892 ? -13.916 9.656 -41.051 1.00 85.44 892 ILE A C 1
ATOM 7257 O O . ILE A 1 892 ? -13.426 8.784 -40.335 1.00 85.44 892 ILE A O 1
ATOM 7261 N N . ARG A 1 893 ? -13.682 9.696 -42.368 1.00 84.81 893 ARG A N 1
ATOM 7262 C CA . ARG A 1 893 ? -12.824 8.722 -43.056 1.00 84.81 893 ARG A CA 1
ATOM 7263 C C . ARG A 1 893 ? -11.383 8.735 -42.532 1.00 84.81 893 ARG A C 1
ATOM 7265 O O . ARG A 1 893 ? -10.818 7.658 -42.358 1.00 84.81 893 ARG A O 1
ATOM 7272 N N . ILE A 1 894 ? -10.804 9.908 -42.260 1.00 85.81 894 ILE A N 1
ATOM 7273 C CA . ILE A 1 894 ? -9.462 10.045 -41.665 1.00 85.81 894 ILE A CA 1
ATOM 7274 C C . ILE A 1 894 ? -9.450 9.491 -40.234 1.00 85.81 894 ILE A C 1
ATOM 7276 O O . ILE A 1 894 ? -8.595 8.670 -39.915 1.00 85.81 894 ILE A O 1
ATOM 7280 N N . LEU A 1 895 ? -10.403 9.887 -39.381 1.00 86.31 895 LEU A N 1
ATOM 7281 C CA . LEU A 1 895 ? -10.487 9.444 -37.980 1.00 86.31 895 LEU A CA 1
ATOM 7282 C C . LEU A 1 895 ? -10.693 7.926 -37.875 1.00 86.31 895 LEU A C 1
ATOM 7284 O O . LEU A 1 895 ? -10.031 7.251 -37.085 1.00 86.31 895 LEU A O 1
ATOM 7288 N N . ARG A 1 896 ? -11.564 7.371 -38.721 1.00 81.81 896 ARG A N 1
ATOM 7289 C CA . ARG A 1 896 ? -11.806 5.931 -38.817 1.00 81.81 896 ARG A CA 1
ATOM 7290 C C . ARG A 1 896 ? -10.574 5.200 -39.344 1.00 81.81 896 ARG A C 1
ATOM 7292 O O . ARG A 1 896 ? -10.146 4.219 -38.744 1.00 81.81 896 ARG A O 1
ATOM 7299 N N . GLY A 1 897 ? -9.963 5.686 -40.423 1.00 78.44 897 GLY A N 1
ATOM 7300 C CA . GLY A 1 897 ? -8.722 5.121 -40.955 1.00 78.44 897 GLY A CA 1
ATOM 7301 C C . GLY A 1 897 ? -7.596 5.128 -39.918 1.00 78.44 897 GLY A C 1
ATOM 7302 O O . GLY A 1 897 ? -6.954 4.105 -39.718 1.00 78.44 897 GLY A O 1
ATOM 7303 N N . ALA A 1 898 ? -7.444 6.207 -39.150 1.00 79.62 898 ALA A N 1
ATOM 7304 C CA . ALA A 1 898 ? -6.460 6.310 -38.073 1.00 79.62 898 ALA A CA 1
ATOM 7305 C C . ALA A 1 898 ? -6.648 5.249 -36.966 1.00 79.62 898 ALA A C 1
ATOM 7307 O O . ALA A 1 898 ? -5.666 4.808 -36.363 1.00 79.62 898 ALA A O 1
ATOM 7308 N N . ILE A 1 899 ? -7.887 4.814 -36.715 1.00 75.25 899 ILE A N 1
ATOM 7309 C CA . ILE A 1 899 ? -8.213 3.779 -35.721 1.00 75.25 899 ILE A CA 1
ATOM 7310 C C . ILE A 1 899 ? -8.086 2.366 -36.291 1.00 75.25 899 ILE A C 1
ATOM 7312 O O . ILE A 1 899 ? -7.594 1.483 -35.595 1.00 75.25 899 ILE A O 1
ATOM 7316 N N . PHE A 1 900 ? -8.525 2.134 -37.531 1.00 70.06 900 PHE A N 1
ATOM 7317 C CA . PHE A 1 900 ? -8.657 0.783 -38.093 1.00 70.06 900 PHE A CA 1
ATOM 7318 C C . PHE A 1 900 ? -7.509 0.370 -39.027 1.00 70.06 900 PHE A C 1
ATOM 7320 O O . PHE A 1 900 ? -7.226 -0.822 -39.144 1.00 70.06 900 PHE A O 1
ATOM 7327 N N . ASN A 1 901 ? -6.798 1.315 -39.647 1.00 66.44 901 ASN A N 1
ATOM 7328 C CA . ASN A 1 901 ? -5.580 1.057 -40.423 1.00 66.44 901 ASN A CA 1
ATOM 7329 C C . ASN A 1 901 ? -4.350 1.119 -39.508 1.00 66.44 901 ASN A C 1
ATOM 7331 O O . ASN A 1 901 ? -3.442 1.926 -39.696 1.00 66.44 901 ASN A O 1
ATOM 7335 N N . ILE A 1 902 ? -4.320 0.260 -38.486 1.00 55.12 902 ILE A N 1
ATOM 7336 C CA . ILE A 1 902 ? -3.190 0.181 -37.557 1.00 55.12 902 ILE A CA 1
ATOM 7337 C C . ILE A 1 902 ? -2.017 -0.502 -38.268 1.00 55.12 902 ILE A C 1
ATOM 7339 O O . ILE A 1 902 ? -1.838 -1.716 -38.180 1.00 55.12 902 ILE A O 1
ATOM 7343 N N . HIS A 1 903 ? -1.202 0.277 -38.972 1.00 51.22 903 HIS A N 1
ATOM 7344 C CA . HIS A 1 903 ? 0.184 -0.102 -39.208 1.00 51.22 903 HIS A CA 1
ATOM 7345 C C . HIS A 1 903 ? 1.001 0.254 -37.957 1.00 51.22 903 HIS A C 1
ATOM 7347 O O . HIS A 1 903 ? 0.899 1.353 -37.409 1.00 51.22 903 HIS A O 1
ATOM 7353 N N . GLU A 1 904 ? 1.739 -0.729 -37.443 1.00 42.56 904 GLU A N 1
ATOM 7354 C CA . GLU A 1 904 ? 2.601 -0.593 -36.269 1.00 42.56 904 GLU A CA 1
ATOM 7355 C C . GLU A 1 904 ? 3.660 0.507 -36.483 1.00 42.56 904 GLU A C 1
ATOM 7357 O O . GLU A 1 904 ? 4.234 0.613 -37.563 1.00 42.56 904 GLU A O 1
ATOM 7362 N N . ASN A 1 905 ? 3.946 1.266 -35.413 1.00 41.69 905 ASN A N 1
ATOM 7363 C CA . ASN A 1 905 ? 5.070 2.209 -35.234 1.00 41.69 905 ASN A CA 1
ATOM 7364 C C . ASN A 1 905 ? 4.896 3.711 -35.546 1.00 41.69 905 ASN A C 1
ATOM 7366 O O . ASN A 1 905 ? 5.823 4.338 -36.052 1.00 41.69 905 ASN A O 1
ATOM 7370 N N . SER A 1 906 ? 3.831 4.365 -35.072 1.00 41.78 906 SER A N 1
ATOM 7371 C CA . SER A 1 906 ? 3.933 5.790 -34.699 1.00 41.78 906 SER A CA 1
ATOM 7372 C C . SER A 1 906 ? 3.905 5.933 -33.176 1.00 41.78 906 SER A C 1
ATOM 7374 O O . SER A 1 906 ? 2.869 5.863 -32.519 1.00 41.78 906 SER A O 1
ATOM 7376 N N . ALA A 1 907 ? 5.093 6.086 -32.586 1.00 40.75 907 ALA A N 1
ATOM 7377 C CA . ALA A 1 907 ? 5.289 6.169 -31.139 1.00 40.75 907 ALA A CA 1
ATOM 7378 C C . ALA A 1 907 ? 4.658 7.420 -30.497 1.00 40.75 907 ALA A C 1
ATOM 7380 O O . ALA A 1 907 ? 4.649 7.522 -29.275 1.00 40.75 907 ALA A O 1
ATOM 7381 N N . HIS A 1 908 ? 4.145 8.372 -31.280 1.00 52.31 908 HIS A N 1
ATOM 7382 C CA . HIS A 1 908 ? 3.399 9.539 -30.807 1.00 52.31 908 HIS A CA 1
ATOM 7383 C C . HIS A 1 908 ? 2.135 9.681 -31.659 1.00 52.31 908 HIS A C 1
ATOM 7385 O O . HIS A 1 908 ? 2.140 10.317 -32.710 1.00 52.31 908 HIS A O 1
ATOM 7391 N N . ARG A 1 909 ? 1.052 9.039 -31.216 1.00 68.81 909 ARG A N 1
ATOM 7392 C CA . ARG A 1 909 ? -0.285 9.296 -31.751 1.00 68.81 909 ARG A CA 1
ATOM 7393 C C . ARG A 1 909 ? -0.748 10.626 -31.185 1.00 68.81 909 ARG A C 1
ATOM 7395 O O . ARG A 1 909 ? -0.899 10.763 -29.973 1.00 68.81 909 ARG A O 1
ATOM 7402 N N . ASP A 1 910 ? -0.923 11.605 -32.055 1.00 71.94 910 ASP A N 1
ATOM 7403 C CA . ASP A 1 910 ? -1.342 12.945 -31.670 1.00 71.94 910 ASP A CA 1
ATOM 7404 C C . ASP A 1 910 ? -2.848 12.965 -31.380 1.00 71.94 910 ASP A C 1
ATOM 7406 O O . ASP A 1 910 ? -3.671 13.414 -32.182 1.00 71.94 910 ASP A O 1
ATOM 7410 N N . PHE A 1 911 ? -3.220 12.415 -30.222 1.00 77.31 911 PHE A N 1
ATOM 7411 C CA . PHE A 1 911 ? -4.609 12.387 -29.777 1.00 77.31 911 PHE A CA 1
ATOM 7412 C C . PHE A 1 911 ? -5.160 13.787 -29.499 1.00 77.31 911 PHE A C 1
ATOM 7414 O O . PHE A 1 911 ? -6.373 13.960 -29.496 1.00 77.31 911 PHE A O 1
ATOM 7421 N N . TYR A 1 912 ? -4.300 14.795 -29.335 1.00 77.88 912 TYR A N 1
ATOM 7422 C CA . TYR A 1 912 ? -4.724 16.183 -29.209 1.00 77.88 912 TYR A CA 1
ATOM 7423 C C . TYR A 1 912 ? -5.313 16.703 -30.529 1.00 77.88 912 TYR A C 1
ATOM 7425 O O . TYR A 1 912 ? -6.451 17.175 -30.550 1.00 77.88 912 TYR A O 1
ATOM 7433 N N . ASN A 1 913 ? -4.596 16.549 -31.648 1.00 77.81 913 ASN A N 1
ATOM 7434 C CA . ASN A 1 913 ? -5.114 16.939 -32.966 1.00 77.81 913 ASN A CA 1
ATOM 7435 C C . ASN A 1 913 ? -6.235 16.006 -33.458 1.00 77.81 913 ASN A C 1
ATOM 7437 O O . ASN A 1 913 ? -7.190 16.474 -34.080 1.00 77.81 913 ASN A O 1
ATOM 7441 N N . PHE A 1 914 ? -6.190 14.717 -33.098 1.00 85.94 914 PHE A N 1
ATOM 7442 C CA . PHE A 1 914 ? -7.314 13.796 -33.300 1.00 85.94 914 PHE A CA 1
ATOM 7443 C C . PHE A 1 914 ? -8.592 14.324 -32.631 1.00 85.94 914 PHE A C 1
ATOM 7445 O O . PHE A 1 914 ? -9.636 14.410 -33.274 1.00 85.94 914 PHE A O 1
ATOM 7452 N N . ASN A 1 915 ? -8.502 14.724 -31.356 1.00 85.44 915 ASN A N 1
ATOM 7453 C CA . ASN A 1 915 ? -9.643 15.219 -30.590 1.00 85.44 915 ASN A CA 1
ATOM 7454 C C . ASN A 1 915 ? -10.158 16.554 -31.148 1.00 85.44 915 ASN A C 1
ATOM 7456 O O . ASN A 1 915 ? -11.363 16.750 -31.240 1.00 85.44 915 ASN A O 1
ATOM 7460 N N . LYS A 1 916 ? -9.272 17.442 -31.619 1.00 84.50 916 LYS A N 1
ATOM 7461 C CA . LYS A 1 916 ? -9.683 18.680 -32.305 1.00 84.50 916 LYS A CA 1
ATOM 7462 C C . LYS A 1 916 ? -10.512 18.420 -33.558 1.00 84.50 916 LYS A C 1
ATOM 7464 O O . LYS A 1 916 ? -11.537 19.067 -33.752 1.00 84.50 916 LYS A O 1
ATOM 7469 N N . ILE A 1 917 ? -10.079 17.493 -34.412 1.00 86.88 917 ILE A N 1
ATOM 7470 C CA . ILE A 1 917 ? -10.809 17.164 -35.643 1.00 86.88 917 ILE A CA 1
ATOM 7471 C C . ILE A 1 917 ? -12.132 16.474 -35.302 1.00 86.88 917 ILE A C 1
ATOM 7473 O O . ILE A 1 917 ? -13.154 16.828 -35.888 1.00 86.88 917 ILE A O 1
ATOM 7477 N N . LEU A 1 918 ? -12.133 15.572 -34.317 1.00 87.75 918 LEU A N 1
ATOM 7478 C CA . LEU A 1 918 ? -13.335 14.911 -33.810 1.00 87.75 918 LEU A CA 1
ATOM 7479 C C . LEU A 1 918 ? -14.361 15.919 -33.270 1.00 87.75 918 LEU A C 1
ATOM 7481 O O . LEU A 1 918 ? -15.509 15.894 -33.690 1.00 87.75 918 LEU A O 1
ATOM 7485 N N . LEU A 1 919 ? -13.947 16.841 -32.398 1.00 87.00 919 LEU A N 1
ATOM 7486 C CA . LEU A 1 919 ? -14.809 17.878 -31.814 1.00 87.00 919 LEU A CA 1
ATOM 7487 C C . LEU A 1 919 ? -15.235 18.962 -32.815 1.00 87.00 919 LEU A C 1
ATOM 7489 O O . LEU A 1 919 ? -16.162 19.713 -32.528 1.00 87.00 919 LEU A O 1
ATOM 7493 N N . SER A 1 920 ? -14.573 19.055 -33.974 1.00 86.50 920 SER A N 1
ATOM 7494 C CA . SER A 1 920 ? -14.980 19.958 -35.060 1.00 86.50 920 SER A CA 1
ATOM 7495 C C . SER A 1 920 ? -16.179 19.458 -35.867 1.00 86.50 920 SER A C 1
ATOM 7497 O O . SER A 1 920 ? -16.632 20.176 -36.754 1.00 86.50 920 SER A O 1
ATOM 7499 N N . ILE A 1 921 ? -16.626 18.223 -35.627 1.00 87.81 921 ILE A N 1
ATOM 7500 C CA . ILE A 1 921 ? -17.823 17.646 -36.237 1.00 87.81 921 ILE A CA 1
ATOM 7501 C C . ILE A 1 921 ? -19.002 18.057 -35.356 1.00 87.81 921 ILE A C 1
ATOM 7503 O O . ILE A 1 921 ? -19.018 17.753 -34.167 1.00 87.81 921 ILE A O 1
ATOM 7507 N N . GLU A 1 922 ? -19.974 18.783 -35.899 1.00 85.94 922 GLU A N 1
ATOM 7508 C CA . GLU A 1 922 ? -21.117 19.234 -35.103 1.00 85.94 922 GLU A CA 1
ATOM 7509 C C . GLU A 1 922 ? -22.191 18.137 -35.007 1.00 85.94 922 GLU A C 1
ATOM 7511 O O . GLU A 1 922 ? -22.458 17.415 -35.967 1.00 85.94 922 GLU A O 1
ATOM 7516 N N . ASP A 1 923 ? -22.880 18.037 -33.859 1.00 79.75 923 ASP A N 1
ATOM 7517 C CA . ASP A 1 923 ? -23.963 17.054 -33.662 1.00 79.75 923 ASP A CA 1
ATOM 7518 C C . ASP A 1 923 ? -25.058 17.182 -34.750 1.00 79.75 923 ASP A C 1
ATOM 7520 O O . ASP A 1 923 ? -25.699 16.193 -35.107 1.00 79.75 923 ASP A O 1
ATOM 7524 N N . GLU A 1 924 ? -25.281 18.389 -35.287 1.00 81.56 924 GLU A N 1
ATOM 7525 C CA . GLU A 1 924 ? -26.248 18.666 -36.362 1.00 81.56 924 GLU A CA 1
ATOM 7526 C C . GLU A 1 924 ? -25.828 18.085 -37.722 1.00 81.56 924 GLU A C 1
ATOM 7528 O O . GLU A 1 924 ? -26.696 17.773 -38.538 1.00 81.56 924 GLU A O 1
ATOM 7533 N N . GLU A 1 925 ? -24.526 17.894 -37.954 1.00 79.38 925 GLU A N 1
ATOM 7534 C CA . GLU A 1 925 ? -23.970 17.380 -39.212 1.00 79.38 925 GLU A CA 1
ATOM 7535 C C . GLU A 1 925 ? -24.087 15.854 -39.323 1.00 79.38 925 GLU A C 1
ATOM 7537 O O . GLU A 1 925 ? -24.169 15.318 -40.428 1.00 79.38 925 GLU A O 1
ATOM 7542 N N . ILE A 1 926 ? -24.119 15.145 -38.188 1.00 82.12 926 ILE A N 1
ATOM 7543 C CA . ILE A 1 926 ? -24.089 13.674 -38.151 1.00 82.12 926 ILE A CA 1
ATOM 7544 C C . ILE A 1 926 ? -25.395 13.031 -37.674 1.00 82.12 926 ILE A C 1
ATOM 7546 O O . ILE A 1 926 ? -25.653 11.878 -38.025 1.00 82.12 926 ILE A O 1
ATOM 7550 N N . ARG A 1 927 ? -26.243 13.733 -36.912 1.00 79.81 927 ARG A N 1
ATOM 7551 C CA . ARG A 1 927 ? -27.446 13.150 -36.292 1.00 79.81 927 ARG A CA 1
ATOM 7552 C C . ARG A 1 927 ? -28.393 12.507 -37.317 1.00 79.81 927 ARG A C 1
ATOM 7554 O O . ARG A 1 927 ? -28.850 13.150 -38.259 1.00 79.81 927 ARG A O 1
ATOM 7561 N N . GLY A 1 928 ? -28.757 11.245 -37.087 1.00 71.19 928 GLY A N 1
ATOM 7562 C CA . GLY A 1 928 ? -29.656 10.461 -37.940 1.00 71.19 928 GLY A CA 1
ATOM 7563 C C . GLY A 1 928 ? -29.000 9.869 -39.192 1.00 71.19 928 GLY A C 1
ATOM 7564 O O . GLY A 1 928 ? -29.709 9.324 -40.041 1.00 71.19 928 GLY A O 1
ATOM 7565 N N . THR A 1 929 ? -27.674 9.963 -39.316 1.00 81.00 929 THR A N 1
ATOM 7566 C CA . THR A 1 929 ? -26.892 9.385 -40.420 1.00 81.00 929 THR A CA 1
ATOM 7567 C C . THR A 1 929 ? -26.093 8.160 -39.959 1.00 81.00 929 THR A C 1
ATOM 7569 O O . THR A 1 929 ? -25.970 7.892 -38.765 1.00 81.00 929 THR A O 1
ATOM 7572 N N . GLU A 1 930 ? -25.517 7.408 -40.903 1.00 75.50 930 GLU A N 1
ATOM 7573 C CA . GLU A 1 930 ? -24.595 6.298 -40.597 1.00 75.50 930 GLU A CA 1
ATOM 7574 C C . GLU A 1 930 ? -23.349 6.776 -39.820 1.00 75.50 930 GLU A C 1
ATOM 7576 O O . GLU A 1 930 ? -22.813 6.045 -38.990 1.00 75.50 930 GLU A O 1
ATOM 7581 N N . PHE A 1 931 ? -22.961 8.042 -40.001 1.00 79.88 931 PHE A N 1
ATOM 7582 C CA . PHE A 1 931 ? -21.794 8.659 -39.378 1.00 79.88 931 PHE A CA 1
ATOM 7583 C C . PHE A 1 931 ? -21.942 8.928 -37.874 1.00 79.88 931 PHE A C 1
ATOM 7585 O O . PHE A 1 931 ? -20.942 8.900 -37.159 1.00 79.88 931 PHE A O 1
ATOM 7592 N N . GLU A 1 932 ? -23.165 9.137 -37.369 1.00 81.94 932 GLU A N 1
ATOM 7593 C CA . GLU A 1 932 ? -23.415 9.292 -35.924 1.00 81.94 932 GLU A CA 1
ATOM 7594 C C . GLU A 1 932 ? -22.948 8.052 -35.162 1.00 81.94 932 GLU A C 1
ATOM 7596 O O . GLU A 1 932 ? -22.262 8.152 -34.146 1.00 81.94 932 GLU A O 1
ATOM 7601 N N . LYS A 1 933 ? -23.265 6.870 -35.694 1.00 77.38 933 LYS A N 1
ATOM 7602 C CA . LYS A 1 933 ? -22.857 5.602 -35.097 1.00 77.38 933 LYS A CA 1
ATOM 7603 C C . LYS A 1 933 ? -21.334 5.445 -35.105 1.00 77.38 933 LYS A C 1
ATOM 7605 O O . LYS A 1 933 ? -20.767 5.058 -34.091 1.00 77.38 933 LYS A O 1
ATOM 7610 N N . GLU A 1 934 ? -20.679 5.791 -36.210 1.00 79.19 934 GLU A N 1
ATOM 7611 C CA . GLU A 1 934 ? -19.220 5.681 -36.344 1.00 79.19 934 GLU A CA 1
ATOM 7612 C C . GLU A 1 934 ? -18.472 6.587 -35.356 1.00 79.19 934 GLU A C 1
ATOM 7614 O O . GLU A 1 934 ? -17.515 6.145 -34.723 1.00 79.19 934 GLU A O 1
ATOM 7619 N N . VAL A 1 935 ? -18.925 7.830 -35.166 1.00 84.69 935 VAL A N 1
ATOM 7620 C CA . VAL A 1 935 ? -18.330 8.767 -34.195 1.00 84.69 935 VAL A CA 1
ATOM 7621 C C . VAL A 1 935 ? -18.509 8.264 -32.759 1.00 84.69 935 VAL A C 1
ATOM 7623 O O . VAL A 1 935 ? -17.560 8.286 -31.973 1.00 84.69 935 VAL A O 1
ATOM 7626 N N . LEU A 1 936 ? -19.697 7.758 -32.420 1.00 83.69 936 LEU A N 1
ATOM 7627 C CA . LEU A 1 936 ? -19.984 7.223 -31.087 1.00 83.69 936 LEU A CA 1
ATOM 7628 C C . LEU A 1 936 ? -19.188 5.946 -30.778 1.00 83.69 936 LEU A C 1
ATOM 7630 O O . LEU A 1 936 ? -18.732 5.776 -29.648 1.00 83.69 936 LEU A O 1
ATOM 7634 N N . GLU A 1 937 ? -18.986 5.067 -31.761 1.00 77.81 937 GLU A N 1
ATOM 7635 C CA . GLU A 1 937 ? -18.130 3.880 -31.624 1.00 77.81 937 GLU A CA 1
ATOM 7636 C C . GLU A 1 937 ? -16.665 4.270 -31.392 1.00 77.81 937 GLU A C 1
ATOM 7638 O O . GLU A 1 937 ? -16.015 3.733 -30.492 1.00 77.81 937 GLU A O 1
ATOM 7643 N N . ILE A 1 938 ? -16.157 5.245 -32.154 1.00 81.81 938 ILE A N 1
ATOM 7644 C CA . ILE A 1 938 ? -14.803 5.792 -31.992 1.00 81.81 938 ILE A CA 1
ATOM 7645 C C . ILE A 1 938 ? -14.600 6.344 -30.573 1.00 81.81 938 ILE A C 1
ATOM 7647 O O . ILE A 1 938 ? -13.612 6.014 -29.911 1.00 81.81 938 ILE A O 1
ATOM 7651 N N . GLU A 1 939 ? -15.540 7.151 -30.081 1.00 84.62 939 GLU A N 1
ATOM 7652 C CA . GLU A 1 939 ? -15.465 7.726 -28.738 1.00 84.62 939 GLU A CA 1
ATOM 7653 C C . GLU A 1 939 ? -15.659 6.697 -27.625 1.00 84.62 939 GLU A C 1
ATOM 7655 O O . GLU A 1 939 ? -15.011 6.800 -26.585 1.00 84.62 939 GLU A O 1
ATOM 7660 N N . GLY A 1 940 ? -16.512 5.693 -27.832 1.00 75.75 940 GLY A N 1
ATOM 7661 C CA . GLY A 1 940 ? -16.693 4.588 -26.893 1.00 75.75 940 GLY A CA 1
ATOM 7662 C C . GLY A 1 940 ? -15.416 3.762 -26.728 1.00 75.75 940 GLY A C 1
ATOM 7663 O O . GLY A 1 940 ? -15.009 3.476 -25.602 1.00 75.75 940 GLY A O 1
ATOM 7664 N N . LEU A 1 941 ? -14.742 3.441 -27.838 1.00 72.56 941 LEU A N 1
ATOM 7665 C CA . LEU A 1 941 ? -13.482 2.689 -27.842 1.00 72.56 941 LEU A CA 1
ATOM 7666 C C . LEU A 1 941 ? -12.327 3.455 -27.180 1.00 72.56 941 LEU A C 1
ATOM 7668 O O . LEU A 1 941 ? -11.475 2.843 -26.535 1.00 72.56 941 LEU A O 1
ATOM 7672 N N . LEU A 1 942 ? -12.287 4.781 -27.335 1.00 75.88 942 LEU A N 1
ATOM 7673 C CA . LEU A 1 942 ? -11.176 5.630 -26.884 1.00 75.88 942 LEU A CA 1
ATOM 7674 C C . LEU A 1 942 ? -11.524 6.537 -25.697 1.00 75.88 942 LEU A C 1
ATOM 7676 O O . LEU A 1 942 ? -10.770 7.465 -25.404 1.00 75.88 942 LEU A O 1
ATOM 7680 N N . PHE A 1 943 ? -12.628 6.271 -24.992 1.00 78.06 943 PHE A N 1
ATOM 7681 C CA . PHE A 1 943 ? -13.215 7.193 -24.015 1.00 78.06 943 PHE A CA 1
ATOM 7682 C C . PHE A 1 943 ? -12.200 7.752 -23.013 1.00 78.06 943 PHE A C 1
ATOM 7684 O O . PHE A 1 943 ? -12.110 8.962 -22.830 1.00 78.06 943 PHE A O 1
ATOM 7691 N N . HIS A 1 944 ? -11.395 6.889 -22.387 1.00 63.81 944 HIS A N 1
ATOM 7692 C CA . HIS A 1 944 ? -10.427 7.334 -21.386 1.00 63.81 944 HIS A CA 1
ATOM 7693 C C . HIS A 1 944 ? -9.302 8.177 -21.999 1.00 63.81 944 HIS A C 1
ATOM 7695 O O . HIS A 1 944 ? -8.991 9.237 -21.463 1.00 63.81 944 HIS A O 1
ATOM 7701 N N . THR A 1 945 ? -8.755 7.746 -23.141 1.00 71.38 945 THR A N 1
ATOM 7702 C CA . THR A 1 945 ? -7.680 8.446 -23.858 1.00 71.38 945 THR A CA 1
ATOM 7703 C C . THR A 1 945 ? -8.132 9.821 -24.340 1.00 71.38 945 THR A C 1
ATOM 7705 O O . THR A 1 945 ? -7.426 10.802 -24.143 1.00 71.38 945 THR A O 1
ATOM 7708 N N . LEU A 1 946 ? -9.327 9.927 -24.924 1.00 76.12 946 LEU A N 1
ATOM 7709 C CA . LEU A 1 946 ? -9.863 11.210 -25.383 1.00 76.12 946 LEU A CA 1
ATOM 7710 C C . LEU A 1 946 ? -10.174 12.143 -24.209 1.00 76.12 946 LEU A C 1
ATOM 7712 O O . LEU A 1 946 ? -9.893 13.336 -24.286 1.00 76.12 946 LEU A O 1
ATOM 7716 N N . ASN A 1 947 ? -10.688 11.604 -23.099 1.00 75.94 947 ASN A N 1
ATOM 7717 C CA . ASN A 1 947 ? -11.047 12.389 -21.919 1.00 75.94 947 ASN A CA 1
ATOM 7718 C C . ASN A 1 947 ? -9.827 13.019 -21.213 1.00 75.94 947 ASN A C 1
ATOM 7720 O O . ASN A 1 947 ? -9.957 14.076 -20.603 1.00 75.94 947 ASN A O 1
ATOM 7724 N N . GLU A 1 948 ? -8.637 12.419 -21.323 1.00 74.12 948 GLU A N 1
ATOM 7725 C CA . GLU A 1 948 ? -7.377 13.011 -20.835 1.00 74.12 948 GLU A CA 1
ATOM 7726 C C . GLU A 1 948 ? -6.908 14.217 -21.670 1.00 74.12 948 GLU A C 1
ATOM 7728 O O . GLU A 1 948 ? -6.131 15.041 -21.184 1.00 74.12 948 GLU A O 1
ATOM 7733 N N . HIS A 1 949 ? -7.399 14.346 -22.906 1.00 74.00 949 HIS A N 1
ATOM 7734 C CA . HIS A 1 949 ? -7.004 15.376 -23.870 1.00 74.00 949 HIS A CA 1
ATOM 7735 C C . HIS A 1 949 ? -8.103 16.416 -24.149 1.00 74.00 949 HIS A C 1
ATOM 7737 O O . HIS A 1 949 ? -8.011 17.144 -25.139 1.00 74.00 949 HIS A O 1
ATOM 7743 N N . LEU A 1 950 ? -9.139 16.498 -23.307 1.00 77.12 950 LEU A N 1
ATOM 7744 C CA . LEU A 1 950 ? -10.173 17.535 -23.391 1.00 77.12 950 LEU A CA 1
ATOM 7745 C C . LEU A 1 950 ? -9.732 18.827 -22.699 1.00 77.12 950 LEU A C 1
ATOM 7747 O O . LEU A 1 950 ? -9.196 18.812 -21.586 1.00 77.12 950 LEU A O 1
ATOM 7751 N N . ASN A 1 951 ? -10.040 19.968 -23.312 1.00 77.00 951 ASN A N 1
ATOM 7752 C CA . ASN A 1 951 ? -9.950 21.252 -22.631 1.00 77.00 951 ASN A CA 1
ATOM 7753 C C . ASN A 1 951 ? -11.143 21.453 -21.688 1.00 77.00 951 ASN A C 1
ATOM 7755 O O . ASN A 1 951 ? -12.205 20.837 -21.790 1.00 77.00 951 ASN A O 1
ATOM 7759 N N . LYS A 1 952 ? -10.988 22.381 -20.742 1.00 70.38 952 LYS A N 1
ATOM 7760 C CA . LYS A 1 952 ? -12.028 22.692 -19.759 1.00 70.38 952 LYS A CA 1
ATOM 7761 C C . LYS A 1 952 ? -13.300 23.215 -20.442 1.00 70.38 952 LYS A C 1
ATOM 7763 O O . LYS A 1 952 ? -13.311 24.337 -20.938 1.00 70.38 952 LYS A O 1
ATOM 7768 N N . GLY A 1 953 ? -14.382 22.441 -20.355 1.00 71.94 953 GLY A N 1
ATOM 7769 C CA . GLY A 1 953 ? -15.696 22.785 -20.911 1.00 71.94 953 GLY A CA 1
ATOM 7770 C C . GLY A 1 953 ? -16.031 22.077 -22.225 1.00 71.94 953 GLY A C 1
ATOM 7771 O O . GLY A 1 953 ? -17.169 22.185 -22.671 1.00 71.94 953 GLY A O 1
ATOM 7772 N N . GLU A 1 954 ? -15.085 21.338 -22.807 1.00 81.25 954 GLU A N 1
ATOM 7773 C CA . GLU A 1 954 ? -15.352 20.424 -23.918 1.00 81.25 954 GLU A CA 1
ATOM 7774 C C . GLU A 1 954 ? -15.992 19.130 -23.400 1.00 81.25 954 GLU A C 1
ATOM 7776 O O . GLU A 1 954 ? -15.759 18.696 -22.269 1.00 81.25 954 GLU A O 1
ATOM 7781 N N . GLU A 1 955 ? -16.825 18.516 -24.232 1.00 82.38 955 GLU A N 1
ATOM 7782 C CA . GLU A 1 955 ? -17.518 17.269 -23.926 1.00 82.38 955 GLU A CA 1
ATOM 7783 C C . GLU A 1 955 ? -17.538 16.399 -25.185 1.00 82.38 955 GLU A C 1
ATOM 7785 O O . GLU A 1 955 ? -17.645 16.927 -26.288 1.00 82.38 955 GLU A O 1
ATOM 7790 N N . LEU A 1 956 ? -17.430 15.080 -25.034 1.00 86.75 956 LEU A N 1
ATOM 7791 C CA . LEU A 1 956 ? -17.509 14.131 -26.150 1.00 86.75 956 LEU A CA 1
ATOM 7792 C C . LEU A 1 956 ? -18.961 13.942 -26.626 1.00 86.75 956 LEU A C 1
ATOM 7794 O O . LEU A 1 956 ? -19.906 14.096 -25.840 1.00 86.75 956 LEU A O 1
ATOM 7798 N N . HIS A 1 957 ? -19.144 13.559 -27.889 1.00 87.38 957 HIS A N 1
ATOM 7799 C CA . HIS A 1 957 ? -20.453 13.303 -28.505 1.00 87.38 957 HIS A CA 1
ATOM 7800 C C . HIS A 1 957 ? -21.232 12.217 -27.748 1.00 87.38 957 HIS A C 1
ATOM 7802 O O . HIS A 1 957 ? -22.428 12.367 -27.509 1.00 87.38 957 HIS A O 1
ATOM 7808 N N . ILE A 1 958 ? -20.561 11.170 -27.267 1.00 81.12 958 ILE A N 1
ATOM 7809 C CA . ILE A 1 958 ? -21.125 10.055 -26.503 1.00 81.12 958 ILE A CA 1
ATOM 7810 C C . ILE A 1 958 ? -21.669 10.507 -25.151 1.00 81.12 958 ILE A C 1
ATOM 7812 O O . ILE A 1 958 ? -22.735 10.061 -24.730 1.00 81.12 958 ILE A O 1
ATOM 7816 N N . VAL A 1 959 ? -20.998 11.450 -24.482 1.00 81.31 959 VAL A N 1
ATOM 7817 C CA . VAL A 1 959 ? -21.475 11.996 -23.205 1.00 81.31 959 VAL A CA 1
ATOM 7818 C C . VAL A 1 959 ? -22.689 12.889 -23.447 1.00 81.31 959 VAL A C 1
ATOM 7820 O O . VAL A 1 959 ? -23.679 12.788 -22.715 1.00 81.31 959 VAL A O 1
ATOM 7823 N N . ARG A 1 960 ? -22.665 13.707 -24.510 1.00 83.69 960 ARG A N 1
ATOM 7824 C CA . ARG A 1 960 ? -23.838 14.484 -24.934 1.00 83.69 960 ARG A CA 1
ATOM 7825 C C . ARG A 1 960 ? -25.009 13.567 -25.291 1.00 83.69 960 ARG A C 1
ATOM 7827 O O . ARG A 1 960 ? -26.110 13.794 -24.800 1.00 83.69 960 ARG A O 1
ATOM 7834 N N . ALA A 1 961 ? -24.785 12.501 -26.054 1.00 75.31 961 ALA A N 1
ATOM 7835 C CA . ALA A 1 961 ? -25.814 11.551 -26.471 1.00 75.31 961 ALA A CA 1
ATOM 7836 C C . ALA A 1 961 ? -26.429 10.782 -25.283 1.00 75.31 961 ALA A C 1
ATOM 7838 O O . ALA A 1 961 ? -27.654 10.675 -25.179 1.00 75.31 961 ALA A O 1
ATOM 7839 N N . LEU A 1 962 ? -25.609 10.317 -24.332 1.00 72.44 962 LEU A N 1
ATOM 7840 C CA . LEU A 1 962 ? -26.065 9.575 -23.147 1.00 72.44 962 LEU A CA 1
ATOM 7841 C C . LEU A 1 962 ? -26.902 10.420 -22.178 1.00 72.44 962 LEU A C 1
ATOM 7843 O O . LEU A 1 962 ? -27.783 9.878 -21.508 1.00 72.44 962 LEU A O 1
ATOM 7847 N N . LYS A 1 963 ? -26.690 11.742 -22.127 1.00 76.50 963 LYS A N 1
ATOM 7848 C CA . LYS A 1 963 ? -27.550 12.656 -21.351 1.00 76.50 963 LYS A CA 1
ATOM 7849 C C . LYS A 1 963 ? -28.999 12.661 -21.844 1.00 76.50 963 LYS A C 1
ATOM 7851 O O . LYS A 1 963 ? -29.906 12.872 -21.042 1.00 76.50 963 LYS A O 1
ATOM 7856 N N . TRP A 1 964 ? -29.217 12.426 -23.138 1.00 65.38 964 TRP A N 1
ATOM 7857 C CA . TRP A 1 964 ? -30.544 12.442 -23.759 1.00 65.38 964 TRP A CA 1
ATOM 7858 C C . TRP A 1 964 ? -31.135 11.043 -23.965 1.00 65.38 964 TRP A C 1
ATOM 7860 O O . TRP A 1 964 ? -32.356 10.911 -24.047 1.00 65.38 964 TRP A O 1
ATOM 7870 N N . ASN A 1 965 ? -30.306 9.993 -24.003 1.00 70.56 965 ASN A N 1
ATOM 7871 C CA . ASN A 1 965 ? -30.757 8.610 -24.145 1.00 70.56 965 ASN A CA 1
ATOM 7872 C C . ASN A 1 965 ? -29.869 7.617 -23.367 1.00 70.56 965 ASN A C 1
ATOM 7874 O O . ASN A 1 965 ? -28.904 7.071 -23.896 1.00 70.56 965 ASN A O 1
ATOM 7878 N N . ALA A 1 966 ? -30.238 7.317 -22.118 1.00 61.25 966 ALA A N 1
ATOM 7879 C CA . ALA A 1 966 ? -29.503 6.377 -21.264 1.00 61.25 966 ALA A CA 1
ATOM 7880 C C . ALA A 1 966 ? -29.521 4.915 -21.768 1.00 61.25 966 ALA A C 1
ATOM 7882 O O . ALA A 1 966 ? -28.654 4.128 -21.389 1.00 61.25 966 ALA A O 1
ATOM 7883 N N . TYR A 1 967 ? -30.475 4.541 -22.633 1.00 61.69 967 TYR A N 1
ATOM 7884 C CA . TYR A 1 967 ? -30.548 3.195 -23.221 1.00 61.69 967 TYR A CA 1
ATOM 7885 C C . TYR A 1 967 ? -29.521 2.981 -24.340 1.00 61.69 967 TYR A C 1
ATOM 7887 O O . TYR A 1 967 ? -29.176 1.837 -24.622 1.00 61.69 967 TYR A O 1
ATOM 7895 N N . LEU A 1 968 ? -28.967 4.061 -24.903 1.00 63.97 968 LEU A N 1
ATOM 7896 C CA . LEU A 1 968 ? -27.912 4.022 -25.920 1.00 63.97 968 LEU A CA 1
ATOM 7897 C C . LEU A 1 968 ? -26.667 3.254 -25.434 1.00 63.97 968 LEU A C 1
ATOM 7899 O O . LEU A 1 968 ? -26.010 2.585 -26.222 1.00 63.97 968 LEU A O 1
ATOM 7903 N N . MET A 1 969 ? -26.385 3.276 -24.123 1.00 55.88 969 MET A N 1
ATOM 7904 C CA . MET A 1 969 ? -25.278 2.517 -23.522 1.00 55.88 969 MET A CA 1
ATOM 7905 C C . MET A 1 969 ? -25.467 1.000 -23.654 1.00 55.88 969 MET A C 1
ATOM 7907 O O . MET A 1 969 ? -24.505 0.254 -23.780 1.00 55.88 969 MET A O 1
ATOM 7911 N N . ILE A 1 970 ? -26.712 0.523 -23.631 1.00 60.69 970 ILE A N 1
ATOM 7912 C CA . ILE A 1 970 ? -27.011 -0.906 -23.771 1.00 60.69 970 ILE A CA 1
ATOM 7913 C C . ILE A 1 970 ? -26.787 -1.358 -25.217 1.00 60.69 970 ILE A C 1
ATOM 7915 O O . ILE A 1 970 ? -26.366 -2.492 -25.428 1.00 60.69 970 ILE A O 1
ATOM 7919 N N . ASP A 1 971 ? -27.052 -0.490 -26.193 1.00 59.91 971 ASP A N 1
ATOM 7920 C CA . ASP A 1 971 ? -26.856 -0.792 -27.611 1.00 59.91 971 ASP A CA 1
ATOM 7921 C C . ASP A 1 971 ? -25.376 -0.689 -28.013 1.00 59.91 971 ASP A C 1
ATOM 7923 O O . ASP A 1 971 ? -24.888 -1.584 -28.696 1.00 59.91 971 ASP A O 1
ATOM 7927 N N . LEU A 1 972 ? -24.643 0.307 -27.494 1.00 56.12 972 LEU A N 1
ATOM 7928 C CA . LEU A 1 972 ? -23.189 0.465 -27.678 1.00 56.12 972 LEU A CA 1
ATOM 7929 C C . LEU A 1 972 ? -22.359 -0.656 -27.029 1.00 56.12 972 LEU A C 1
ATOM 7931 O O . LEU A 1 972 ? -21.276 -0.966 -27.502 1.00 56.12 972 LEU A O 1
ATOM 7935 N N . VAL A 1 973 ? -22.849 -1.272 -25.946 1.00 53.34 973 VAL A N 1
ATOM 7936 C CA . VAL A 1 973 ? -22.185 -2.421 -25.291 1.00 53.34 973 VAL A CA 1
ATOM 7937 C C . VAL A 1 973 ? -22.495 -3.756 -25.981 1.00 53.34 973 VAL A C 1
ATOM 7939 O O . VAL A 1 973 ? -21.821 -4.754 -25.728 1.00 53.34 973 VAL A O 1
ATOM 7942 N N . LYS A 1 974 ? -23.535 -3.810 -26.822 1.00 48.72 974 LYS A N 1
ATOM 7943 C CA . LYS A 1 974 ? -23.937 -5.023 -27.555 1.00 48.72 974 LYS A CA 1
ATOM 7944 C C . LYS A 1 974 ? -23.352 -5.112 -28.967 1.00 48.72 974 LYS A C 1
ATOM 7946 O O . LYS A 1 974 ? -23.308 -6.224 -29.495 1.00 48.72 974 LYS A O 1
ATOM 7951 N N . SER A 1 975 ? -23.011 -3.977 -29.578 1.00 42.47 975 SER A N 1
ATOM 7952 C CA . SER A 1 975 ? -22.300 -3.862 -30.862 1.00 42.47 975 SER A CA 1
ATOM 7953 C C . SER A 1 975 ? -20.810 -4.088 -30.686 1.00 42.47 975 SER A C 1
ATOM 7955 O O . SER A 1 975 ? -20.237 -4.798 -31.540 1.00 42.47 975 SER A O 1
#

Foldseek 3Di:
DVLQVDQDDDPDPVVNVVSVVVNVVLCVPPVSVVVVVVVVVVVVVVVVVVVVVVVVVVVVVVVVVVVLLVVLCVLCVVCVVVQKDALVRLLQLQQDDDPWGFFLLLLPPPQVVVLVVLCVLLVAQDEAEAADLFLSSSSSNSSSSNVVDDPVPQSLEMEGEDPVSVVSSVVVLRASHEYEYCDPDDCVSVSVSHYRYYHRYYDPDDHGDQDDLVSNLVSVPVTDPPPDRSSLLCVLLLVDPVLSCLLSVSDDDDFPPCDPVCLLLLVLCLLLFKFFQVQPVRQVLSCQLSVHHSVVSCVSQVVLCRGGNRQWDDDPRMIGGSRSLSSCVNNVVVDDPVNLVSLLVVVVVVLVQFQPCLVVVLQDQEDDDDDRPGRTDPSRLQSNLLSLLLNLQVCVPVPVVVNVSSLVSLLVSLVPDDLRSCSRCVVSLLSSCSSHVPSSLVSQVVCVVVPVPNVCSQLPWDAHPDDPQRIDGRCPSVLLSLLQVQQELVCVLSSLVSLLSSVVRDDHHPDDPSSLVSLLQQLAQFNRSYLDDNVSVVVSLVVCCVVRLPSSLSSLLSNLVNVQDDDDDDHSPHRSSNSDDDDDDGRDRDPVSNLVSLVCNVVSQPLDPVSLLSLLVSCLWPVCVVRCVVSLVVSLVSLLVQAQVLVNLQSLVVSLVVLVLVVVDPGHDHPVSCVSSVSSNCSNPVPPLLSVLQNLQAPDQPFADPDDDPVRRVVSVVVSLCVLLVSLVVCCVPPNPLVLLVSLVRHNHSLSNLSNLLPDPPPCSLVVLLVCVVVVSDDLLSNLSNLQSNCVVPHDVVSVVSLVVSVVVDDPCSLSSLQSHADDPVSLVVLVVSHDVSNLSSLLRHHHPDQDDPVCLVVNLVSVVVSLNLQSNLVNQPDPVSLVVDDPVVLLSSLLSVVPVDDDDPPDRPLLSSLVSLLVQDCVNPPPHPSLVSSLLSCVVCVVVNVVNDDPPDDGSNVVVCVVPVCVVVVSVVD

Secondary structure (DSSP, 8-state):
-GGGTS----SSHHHHHHHHHHHHHHHHSHHHHHHHHHHHHHHHHHHHHHHHHHHHHHHHHHHHHHHHHHHHHHHHGGGBTTTEEEHHHHHHHHHB-SS-B--THHHHTT-HHHHHHHHHHTTS-EEEEEEESSHHHHHHHHHHHHHTS-GGGGTTEEEE--HHHHHHHHHT---S-EEEE---S-HHHHHHTT-EEEEEEE-SSS-SPPPPHHHHHHHHHTTS-TT--HHHHHHHTTT-HHHHHHHTTS--SPPTT--TTTHHHHHHHHHH-EEETT-HHHHHHHHHHHTS-HHHHHHHHGGGGSSTT-SEEEETTEEEES-HHHHHHHHGGG--HHHHHHHHHHHHHHTT---TTHHHHHH--S---PPP--SS-HHHHHHHHHHHHHHHHHHHHH-HHHHHHHHHHHHHHHTT--HHHHHHHGGGHHHHHHH-HHHHHHHHHHHHHTT-HHHHHHH--EE-TT-TTSEE---HHHHHHHHHHHTSGGGHHHHHHHHHHHTTSPP-TTS--HHHHHHHHHH-SSS-SSS--HHHHHHHHHHHTTT-HHHHHHHHHHHHHHHHS----------TT----PPPP-PPPPHHHHHHHHHHHHHH----HHHHHHHHHHHT-GGGTTT-HHHHHHHHHHGGGGTT-HHHHHHHHHHHHHHHHTTTSTTPPPHHHHHHHHHHHHHHHTT-HHHHHGGGGSSS-SS--SS--HHHHHHHHHHHHHHHHHHHHHHHHHH-HHHHHHHHTTSS-HHHHHHHHTT---TTHHHHHHHHHHTTSS-HHHHHHHHHHHHHHH-HHHHHHHHHHHHTT-STTTHHHHHSSPP-HHHHHHHHHH-HHHHHHHHHH----S---HHHHHHHHHHHHHTT-HHHHHHH--SHHHHHHS-HHHHHHHHHHHHH---S--S---HHHHHHHHHTS-HHHHTTSHHHHHHHHHHHHTHHHHHHT--TT---HHHHHHHH-TTHHHHHTT-